Protein 5C6G (pdb70)

InterPro domains:
  IPR019440 Chromatid cohesion factor MAU2 [PF10345] (46-640)

Nearest PDB structures (foldseek):
  5c6g-assembly2_D  TM=1.008E+00  e=2.886E-21  Eremothecium gossypii ATCC 10895
  5c6g-assembly1_B  TM=9.898E-01  e=3.030E-19  Eremothecium gossypii ATCC 10895
  5c6g-assembly1_B  TM=1.008E+00  e=1.190E-21  Eremothecium gossypii ATCC 10895
  5c6g-assembly2_D  TM=9.898E-01  e=7.309E-19  Eremothecium gossypii ATCC 10895
  5c6g-assembly1_A  TM=1.002E+00  e=2.592E-75  Eremothecium gossypii ATCC 10895

Radius of gyration: 48.73 Å; Cα contacts (8 Å, |Δi|>4): 1886; chains: 4; bounding box: 129×98×120 Å

Foldseek 3Di:
DVVVVCCVVCVLVVLLVVLVVLLLVLLQLQLVPDDPVSVVVSVVSNVSSLCSLCCNQVPDDDDLVVLLVSLVVNLVSCLQPHLPLVVNCVSLVVNLVVPVVDPPVVSNLVSVLCVLASSLVSVVDLVSLQVSLVVLVVVLVPDDLQDLSNLSSLVSNLRNLLRPPDVSVVVSLVSLVSSLVSPVVFDPQVNLVSLLVNLVSCLQQQFADDPVSLVVLQCQLPVDPHPQLSVLSSLVSNLSLCLLLLHDCPVSVVVVVCSCVVDDPPCDDQKDWADRDVPDIDIDRHNQRDDLNCVLVVLVSLLSSLLLVCLDPPSVSVVVPLVVSLVSLVVCLSPDSGSDHNSVNVVSNVVSLQSNLVSLLSVLVSQVFFDLARVPHRDDHPPVLSVLVSVLSSQVSHLDHDVVSSLVSLVVQCPDPRLVSVLVSLLVNLVVLLQCLQPDDPPDVVNVVSLVVNVVSLVSNVVSCVRGNNCSRLLVLLVNLLSLVLQADPVNGPRHDDDPPDPVVVVSVVVLVVQLVVQVVVHDDPRLVSVLSSLVCCLVPPDDDLVVNLVSLVVSLVSCVSHPDLPSNLVSLVSNLVSCVVVVVVVVVVVSVVVNVVSVVVSVD/DDPPPPHPDDDDPVVVVVVPPPVVPDDDVVVVVVVVCPVDDDDDDDDDDPDDDDPPVCLVVQAADDDPPDPCVVPAAAADDPPDPDDDDPPDDDDLPDDDDDNNRSRNCPPDDDDDVVSYDNDDPD/DVVVVCCVVCVLVVLLVVLVVLLLVLLQQQLVDDDPVSVVVSVVSNVSSLVSLCCNQVPDDDDLVVLLVSLVVSLVSCLVPHPPLVVNVVSLVVNLVVCVVPPDVVSNLVSVLCVLPSSLVSVVDLVSLQVSLVVLVVVVVDDDLQDLSNLSSLVSNLVNLVSPLVSLVVNLVSLVVSLVSPVVHFLVVNLVSLLVNLVSCLQSQFDDPVSLVVLCCQCPPDHLSVQSSLVSNLSLCLLLLHDCVVSVVVVVCVCPVCVVPQAPDQKDWAPRDPPDIDIDGHNQSGDLNCVLVVLVSQCSSLLLVCLDPVSVSLPVRLVVSLVSLVVCLSPQRGSDHNVVNVVSNVVSLQSNLVSLLSVLVSQVFFDLAHVPHRDDGPPVLSVLVSVLSSQVSHLDHDVVSSLVSLCVQCPDPRLVSNLSSLLVNLVVLLQVLLDADPVTNVVSLVVSVVSLVVNVVSVVRRSNCSRLLCLQVNLLSVVLRVDPVRGNRVVNVVSVVVLCVCLVCVVVPPLVRNLSSLVCCLVPPDDDLVCSLVSLVVSLVSCVSHPDLVSNLVSLVSNLVSCVVVVVPVVNVVSVVVNVVSVVVSVD/DDPPPPHPDDDDPVVNCVVPDPVVPDDDVVVVVVVPDDDDDDDDPDDDDDDPPVVLPVQAADDDPPDPCVVPAAAADDPPDDDDPDVPDDDPLPDDDDGNRRSRNCVPDDDDDPVRHDHDD

Secondary structure (DSSP, 8-state):
-HHHHHHHHSHHHHHHHHHHHHHHHHHHHGGG--BHHHHHHHHHHHHHHHHHHHHHHHHS---HHHHHHHHHHHHHHHHHHBS-HHHHHHHHHHHHHHHHTSS-HHHHHHHHHIIIIIHHHHTT-HHHHHHHHHHHHHHHHHS-TT-HHHHHHHHHHHHHHHTT-SSHHHHHHHHHHHHHHHHTTS-HHHHHHHHHHHHHHHHHHT----HHHHHHHHGGG------HHHHHHHHHHHHHHHHHTT---HHHHHHHHHHHHHTTT----SEEEEEEETTEEEEEE-TT-SHHHHHHHHHHHHHHHHGGGTTSSSS-HHHHHHHHHHHHHHHHHHS----S-HHHHHHHHHHHHHHHHHHHHHHHHHHHHH-SS-TT-PPPPS-HHHHHHHHHHHHHTSTT--HHHHHHHHHHHHT-S-HHHHHHHHHHHHHHHHHHHHH--S-HHHHHHHHHHHHHHHHHHHHHHHTSGGGG-HHHHHHHHHHHHHTTSTTT-SS----SS-SHHHHHHHHHHHHHHHHH-------HHHHHHHHHHHHHHT---HHHHHHHHHHHHHHHHHTT-HHHHHHHHHHHHHHHHHTT-HHHHHHHHHHHHHHHHHHH-/--TTTTSSS--SHHHHHTTS--TTS---HHHHHTTS--SEEEEEE-----SPPPPGGGGG--S---S-SS----PPPEEPPTT---B----SPPGGGSSS--HHHHHHTTTPPPPPGGGEES----/-HHHHHHHHSHHHHHHHHHHHHHHHHHHHHTT--SHHHHHHHHHHHHHHHHHHHHHHHHS---HHHHHHHHHHHHHHHHHHBS-HHHHHHHHHHHHHHHHSSS-HHHHHHHHHIIIIIHHHHTT-HHHHHTHHHHHHHHHTTS-TT-HHHHHHHHHHHHHHH---TTHHHHHHHHHHHHHHHTSS-HHHHHHHHHHHHHHHHHHT---HHHHHHHHHTTSS---HHHHHHHHHHHHHHHTT---HHHHHHHHHHHHHTHHHHH---EEEEEEETTEEEEEE-TT-SHHHHHHHHHHHHHHHTSTT-SSSSS-HHHHHHHHHHHHHHHHHHS----S-HHHHHHHHHHHHHHHHHHHHHHHHHHHHH-SS-TT-----S-HHHHHHHHHHHHHTSTT--HHHHHHHHHHGGG-S-SHHHHHHHHHHHHHHHHHHH---HHHHHHHHHHHHHHHHHHHHHHHS-GGGG-HHHHHHHHHHHHTTSSTTT----HHHHHHHHHHHHHHHHHH--HHHHHHHHHHHHHHT---HHHHHHHHHHHHHHTTTTT-HHHHHHHHHHHHHHHHHHT-HHHHHHHHHHHHHHH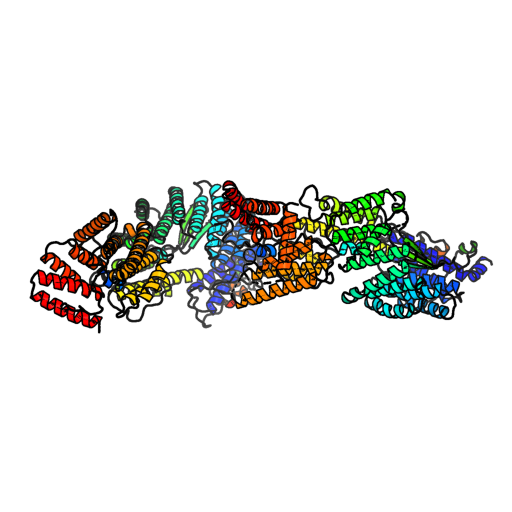HHHH-/--TTTTSSS--SHHHHHTTS--TTS---HHHHTTT---EEEE----SSPPPPGGGGG--S---S-SSTT--PPPEEPPTT--------SPPGGGSSS--HHHHHHHTTPPPPPGGGEES--

Sequence (1440 aa):
MVMAVNLHKHQKNLVYRLSQQYLAAARDLAADVRSEKQLQQYYTLVRQCVHGLRYVKDGFQLTVEEDIQVTLQLARVLLEETHEVELAEQYLGSLRTRLRTTPLTDARHAVEFQLLYDVPLAKEDRAELRQVVRHTTGLLEELADSDAWAWLFRYCRIIGLEAGGARSNSAVLQEYLKLLQLVSAGPVGLHAFVLCSCVAFILDRVVELDRSLLTQLRALRKATAIPLQLQMWSLLLDLLVAIQLDENIMDLLTDFKDFFSTHKDADGDDTVVLSIKEGVNVRLFVPLFNYHDCKNILLLFQSVSYLTTCYSKSSNFSTKFLPKVLKTSQELKETLQKRTSLVHVQSIRNIYDKVVDLCRFYQTWESLILSERVEGGIPRLQYSEYNILLEAISSQQAQQADLSHVGRLYSTLTKSKDPELRLIGIAHLYTLIVAELSSCSEGPEGISELTQKTTDAWEQLQHAYLSSSLVQNNVWKCSVAILWAISRFEPFSGHPIHSSSNDQQTLYMQQLNEFFTDNALFKLKKSLLLHFLLNYLGGTMLVSDVQKRCDISSSCFQMGKQQYMPGMRYVAGIWHLMNSTVAMKTKEVAITRAKLEGLVDKMLNTFPGEDTRIPKRISEALSHQPLNHLVPKRELSRLLSKPVQISVQLESEDAFEEVPEELWQYPHPIDLDPLRLEQPLRFRRPRGARLDYREDSSEIADLPGMGQLARACLSGTQLVDSAAIVESIESMVMAVNLHKHQKNLVYRLSQQYLAAARDLAADVRSEKQLQQYYTLVRQCVHGLRYVKDGFQLTVEEDIQVTLQLARVLLEETHEVELAEQYLGSLRTRLRTTPLTDARHAVEFQLLYDVPLAKEDRAELRQVVRHTTGLLEELADSDAWAWLFRYCRIIGLEAGARSNSAVLQEYLKLLQLVSAGPVGLHAFVLCSCVAFILDRVVLDRSLLTQLRALRKAGTQLQMWSLLLDLLVAIQLDENIMDLLTDFKDFFSTHKDALKDDDTVVLSIKEGVNVRLFVPLFNYHDCKNILLLFQSVSYLTTCYSKSSNFSTKFLPKVLKTSQELKETLQKRTSLVHVQSIRNIYDKVVDLCRFYQTWESLILSERVEGGIPRLQYSEYNILLEAISSQQAQQADLSHVGRLYSTLTKSKDPELRLIGIAHLYTLIVAELSSCGPEGISELTQKTTDAWEQLQHAYLSSSLVQNNVWKCSVAILWAISRFEPFSGHDQQTLYMQQLNEFFTDNALVSLLLHFLLNYLGGTMLVSDVQKRCDISSSCFQMGKQQYMPGMRYVAGIWHLMNSTVAMKTKEVAITRAKLEGLVDKMLNTFPGEDTRIPKRISEALSHQPLNHLVPKRELSRLLSKISVQLESEDAFEEVPEELWQYPHPIDLDPLRLEQPLRFRRPRGARLDYREDSSEIADLPGMGQLARACLSGTQLVDSAAIVESI

Organism: Eremothecium gossypii (strain ATCC 10895 / CBS 109.51 / FGSC 9923 / NRRL Y-1056) (NCBI:txid284811)

B-factor: mean 91.96, std 30.16, range [41.97, 294.93]

Solvent-accessible surface area: 64772 Å² total; per-residue (Å²): 195,116,63,51,77,20,25,128,149,34,48,46,17,0,0,7,64,0,0,52,49,0,24,48,0,0,48,61,18,0,0,64,7,85,3,15,24,28,0,35,3,0,0,0,0,0,23,6,0,0,20,0,0,15,32,0,33,85,53,66,190,15,74,28,99,14,8,21,48,0,0,22,34,0,0,71,11,0,13,39,2,0,18,16,18,95,18,0,53,116,23,0,24,65,0,86,78,84,0,148,119,36,122,65,66,37,8,64,8,6,0,21,2,3,27,16,12,23,2,5,79,16,64,111,66,135,14,62,30,79,55,12,31,114,86,0,46,36,35,17,137,155,42,64,96,98,40,7,3,3,20,9,0,25,18,1,33,0,28,1,34,56,11,29,30,82,226,30,38,77,50,0,49,115,17,2,76,102,1,9,134,32,0,64,98,28,37,76,8,7,25,0,6,2,0,0,14,0,0,1,12,4,6,28,46,3,39,101,20,80,206,59,5,34,91,67,0,110,33,10,47,131,125,85,92,12,33,53,25,0,8,14,2,0,0,0,0,1,0,6,17,6,0,10,18,19,78,105,2,125,111,16,16,63,52,2,130,74,14,19,79,102,65,108,96,62,160,56,87,32,27,6,89,9,74,9,77,159,23,1,11,3,88,1,23,5,9,12,12,45,69,124,10,1,81,9,6,9,28,0,0,28,0,4,6,52,1,11,16,8,47,31,170,97,50,17,36,0,65,107,62,1,64,113,0,26,122,33,0,77,76,40,59,116,99,16,77,60,120,19,0,7,27,18,0,11,42,2,21,44,9,13,40,69,2,9,13,0,0,93,0,0,48,4,4,15,35,4,2,69,52,32,185,28,178,74,43,58,39,210,4,96,24,75,57,4,27,43,0,0,66,0,5,24,23,0,11,33,71,123,29,81,57,71,60,0,12,146,26,0,35,55,0,25,154,5,178,8,23,4,4,80,3,1,0,8,0,2,38,0,1,11,23,1,9,86,1,6,67,21,105,126,24,117,119,2,45,67,112,37,37,123,102,0,46,72,12,7,88,95,1,24,134,18,10,110,76,11,5,2,55,76,0,36,4,8,64,0,6,3,0,1,6,2,0,0,0,28,55,105,69,0,1,18,52,29,17,157,56,112,101,37,111,36,69,96,90,12,55,113,25,2,59,71,6,10,78,66,18,61,194,172,117,6,45,92,4,14,1,0,16,0,4,0,21,16,0,2,0,47,50,61,15,103,71,48,105,95,63,3,90,20,0,42,50,0,4,86,22,7,141,87,12,48,2,39,16,1,39,0,2,0,0,24,32,5,2,86,18,0,68,105,25,140,80,95,183,65,36,66,80,1,83,56,74,0,82,33,17,15,88,162,28,49,140,147,43,6,10,69,136,42,150,7,34,58,75,0,0,31,2,0,4,72,7,0,4,8,6,1,8,0,12,26,16,0,4,115,5,5,34,70,26,38,57,14,11,8,56,36,114,94,159,78,26,5,135,142,10,35,111,109,0,48,131,33,84,104,79,23,94,10,33,80,148,86,40,170,134,77,7,82,2,33,57,8,120,58,33,174,36,40,175,150,129,125,33,58,105,25,39,99,12,91,32,19,30,136,4,0,51,22,5,5,62,73,64,147,61,3,100,41,89,23,0,39,79,70,59,172,141,199,121,58,45,90,23,22,126,150,34,50,47,16,0,0,8,64,0,0,54,46,0,25,47,0,0,49,47,16,0,11,66,19,95,3,21,32,22,8,35,2,0,0,0,0,0,26,8,0,0,18,0,0,18,32,0,30,86,51,64,194,12,77,35,97,15,8,17,44,0,0,19,34,0,0,72,10,0,11,53,1,0,30,6,25,117,11,0,50,119,23,0,26,62,0,112,88,98,0,164,113,28,110,75,65,54,4,62,19,5,0,26,2,2,36,15,17,26,0,3,77,18,60,118,71,134,41,69,27,100,112,11,24,192,110,0,42,50,36,20,105,164,49,58,93,92,39,1,7,3,16,9,0,25,17,2,51,0,34,1,36,43,22,52,84,221,28,29,85,52,0,53,127,21,3,68,95,2,9,120,17,0,71,91,34,39,109,17,8,26,11,13,4,0,0,14,0,0,6,11,8,5,33,48,4,75,37,76,202,58,7,35,92,68,0,116,38,34,44,144,107,63,147,67,17,39,2,14,0,0,0,0,1,0,6,15,7,4,11,18,53,85,98,0,125,108,14,17,64,50,1,130,77,17,15,50,99,68,108,117,66,28,97,122,134,32,49,23,86,17,77,8,117,162,30,0,14,2,86,3,70,15,22,16,10,34,51,112,10,0,80,8,7,9,34,0,0,40,1,6,30,40,0,27,26,9,57,41,167,90,32,14,56,0,62,113,82,0,65,113,0,26,124,35,0,83,79,38,39,113,98,16,107,56,173,21,0,8,27,60,0,11,58,5,31,44,20,13,39,52,2,8,13,0,0,91,0,1,51,4,8,13,35,4,1,71,51,35,184,28,176,78,44,56,42,198,2,94,25,71,57,4,21,45,0,0,66,0,4,24,23,0,12,34,76,126,28,80,58,68,62,0,13,146,25,0,36,55,0,22,155,14,193,9,47,4,2,68,4,0,0,10,3,3,40,1,0,12,18,0,13,87,6,6,59,120,44,116,128,20,46,68,113,44,56,121,101,7,72,59,11,22,94,85,0,46,84,15,25,133,86,17,7,2,74,100,0,88,29,7,70,6,10,7,0,2,11,5,0,1,16,114,60,120,63,0,2,21,90,143,99,88,89,106,24,55,111,32,4,60,90,24,16,77,81,62,64,164,147,26,13,1,18,65,0,5,4,20,16,4,2,2,48,50,62,20,106,57,45,124,100,58,8,96,19,0,41,51,0,4,89,24,8,139,92,11,50,1,41,19,0,40,0,1,0,0,20,36,6,6,81,12,1,60,96,33,140,96,99,184,65,36,66,82,3,83,58,78,0,38,30,16,12,46,163,32,43,119,142,42,5,10,68,70,26,167,6,33,59,74,0,0,29,1,0,3,74,9,0,6,8,8,7,6,0,10,33,19,0,3,112,7,6,45,180,65,29,7,58,39,100,83,148,74,35,7,138,144,10,36,110,104,0,46,124,33,78,101,86,22,92,12,27,81,140,103,37,164,103,81,6,103,1,31,58,12,128,43,36,140,77,61,140,113,107,133,33,59,99,25,40,98,11,91,36,14,29,113,2,0,64,10,8,5,79,72,62,147,60,4,100,42,96,23,0,52,78,54,177

Structure (mmCIF, N/CA/C/O backbone):
data_5C6G
#
_entry.id   5C6G
#
_cell.length_a   112.240
_cell.length_b   88.810
_cell.length_c   116.000
_cell.angle_alpha   90.00
_cell.angle_beta   118.49
_cell.angle_gamma   90.00
#
_symmetry.space_group_name_H-M   'P 1 21 1'
#
loop_
_entity.id
_entity.type
_entity.pdbx_description
1 polymer AGR133Cp
2 polymer 'Sister chromatid cohesion protein 2'
3 water water
#
loop_
_atom_site.group_PDB
_atom_site.id
_atom_site.type_symbol
_atom_site.label_atom_id
_atom_site.label_alt_id
_atom_site.label_comp_id
_atom_site.label_asym_id
_atom_site.label_entity_id
_atom_site.label_seq_id
_atom_site.pdbx_PDB_ins_code
_atom_site.Cartn_x
_atom_site.Cartn_y
_atom_site.Cartn_z
_atom_site.occupancy
_atom_site.B_iso_or_equiv
_atom_site.auth_seq_id
_atom_site.auth_comp_id
_atom_site.auth_asym_id
_atom_site.auth_atom_id
_atom_site.pdbx_PDB_model_num
ATOM 1 N N . MET A 1 1 ? 87.604 -26.028 16.555 1.00 87.41 34 MET A N 1
ATOM 2 C CA . MET A 1 1 ? 86.810 -24.892 16.996 1.00 76.78 34 MET A CA 1
ATOM 3 C C . MET A 1 1 ? 85.923 -24.408 15.852 1.00 75.14 34 MET A C 1
ATOM 4 O O . MET A 1 1 ? 85.175 -23.444 16.013 1.00 74.67 34 MET A O 1
ATOM 9 N N . VAL A 1 2 ? 86.004 -25.085 14.702 1.00 69.27 35 VAL A N 1
ATOM 10 C CA . VAL A 1 2 ? 85.217 -24.701 13.517 1.00 70.84 35 VAL A CA 1
ATOM 11 C C . VAL A 1 2 ? 83.703 -24.740 13.748 1.00 66.89 35 VAL A C 1
ATOM 12 O O . VAL A 1 2 ? 82.980 -23.897 13.233 1.00 66.26 35 VAL A O 1
ATOM 16 N N . MET A 1 3 ? 83.244 -25.721 14.523 1.00 63.49 36 MET A N 1
ATOM 17 C CA . MET A 1 3 ? 81.848 -25.840 14.862 1.00 66.28 36 MET A CA 1
ATOM 18 C C . MET A 1 3 ? 81.327 -24.576 15.576 1.00 65.25 36 MET A C 1
ATOM 19 O O . MET A 1 3 ? 80.280 -24.024 15.194 1.00 59.91 36 MET A O 1
ATOM 24 N N . ALA A 1 4 ? 82.059 -24.126 16.591 1.00 61.40 37 ALA A N 1
ATOM 25 C CA . ALA A 1 4 ? 81.708 -22.940 17.368 1.00 62.33 37 ALA A CA 1
ATOM 26 C C . ALA A 1 4 ? 81.721 -21.676 16.492 1.00 62.90 37 ALA A C 1
ATOM 27 O O . ALA A 1 4 ? 80.890 -20.765 16.652 1.00 60.65 37 ALA A O 1
ATOM 29 N N . VAL A 1 5 ? 82.671 -21.642 15.566 1.00 63.29 38 VAL A N 1
ATOM 30 C CA . VAL A 1 5 ? 82.847 -20.528 14.663 1.00 60.34 38 VAL A CA 1
ATOM 31 C C . VAL A 1 5 ? 81.675 -20.453 13.679 1.00 59.31 38 VAL A C 1
ATOM 32 O O . VAL A 1 5 ? 81.148 -19.378 13.478 1.00 59.08 38 VAL A O 1
ATOM 36 N N . ASN A 1 6 ? 81.270 -21.592 13.094 1.00 60.58 39 ASN A N 1
ATOM 37 C CA . ASN A 1 6 ? 80.092 -21.677 12.214 1.00 61.57 39 ASN A CA 1
ATOM 38 C C . ASN A 1 6 ? 78.798 -21.321 12.942 1.00 58.95 39 ASN A C 1
ATOM 39 O O . ASN A 1 6 ? 77.957 -20.596 12.400 1.00 56.28 39 ASN A O 1
ATOM 44 N N . LEU A 1 7 ? 78.654 -21.853 14.163 1.00 56.97 40 LEU A N 1
ATOM 45 C CA . LEU A 1 7 ? 77.474 -21.625 14.993 1.00 59.82 40 LEU A CA 1
ATOM 46 C C . LEU A 1 7 ? 77.188 -20.127 15.125 1.00 60.23 40 LEU A C 1
ATOM 47 O O . LEU A 1 7 ? 76.138 -19.649 14.677 1.00 58.41 40 LEU A O 1
ATOM 52 N N . HIS A 1 8 ? 78.139 -19.382 15.685 1.00 59.24 41 HIS A N 1
ATOM 53 C CA . HIS A 1 8 ? 77.985 -17.933 15.802 1.00 64.39 41 HIS A CA 1
ATOM 54 C C . HIS A 1 8 ? 77.987 -17.166 14.468 1.00 58.02 41 HIS A C 1
ATOM 55 O O . HIS A 1 8 ? 77.277 -16.188 14.334 1.00 53.23 41 HIS A O 1
ATOM 62 N N . LYS A 1 9 ? 78.777 -17.614 13.494 1.00 57.47 42 LYS A N 1
ATOM 63 C CA . LYS A 1 9 ? 78.862 -16.923 12.220 1.00 59.16 42 LYS A CA 1
ATOM 64 C C . LYS A 1 9 ? 77.609 -17.075 11.327 1.00 60.16 42 LYS A C 1
ATOM 65 O O . LYS A 1 9 ? 77.169 -16.092 10.758 1.00 59.36 42 LYS A O 1
ATOM 71 N N . HIS A 1 10 ? 77.040 -18.285 11.233 1.00 58.22 43 HIS A N 1
ATOM 72 C CA . HIS A 1 10 ? 75.892 -18.592 10.360 1.00 54.54 43 HIS A CA 1
ATOM 73 C C . HIS A 1 10 ? 74.598 -18.847 11.119 1.00 53.65 43 HIS A C 1
ATOM 74 O O . HIS A 1 10 ? 73.676 -19.419 10.588 1.00 55.86 43 HIS A O 1
ATOM 81 N N . GLN A 1 11 ? 74.552 -18.390 12.357 1.00 59.18 44 GLN A N 1
ATOM 82 C CA . GLN A 1 11 ? 73.404 -18.494 13.260 1.00 57.88 44 GLN A CA 1
ATOM 83 C C . GLN A 1 11 ? 72.060 -18.076 12.659 1.00 55.13 44 GLN A C 1
ATOM 84 O O . GLN A 1 11 ? 71.042 -18.714 12.878 1.00 53.83 44 GLN A O 1
ATOM 90 N N . LYS A 1 12 ? 72.073 -16.969 11.926 1.00 56.85 45 LYS A N 1
ATOM 91 C CA . LYS A 1 12 ? 70.891 -16.343 11.375 1.00 52.15 45 LYS A CA 1
ATOM 92 C C . LYS A 1 12 ? 70.289 -17.218 10.277 1.00 53.40 45 LYS A C 1
ATOM 93 O O . LYS A 1 12 ? 69.122 -17.560 10.328 1.00 52.21 45 LYS A O 1
ATOM 99 N N . ASN A 1 13 ? 71.116 -17.576 9.298 1.00 53.96 46 ASN A N 1
ATOM 100 C CA . ASN A 1 13 ? 70.741 -18.431 8.197 1.00 53.76 46 ASN A CA 1
ATOM 101 C C . ASN A 1 13 ? 70.329 -19.841 8.630 1.00 56.48 46 ASN A C 1
ATOM 102 O O . ASN A 1 13 ? 69.372 -20.431 8.072 1.00 54.70 46 ASN A O 1
ATOM 107 N N . LEU A 1 14 ? 71.060 -20.367 9.614 1.00 53.13 47 LEU A N 1
ATOM 108 C CA . LEU A 1 14 ? 70.797 -21.676 10.172 1.00 56.18 47 LEU A CA 1
ATOM 109 C C . LEU A 1 14 ? 69.392 -21.770 10.807 1.00 53.07 47 LEU A C 1
ATOM 110 O O . LEU A 1 14 ? 68.656 -22.737 10.568 1.00 51.13 47 LEU A O 1
ATOM 115 N N . VAL A 1 15 ? 69.029 -20.767 11.614 1.00 55.82 48 VAL A N 1
ATOM 116 C CA . VAL A 1 15 ? 67.707 -20.691 12.250 1.00 50.94 48 VAL A CA 1
ATOM 117 C C . VAL A 1 15 ? 66.626 -20.449 11.208 1.00 49.96 48 VAL A C 1
ATOM 118 O O . VAL A 1 15 ? 65.518 -20.960 11.329 1.00 49.18 48 VAL A O 1
ATOM 122 N N . TYR A 1 16 ? 66.954 -19.687 10.167 1.00 52.36 49 TYR A N 1
ATOM 123 C CA . TYR A 1 16 ? 65.978 -19.425 9.111 1.00 50.79 49 TYR A CA 1
ATOM 124 C C . TYR A 1 16 ? 65.633 -20.765 8.418 1.00 52.71 49 TYR A C 1
ATOM 125 O O . TYR A 1 16 ? 64.484 -21.013 8.029 1.00 50.94 49 TYR A O 1
ATOM 134 N N . ARG A 1 17 ? 66.648 -21.620 8.272 1.00 54.53 50 ARG A N 1
ATOM 135 C CA . ARG A 1 17 ? 66.491 -22.920 7.625 1.00 53.92 50 ARG A CA 1
ATOM 136 C C . ARG A 1 17 ? 65.828 -23.985 8.528 1.00 51.76 50 ARG A C 1
ATOM 137 O O . ARG A 1 17 ? 65.064 -24.803 8.033 1.00 49.27 50 ARG A O 1
ATOM 145 N N . LEU A 1 18 ? 66.093 -23.945 9.839 1.00 50.02 51 LEU A N 1
ATOM 146 C CA . LEU A 1 18 ? 65.385 -24.808 10.793 1.00 48.88 51 LEU A CA 1
ATOM 147 C C . LEU A 1 18 ? 63.872 -24.574 10.746 1.00 48.73 51 LEU A C 1
ATOM 148 O O . LEU A 1 18 ? 63.079 -25.518 10.779 1.00 52.50 51 LEU A O 1
ATOM 153 N N . SER A 1 19 ? 63.507 -23.296 10.698 1.00 49.06 52 SER A N 1
ATOM 154 C CA . SER A 1 19 ? 62.128 -22.816 10.599 1.00 47.67 52 SER A CA 1
ATOM 155 C C . SER A 1 19 ? 61.371 -23.494 9.491 1.00 45.03 52 SER A C 1
ATOM 156 O O . SER A 1 19 ? 60.259 -23.934 9.727 1.00 44.84 52 SER A O 1
ATOM 159 N N . GLN A 1 20 ? 61.984 -23.569 8.311 1.00 46.32 53 GLN A N 1
ATOM 160 C CA . GLN A 1 20 ? 61.380 -24.229 7.156 1.00 47.10 53 GLN A CA 1
ATOM 161 C C . GLN A 1 20 ? 61.176 -25.721 7.423 1.00 48.73 53 GLN A C 1
ATOM 162 O O . GLN A 1 20 ? 60.259 -26.340 6.898 1.00 48.79 53 GLN A O 1
ATOM 168 N N . GLN A 1 21 ? 62.023 -26.298 8.256 1.00 48.46 54 GLN A N 1
ATOM 169 C CA . GLN A 1 21 ? 61.927 -27.711 8.480 1.00 52.74 54 GLN A CA 1
ATOM 170 C C . GLN A 1 21 ? 60.754 -28.044 9.379 1.00 51.30 54 GLN A C 1
ATOM 171 O O . GLN A 1 21 ? 60.021 -29.007 9.097 1.00 47.57 54 GLN A O 1
ATOM 177 N N . TYR A 1 22 ? 60.569 -27.238 10.436 1.00 48.72 55 TYR A N 1
ATOM 178 C CA . TYR A 1 22 ? 59.430 -27.406 11.328 1.00 46.21 55 TYR A CA 1
ATOM 179 C C . TYR A 1 22 ? 58.102 -27.278 10.542 1.00 51.42 55 TYR A C 1
ATOM 180 O O . TYR A 1 22 ? 57.114 -28.004 10.783 1.00 48.61 55 TYR A O 1
ATOM 189 N N . LEU A 1 23 ? 58.106 -26.354 9.588 1.00 51.11 56 LEU A N 1
ATOM 190 C CA . LEU A 1 23 ? 56.961 -26.122 8.781 1.00 49.34 56 LEU A CA 1
ATOM 191 C C . LEU A 1 23 ? 56.733 -27.293 7.850 1.00 48.50 56 LEU A C 1
ATOM 192 O O . LEU A 1 23 ? 55.588 -27.672 7.647 1.00 52.68 56 LEU A O 1
ATOM 197 N N . ALA A 1 24 ? 57.788 -27.862 7.276 1.00 47.87 57 ALA A N 1
ATOM 198 C CA . ALA A 1 24 ? 57.616 -29.061 6.439 1.00 48.40 57 ALA A CA 1
ATOM 199 C C . ALA A 1 24 ? 57.002 -30.210 7.257 1.00 49.29 57 ALA A C 1
ATOM 200 O O . ALA A 1 24 ? 56.034 -30.831 6.855 1.00 50.57 57 ALA A O 1
ATOM 202 N N . ALA A 1 25 ? 57.546 -30.431 8.433 1.00 49.57 58 ALA A N 1
ATOM 203 C CA . ALA A 1 25 ? 57.090 -31.457 9.351 1.00 54.16 58 ALA A CA 1
ATOM 204 C C . ALA A 1 25 ? 55.642 -31.243 9.820 1.00 51.82 58 ALA A C 1
ATOM 205 O O . ALA A 1 25 ? 54.941 -32.213 10.069 1.00 55.58 58 ALA A O 1
ATOM 207 N N . ALA A 1 26 ? 55.190 -30.001 9.918 1.00 49.58 59 ALA A N 1
ATOM 208 C CA . ALA A 1 26 ? 53.802 -29.720 10.275 1.00 49.58 59 ALA A CA 1
ATOM 209 C C . ALA A 1 26 ? 52.859 -30.043 9.103 1.00 51.10 59 ALA A C 1
ATOM 210 O O . ALA A 1 26 ? 51.796 -30.635 9.283 1.00 50.35 59 ALA A O 1
ATOM 212 N N . ARG A 1 27 ? 53.277 -29.667 7.895 1.00 51.04 60 ARG A N 1
ATOM 213 C CA . ARG A 1 27 ? 52.546 -29.968 6.680 1.00 51.34 60 ARG A CA 1
ATOM 214 C C . ARG A 1 27 ? 52.380 -31.473 6.454 1.00 54.38 60 ARG A C 1
ATOM 215 O O . ARG A 1 27 ? 51.369 -31.904 5.893 1.00 56.68 60 ARG A O 1
ATOM 223 N N . ASP A 1 28 ? 53.391 -32.257 6.865 1.00 58.32 61 ASP A N 1
ATOM 224 C CA . ASP A 1 28 ? 53.387 -33.730 6.773 1.00 59.21 61 ASP A CA 1
ATOM 225 C C . ASP A 1 28 ? 52.398 -34.337 7.744 1.00 53.81 61 ASP A C 1
ATOM 226 O O . ASP A 1 28 ? 51.718 -35.293 7.439 1.00 55.70 61 ASP A O 1
ATOM 231 N N . LEU A 1 29 ? 52.356 -33.752 8.935 1.00 53.90 62 LEU A N 1
ATOM 232 C CA . LEU A 1 29 ? 51.518 -34.202 10.030 1.00 52.87 62 LEU A CA 1
ATOM 233 C C . LEU A 1 29 ? 50.008 -33.828 9.881 1.00 53.78 62 LEU A C 1
ATOM 234 O O . LEU A 1 29 ? 49.147 -34.580 10.311 1.00 52.63 62 LEU A O 1
ATOM 239 N N . ALA A 1 30 ? 49.716 -32.694 9.232 1.00 53.25 63 ALA A N 1
ATOM 240 C CA . ALA A 1 30 ? 48.368 -32.057 9.163 1.00 52.38 63 ALA A CA 1
ATOM 241 C C . ALA A 1 30 ? 47.169 -32.981 8.827 1.00 52.00 63 ALA A C 1
ATOM 242 O O . ALA A 1 30 ? 46.226 -33.054 9.609 1.00 54.12 63 ALA A O 1
ATOM 244 N N . ALA A 1 31 ? 47.206 -33.671 7.687 1.00 54.06 64 ALA A N 1
ATOM 245 C CA . ALA A 1 31 ? 46.105 -34.563 7.253 1.00 58.22 64 ALA A CA 1
ATOM 246 C C . ALA A 1 31 ? 45.947 -35.816 8.109 1.00 58.90 64 ALA A C 1
ATOM 247 O O . ALA A 1 31 ? 45.014 -36.556 7.904 1.00 58.40 64 ALA A O 1
ATOM 249 N N . ASP A 1 32 ? 46.840 -36.043 9.070 1.00 58.60 65 ASP A N 1
ATOM 250 C CA . ASP A 1 32 ? 46.734 -37.231 9.927 1.00 59.48 65 ASP A CA 1
ATOM 251 C C . ASP A 1 32 ? 46.296 -36.846 11.321 1.00 57.29 65 ASP A C 1
ATOM 252 O O . ASP A 1 32 ? 46.081 -37.693 12.174 1.00 55.49 65 ASP A O 1
ATOM 257 N N . VAL A 1 33 ? 46.151 -35.549 11.537 1.00 52.95 66 VAL A N 1
ATOM 258 C CA . VAL A 1 33 ? 45.727 -35.047 12.835 1.00 57.18 66 VAL A CA 1
ATOM 259 C C . VAL A 1 33 ? 44.295 -35.506 13.102 1.00 57.16 66 VAL A C 1
ATOM 260 O O . VAL A 1 33 ? 43.374 -35.090 12.424 1.00 59.36 66 VAL A O 1
ATOM 264 N N . ARG A 1 34 ? 44.139 -36.400 14.072 1.00 62.74 67 ARG A N 1
ATOM 265 C CA . ARG A 1 34 ? 42.847 -37.019 14.390 1.00 65.78 67 ARG A CA 1
ATOM 266 C C . ARG A 1 34 ? 42.597 -36.992 15.895 1.00 71.32 67 ARG A C 1
ATOM 267 O O . ARG A 1 34 ? 41.571 -37.415 16.361 1.00 77.78 67 ARG A O 1
ATOM 275 N N . SER A 1 35 ? 43.546 -36.484 16.657 1.00 72.19 68 SER A N 1
ATOM 276 C CA . SER A 1 35 ? 43.391 -36.441 18.096 1.00 81.15 68 SER A CA 1
ATOM 277 C C . SER A 1 35 ? 43.965 -35.159 18.729 1.00 72.61 68 SER A C 1
ATOM 278 O O . SER A 1 35 ? 44.829 -34.494 18.153 1.00 65.42 68 SER A O 1
ATOM 281 N N . GLU A 1 36 ? 43.495 -34.852 19.929 1.00 72.74 69 GLU A N 1
ATOM 282 C CA . GLU A 1 36 ? 43.967 -33.721 20.691 1.00 64.08 69 GLU A CA 1
ATOM 283 C C . GLU A 1 36 ? 45.495 -33.693 20.864 1.00 65.02 69 GLU A C 1
ATOM 284 O O . GLU A 1 36 ? 46.114 -32.635 20.791 1.00 62.68 69 GLU A O 1
ATOM 290 N N . LYS A 1 37 ? 46.101 -34.856 21.092 1.00 67.13 70 LYS A N 1
ATOM 291 C CA . LYS A 1 37 ? 47.554 -34.941 21.250 1.00 63.28 70 LYS A CA 1
ATOM 292 C C . LYS A 1 37 ? 48.222 -34.466 19.972 1.00 62.07 70 LYS A C 1
ATOM 293 O O . LYS A 1 37 ? 49.149 -33.649 20.032 1.00 58.73 70 LYS A O 1
ATOM 299 N N . GLN A 1 38 ? 47.739 -34.975 18.829 1.00 60.68 71 GLN A N 1
ATOM 300 C CA . GLN A 1 38 ? 48.259 -34.603 17.513 1.00 61.14 71 GLN A CA 1
ATOM 301 C C . GLN A 1 38 ? 48.022 -33.133 17.151 1.00 57.92 71 GLN A C 1
ATOM 302 O O . GLN A 1 38 ? 48.783 -32.541 16.385 1.00 53.41 71 GLN A O 1
ATOM 308 N N . LEU A 1 39 ? 46.959 -32.560 17.699 1.00 60.79 72 LEU A N 1
ATOM 309 C CA . LEU A 1 39 ? 46.645 -31.171 17.450 1.00 58.07 72 LEU A CA 1
ATOM 310 C C . LEU A 1 39 ? 47.670 -30.316 18.156 1.00 56.26 72 LEU A C 1
ATOM 311 O O . LEU A 1 39 ? 48.186 -29.374 17.584 1.00 58.17 72 LEU A O 1
ATOM 316 N N . GLN A 1 40 ? 47.954 -30.659 19.409 1.00 56.43 73 GLN A N 1
ATOM 317 C CA . GLN A 1 40 ? 48.995 -30.003 20.213 1.00 56.17 73 GLN A CA 1
ATOM 318 C C . GLN A 1 40 ? 50.406 -30.098 19.632 1.00 54.27 73 GLN A C 1
ATOM 319 O O . GLN A 1 40 ? 51.190 -29.130 19.681 1.00 54.90 73 GLN A O 1
ATOM 325 N N . GLN A 1 41 ? 50.725 -31.280 19.105 1.00 55.13 74 GLN A N 1
ATOM 326 C CA . GLN A 1 41 ? 51.993 -31.525 18.438 1.00 55.06 74 GLN A CA 1
ATOM 327 C C . GLN A 1 41 ? 52.147 -30.686 17.167 1.00 50.38 74 GLN A C 1
ATOM 328 O O . GLN A 1 41 ? 53.229 -30.121 16.905 1.00 46.83 74 GLN A O 1
ATOM 334 N N . TYR A 1 42 ? 51.074 -30.668 16.372 1.00 47.00 75 TYR A N 1
ATOM 335 C CA . TYR A 1 42 ? 51.005 -29.880 15.166 1.00 47.89 75 TYR A CA 1
ATOM 336 C C . TYR A 1 42 ? 51.307 -28.410 15.471 1.00 49.50 75 TYR A C 1
ATOM 337 O O . TYR A 1 42 ? 52.136 -27.798 14.800 1.00 46.05 75 TYR A O 1
ATOM 346 N N . TYR A 1 43 ? 50.625 -27.832 16.451 1.00 45.24 76 TYR A N 1
ATOM 347 C CA . TYR A 1 43 ? 50.862 -26.427 16.722 1.00 50.59 76 TYR A CA 1
ATOM 348 C C . TYR A 1 43 ? 52.125 -26.181 17.560 1.00 52.32 76 TYR A C 1
ATOM 349 O O . TYR A 1 43 ? 52.589 -25.042 17.634 1.00 51.43 76 TYR A O 1
ATOM 358 N N . THR A 1 44 ? 52.712 -27.235 18.120 1.00 48.94 77 THR A N 1
ATOM 359 C CA . THR A 1 44 ? 54.026 -27.091 18.686 1.00 53.86 77 THR A CA 1
ATOM 360 C C . THR A 1 44 ? 55.083 -26.966 17.579 1.00 50.84 77 THR A C 1
ATOM 361 O O . THR A 1 44 ? 56.064 -26.231 17.711 1.00 54.29 77 THR A O 1
ATOM 365 N N . LEU A 1 45 ? 54.880 -27.670 16.488 1.00 46.78 78 LEU A N 1
ATOM 366 C CA . LEU A 1 45 ? 55.784 -27.573 15.364 1.00 48.95 78 LEU A CA 1
ATOM 367 C C . LEU A 1 45 ? 55.692 -26.200 14.669 1.00 49.55 78 LEU A C 1
ATOM 368 O O . LEU A 1 45 ? 56.753 -25.616 14.365 1.00 48.11 78 LEU A O 1
ATOM 373 N N . VAL A 1 46 ? 54.469 -25.672 14.434 1.00 43.54 79 VAL A N 1
ATOM 374 C CA . VAL A 1 46 ? 54.347 -24.354 13.825 1.00 45.21 79 VAL A CA 1
ATOM 375 C C . VAL A 1 46 ? 54.792 -23.270 14.838 1.00 48.00 79 VAL A C 1
ATOM 376 O O . VAL A 1 46 ? 55.383 -22.287 14.418 1.00 46.39 79 VAL A O 1
ATOM 380 N N . ARG A 1 47 ? 54.595 -23.472 16.144 1.00 47.54 80 ARG A N 1
ATOM 381 C CA . ARG A 1 47 ? 55.171 -22.540 17.119 1.00 50.46 80 ARG A CA 1
ATOM 382 C C . ARG A 1 47 ? 56.678 -22.460 16.992 1.00 52.97 80 ARG A C 1
ATOM 383 O O . ARG A 1 47 ? 57.285 -21.370 17.123 1.00 53.73 80 ARG A O 1
ATOM 391 N N . GLN A 1 48 ? 57.275 -23.626 16.747 1.00 53.51 81 GLN A N 1
ATOM 392 C CA . GLN A 1 48 ? 58.721 -23.722 16.665 1.00 54.19 81 GLN A CA 1
ATOM 393 C C . GLN A 1 48 ? 59.201 -22.957 15.421 1.00 51.45 81 GLN A C 1
ATOM 394 O O . GLN A 1 48 ? 60.221 -22.253 15.473 1.00 48.51 81 GLN A O 1
ATOM 400 N N . CYS A 1 49 ? 58.425 -23.058 14.338 1.00 45.21 82 CYS A N 1
ATOM 401 C CA . CYS A 1 49 ? 58.664 -22.282 13.117 1.00 48.25 82 CYS A CA 1
ATOM 402 C C . CYS A 1 49 ? 58.643 -20.758 13.350 1.00 49.29 82 CYS A C 1
ATOM 403 O O . CYS A 1 49 ? 59.465 -20.033 12.796 1.00 47.47 82 CYS A O 1
ATOM 406 N N . VAL A 1 50 ? 57.699 -20.299 14.169 1.00 48.28 83 VAL A N 1
ATOM 407 C CA . VAL A 1 50 ? 57.425 -18.882 14.365 1.00 49.85 83 VAL A CA 1
ATOM 408 C C . VAL A 1 50 ? 58.519 -18.236 15.246 1.00 50.25 83 VAL A C 1
ATOM 409 O O . VAL A 1 50 ? 59.008 -17.164 14.930 1.00 50.51 83 VAL A O 1
ATOM 413 N N . HI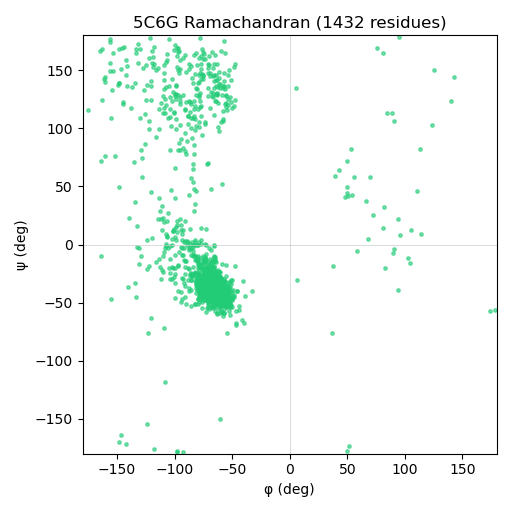S A 1 51 ? 58.891 -18.905 16.338 1.00 5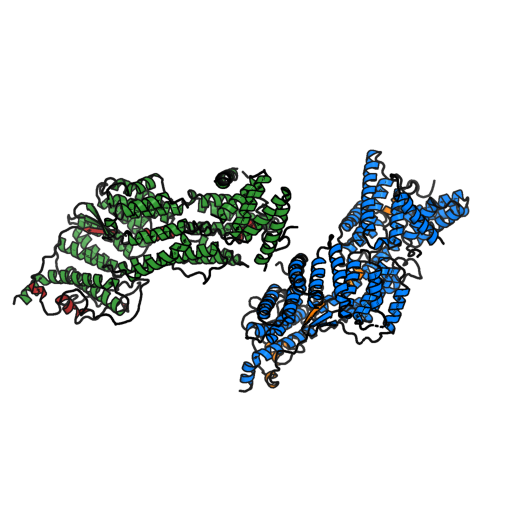3.06 84 HIS A N 1
ATOM 414 C CA . HIS A 1 51 ? 60.082 -18.547 17.123 1.00 50.35 84 HIS A CA 1
ATOM 415 C C . HIS A 1 51 ? 61.301 -18.389 16.228 1.00 51.82 84 HIS A C 1
ATOM 416 O O . HIS A 1 51 ? 62.027 -17.393 16.327 1.00 51.64 84 HIS A O 1
ATOM 423 N N . GLY A 1 52 ? 61.488 -19.368 15.345 1.00 50.67 85 GLY A N 1
ATOM 424 C CA . GLY A 1 52 ? 62.522 -19.339 14.337 1.00 49.35 85 GLY A CA 1
ATOM 425 C C . GLY A 1 52 ? 62.566 -18.126 13.418 1.00 51.62 85 GLY A C 1
ATOM 426 O O . GLY A 1 52 ? 63.626 -17.517 13.244 1.00 53.66 85 GLY A O 1
ATOM 427 N N . LEU A 1 53 ? 61.420 -17.772 12.837 1.00 49.90 86 LEU A N 1
ATOM 428 C CA . LEU A 1 53 ? 61.296 -16.610 11.970 1.00 51.37 86 LEU A CA 1
ATOM 429 C C . LEU A 1 53 ? 61.498 -15.306 12.762 1.00 53.09 86 LEU A C 1
ATOM 430 O O . LEU A 1 53 ? 62.171 -14.380 12.314 1.00 52.12 86 LEU A O 1
ATOM 435 N N . ARG A 1 54 ? 60.905 -15.280 13.951 1.00 51.70 87 ARG A N 1
ATOM 436 C CA . ARG A 1 54 ? 60.956 -14.163 14.860 1.00 52.33 87 ARG A CA 1
ATOM 437 C C . ARG A 1 54 ? 62.407 -13.923 15.329 1.00 56.31 87 ARG A C 1
ATOM 438 O O . ARG A 1 54 ? 62.864 -12.782 15.398 1.00 54.52 87 ARG A O 1
ATOM 446 N N . TYR A 1 55 ? 63.117 -15.019 15.631 1.00 56.61 88 TYR A N 1
ATOM 447 C CA . TYR A 1 55 ? 64.529 -14.997 15.972 1.00 52.16 88 TYR A CA 1
ATOM 448 C C . TYR A 1 55 ? 65.326 -14.284 14.881 1.00 53.10 88 TYR A C 1
ATOM 449 O O . TYR A 1 55 ? 66.204 -13.483 15.187 1.00 55.35 88 TYR A O 1
ATOM 458 N N . VAL A 1 56 ? 65.023 -14.563 13.615 1.00 53.23 89 VAL A N 1
ATOM 459 C CA . VAL A 1 56 ? 65.713 -13.914 12.498 1.00 52.12 89 VAL A CA 1
ATOM 460 C C . VAL A 1 56 ? 65.309 -12.438 12.372 1.00 54.30 89 VAL A C 1
ATOM 461 O O . VAL A 1 56 ? 66.177 -11.560 12.309 1.00 53.98 89 VAL A O 1
ATOM 465 N N . LYS A 1 57 ? 63.998 -12.180 12.336 1.00 54.20 90 LYS A N 1
ATOM 466 C CA . LYS A 1 57 ? 63.452 -10.817 12.270 1.00 56.54 90 LYS A CA 1
ATOM 467 C C . LYS A 1 57 ? 63.831 -9.916 13.469 1.00 54.95 90 LYS A C 1
ATOM 468 O O . LYS A 1 57 ? 64.229 -8.779 13.274 1.00 56.69 90 LYS A O 1
ATOM 474 N N . ASP A 1 58 ? 63.669 -10.406 14.693 1.00 51.43 91 ASP A N 1
ATOM 475 C CA . ASP A 1 58 ? 63.834 -9.557 15.858 1.00 56.23 91 ASP A CA 1
ATOM 476 C C . ASP A 1 58 ? 65.315 -9.334 16.244 1.00 61.58 91 ASP A C 1
ATOM 477 O O . ASP A 1 58 ? 65.673 -8.282 16.776 1.00 58.45 91 ASP A O 1
ATOM 482 N N . GLY A 1 59 ? 66.169 -10.315 15.964 1.00 56.65 92 GLY A N 1
ATOM 483 C CA . GLY A 1 59 ? 67.515 -10.296 16.492 1.00 57.00 92 GLY A CA 1
ATOM 484 C C . GLY A 1 59 ? 68.693 -9.989 15.592 1.00 54.55 92 GLY A C 1
ATOM 485 O O . GLY A 1 59 ? 69.829 -10.111 16.065 1.00 57.55 92 GLY A O 1
ATOM 486 N N . PHE A 1 60 ? 68.448 -9.584 14.341 1.00 53.24 93 PHE A N 1
ATOM 487 C CA . PHE A 1 60 ? 69.508 -9.243 13.389 1.00 51.45 93 PHE A CA 1
ATOM 488 C C . PHE A 1 60 ? 69.160 -8.063 12.507 1.00 55.82 93 PHE A C 1
ATOM 489 O O . PHE A 1 60 ? 68.002 -7.876 12.116 1.00 59.52 93 PHE A O 1
ATOM 497 N N . GLN A 1 61 ? 70.162 -7.269 12.157 1.00 61.75 94 GLN A N 1
ATOM 498 C CA . GLN A 1 61 ? 69.965 -6.238 11.139 1.00 63.68 94 GLN A CA 1
ATOM 499 C C . GLN A 1 61 ? 69.975 -6.896 9.750 1.00 59.79 94 GLN A C 1
ATOM 500 O O . GLN A 1 61 ? 71.006 -7.370 9.297 1.00 60.82 94 GLN A O 1
ATOM 506 N N . LEU A 1 62 ? 68.822 -6.939 9.082 1.00 54.56 95 LEU A N 1
ATOM 507 C CA . LEU A 1 62 ? 68.707 -7.662 7.809 1.00 56.52 95 LEU A CA 1
ATOM 508 C C . LEU A 1 62 ? 68.822 -6.734 6.626 1.00 54.93 95 LEU A C 1
ATOM 509 O O . LEU A 1 62 ? 68.487 -5.568 6.724 1.00 59.43 95 LEU A O 1
ATOM 514 N N . THR A 1 63 ? 69.279 -7.266 5.496 1.00 54.39 96 THR A N 1
ATOM 515 C CA . THR A 1 63 ? 69.188 -6.561 4.234 1.00 51.07 96 THR A CA 1
ATOM 516 C C . THR A 1 63 ? 67.702 -6.452 3.844 1.00 58.43 96 THR A C 1
ATOM 517 O O . THR A 1 63 ? 66.822 -7.130 4.418 1.00 55.15 96 THR A O 1
ATOM 521 N N . VAL A 1 64 ? 67.414 -5.590 2.878 1.00 57.22 97 VAL A N 1
ATOM 522 C CA . VAL A 1 64 ? 66.041 -5.332 2.560 1.00 57.89 97 VAL A CA 1
ATOM 523 C C . VAL A 1 64 ? 65.449 -6.605 1.922 1.00 56.99 97 VAL A C 1
ATOM 524 O O . VAL A 1 64 ? 64.314 -6.974 2.224 1.00 54.51 97 VAL A O 1
ATOM 528 N N . GLU A 1 65 ? 66.232 -7.330 1.125 1.00 60.04 98 GLU A N 1
ATOM 529 C CA . GLU A 1 65 ? 65.670 -8.523 0.497 1.00 56.89 98 GLU A CA 1
ATOM 530 C C . GLU A 1 65 ? 65.451 -9.607 1.566 1.00 54.29 98 GLU A C 1
ATOM 531 O O . GLU A 1 65 ? 64.417 -10.280 1.555 1.00 53.42 98 GLU A O 1
ATOM 537 N N . GLU A 1 66 ? 66.368 -9.728 2.524 1.00 52.70 99 GLU A N 1
ATOM 538 C CA . GLU A 1 66 ? 66.139 -10.584 3.685 1.00 54.05 99 GLU A CA 1
ATOM 539 C C . GLU A 1 66 ? 64.916 -10.204 4.526 1.00 51.53 99 GLU A C 1
ATOM 540 O O . GLU A 1 66 ? 64.200 -11.058 5.004 1.00 50.69 99 GLU A O 1
ATOM 546 N N . ASP A 1 67 ? 64.701 -8.918 4.737 1.00 53.51 100 ASP A N 1
ATOM 547 C CA . ASP A 1 67 ? 63.581 -8.444 5.531 1.00 50.38 100 ASP A CA 1
ATOM 548 C C . ASP A 1 67 ? 62.235 -8.750 4.857 1.00 52.00 100 ASP A C 1
ATOM 549 O O . ASP A 1 67 ? 61.270 -9.069 5.533 1.00 48.93 100 ASP A O 1
ATOM 554 N N . ILE A 1 68 ? 62.190 -8.641 3.523 1.00 49.15 101 ILE A N 1
ATOM 555 C CA . ILE A 1 68 ? 60.986 -8.882 2.731 1.00 47.34 101 ILE A CA 1
ATOM 556 C C . ILE A 1 68 ? 60.536 -10.357 2.819 1.00 48.65 101 ILE A C 1
ATOM 557 O O . ILE A 1 68 ? 59.419 -10.673 3.216 1.00 44.15 101 ILE A O 1
ATOM 562 N N . GLN A 1 69 ? 61.448 -11.242 2.449 1.00 48.23 102 GLN A N 1
ATOM 563 C CA . GLN A 1 69 ? 61.247 -12.665 2.501 1.00 47.94 102 GLN A CA 1
ATOM 564 C C . GLN A 1 69 ? 60.752 -13.145 3.871 1.00 52.11 102 GLN A C 1
ATOM 565 O O . GLN A 1 69 ? 59.716 -13.840 3.943 1.00 51.82 102 GLN A O 1
ATOM 571 N N . VAL A 1 70 ? 61.458 -12.762 4.950 1.00 48.03 103 VAL A N 1
ATOM 572 C CA . VAL A 1 70 ? 61.168 -13.325 6.267 1.00 48.76 103 VAL A CA 1
ATOM 573 C C . VAL A 1 70 ? 59.900 -12.712 6.847 1.00 48.63 103 VAL A C 1
ATOM 574 O O . VAL A 1 70 ? 59.093 -13.410 7.442 1.00 49.07 103 VAL A O 1
ATOM 578 N N . THR A 1 71 ? 59.727 -11.411 6.661 1.00 47.96 104 THR A N 1
ATOM 579 C CA . THR A 1 71 ? 58.539 -10.693 7.162 1.00 48.87 104 THR A CA 1
ATOM 580 C C . THR A 1 71 ? 57.221 -11.154 6.519 1.00 45.71 104 THR A C 1
ATOM 581 O O . THR A 1 71 ? 56.271 -11.415 7.232 1.00 44.09 104 THR A O 1
ATOM 585 N N . LEU A 1 72 ? 57.185 -11.278 5.187 1.00 44.51 105 LEU A N 1
ATOM 586 C CA . LEU A 1 72 ? 55.991 -11.793 4.492 1.00 47.70 105 LEU A CA 1
ATOM 587 C C . LEU A 1 72 ? 55.670 -13.261 4.860 1.00 51.72 105 LEU A C 1
ATOM 588 O O . LEU A 1 72 ? 54.500 -13.636 4.924 1.00 55.75 105 LEU A O 1
ATOM 593 N N . GLN A 1 73 ? 56.694 -14.072 5.106 1.00 47.77 106 GLN A N 1
ATOM 594 C CA . GLN A 1 73 ? 56.456 -15.446 5.477 1.00 51.38 106 GLN A CA 1
ATOM 595 C C . GLN A 1 73 ? 55.928 -15.518 6.919 1.00 52.57 106 GLN A C 1
ATOM 596 O O . GLN A 1 73 ? 54.974 -16.247 7.199 1.00 52.37 106 GLN A O 1
ATOM 602 N N . LEU A 1 74 ? 56.551 -14.753 7.817 1.00 52.17 107 LEU A N 1
ATOM 603 C CA . LEU A 1 74 ? 56.074 -14.611 9.192 1.00 48.90 107 LEU A CA 1
ATOM 604 C C . LEU A 1 74 ? 54.584 -14.174 9.259 1.00 48.57 107 LEU A C 1
ATOM 605 O O . LEU A 1 74 ? 53.787 -14.744 9.987 1.00 48.48 107 LEU A O 1
ATOM 610 N N . ALA A 1 75 ? 54.237 -13.147 8.492 1.00 48.36 108 ALA A N 1
ATOM 611 C CA . ALA A 1 75 ? 52.893 -12.587 8.508 1.00 46.90 108 ALA A CA 1
ATOM 612 C C . ALA A 1 75 ? 51.914 -13.628 7.974 1.00 51.51 108 ALA A C 1
ATOM 613 O O . ALA A 1 75 ? 50.818 -13.811 8.519 1.00 50.44 108 ALA A O 1
ATOM 615 N N . ARG A 1 76 ? 52.345 -14.339 6.935 1.00 54.89 109 ARG A N 1
ATOM 616 C CA . ARG A 1 76 ? 51.488 -15.310 6.268 1.00 56.48 109 ARG A CA 1
ATOM 617 C C . ARG A 1 76 ? 51.156 -16.465 7.206 1.00 53.41 109 ARG A C 1
ATOM 618 O O . ARG A 1 76 ? 50.001 -16.858 7.288 1.00 49.98 109 ARG A O 1
ATOM 626 N N . VAL A 1 77 ? 52.171 -16.970 7.928 1.00 52.86 110 VAL A N 1
ATOM 627 C CA . VAL A 1 77 ? 52.002 -18.036 8.910 1.00 47.09 110 VAL A CA 1
ATOM 628 C C . VAL A 1 77 ? 51.170 -17.553 10.106 1.00 51.11 110 VAL A C 1
ATOM 629 O O . VAL A 1 77 ? 50.278 -18.257 10.564 1.00 50.11 110 VAL A O 1
ATOM 633 N N . LEU A 1 78 ? 51.458 -16.358 10.631 1.00 50.95 111 LEU A N 1
ATOM 634 C CA . LEU A 1 78 ? 50.645 -15.806 11.729 1.00 47.85 111 LEU A CA 1
ATOM 635 C C . LEU A 1 78 ? 49.143 -15.574 11.315 1.00 52.00 111 LEU A C 1
ATOM 636 O O . LEU A 1 78 ? 48.259 -15.948 12.067 1.00 53.29 111 LEU A O 1
ATOM 641 N N . LEU A 1 79 ? 48.853 -15.016 10.134 1.00 47.59 112 LEU A N 1
ATOM 642 C CA . LEU A 1 79 ? 47.450 -14.774 9.715 1.00 53.26 112 LEU A CA 1
ATOM 643 C C . LEU A 1 79 ? 46.614 -16.055 9.461 1.00 54.03 112 LEU A C 1
ATOM 644 O O . LEU A 1 79 ? 45.483 -16.157 9.911 1.00 51.82 112 LEU A O 1
ATOM 649 N N . GLU A 1 80 ? 47.223 -17.017 8.769 1.00 56.28 113 GLU A N 1
ATOM 650 C CA . GLU A 1 80 ? 46.676 -18.341 8.488 1.00 53.60 113 GLU A CA 1
ATOM 651 C C . GLU A 1 80 ? 46.439 -19.247 9.708 1.00 53.56 113 GLU A C 1
ATOM 652 O O . GLU A 1 80 ? 45.372 -19.849 9.830 1.00 51.57 113 GLU A O 1
ATOM 658 N N . GLU A 1 81 ? 47.429 -19.358 10.602 1.00 53.60 114 GLU A N 1
ATOM 659 C CA . GLU A 1 81 ? 47.428 -20.426 11.606 1.00 50.89 114 GLU A CA 1
ATOM 660 C C . GLU A 1 81 ? 47.275 -19.950 13.053 1.00 54.93 114 GLU A C 1
ATOM 661 O O . GLU A 1 81 ? 47.006 -20.765 13.931 1.00 54.37 114 GLU A O 1
ATOM 667 N N . THR A 1 82 ? 47.410 -18.642 13.298 1.00 51.94 115 THR A N 1
ATOM 668 C CA . THR A 1 82 ? 47.215 -18.092 14.646 1.00 53.62 115 THR A CA 1
ATOM 669 C C . THR A 1 82 ? 46.116 -17.043 14.697 1.00 53.42 115 THR A C 1
ATOM 670 O O . THR A 1 82 ? 45.534 -16.713 13.682 1.00 55.87 115 THR A O 1
ATOM 674 N N . HIS A 1 83 ? 45.850 -16.534 15.905 1.00 55.14 116 HIS A N 1
ATOM 675 C CA . HIS A 1 83 ? 44.891 -15.455 16.144 1.00 56.69 116 HIS A CA 1
ATOM 676 C C . HIS A 1 83 ? 45.640 -14.117 16.291 1.00 57.65 116 HIS A C 1
ATOM 677 O O . HIS A 1 83 ? 45.058 -13.104 16.629 1.00 57.55 116 HIS A O 1
ATOM 684 N N . GLU A 1 84 ? 46.946 -14.140 16.042 1.00 59.06 117 GLU A N 1
ATOM 685 C CA . GLU A 1 84 ? 47.791 -12.969 16.201 1.00 58.47 117 GLU A CA 1
ATOM 686 C C . GLU A 1 84 ? 47.805 -12.026 14.990 1.00 60.22 117 GLU A C 1
ATOM 687 O O . GLU A 1 84 ? 48.854 -11.814 14.370 1.00 56.06 117 GLU A O 1
ATOM 693 N N . VAL A 1 85 ? 46.660 -11.420 14.698 1.00 55.62 118 VAL A N 1
ATOM 694 C CA . VAL A 1 85 ? 46.532 -10.541 13.548 1.00 57.63 118 VAL A CA 1
ATOM 695 C C . VAL A 1 85 ? 47.140 -9.160 13.817 1.00 58.47 118 VAL A C 1
ATOM 696 O O . VAL A 1 85 ? 47.701 -8.548 12.920 1.00 59.61 118 VAL A O 1
ATOM 700 N N . GLU A 1 86 ? 47.037 -8.692 15.055 1.00 61.58 119 GLU A N 1
ATOM 701 C CA . GLU A 1 86 ? 47.739 -7.493 15.523 1.00 62.99 119 GLU A CA 1
ATOM 702 C C . GLU A 1 86 ? 49.262 -7.592 15.346 1.00 59.84 119 GLU A C 1
ATOM 703 O O . GLU A 1 86 ? 49.891 -6.680 14.815 1.00 58.82 119 GLU A O 1
ATOM 709 N N . LEU A 1 87 ? 49.838 -8.714 15.775 1.00 60.71 120 LEU A N 1
ATOM 710 C CA . LEU A 1 87 ? 51.268 -8.965 15.616 1.00 58.77 120 LEU A CA 1
ATOM 711 C C . LEU A 1 87 ? 51.672 -8.948 14.149 1.00 57.18 120 LEU A C 1
ATOM 712 O O . LEU A 1 87 ? 52.703 -8.355 13.785 1.00 55.98 120 LEU A O 1
ATOM 717 N N . ALA A 1 88 ? 50.867 -9.612 13.318 1.00 53.58 121 ALA A N 1
ATOM 718 C CA . ALA A 1 88 ? 51.120 -9.651 11.897 1.00 53.17 121 ALA A CA 1
ATOM 719 C C . ALA A 1 88 ? 51.102 -8.249 11.297 1.00 54.37 121 ALA A C 1
ATOM 720 O O . ALA A 1 88 ? 51.980 -7.898 10.503 1.00 52.73 121 ALA A O 1
ATOM 722 N N . GLU A 1 89 ? 50.117 -7.448 11.700 1.00 56.62 122 GLU A N 1
ATOM 723 C CA . GLU A 1 89 ? 50.007 -6.062 11.240 1.00 57.03 122 GLU A CA 1
ATOM 724 C C . GLU A 1 89 ? 51.210 -5.229 11.665 1.00 54.74 122 GLU A C 1
ATOM 725 O O . GLU A 1 89 ? 51.761 -4.495 10.859 1.00 54.25 122 GLU A O 1
ATOM 731 N N . GLN A 1 90 ? 51.616 -5.348 12.922 1.00 54.07 123 GLN A N 1
ATOM 732 C CA . GLN A 1 90 ? 52.828 -4.696 13.363 1.00 54.87 123 GLN A CA 1
ATOM 733 C C . GLN A 1 90 ? 54.038 -5.030 12.470 1.00 54.45 123 GLN A C 1
ATOM 734 O O . GLN A 1 90 ? 54.699 -4.120 11.975 1.00 56.55 123 GLN A O 1
ATOM 740 N N . TYR A 1 91 ? 54.313 -6.316 12.234 1.00 51.63 124 TYR A N 1
ATOM 741 C CA . TYR A 1 91 ? 55.459 -6.698 11.394 1.00 50.88 124 TYR A CA 1
ATOM 742 C C . TYR A 1 91 ? 55.348 -6.180 9.948 1.00 51.92 124 TYR A C 1
ATOM 743 O O . TYR A 1 91 ? 56.336 -5.698 9.383 1.00 52.78 124 TYR A O 1
ATOM 752 N N . LEU A 1 92 ? 54.160 -6.280 9.357 1.00 49.55 125 LEU A N 1
ATOM 753 C CA . LEU A 1 92 ? 53.929 -5.767 8.001 1.00 50.13 125 LEU A CA 1
ATOM 754 C C . LEU A 1 92 ? 54.092 -4.232 7.946 1.00 54.30 125 LEU A C 1
ATOM 755 O O . LEU A 1 92 ? 54.590 -3.661 6.969 1.00 50.64 125 LEU A O 1
ATOM 760 N N . GLY A 1 93 ? 53.648 -3.585 9.023 1.00 54.47 126 GLY A N 1
ATOM 761 C CA . GLY A 1 93 ? 53.748 -2.155 9.179 1.00 55.99 126 GLY A CA 1
ATOM 762 C C . GLY A 1 93 ? 55.184 -1.690 9.165 1.00 58.26 126 GLY A C 1
ATOM 763 O O . GLY A 1 93 ? 55.516 -0.734 8.464 1.00 58.70 126 GLY A O 1
ATOM 764 N N . SER A 1 94 ? 56.033 -2.381 9.923 1.00 56.40 127 SER A N 1
ATOM 765 C CA . SER A 1 94 ? 57.458 -2.089 9.957 1.00 57.28 127 SER A CA 1
ATOM 766 C C . SER A 1 94 ? 58.091 -2.196 8.575 1.00 58.49 127 SER A C 1
ATOM 767 O O . SER A 1 94 ? 58.943 -1.366 8.221 1.00 60.73 127 SER A O 1
ATOM 770 N N . LEU A 1 95 ? 57.666 -3.186 7.784 1.00 55.86 128 LEU A N 1
ATOM 771 C CA . LEU A 1 95 ? 58.254 -3.369 6.465 1.00 53.46 128 LEU A CA 1
ATOM 772 C C . LEU A 1 95 ? 57.784 -2.283 5.507 1.00 54.37 128 LEU A C 1
ATOM 773 O O . LEU A 1 95 ? 58.587 -1.768 4.722 1.00 52.21 128 LEU A O 1
ATOM 778 N N . ARG A 1 96 ? 56.491 -1.942 5.590 1.00 57.53 129 ARG A N 1
ATOM 779 C CA . ARG A 1 96 ? 55.885 -0.853 4.812 1.00 60.00 129 ARG A CA 1
ATOM 780 C C . ARG A 1 96 ? 56.689 0.449 4.937 1.00 63.20 129 ARG A C 1
ATOM 781 O O . ARG A 1 96 ? 57.008 1.095 3.951 1.00 58.26 129 ARG A O 1
ATOM 789 N N . THR A 1 97 ? 57.038 0.787 6.177 1.00 65.05 130 THR A N 1
ATOM 790 C CA . THR A 1 97 ? 57.887 1.937 6.495 1.00 67.60 130 THR A CA 1
ATOM 791 C C . THR A 1 97 ? 59.301 1.862 5.892 1.00 62.56 130 THR A C 1
ATOM 792 O O . THR A 1 97 ? 59.734 2.823 5.252 1.00 61.63 130 THR A O 1
ATOM 796 N N . ARG A 1 98 ? 60.013 0.742 6.085 1.00 59.39 131 ARG A N 1
ATOM 797 C CA . ARG A 1 98 ? 61.320 0.566 5.445 1.00 55.46 131 ARG A CA 1
ATOM 798 C C . ARG A 1 98 ? 61.226 0.647 3.916 1.00 58.43 131 ARG A C 1
ATOM 799 O O . ARG A 1 98 ? 62.127 1.158 3.269 1.00 58.19 131 ARG A O 1
ATOM 807 N N . LEU A 1 99 ? 60.131 0.167 3.332 1.00 56.86 132 LEU A N 1
ATOM 808 C CA . LEU A 1 99 ? 60.057 0.085 1.873 1.00 57.59 132 LEU A CA 1
ATOM 809 C C . LEU A 1 99 ? 59.849 1.444 1.179 1.00 60.26 132 LEU A C 1
ATOM 810 O O . LEU A 1 99 ? 60.214 1.602 0.014 1.00 61.37 132 LEU A O 1
ATOM 815 N N . ARG A 1 100 ? 59.276 2.417 1.894 1.00 62.13 133 ARG A N 1
ATOM 816 C CA . ARG A 1 100 ? 59.154 3.803 1.405 1.00 62.09 133 ARG A CA 1
ATOM 817 C C . ARG A 1 100 ? 60.492 4.519 1.135 1.00 59.56 133 ARG A C 1
ATOM 818 O O . ARG A 1 100 ? 60.546 5.424 0.322 1.00 57.39 133 ARG A O 1
ATOM 826 N N . THR A 1 101 ? 61.570 4.121 1.819 1.00 59.20 134 THR A N 1
ATOM 827 C CA . THR A 1 101 ? 62.870 4.783 1.625 1.00 60.47 134 THR A CA 1
ATOM 828 C C . THR A 1 101 ? 63.754 4.045 0.612 1.00 57.59 134 THR A C 1
ATOM 829 O O . THR A 1 101 ? 64.964 4.223 0.594 1.00 54.49 134 THR A O 1
ATOM 833 N N . THR A 1 102 ? 63.112 3.251 -0.248 1.00 61.13 135 THR A N 1
ATOM 834 C CA . THR A 1 102 ? 63.766 2.406 -1.264 1.00 57.95 135 THR A CA 1
ATOM 835 C C . THR A 1 102 ? 63.053 2.565 -2.614 1.00 54.87 135 THR A C 1
ATOM 836 O O . THR A 1 102 ? 61.936 3.064 -2.658 1.00 56.76 135 THR A O 1
ATOM 840 N N . PRO A 1 103 ? 63.696 2.128 -3.714 1.00 55.47 136 PRO A N 1
ATOM 841 C CA . PRO A 1 103 ? 63.004 2.047 -5.009 1.00 54.32 136 PRO A CA 1
ATOM 842 C C . PRO A 1 103 ? 62.240 0.732 -5.241 1.00 53.40 136 PRO A C 1
ATOM 843 O O . PRO A 1 103 ? 61.829 0.451 -6.367 1.00 52.50 136 PRO A O 1
ATOM 847 N N . LEU A 1 104 ? 62.035 -0.064 -4.189 1.00 55.81 137 LEU A N 1
ATOM 848 C CA . LEU A 1 104 ? 61.421 -1.392 -4.371 1.00 53.69 137 LEU A CA 1
ATOM 849 C C . LEU A 1 104 ? 59.880 -1.299 -4.430 1.00 51.98 137 LEU A C 1
ATOM 850 O O . LEU A 1 104 ? 59.148 -1.631 -3.487 1.00 49.30 137 LEU A O 1
ATOM 855 N N . THR A 1 105 ? 59.412 -0.874 -5.594 1.00 51.51 138 THR A N 1
ATOM 856 C CA . THR A 1 105 ? 57.989 -0.591 -5.831 1.00 56.94 138 THR A CA 1
ATOM 857 C C . THR A 1 105 ? 57.062 -1.809 -5.700 1.00 55.14 138 THR A C 1
ATOM 858 O O . THR A 1 105 ? 56.039 -1.752 -5.023 1.00 54.97 138 THR A O 1
ATOM 862 N N . ASP A 1 106 ? 57.412 -2.911 -6.353 1.00 53.89 139 ASP A N 1
ATOM 863 C CA . ASP A 1 106 ? 56.552 -4.098 -6.301 1.00 51.20 139 ASP A CA 1
ATOM 864 C C . ASP A 1 106 ? 56.431 -4.713 -4.906 1.00 52.17 139 ASP A C 1
ATOM 865 O O . ASP A 1 106 ? 55.386 -5.217 -4.551 1.00 53.97 139 ASP A O 1
ATOM 870 N N . ALA A 1 107 ? 57.494 -4.647 -4.117 1.00 50.98 140 ALA A N 1
ATOM 871 C CA . ALA A 1 107 ? 57.500 -5.228 -2.788 1.00 50.72 140 ALA A CA 1
ATOM 872 C C . ALA A 1 107 ? 56.553 -4.454 -1.860 1.00 50.31 140 ALA A C 1
ATOM 873 O O . ALA A 1 107 ? 55.826 -5.018 -1.055 1.00 47.82 140 ALA A O 1
ATOM 875 N N . ARG A 1 108 ? 56.610 -3.136 -2.005 1.00 52.96 141 ARG A N 1
ATOM 876 C CA . ARG A 1 108 ? 55.811 -2.186 -1.264 1.00 53.02 141 ARG A CA 1
ATOM 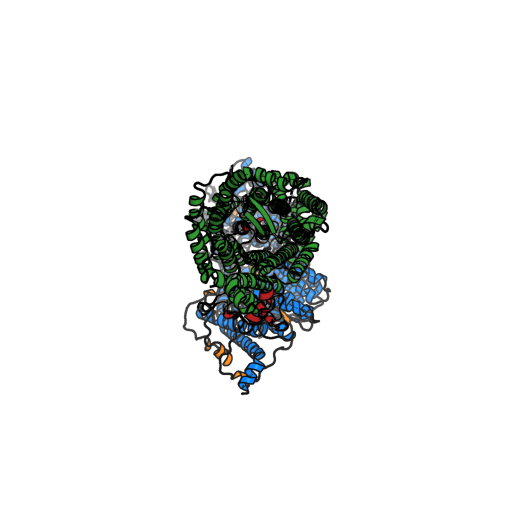877 C C . ARG A 1 108 ? 54.340 -2.453 -1.458 1.00 54.75 141 ARG A C 1
ATOM 878 O O . ARG A 1 108 ? 53.581 -2.475 -0.494 1.00 56.06 141 ARG A O 1
ATOM 886 N N . HIS A 1 109 ? 53.951 -2.664 -2.708 1.00 53.61 142 HIS A N 1
ATOM 887 C CA . HIS A 1 109 ? 52.573 -3.018 -3.043 1.00 56.27 142 HIS A CA 1
ATOM 888 C C . HIS A 1 109 ? 52.150 -4.392 -2.559 1.00 54.47 142 HIS A C 1
ATOM 889 O O . HIS A 1 109 ? 50.981 -4.587 -2.258 1.00 55.68 142 HIS A O 1
ATOM 896 N N . ALA A 1 110 ? 53.091 -5.339 -2.533 1.00 53.04 143 ALA A N 1
ATOM 897 C CA . ALA A 1 110 ? 52.846 -6.681 -2.025 1.00 51.30 143 ALA A CA 1
ATOM 898 C C . ALA A 1 110 ? 52.482 -6.658 -0.551 1.00 52.81 143 ALA A C 1
ATOM 899 O O . ALA A 1 110 ? 51.614 -7.404 -0.104 1.00 54.47 143 ALA A O 1
ATOM 901 N N . VAL A 1 111 ? 53.125 -5.767 0.195 1.00 52.48 144 VAL A N 1
ATOM 902 C CA . VAL A 1 111 ? 52.838 -5.586 1.613 1.00 52.25 144 VAL A CA 1
ATOM 903 C C . VAL A 1 111 ? 51.500 -4.886 1.798 1.00 55.00 144 VAL A C 1
ATOM 904 O O . VAL A 1 111 ? 50.683 -5.258 2.651 1.00 54.96 144 VAL A O 1
ATOM 908 N N . GLU A 1 112 ? 51.282 -3.863 0.986 1.00 54.38 145 GLU A N 1
ATOM 909 C CA . GLU A 1 112 ? 49.999 -3.183 0.998 1.00 57.69 145 GLU A CA 1
ATOM 910 C C . GLU A 1 112 ? 48.855 -4.161 0.710 1.00 52.78 145 GLU A C 1
ATOM 911 O O . GLU A 1 112 ? 47.872 -4.188 1.435 1.00 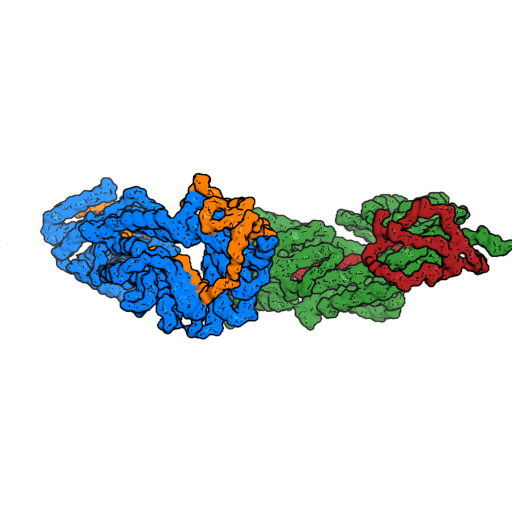53.62 145 GLU A O 1
ATOM 917 N N . PHE A 1 113 ? 49.036 -5.013 -0.288 1.00 53.10 146 PHE A N 1
ATOM 918 C CA . PHE A 1 113 ? 48.053 -6.040 -0.586 1.00 52.98 146 PHE A CA 1
ATOM 919 C C . PHE A 1 113 ? 47.778 -6.971 0.631 1.00 53.32 146 PHE A C 1
ATOM 920 O O . PHE A 1 113 ? 46.625 -7.372 0.869 1.00 51.49 146 PHE A O 1
ATOM 928 N N . GLN A 1 114 ? 48.802 -7.292 1.423 1.00 51.34 147 GLN A N 1
ATOM 929 C CA . GLN A 1 114 ? 48.581 -8.122 2.596 1.00 54.46 147 GLN A CA 1
ATOM 930 C C . GLN A 1 114 ? 47.775 -7.369 3.658 1.00 52.35 147 GLN A C 1
ATOM 931 O O . GLN A 1 114 ? 46.930 -7.952 4.329 1.00 52.48 147 GLN A O 1
ATOM 937 N N . LEU A 1 115 ? 47.993 -6.065 3.771 1.00 52.61 148 LEU A N 1
ATOM 938 C CA . LEU A 1 115 ? 47.233 -5.208 4.698 1.00 50.44 148 LEU A CA 1
ATOM 939 C C . LEU A 1 115 ? 45.789 -4.931 4.262 1.00 51.42 148 LEU A C 1
ATOM 940 O O . LEU A 1 115 ? 44.926 -4.670 5.085 1.00 53.18 148 LEU A O 1
ATOM 945 N N . LEU A 1 116 ? 45.551 -4.965 2.955 1.00 49.85 149 LEU A N 1
ATOM 946 C CA . LEU A 1 116 ? 44.277 -4.592 2.373 1.00 52.85 149 LEU A CA 1
ATOM 947 C C . LEU A 1 116 ? 43.400 -5.802 2.034 1.00 54.83 149 LEU A C 1
ATOM 948 O O . LEU A 1 116 ? 42.196 -5.688 1.883 1.00 50.48 149 LEU A O 1
ATOM 953 N N . TYR A 1 117 ? 44.007 -6.977 1.910 1.00 56.33 150 TYR A N 1
ATOM 954 C CA . TYR A 1 117 ? 43.215 -8.167 1.542 1.00 57.46 150 TYR A CA 1
ATOM 955 C C . TYR A 1 117 ? 43.333 -9.233 2.638 1.00 59.06 150 TYR A C 1
ATOM 956 O O . TYR A 1 117 ? 42.343 -9.517 3.310 1.00 57.54 150 TYR A O 1
ATOM 965 N N . ASP A 1 118 ? 44.550 -9.748 2.868 1.00 59.13 151 ASP A N 1
ATOM 966 C CA . ASP A 1 118 ? 44.774 -10.884 3.776 1.00 60.66 151 ASP A CA 1
ATOM 967 C C . ASP A 1 118 ? 44.473 -10.561 5.246 1.00 59.10 151 ASP A C 1
ATOM 968 O O . ASP A 1 118 ? 43.867 -11.376 5.938 1.00 58.62 151 ASP A O 1
ATOM 973 N N . VAL A 1 119 ? 44.885 -9.382 5.721 1.00 57.13 152 VAL A N 1
ATOM 974 C CA . VAL A 1 119 ? 44.580 -8.985 7.105 1.00 56.44 152 VAL A CA 1
ATOM 975 C C . VAL A 1 119 ? 43.048 -8.785 7.361 1.00 60.64 152 VAL A C 1
ATOM 976 O O . VAL A 1 119 ? 42.499 -9.394 8.278 1.00 59.25 152 VAL A O 1
ATOM 980 N N . PRO A 1 120 ? 42.346 -7.943 6.562 1.00 60.11 153 PRO A N 1
ATOM 981 C CA . PRO A 1 120 ? 40.897 -7.889 6.853 1.00 64.09 153 PRO A CA 1
ATOM 982 C C . PRO A 1 120 ? 40.129 -9.227 6.690 1.00 63.55 153 PRO A C 1
ATOM 983 O O . PRO A 1 120 ? 39.072 -9.399 7.293 1.00 65.47 153 PRO A O 1
ATOM 987 N N . LEU A 1 121 ? 40.645 -10.155 5.893 1.00 63.87 154 LEU A N 1
ATOM 988 C CA . LEU A 1 121 ? 40.088 -11.504 5.856 1.00 60.46 154 LEU A CA 1
ATOM 989 C C . LEU A 1 121 ? 40.320 -12.270 7.158 1.00 59.13 154 LEU A C 1
ATOM 990 O O . LEU A 1 121 ? 39.445 -12.981 7.626 1.00 60.48 154 LEU A O 1
ATOM 995 N N . ALA A 1 122 ? 41.509 -12.128 7.737 1.00 60.18 155 ALA A N 1
ATOM 996 C CA . ALA A 1 122 ? 41.869 -12.880 8.947 1.00 58.85 155 ALA A CA 1
ATOM 997 C C . ALA A 1 122 ? 41.103 -12.390 10.168 1.00 59.87 155 ALA A C 1
ATOM 998 O O . ALA A 1 122 ? 40.994 -13.101 11.158 1.00 59.93 155 ALA A O 1
ATOM 1000 N N . LYS A 1 123 ? 40.539 -11.187 10.058 1.00 63.59 156 LYS A N 1
ATOM 1001 C CA . LYS A 1 123 ? 39.753 -10.561 11.127 1.00 66.11 156 LYS A CA 1
ATOM 1002 C C . LYS A 1 123 ? 38.288 -11.031 11.174 1.00 68.34 156 LYS A C 1
ATOM 1003 O O . LYS A 1 123 ? 37.594 -10.778 12.158 1.00 70.09 156 LYS A O 1
ATOM 1009 N N . GLU A 1 124 ? 37.832 -11.713 10.123 1.00 65.90 157 GLU A N 1
ATOM 1010 C CA . GLU A 1 124 ? 36.537 -12.399 10.139 1.00 77.02 157 GLU A CA 1
ATOM 1011 C C . GLU A 1 124 ? 35.371 -11.493 10.529 1.00 81.01 157 GLU A C 1
ATOM 1012 O O . GLU A 1 124 ? 34.496 -11.861 11.318 1.00 81.00 157 GLU A O 1
ATOM 1018 N N . ASP A 1 125 ? 35.392 -10.295 9.973 1.00 81.93 158 ASP A N 1
ATOM 1019 C CA . ASP A 1 125 ? 34.450 -9.258 10.325 1.00 89.54 158 ASP A CA 1
ATOM 1020 C C . ASP A 1 125 ? 34.150 -8.467 9.051 1.00 95.85 158 ASP A C 1
ATOM 1021 O O . ASP A 1 125 ? 35.076 -7.938 8.431 1.00 96.19 158 ASP A O 1
ATOM 1026 N N . ARG A 1 126 ? 32.880 -8.408 8.639 1.00 96.01 159 ARG A N 1
ATOM 1027 C CA . ARG A 1 126 ? 32.517 -7.660 7.436 1.00 97.52 159 ARG A CA 1
ATOM 1028 C C . ARG A 1 126 ? 32.855 -6.155 7.582 1.00 97.02 159 ARG A C 1
ATOM 1029 O O . ARG A 1 126 ? 33.348 -5.538 6.631 1.00 96.59 159 ARG A O 1
ATOM 1037 N N . ALA A 1 127 ? 32.618 -5.572 8.761 1.00 99.87 160 ALA A N 1
ATOM 1038 C CA . ALA A 1 127 ? 32.905 -4.144 8.991 1.00 101.13 160 ALA A CA 1
ATOM 1039 C C . ALA A 1 127 ? 34.386 -3.784 8.766 1.00 100.80 160 ALA A C 1
ATOM 1040 O O . ALA A 1 127 ? 34.703 -2.679 8.313 1.00 103.92 160 ALA A O 1
ATOM 1042 N N . GLU A 1 128 ? 35.291 -4.712 9.061 1.00 98.30 161 GLU A N 1
ATOM 1043 C CA . GLU A 1 128 ? 36.703 -4.491 8.759 1.00 100.18 161 GLU A CA 1
ATOM 1044 C C . GLU A 1 128 ? 36.974 -4.455 7.241 1.00 95.89 161 GLU A C 1
ATOM 1045 O O . GLU A 1 128 ? 37.828 -3.705 6.768 1.00 94.05 161 GLU A O 1
ATOM 1051 N N . LEU A 1 129 ? 36.234 -5.250 6.471 1.00 97.46 162 LEU A N 1
ATOM 1052 C CA . LEU A 1 129 ? 36.387 -5.249 5.010 1.00 95.06 162 LEU A CA 1
ATOM 1053 C C . LEU A 1 129 ? 35.860 -3.949 4.374 1.00 94.73 162 LEU A C 1
ATOM 1054 O O . LEU A 1 129 ? 36.276 -3.574 3.272 1.00 95.37 162 LEU A O 1
ATOM 1059 N N . ARG A 1 130 ? 34.968 -3.244 5.063 1.00 93.04 163 ARG A N 1
ATOM 1060 C CA . ARG A 1 130 ? 34.401 -2.029 4.484 1.00 93.10 163 ARG A CA 1
ATOM 1061 C C . ARG A 1 130 ? 35.287 -0.784 4.652 1.00 91.57 163 ARG A C 1
ATOM 1062 O O . ARG A 1 130 ? 35.282 0.085 3.783 1.00 91.99 163 ARG A O 1
ATOM 1070 N N . GLN A 1 131 ? 36.059 -0.690 5.737 1.00 96.07 164 GLN A N 1
ATOM 1071 C CA . GLN A 1 131 ? 36.944 0.476 5.899 1.00 97.95 164 GLN A CA 1
ATOM 1072 C C . GLN A 1 131 ? 38.133 0.392 4.942 1.00 85.95 164 GLN A C 1
ATOM 1073 O O . GLN A 1 131 ? 38.785 1.391 4.653 1.00 84.48 164 GLN A O 1
ATOM 1079 N N . VAL A 1 132 ? 38.392 -0.819 4.458 1.00 85.17 165 VAL A N 1
ATOM 1080 C CA . VAL A 1 132 ? 39.427 -1.109 3.462 1.00 83.50 165 VAL A CA 1
ATOM 1081 C C . VAL A 1 132 ? 39.227 -0.290 2.199 1.00 76.19 165 VAL A C 1
ATOM 1082 O O . VAL A 1 132 ? 40.183 0.245 1.634 1.00 74.02 165 VAL A O 1
ATOM 1086 N N . VAL A 1 133 ? 37.973 -0.205 1.764 1.00 76.88 166 VAL A N 1
ATOM 1087 C CA . VAL A 1 133 ? 37.600 0.461 0.522 1.00 75.59 166 VAL A CA 1
ATOM 1088 C C . VAL A 1 133 ? 38.187 1.888 0.411 1.00 73.81 166 VAL A C 1
ATOM 1089 O O . VAL A 1 133 ? 38.504 2.360 -0.681 1.00 70.93 166 VAL A O 1
ATOM 1093 N N . ARG A 1 134 ? 38.375 2.555 1.543 1.00 75.90 167 ARG A N 1
ATOM 1094 C CA . ARG A 1 134 ? 38.900 3.909 1.532 1.00 75.55 167 ARG A CA 1
ATOM 1095 C C . ARG A 1 134 ? 40.396 3.937 1.241 1.00 70.41 167 ARG A C 1
ATOM 1096 O O . ARG A 1 134 ? 40.876 4.771 0.480 1.00 66.71 167 ARG A O 1
ATOM 1104 N N . HIS A 1 135 ? 41.130 3.001 1.826 1.00 75.01 168 HIS A N 1
ATOM 1105 C CA . HIS A 1 135 ? 42.567 2.902 1.579 1.00 68.68 168 HIS A CA 1
ATOM 1106 C C . HIS A 1 135 ? 42.914 2.421 0.184 1.00 66.20 168 HIS A C 1
ATOM 1107 O O . HIS A 1 135 ? 43.970 2.786 -0.330 1.00 63.17 168 HIS A O 1
ATOM 1114 N N . THR A 1 136 ? 42.039 1.618 -0.433 1.00 65.72 169 THR A N 1
ATOM 1115 C CA . THR A 1 136 ? 42.312 1.137 -1.783 1.00 65.13 169 THR A CA 1
ATOM 1116 C C . THR A 1 136 ? 42.034 2.209 -2.826 1.00 63.88 169 THR A C 1
ATOM 1117 O O . THR A 1 136 ? 42.750 2.316 -3.822 1.00 63.49 169 THR A O 1
ATOM 1121 N N . THR A 1 137 ? 41.005 3.017 -2.599 1.00 68.05 170 THR A N 1
ATOM 1122 C CA . THR A 1 137 ? 40.698 4.099 -3.531 1.00 66.07 170 THR A CA 1
ATOM 1123 C C . THR A 1 137 ? 41.891 5.058 -3.629 1.00 64.18 170 THR A C 1
ATOM 1124 O O . THR A 1 137 ? 42.310 5.407 -4.732 1.00 58.73 170 THR A O 1
ATOM 1128 N N . GLY A 1 138 ? 42.475 5.409 -2.474 1.00 61.63 171 GLY A N 1
ATOM 1129 C CA . GLY A 1 138 ? 43.687 6.213 -2.421 1.00 59.88 171 GLY A CA 1
ATOM 1130 C C . GLY A 1 138 ? 44.829 5.700 -3.289 1.00 60.52 171 GLY A C 1
ATOM 1131 O O . GLY A 1 138 ? 45.458 6.457 -4.009 1.00 60.19 171 GLY A O 1
ATOM 1132 N N . LEU A 1 139 ? 45.082 4.393 -3.217 1.00 64.67 172 LEU A N 1
ATOM 1133 C CA . LEU A 1 139 ? 46.109 3.721 -4.016 1.00 62.49 172 LEU A CA 1
ATOM 1134 C C . LEU A 1 139 ? 45.797 3.699 -5.485 1.00 59.81 172 LEU A C 1
ATOM 1135 O O . LEU A 1 139 ? 46.656 4.007 -6.302 1.00 59.97 172 LEU A O 1
ATOM 1140 N N . LEU A 1 140 ? 44.563 3.304 -5.801 1.00 63.64 173 LEU A N 1
ATOM 1141 C CA . LEU A 1 140 ? 44.050 3.287 -7.161 1.00 60.86 173 LEU A CA 1
ATOM 1142 C C . LEU A 1 140 ? 44.180 4.628 -7.872 1.00 65.99 173 LEU A C 1
ATOM 1143 O O . LEU A 1 140 ? 44.619 4.670 -9.018 1.00 68.58 173 LEU A O 1
ATOM 1148 N N . GLU A 1 141 ? 43.787 5.711 -7.205 1.00 60.62 174 GLU A N 1
ATOM 1149 C CA . GLU A 1 141 ? 43.849 7.044 -7.801 1.00 67.81 174 GLU A CA 1
ATOM 1150 C C . GLU A 1 141 ? 45.218 7.395 -8.378 1.00 66.31 174 GLU A C 1
ATOM 1151 O O . GLU A 1 141 ? 45.297 7.939 -9.493 1.00 63.66 174 GLU A O 1
ATOM 1157 N N . GLU A 1 142 ? 46.275 7.052 -7.623 1.00 67.81 175 GLU A N 1
ATOM 1158 C CA . GLU A 1 142 ? 47.678 7.324 -7.982 1.00 67.73 175 GLU A CA 1
ATOM 1159 C C . GLU A 1 142 ? 48.227 6.488 -9.130 1.00 61.50 175 GLU A C 1
ATOM 1160 O O . GLU A 1 142 ? 49.278 6.806 -9.684 1.00 61.65 175 GLU A O 1
ATOM 1166 N N . LEU A 1 143 ? 47.534 5.415 -9.481 1.00 57.83 176 LEU A N 1
ATOM 1167 C CA . LEU A 1 143 ? 48.070 4.452 -10.436 1.00 55.61 176 LEU A CA 1
ATOM 1168 C C . LEU A 1 143 ? 47.355 4.496 -11.748 1.00 54.55 176 LEU A C 1
ATOM 1169 O O . LEU A 1 143 ? 46.151 4.744 -11.802 1.00 55.63 176 LEU A O 1
ATOM 1174 N N . ALA A 1 144 ? 48.106 4.225 -12.801 1.00 53.09 177 ALA A N 1
ATOM 1175 C CA . ALA A 1 144 ? 47.571 4.173 -14.157 1.00 54.59 177 ALA A CA 1
ATOM 1176 C C . ALA A 1 144 ? 46.802 2.874 -14.403 1.00 57.10 177 ALA A C 1
ATOM 1177 O O . ALA A 1 144 ? 47.032 1.856 -13.735 1.00 54.35 177 ALA A O 1
ATOM 1179 N N . ASP A 1 145 ? 45.880 2.941 -15.366 1.00 57.90 178 ASP A N 1
ATOM 1180 C CA . ASP A 1 145 ? 45.048 1.809 -15.789 1.00 60.09 178 ASP A CA 1
ATOM 1181 C C . ASP A 1 145 ? 45.847 0.638 -16.364 1.00 60.06 178 ASP A C 1
ATOM 1182 O O . ASP A 1 145 ? 45.360 -0.484 -16.416 1.00 63.37 178 ASP A O 1
ATOM 1187 N N . SER A 1 146 ? 47.060 0.905 -16.823 1.00 60.47 179 SER A N 1
ATOM 1188 C CA . SER A 1 146 ? 47.867 -0.128 -17.440 1.00 60.26 179 SER A CA 1
ATOM 1189 C C . SER A 1 146 ? 48.682 -0.887 -16.391 1.00 58.76 179 SER A C 1
ATOM 1190 O O . SER A 1 146 ? 49.342 -1.860 -16.715 1.00 59.11 179 SER A O 1
ATOM 1193 N N . ASP A 1 147 ? 48.612 -0.444 -15.140 1.00 58.46 180 ASP A N 1
ATOM 1194 C CA . ASP A 1 147 ? 49.431 -0.996 -14.069 1.00 58.61 180 ASP A CA 1
ATOM 1195 C C . ASP A 1 147 ? 48.777 -2.222 -13.401 1.00 59.41 180 ASP A C 1
ATOM 1196 O O . ASP A 1 147 ? 47.658 -2.147 -12.881 1.00 58.96 180 ASP A O 1
ATOM 1201 N N . ALA A 1 148 ? 49.509 -3.338 -13.406 1.00 58.65 181 ALA A N 1
ATOM 1202 C CA . ALA A 1 148 ? 49.079 -4.601 -12.800 1.00 60.75 181 ALA A CA 1
ATOM 1203 C C . ALA A 1 148 ? 48.564 -4.434 -11.388 1.00 57.24 181 ALA A C 1
ATOM 1204 O O . ALA A 1 148 ? 47.592 -5.084 -11.004 1.00 55.76 181 ALA A O 1
ATOM 1206 N N . TRP A 1 149 ? 49.217 -3.563 -10.618 1.00 56.37 182 TRP A N 1
ATOM 1207 C CA . TRP A 1 149 ? 48.817 -3.334 -9.239 1.00 55.42 182 TRP A CA 1
ATOM 1208 C C . TRP A 1 149 ? 47.486 -2.565 -9.097 1.00 55.22 182 TRP A C 1
ATOM 1209 O O . TRP A 1 149 ? 46.772 -2.739 -8.110 1.00 53.74 182 TRP A O 1
ATOM 1220 N N . ALA A 1 150 ? 47.147 -1.738 -10.079 1.00 53.53 183 ALA A N 1
ATOM 1221 C CA . ALA A 1 150 ? 45.817 -1.128 -10.121 1.00 56.98 183 ALA A CA 1
ATOM 1222 C C . ALA A 1 150 ? 44.717 -2.200 -10.201 1.00 55.43 183 ALA A C 1
ATOM 1223 O O . ALA A 1 150 ? 43.671 -2.053 -9.578 1.00 52.36 183 ALA A O 1
ATOM 1225 N N . TRP A 1 151 ? 44.971 -3.272 -10.951 1.00 55.51 184 TRP A N 1
ATOM 1226 C CA . TRP A 1 151 ? 44.013 -4.374 -11.100 1.00 51.23 184 TRP A CA 1
ATOM 1227 C C . TRP A 1 151 ? 43.796 -5.114 -9.802 1.00 53.07 184 TRP A C 1
ATOM 1228 O O . TRP A 1 151 ? 42.681 -5.471 -9.473 1.00 53.75 184 TRP A O 1
ATOM 1239 N N . LEU A 1 152 ? 44.875 -5.331 -9.054 1.00 53.98 185 LEU A N 1
ATOM 1240 C CA . LEU A 1 152 ? 44.799 -6.108 -7.825 1.00 54.21 185 LEU A CA 1
ATOM 1241 C C . LEU A 1 152 ? 44.086 -5.366 -6.704 1.00 51.99 185 LEU A C 1
ATOM 1242 O O . LEU A 1 152 ? 43.195 -5.916 -6.065 1.00 53.01 185 LEU A O 1
ATOM 1247 N N . PHE A 1 153 ? 44.451 -4.107 -6.497 1.00 53.09 186 PHE A N 1
ATOM 1248 C CA . PHE A 1 153 ? 43.791 -3.262 -5.508 1.00 53.46 186 PHE A CA 1
ATOM 1249 C C . PHE A 1 153 ? 42.316 -2.983 -5.855 1.00 56.60 186 PHE A C 1
ATOM 1250 O O . PHE A 1 153 ? 41.476 -2.913 -4.959 1.00 55.40 186 PHE A O 1
ATOM 1258 N N . ARG A 1 154 ? 41.998 -2.879 -7.147 1.00 53.86 187 ARG A N 1
ATOM 1259 C CA . ARG A 1 154 ? 40.610 -2.831 -7.580 1.00 57.33 187 ARG A CA 1
ATOM 1260 C C . ARG A 1 154 ? 39.849 -4.113 -7.232 1.00 56.89 187 ARG A C 1
ATOM 1261 O O . ARG A 1 154 ? 38.636 -4.065 -6.950 1.00 57.15 187 ARG A O 1
ATOM 1269 N N . TYR A 1 155 ? 40.537 -5.257 -7.252 1.00 55.71 188 TYR A N 1
ATOM 1270 C CA . TYR A 1 155 ? 39.910 -6.503 -6.816 1.00 53.77 188 TYR A CA 1
ATOM 1271 C C . TYR A 1 155 ? 39.792 -6.525 -5.284 1.00 54.16 188 TYR A C 1
ATOM 1272 O O . TYR A 1 155 ? 38.817 -7.055 -4.771 1.00 52.39 188 TYR A O 1
ATOM 1281 N N . CYS A 1 156 ? 40.768 -5.945 -4.567 1.00 53.86 189 CYS A N 1
ATOM 1282 C CA . CYS A 1 156 ? 40.648 -5.750 -3.106 1.00 54.70 189 CYS A CA 1
ATOM 1283 C C . CYS A 1 156 ? 39.384 -4.958 -2.769 1.00 57.46 189 CYS A C 1
ATOM 1284 O O . CYS A 1 156 ? 38.644 -5.276 -1.842 1.00 58.62 189 CYS A O 1
ATOM 1287 N N . ARG A 1 157 ? 39.168 -3.905 -3.545 1.00 58.88 190 ARG A N 1
ATOM 1288 C CA . ARG A 1 157 ? 37.966 -3.097 -3.457 1.00 60.43 190 ARG A CA 1
ATOM 1289 C C . ARG A 1 157 ? 36.672 -3.880 -3.715 1.00 56.21 190 ARG A C 1
ATOM 1290 O O . ARG A 1 157 ? 35.746 -3.797 -2.917 1.00 54.31 190 ARG A O 1
ATOM 1298 N N . ILE A 1 158 ? 36.601 -4.637 -4.811 1.00 55.57 191 ILE A N 1
ATOM 1299 C CA . ILE A 1 158 ? 35.360 -5.381 -5.086 1.00 61.81 191 ILE A CA 1
ATOM 1300 C C . ILE A 1 158 ? 35.048 -6.300 -3.867 1.00 63.62 191 ILE A C 1
ATOM 1301 O O . ILE A 1 158 ? 33.870 -6.466 -3.490 1.00 66.04 191 ILE A O 1
ATOM 1306 N N . ILE A 1 159 ? 36.088 -6.853 -3.235 1.00 57.48 192 ILE A N 1
ATOM 1307 C CA . ILE A 1 159 ? 35.924 -7.730 -2.079 1.00 64.33 192 ILE A CA 1
ATOM 1308 C C . ILE A 1 159 ? 35.379 -6.974 -0.857 1.00 61.85 192 ILE A C 1
ATOM 1309 O O . ILE A 1 159 ? 34.550 -7.483 -0.110 1.00 63.27 192 ILE A O 1
ATOM 1314 N N . GLY A 1 160 ? 35.885 -5.759 -0.653 1.00 65.64 193 GLY A N 1
ATOM 1315 C CA . GLY A 1 160 ? 35.416 -4.878 0.401 1.00 67.18 193 GLY A CA 1
ATOM 1316 C C . GLY A 1 160 ? 33.987 -4.453 0.173 1.00 70.64 193 GLY A C 1
ATOM 1317 O O . GLY A 1 160 ? 33.203 -4.400 1.110 1.00 75.48 193 GLY A O 1
ATOM 1318 N N . LEU A 1 161 ? 33.665 -4.141 -1.083 1.00 67.98 194 LEU A N 1
ATOM 1319 C CA . LEU A 1 161 ? 32.303 -3.837 -1.525 1.00 66.51 194 LEU A CA 1
ATOM 1320 C C . LEU A 1 161 ? 31.334 -5.019 -1.417 1.00 71.69 194 LEU A C 1
ATOM 1321 O O . LEU A 1 161 ? 30.127 -4.813 -1.227 1.00 77.33 194 LEU A O 1
ATOM 1326 N N . GLU A 1 162 ? 31.838 -6.248 -1.562 1.00 72.13 195 GLU A N 1
ATOM 1327 C CA . GLU A 1 162 ? 30.979 -7.435 -1.490 1.00 75.28 195 GLU A CA 1
ATOM 1328 C C . GLU A 1 162 ? 30.353 -7.611 -0.114 1.00 77.02 195 GLU A C 1
ATOM 1329 O O . GLU A 1 162 ? 29.316 -8.257 0.019 1.00 79.06 195 GLU A O 1
ATOM 1335 N N . ALA A 1 163 ? 30.986 -7.030 0.908 1.00 80.14 196 ALA A N 1
ATOM 1336 C CA . ALA A 1 163 ? 30.422 -6.987 2.263 1.00 86.61 196 ALA A CA 1
ATOM 1337 C C . ALA A 1 163 ? 29.348 -5.901 2.415 1.00 88.10 196 ALA A C 1
ATOM 1338 O O . ALA A 1 163 ? 29.652 -4.726 2.541 1.00 88.35 196 ALA A O 1
ATOM 1340 N N . GLY A 1 164 ? 28.084 -6.301 2.381 1.00 93.93 197 GLY A N 1
ATOM 1341 C CA . GLY A 1 164 ? 26.995 -5.361 2.575 1.00 93.97 197 GLY A CA 1
ATOM 1342 C C . GLY A 1 164 ? 26.205 -5.139 1.301 1.00 93.22 197 GLY A C 1
ATOM 1343 O O . GLY A 1 164 ? 25.890 -4.002 0.949 1.00 95.06 197 GLY A O 1
ATOM 1344 N N . GLY A 1 165 ? 25.873 -6.233 0.622 1.00 91.37 198 GLY A N 1
ATOM 1345 C CA . GLY A 1 165 ? 25.254 -6.186 -0.692 1.00 89.88 198 GLY A CA 1
ATOM 1346 C C . GLY A 1 165 ? 23.830 -5.650 -0.739 1.00 93.32 198 GLY A C 1
ATOM 1347 O O . GLY A 1 165 ? 22.940 -6.232 -1.366 1.00 91.04 198 GLY A O 1
ATOM 1348 N N . ALA A 1 166 ? 23.622 -4.524 -0.071 1.00 95.95 199 ALA A N 1
ATOM 1349 C CA . ALA A 1 166 ? 22.352 -3.830 -0.101 1.00 95.07 199 ALA A CA 1
ATOM 1350 C C . ALA A 1 166 ? 22.503 -2.604 -0.978 1.00 95.10 199 ALA A C 1
ATOM 1351 O O . ALA A 1 166 ? 23.193 -1.659 -0.610 1.00 95.07 199 ALA A O 1
ATOM 1353 N N . ARG A 1 167 ? 21.889 -2.642 -2.160 1.00 97.84 200 ARG A N 1
ATOM 1354 C CA . ARG A 1 167 ? 22.086 -1.626 -3.202 1.00 95.39 200 ARG A CA 1
ATOM 1355 C C . ARG A 1 167 ? 23.571 -1.533 -3.602 1.00 87.84 200 ARG A C 1
ATOM 1356 O O . ARG A 1 167 ? 23.922 -0.827 -4.550 1.00 86.62 200 ARG A O 1
ATOM 1364 N N . SER A 1 168 ? 24.422 -2.279 -2.887 1.00 87.90 201 SER A N 1
ATOM 1365 C CA . SER A 1 168 ? 25.840 -2.442 -3.192 1.00 82.03 201 SER A CA 1
ATOM 1366 C C . SER A 1 168 ? 26.045 -3.299 -4.426 1.00 74.90 201 SER A C 1
ATOM 1367 O O . SER A 1 168 ? 27.051 -3.168 -5.115 1.00 74.93 201 SER A O 1
ATOM 1370 N N . ASN A 1 169 ? 25.078 -4.183 -4.675 1.00 78.73 202 ASN A N 1
ATOM 1371 C CA . ASN A 1 169 ? 24.930 -4.925 -5.937 1.00 71.83 202 ASN A CA 1
ATOM 1372 C C . ASN A 1 169 ? 25.240 -4.131 -7.217 1.00 68.16 202 ASN A C 1
ATOM 1373 O O . ASN A 1 169 ? 25.883 -4.632 -8.136 1.00 65.92 202 ASN A O 1
ATOM 1378 N N . SER A 1 170 ? 24.751 -2.898 -7.286 1.00 71.85 203 SER A N 1
ATOM 1379 C CA . SER A 1 170 ? 25.021 -2.038 -8.430 1.00 67.55 203 SER A CA 1
ATOM 1380 C C . SER A 1 170 ? 26.508 -1.671 -8.566 1.00 66.83 203 SER A C 1
ATOM 1381 O O . SER A 1 170 ? 27.057 -1.698 -9.666 1.00 64.82 203 SER A O 1
ATOM 1384 N N . ALA A 1 171 ? 27.151 -1.333 -7.446 1.00 66.96 204 ALA A N 1
ATOM 1385 C CA . ALA A 1 171 ? 28.531 -0.882 -7.436 1.00 66.35 204 ALA A CA 1
ATOM 1386 C C . ALA A 1 171 ? 29.532 -2.007 -7.719 1.00 66.81 204 ALA A C 1
ATOM 1387 O O . ALA A 1 171 ? 30.449 -1.834 -8.530 1.00 64.39 204 ALA A O 1
ATOM 1389 N N . VAL A 1 172 ? 29.369 -3.141 -7.040 1.00 63.82 205 VAL A N 1
ATOM 1390 C CA . VAL A 1 172 ? 30.232 -4.301 -7.260 1.00 63.57 205 VAL A CA 1
ATOM 1391 C C . VAL A 1 172 ? 30.252 -4.665 -8.745 1.00 61.58 205 VAL A C 1
ATOM 1392 O O . VAL A 1 172 ? 31.314 -4.929 -9.313 1.00 61.47 205 VAL A O 1
ATOM 1396 N N . LEU A 1 173 ? 29.073 -4.625 -9.371 1.00 61.88 206 LEU A N 1
ATOM 1397 C CA . LEU A 1 173 ? 28.899 -5.065 -10.754 1.00 60.52 206 LEU A CA 1
ATOM 1398 C C . LEU A 1 173 ? 29.537 -4.100 -11.761 1.00 60.14 206 LEU A C 1
ATOM 1399 O O . LEU A 1 173 ? 30.245 -4.514 -12.685 1.00 59.09 206 LEU A O 1
ATOM 1404 N N . GLN A 1 174 ? 29.301 -2.812 -11.570 1.00 62.28 207 GLN A N 1
ATOM 1405 C CA . GLN A 1 174 ? 30.053 -1.784 -12.291 1.00 66.02 207 GLN A CA 1
ATOM 1406 C C . GLN A 1 174 ? 31.573 -1.928 -12.116 1.00 60.21 207 GLN A C 1
ATOM 1407 O O . GLN A 1 174 ? 32.346 -1.744 -13.053 1.00 56.63 207 GLN A O 1
ATOM 1413 N N . GLU A 1 175 ? 31.977 -2.275 -10.898 1.00 57.90 208 GLU A N 1
ATOM 1414 C CA . GLU A 1 175 ? 33.379 -2.470 -10.569 1.00 61.41 208 GLU A CA 1
ATOM 1415 C C . GLU A 1 175 ? 34.004 -3.684 -11.295 1.00 60.40 208 GLU A C 1
ATOM 1416 O O . GLU A 1 175 ? 35.171 -3.634 -11.698 1.00 56.08 208 GLU A O 1
ATOM 1422 N N . TYR A 1 176 ? 33.230 -4.761 -11.466 1.00 58.48 209 TYR A N 1
ATOM 1423 C CA . TYR A 1 176 ? 33.741 -5.952 -12.145 1.00 57.87 209 TYR A CA 1
ATOM 1424 C C . TYR A 1 176 ? 33.894 -5.693 -13.639 1.00 56.68 209 TYR A C 1
ATOM 1425 O O . TYR A 1 176 ? 34.896 -6.102 -14.257 1.00 54.85 209 TYR A O 1
ATOM 1434 N N . LEU A 1 177 ? 32.892 -5.029 -14.221 1.00 56.13 210 LEU A N 1
ATOM 1435 C CA . LEU A 1 177 ? 32.942 -4.666 -15.637 1.00 57.11 210 LEU A CA 1
ATOM 1436 C C . LEU A 1 177 ? 34.114 -3.710 -15.943 1.00 55.09 210 LEU A C 1
ATOM 1437 O O . LEU A 1 177 ? 34.740 -3.796 -16.992 1.00 54.51 210 LEU A O 1
ATOM 1442 N N . LYS A 1 178 ? 34.413 -2.805 -15.024 1.00 55.48 211 LYS A N 1
ATOM 1443 C CA . LYS A 1 178 ? 35.566 -1.933 -15.207 1.00 62.39 211 LYS A CA 1
ATOM 1444 C C . LYS A 1 178 ? 36.863 -2.737 -15.159 1.00 59.37 211 LYS A C 1
ATOM 1445 O O . LYS A 1 178 ? 37.706 -2.577 -16.037 1.00 58.31 211 LYS A O 1
ATOM 1451 N N . LEU A 1 179 ? 37.009 -3.589 -14.137 1.00 58.66 212 LEU A N 1
ATOM 1452 C CA . LEU A 1 179 ? 38.178 -4.470 -13.987 1.00 56.74 212 LEU A CA 1
ATOM 1453 C C . LEU A 1 179 ? 38.333 -5.400 -15.179 1.00 57.36 212 LEU A C 1
ATOM 1454 O O . LEU A 1 179 ? 39.447 -5.587 -15.663 1.00 55.32 212 LEU A O 1
ATOM 1459 N N . LEU A 1 180 ? 37.209 -5.963 -15.662 1.00 58.39 213 LEU A N 1
ATOM 1460 C CA . LEU A 1 180 ? 37.215 -6.842 -16.826 1.00 54.44 213 LEU A CA 1
ATOM 1461 C C . LEU A 1 180 ? 37.681 -6.102 -18.049 1.00 57.84 213 LEU A C 1
ATOM 1462 O O . LEU A 1 180 ? 38.355 -6.675 -18.895 1.00 59.20 213 LEU A O 1
ATOM 1467 N N . GLN A 1 181 ? 37.327 -4.825 -18.151 1.00 58.99 214 GLN A N 1
ATOM 1468 C CA . GLN A 1 181 ? 37.772 -4.039 -19.298 1.00 66.95 214 GLN A CA 1
ATOM 1469 C C . GLN A 1 181 ? 39.275 -3.752 -19.211 1.00 64.56 214 GLN A C 1
ATOM 1470 O O . GLN A 1 181 ? 39.977 -3.914 -20.200 1.00 64.21 214 GLN A O 1
ATOM 1476 N N . LEU A 1 182 ? 39.755 -3.339 -18.029 1.00 62.86 215 LEU A N 1
ATOM 1477 C CA . LEU A 1 182 ? 41.190 -3.146 -17.765 1.00 61.36 215 LEU A CA 1
ATOM 1478 C C . LEU A 1 182 ? 42.026 -4.372 -18.051 1.00 60.68 215 LEU A C 1
ATOM 1479 O O . LEU A 1 182 ? 43.145 -4.273 -18.562 1.00 61.30 215 LEU A O 1
ATOM 1484 N N . VAL A 1 183 ? 41.488 -5.538 -17.713 1.00 62.14 216 VAL A N 1
ATOM 1485 C CA . VAL A 1 183 ? 42.317 -6.733 -17.691 1.00 65.03 216 VAL A CA 1
ATOM 1486 C C . VAL A 1 183 ? 42.198 -7.535 -18.980 1.00 65.58 216 VAL A C 1
ATOM 1487 O O . VAL A 1 183 ? 42.942 -8.465 -19.200 1.00 70.71 216 VAL A O 1
ATOM 1491 N N . SER A 1 184 ? 41.301 -7.131 -19.862 1.00 67.62 217 SER A N 1
ATOM 1492 C CA . SER A 1 184 ? 41.086 -7.870 -21.104 1.00 74.01 217 SER A CA 1
ATOM 1493 C C . SER A 1 184 ? 42.258 -7.704 -22.068 1.00 81.48 217 SER A C 1
ATOM 1494 O O . SER A 1 184 ? 42.455 -8.503 -22.978 1.00 86.23 217 SER A O 1
ATOM 1497 N N . ALA A 1 185 ? 43.036 -6.654 -21.867 1.00 82.25 218 ALA A N 1
ATOM 1498 C CA . ALA A 1 185 ? 44.250 -6.481 -22.635 1.00 84.58 218 ALA A CA 1
ATOM 1499 C C . ALA A 1 185 ? 45.322 -7.385 -22.042 1.00 88.00 218 ALA A C 1
ATOM 1500 O O . ALA A 1 185 ? 45.976 -8.143 -22.764 1.00 91.86 218 ALA A O 1
ATOM 1502 N N . GLY A 1 186 ? 45.468 -7.308 -20.718 1.00 84.31 219 GLY A N 1
ATOM 1503 C CA . GLY A 1 186 ? 46.481 -8.035 -19.970 1.00 80.26 219 GLY A CA 1
ATOM 1504 C C . GLY A 1 186 ? 46.478 -9.553 -20.024 1.00 80.47 219 GLY A C 1
ATOM 1505 O O . GLY A 1 186 ? 46.087 -10.153 -21.027 1.00 80.86 219 GLY A O 1
ATOM 1506 N N . PRO A 1 187 ? 46.940 -10.191 -18.937 1.00 78.01 220 PRO A N 1
ATOM 1507 C CA . PRO A 1 187 ? 47.095 -11.648 -18.939 1.00 72.85 220 PRO A CA 1
ATOM 1508 C C . PRO A 1 187 ? 45.741 -12.333 -18.998 1.00 71.22 220 PRO A C 1
ATOM 1509 O O . PRO A 1 187 ? 44.820 -12.029 -18.238 1.00 71.40 220 PRO A O 1
ATOM 1513 N N . VAL A 1 188 ? 45.628 -13.235 -19.958 1.00 71.66 221 VAL A N 1
ATOM 1514 C CA . VAL A 1 188 ? 44.401 -13.968 -20.249 1.00 64.46 221 VAL A CA 1
ATOM 1515 C C . VAL A 1 188 ? 43.919 -14.785 -19.029 1.00 62.05 221 VAL A C 1
ATOM 1516 O O . VAL A 1 188 ? 42.721 -14.872 -18.778 1.00 61.58 221 VAL A O 1
ATOM 1520 N N . GLY A 1 189 ? 44.860 -15.334 -18.252 1.00 61.20 222 GLY A N 1
ATOM 1521 C CA . GLY A 1 189 ? 44.539 -16.042 -17.028 1.00 56.77 222 GLY A CA 1
ATOM 1522 C C . GLY A 1 189 ? 43.913 -15.214 -15.917 1.00 59.27 222 GLY A C 1
ATOM 1523 O O . GLY A 1 189 ? 42.999 -15.684 -15.240 1.00 55.45 222 GLY A O 1
ATOM 1524 N N . LEU A 1 190 ? 44.423 -13.992 -15.708 1.00 63.13 223 LEU A N 1
ATOM 1525 C CA . LEU A 1 190 ? 43.828 -13.057 -14.753 1.00 56.88 223 LEU A CA 1
ATOM 1526 C C . LEU A 1 190 ? 42.431 -12.630 -15.203 1.00 57.49 223 LEU A C 1
ATOM 1527 O O . LEU A 1 190 ? 41.528 -12.516 -14.380 1.00 55.29 223 LEU A O 1
ATOM 1532 N N . HIS A 1 191 ? 42.253 -12.419 -16.506 1.00 58.84 224 HIS A N 1
ATOM 1533 C CA . HIS A 1 191 ? 40.942 -12.087 -17.057 1.00 57.05 224 HIS A CA 1
ATOM 1534 C C . HIS A 1 191 ? 39.932 -13.210 -16.797 1.00 56.43 224 HIS A C 1
ATOM 1535 O O . HIS A 1 191 ? 38.787 -12.953 -16.427 1.00 55.48 224 HIS A O 1
ATOM 1542 N N . ALA A 1 192 ? 40.370 -14.453 -16.967 1.00 56.95 225 ALA A N 1
ATOM 1543 C CA . ALA A 1 192 ? 39.521 -15.628 -16.708 1.00 60.12 225 ALA A CA 1
ATOM 1544 C C . ALA A 1 192 ? 39.076 -15.720 -15.245 1.00 54.73 225 ALA A C 1
ATOM 1545 O O . ALA A 1 192 ? 37.909 -15.951 -14.953 1.00 51.93 225 ALA A O 1
ATOM 1547 N N . PHE A 1 193 ? 40.005 -15.502 -14.327 1.00 53.57 226 PHE A N 1
ATOM 1548 C CA . PHE A 1 193 ? 39.660 -15.505 -12.914 1.00 55.78 226 PHE A CA 1
ATOM 1549 C C . PHE A 1 193 ? 38.657 -14.385 -12.521 1.00 55.29 226 PHE A C 1
ATOM 1550 O O . PHE A 1 193 ? 37.717 -14.614 -11.746 1.00 54.73 226 PHE A O 1
ATOM 1558 N N . VAL A 1 194 ? 38.839 -13.186 -13.074 1.00 55.80 227 VAL A N 1
ATOM 1559 C CA . VAL A 1 194 ? 37.947 -12.071 -12.758 1.00 53.75 227 VAL A CA 1
ATOM 1560 C C . VAL A 1 194 ? 36.554 -12.363 -13.316 1.00 51.52 227 VAL A C 1
ATOM 1561 O O . VAL A 1 194 ? 35.564 -12.221 -12.616 1.00 50.90 227 VAL A O 1
ATOM 1565 N N . LEU A 1 195 ? 36.499 -12.800 -14.565 1.00 51.90 228 LEU A N 1
ATOM 1566 C CA . LEU A 1 195 ? 35.248 -13.204 -15.189 1.00 51.81 228 LEU A CA 1
ATOM 1567 C C . LEU A 1 195 ? 34.491 -14.233 -14.360 1.00 55.47 228 LEU A C 1
ATOM 1568 O O . LEU A 1 195 ? 33.304 -14.041 -14.075 1.00 55.85 228 LEU A O 1
ATOM 1573 N N . CYS A 1 196 ? 35.173 -15.320 -13.985 1.00 53.31 229 CYS A N 1
ATOM 1574 C CA . CYS A 1 196 ? 34.555 -16.366 -13.185 1.00 53.48 229 CYS A CA 1
ATOM 1575 C C . CYS A 1 196 ? 34.024 -15.826 -11.856 1.00 54.85 229 CYS A C 1
ATOM 1576 O O . CYS A 1 196 ? 32.925 -16.200 -11.433 1.00 54.74 229 CYS A O 1
ATOM 1579 N N . SER A 1 197 ? 34.791 -14.944 -11.212 1.00 53.92 230 SER A N 1
ATOM 1580 C CA . SER A 1 197 ? 34.375 -14.344 -9.948 1.00 52.92 230 SER A CA 1
ATOM 1581 C C . SER A 1 197 ? 33.087 -13.508 -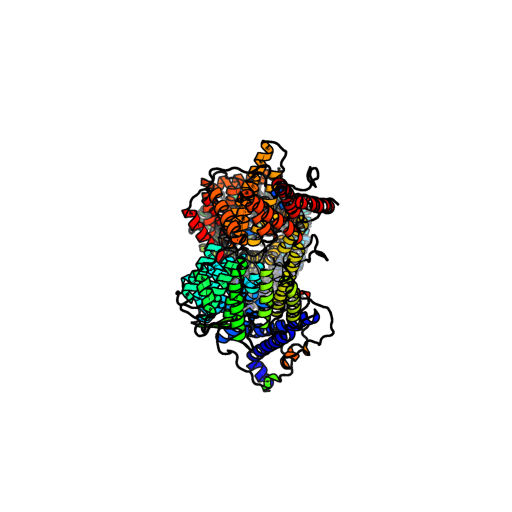10.080 1.00 53.40 230 SER A C 1
ATOM 1582 O O . SER A 1 197 ? 32.234 -13.533 -9.201 1.00 52.61 230 SER A O 1
ATOM 1585 N N . CYS A 1 198 ? 32.958 -12.786 -11.187 1.00 51.23 231 CYS A N 1
ATOM 1586 C CA . CYS A 1 198 ? 31.794 -11.958 -11.461 1.00 51.61 231 CYS A CA 1
ATOM 1587 C C . CYS A 1 198 ? 30.525 -12.836 -11.685 1.00 54.38 231 CYS A C 1
ATOM 1588 O O . CYS A 1 198 ? 29.519 -12.656 -11.002 1.00 54.43 231 CYS A O 1
ATOM 1591 N N . VAL A 1 199 ? 30.566 -13.787 -12.614 1.00 54.87 232 VAL A N 1
ATOM 1592 C CA . VAL A 1 199 ? 29.434 -14.699 -12.801 1.00 58.21 232 VAL A CA 1
ATOM 1593 C C . VAL A 1 199 ? 29.085 -15.473 -11.496 1.00 55.36 232 VAL A C 1
ATOM 1594 O O . VAL A 1 199 ? 27.912 -15.758 -11.229 1.00 53.49 232 VAL A O 1
ATOM 1598 N N . ALA A 1 200 ? 30.085 -15.762 -10.664 1.00 51.75 233 ALA A N 1
ATOM 1599 C CA . ALA A 1 200 ? 29.801 -16.382 -9.379 1.00 55.74 233 ALA A CA 1
ATOM 1600 C C . ALA A 1 200 ? 29.052 -15.421 -8.439 1.00 56.36 233 ALA A C 1
ATOM 1601 O O . ALA A 1 200 ? 28.064 -15.797 -7.788 1.00 53.76 233 ALA A O 1
ATOM 1603 N N . PHE A 1 201 ? 29.518 -14.174 -8.391 1.00 55.96 234 PHE A N 1
ATOM 1604 C CA . PHE A 1 201 ? 28.875 -13.131 -7.607 1.00 53.86 234 PHE A CA 1
ATOM 1605 C C . PHE A 1 201 ? 27.434 -12.853 -8.078 1.00 55.54 234 PHE A C 1
ATOM 1606 O O . PHE A 1 201 ? 26.539 -12.646 -7.277 1.00 54.43 234 PHE A O 1
ATOM 1614 N N . ILE A 1 202 ? 27.218 -12.854 -9.383 1.00 53.07 235 ILE A N 1
ATOM 1615 C CA . ILE A 1 202 ? 25.878 -12.670 -9.917 1.00 57.56 235 ILE A CA 1
ATOM 1616 C C . ILE A 1 202 ? 24.930 -13.810 -9.504 1.00 57.57 235 ILE A C 1
ATOM 1617 O O . ILE A 1 202 ? 23.807 -13.558 -9.064 1.00 56.63 235 ILE A O 1
ATOM 1622 N N . LEU A 1 203 ? 25.422 -15.046 -9.612 1.00 59.51 236 LEU A N 1
ATOM 1623 C CA . LEU A 1 203 ? 24.705 -16.259 -9.219 1.00 59.50 236 LEU A CA 1
ATOM 1624 C C . LEU A 1 203 ? 24.336 -16.229 -7.739 1.00 59.34 236 LEU A C 1
ATOM 1625 O O . LEU A 1 203 ? 23.261 -16.689 -7.342 1.00 62.61 236 LEU A O 1
ATOM 1630 N N . ASP A 1 204 ? 25.240 -15.678 -6.936 1.00 58.24 237 ASP A N 1
ATOM 1631 C CA . ASP A 1 204 ? 25.095 -15.606 -5.486 1.00 62.50 237 ASP A CA 1
ATOM 1632 C C . ASP A 1 204 ? 24.015 -14.596 -5.080 1.00 63.49 237 ASP A C 1
ATOM 1633 O O . ASP A 1 204 ? 23.296 -14.799 -4.102 1.00 64.38 237 ASP A O 1
ATOM 1638 N N . ARG A 1 205 ? 23.900 -13.517 -5.848 1.00 62.86 238 ARG A N 1
ATOM 1639 C CA . ARG A 1 205 ? 22.915 -12.457 -5.594 1.00 61.62 238 ARG A CA 1
ATOM 1640 C C . ARG A 1 205 ? 21.575 -12.646 -6.367 1.00 60.73 238 ARG A C 1
ATOM 1641 O O . ARG A 1 205 ? 20.642 -11.915 -6.141 1.00 57.61 238 ARG A O 1
ATOM 1649 N N . VAL A 1 206 ? 21.511 -13.691 -7.203 1.00 61.02 239 VAL A N 1
ATOM 1650 C CA . VAL A 1 206 ? 20.408 -14.071 -8.119 1.00 62.43 239 VAL A CA 1
ATOM 1651 C C . VAL A 1 206 ? 19.838 -12.847 -8.846 1.00 64.32 239 VAL A C 1
ATOM 1652 O O . VAL A 1 206 ? 18.658 -12.468 -8.745 1.00 63.61 239 VAL A O 1
ATOM 1656 N N . VAL A 1 207 ? 20.712 -12.267 -9.649 1.00 63.28 240 VAL A N 1
ATOM 1657 C CA . VAL A 1 207 ? 20.366 -11.152 -10.484 1.00 62.25 240 VAL A CA 1
ATOM 1658 C C . VAL A 1 207 ? 20.694 -11.608 -11.887 1.00 64.75 240 VAL A C 1
ATOM 1659 O O . VAL A 1 207 ? 21.417 -12.578 -12.067 1.00 64.41 240 VAL A O 1
ATOM 1663 N N . GLU A 1 208 ? 20.107 -10.942 -12.869 1.00 70.20 241 GLU A N 1
ATOM 1664 C CA . GLU A 1 208 ? 20.204 -11.362 -14.251 1.00 74.10 241 GLU A CA 1
ATOM 1665 C C . GLU A 1 208 ? 21.631 -11.247 -14.759 1.00 68.49 241 GLU A C 1
ATOM 1666 O O . GLU A 1 208 ? 22.349 -10.306 -14.443 1.00 68.53 241 GLU A O 1
ATOM 1672 N N . LEU A 1 209 ? 22.017 -12.229 -15.554 1.00 70.78 242 LEU A N 1
ATOM 1673 C CA . LEU A 1 209 ? 23.330 -12.281 -16.157 1.00 69.83 242 LEU A CA 1
ATOM 1674 C C . LEU A 1 209 ? 23.223 -11.822 -17.595 1.00 70.34 242 LEU A C 1
ATOM 1675 O O . LEU A 1 209 ? 22.608 -12.484 -18.409 1.00 71.12 242 LEU A O 1
ATOM 1680 N N . ASP A 1 210 ? 23.821 -10.677 -17.891 1.00 71.61 243 ASP A N 1
ATOM 1681 C CA . ASP A 1 210 ? 23.859 -10.152 -19.249 1.00 72.29 243 ASP A CA 1
ATOM 1682 C C . ASP A 1 210 ? 24.349 -11.203 -20.250 1.00 70.25 243 ASP A C 1
ATOM 1683 O O . ASP A 1 210 ? 25.243 -11.980 -19.956 1.00 69.85 243 ASP A O 1
ATOM 1688 N N . ARG A 1 211 ? 23.755 -11.222 -21.434 1.00 78.53 244 ARG A N 1
ATOM 1689 C CA . ARG A 1 211 ? 24.122 -12.189 -22.462 1.00 78.20 244 ARG A CA 1
ATOM 1690 C C . ARG A 1 211 ? 25.614 -12.124 -22.786 1.00 72.15 244 ARG A C 1
ATOM 1691 O O . ARG A 1 211 ? 26.279 -13.155 -22.922 1.00 70.14 244 ARG A O 1
ATOM 1699 N N . SER A 1 212 ? 26.136 -10.906 -22.894 1.00 75.31 245 SER A N 1
ATOM 1700 C CA . SER A 1 212 ? 27.524 -10.693 -23.287 1.00 70.71 245 SER A CA 1
ATOM 1701 C C . SER A 1 212 ? 28.506 -11.294 -22.295 1.00 68.68 245 SER A C 1
ATOM 1702 O O . SER A 1 212 ? 29.568 -11.771 -22.702 1.00 67.18 245 SER A O 1
ATOM 1705 N N . LEU A 1 213 ? 28.151 -11.295 -21.009 1.00 68.05 246 LEU A N 1
ATOM 1706 C CA . LEU A 1 213 ? 28.982 -11.927 -19.990 1.00 68.10 246 LEU A CA 1
ATOM 1707 C C . LEU A 1 213 ? 29.011 -13.459 -20.111 1.00 63.36 246 LEU A C 1
ATOM 1708 O O . LEU A 1 213 ? 30.043 -14.076 -19.853 1.00 63.58 246 LEU A O 1
ATOM 1713 N N . LEU A 1 214 ? 27.884 -14.061 -20.489 1.00 65.56 247 LEU A N 1
ATOM 1714 C CA . LEU A 1 214 ? 27.816 -15.509 -20.689 1.00 64.53 247 LEU A CA 1
ATOM 1715 C C . LEU A 1 214 ? 28.551 -15.947 -21.966 1.00 64.44 247 LEU A C 1
ATOM 1716 O O . LEU A 1 214 ? 29.161 -17.015 -22.018 1.00 62.29 247 LEU A O 1
ATOM 1721 N N . THR A 1 215 ? 28.483 -15.114 -23.000 1.00 68.73 248 THR A N 1
ATOM 1722 C CA . THR A 1 215 ? 29.272 -15.326 -24.212 1.00 64.98 248 THR A CA 1
ATOM 1723 C C . THR A 1 215 ? 30.746 -15.311 -23.859 1.00 67.29 248 THR A C 1
ATOM 1724 O O . THR A 1 215 ? 31.491 -16.208 -24.237 1.00 70.91 248 THR A O 1
ATOM 1728 N N . GLN A 1 216 ? 31.169 -14.284 -23.127 1.00 67.82 249 GLN A N 1
ATOM 1729 C CA . GLN A 1 216 ? 32.553 -14.216 -22.684 1.00 65.99 249 GLN A CA 1
ATOM 1730 C C . GLN A 1 216 ? 32.910 -15.414 -21.821 1.00 63.57 249 GLN A C 1
ATOM 1731 O O . GLN A 1 216 ? 34.008 -15.950 -21.931 1.00 68.84 249 GLN A O 1
ATOM 1737 N N . LEU A 1 217 ? 31.980 -15.836 -20.971 1.00 64.22 250 LEU A N 1
ATOM 1738 C CA . LEU A 1 217 ? 32.177 -16.999 -20.105 1.00 65.50 250 LEU A CA 1
ATOM 1739 C C . LEU A 1 217 ? 32.431 -18.286 -20.889 1.00 64.71 250 LEU A C 1
ATOM 1740 O O . LEU A 1 217 ? 33.334 -19.058 -20.551 1.00 64.35 250 LEU A O 1
ATOM 1745 N N . ARG A 1 218 ? 31.638 -18.507 -21.930 1.00 63.76 251 ARG A N 1
ATOM 1746 C CA . ARG A 1 218 ? 31.739 -19.728 -22.727 1.00 71.52 251 ARG A CA 1
ATOM 1747 C C . ARG A 1 218 ? 32.998 -19.727 -23.587 1.00 67.99 251 ARG A C 1
ATOM 1748 O O . ARG A 1 218 ? 33.594 -20.776 -23.824 1.00 72.61 251 ARG A O 1
ATOM 1756 N N . ALA A 1 219 ? 33.400 -18.546 -24.044 1.00 66.81 252 ALA A N 1
ATOM 1757 C CA . ALA A 1 219 ? 34.632 -18.395 -24.807 1.00 75.76 252 ALA A CA 1
ATOM 1758 C C . ALA A 1 219 ? 35.888 -18.858 -24.052 1.00 73.63 252 ALA A C 1
ATOM 1759 O O . ALA A 1 219 ? 36.924 -19.090 -24.668 1.00 76.44 252 ALA A O 1
ATOM 1761 N N . LEU A 1 220 ? 35.802 -19.002 -22.730 1.00 72.84 253 LEU A N 1
ATOM 1762 C CA . LEU A 1 220 ? 36.967 -19.405 -21.925 1.00 74.07 253 LEU A CA 1
ATOM 1763 C C . LEU A 1 220 ? 37.427 -20.841 -22.177 1.00 73.28 253 LEU A C 1
ATOM 1764 O O . LEU A 1 220 ? 38.603 -21.162 -21.975 1.00 76.14 253 LEU A O 1
ATOM 1769 N N . ARG A 1 221 ? 36.515 -21.707 -22.618 1.00 77.29 254 ARG A N 1
ATOM 1770 C CA . ARG A 1 221 ? 36.868 -23.115 -22.837 1.00 79.13 254 ARG A CA 1
ATOM 1771 C C . ARG A 1 221 ? 37.169 -23.429 -24.303 1.00 78.79 254 ARG A C 1
ATOM 1772 O O . ARG A 1 221 ? 37.460 -24.574 -24.648 1.00 83.59 254 ARG A O 1
ATOM 1780 N N . LYS A 1 222 ? 37.146 -22.391 -25.138 1.00 80.13 255 LYS A N 1
ATOM 1781 C CA . LYS A 1 222 ? 37.548 -22.468 -26.539 1.00 86.99 255 LYS A CA 1
ATOM 1782 C C . LYS A 1 222 ? 38.876 -23.180 -26.756 1.00 92.02 255 LYS A C 1
ATOM 1783 O O . LYS A 1 222 ? 39.729 -23.206 -25.875 1.00 92.61 255 LYS A O 1
ATOM 1789 N N . ALA A 1 223 ? 39.050 -23.733 -27.954 1.00 101.08 256 ALA A N 1
ATOM 1790 C CA . ALA A 1 223 ? 40.262 -24.460 -28.324 1.00 114.47 256 ALA A CA 1
ATOM 1791 C C . ALA A 1 223 ? 41.507 -23.590 -28.209 1.00 134.55 256 ALA A C 1
ATOM 1792 O O . ALA A 1 223 ? 42.431 -23.904 -27.457 1.00 107.42 256 ALA A O 1
ATOM 1794 N N . THR A 1 225 ? 43.258 -21.738 -26.598 1.00 92.21 258 THR A N 1
ATOM 1795 C CA . THR A 1 225 ? 43.419 -20.721 -25.556 1.00 91.92 258 THR A CA 1
ATOM 1796 C C . THR A 1 225 ? 44.448 -21.191 -24.517 1.00 86.80 258 THR A C 1
ATOM 1797 O O . THR A 1 225 ? 44.616 -22.386 -24.301 1.00 88.72 258 THR A O 1
ATOM 1801 N N . ALA A 1 226 ? 45.151 -20.254 -23.886 1.00 85.79 259 ALA A N 1
ATOM 1802 C CA . ALA A 1 226 ? 46.141 -20.616 -22.871 1.00 79.18 259 ALA A CA 1
ATOM 1803 C C . ALA A 1 226 ? 45.589 -20.501 -21.455 1.00 76.45 259 ALA A C 1
ATOM 1804 O O . ALA A 1 226 ? 46.351 -20.469 -20.499 1.00 73.44 259 ALA A O 1
ATOM 1806 N N . ILE A 1 227 ? 44.262 -20.436 -21.335 1.00 79.35 260 ILE A N 1
ATOM 1807 C CA . ILE A 1 227 ? 43.586 -20.401 -20.031 1.00 75.46 260 ILE A CA 1
ATOM 1808 C C . ILE A 1 227 ? 43.921 -21.641 -19.199 1.00 71.05 260 ILE A C 1
ATOM 1809 O O . ILE A 1 227 ? 43.788 -22.744 -19.708 1.00 71.75 260 ILE A O 1
ATOM 1814 N N . PRO A 1 228 ? 44.363 -21.465 -17.927 1.00 71.56 261 PRO A N 1
ATOM 1815 C CA . PRO A 1 228 ? 44.599 -22.623 -17.051 1.00 67.65 261 PRO A CA 1
ATOM 1816 C C . PRO A 1 228 ? 43.369 -23.528 -16.966 1.00 69.22 261 PRO A C 1
ATOM 1817 O O . PRO A 1 228 ? 42.242 -23.040 -16.866 1.00 68.88 261 PRO A O 1
ATOM 1821 N N . LEU A 1 229 ? 43.594 -24.835 -17.043 1.00 70.46 262 LEU A N 1
ATOM 1822 C CA . LEU A 1 229 ? 42.516 -25.815 -17.132 1.00 67.80 262 LEU A CA 1
ATOM 1823 C C . LEU A 1 229 ? 41.540 -25.742 -15.944 1.00 65.24 262 LEU A C 1
ATOM 1824 O O . LEU A 1 229 ? 40.328 -25.949 -16.112 1.00 62.30 262 LEU A O 1
ATOM 1829 N N . GLN A 1 230 ? 42.062 -25.448 -14.747 1.00 62.59 263 GLN A N 1
ATOM 1830 C CA . GLN A 1 230 ? 41.198 -25.320 -13.581 1.00 63.31 263 GLN A CA 1
ATOM 1831 C C . GLN A 1 230 ? 40.201 -24.150 -13.700 1.00 64.45 263 GLN A C 1
ATOM 1832 O O . GLN A 1 230 ? 39.082 -24.224 -13.178 1.00 63.75 263 GLN A O 1
ATOM 1838 N N . LEU A 1 231 ? 40.587 -23.089 -14.407 1.00 66.04 264 LEU A N 1
ATOM 1839 C CA . LEU A 1 231 ? 39.664 -21.975 -14.651 1.00 64.02 264 LEU A CA 1
ATOM 1840 C C . LEU A 1 231 ? 38.693 -22.267 -15.800 1.00 59.52 264 LEU A C 1
ATOM 1841 O O . LEU A 1 231 ? 37.569 -21.787 -15.792 1.00 58.72 264 LEU A O 1
ATOM 1846 N N . GLN A 1 232 ? 39.115 -23.057 -16.779 1.00 62.25 265 GLN A N 1
ATOM 1847 C CA . GLN A 1 232 ? 38.202 -23.493 -17.838 1.00 67.23 265 GLN A CA 1
ATOM 1848 C C . GLN A 1 232 ? 37.061 -24.364 -17.292 1.00 60.63 265 GLN A C 1
ATOM 1849 O O . GLN A 1 232 ? 35.918 -24.215 -17.677 1.00 63.48 265 GLN A O 1
ATOM 1855 N N . MET A 1 233 ? 37.393 -25.244 -16.373 1.00 62.27 266 MET A N 1
ATOM 1856 C CA . MET A 1 233 ? 36.449 -26.084 -15.658 1.00 63.51 266 MET A CA 1
ATOM 1857 C C . MET A 1 233 ? 35.459 -25.275 -14.865 1.00 63.04 266 MET A C 1
ATOM 1858 O O . MET A 1 233 ? 34.261 -25.499 -14.965 1.00 64.69 266 MET A O 1
ATOM 1863 N N . TRP A 1 234 ? 35.974 -24.371 -14.036 1.00 60.92 267 TRP A N 1
ATOM 1864 C CA . TRP A 1 234 ? 35.148 -23.451 -13.254 1.00 61.12 267 TRP A CA 1
ATOM 1865 C C . TRP A 1 234 ? 34.150 -22.728 -14.171 1.00 59.60 267 TRP A C 1
ATOM 1866 O O . TRP A 1 234 ? 32.957 -22.656 -13.874 1.00 57.87 267 TRP A O 1
ATOM 1877 N N . SER A 1 235 ? 34.651 -22.236 -15.298 1.00 58.92 268 SER A N 1
ATOM 1878 C CA . SER A 1 235 ? 33.840 -21.574 -16.309 1.00 60.05 268 SER A CA 1
ATOM 1879 C C . SER A 1 235 ? 32.666 -22.464 -16.827 1.00 61.57 268 SER A C 1
ATOM 1880 O O . SER A 1 235 ? 31.567 -21.985 -17.123 1.00 57.57 268 SER A O 1
ATOM 1883 N N . LEU A 1 236 ? 32.929 -23.759 -16.915 1.00 63.30 269 LEU A N 1
ATOM 1884 C CA . LEU A 1 236 ? 31.961 -24.732 -17.389 1.00 65.94 269 LEU A CA 1
ATOM 1885 C C . LEU A 1 236 ? 30.928 -25.055 -16.297 1.00 59.40 269 LEU A C 1
ATOM 1886 O O . LEU A 1 236 ? 29.730 -25.069 -16.542 1.00 58.74 269 LEU A O 1
ATOM 1891 N N . LEU A 1 237 ? 31.421 -25.294 -15.094 1.00 60.08 270 LEU A N 1
ATOM 1892 C CA . LEU A 1 237 ? 30.595 -25.415 -13.892 1.00 60.49 270 LEU A CA 1
ATOM 1893 C C . LEU A 1 237 ? 29.646 -24.224 -13.691 1.00 58.02 270 LEU A C 1
ATOM 1894 O O . LEU A 1 237 ? 28.466 -24.409 -13.414 1.00 55.85 270 LEU A O 1
ATOM 1899 N N . LEU A 1 238 ? 30.179 -23.005 -13.804 1.00 60.68 271 LEU A N 1
ATOM 1900 C CA . LEU A 1 238 ? 29.386 -21.788 -13.649 1.00 55.70 271 LEU A CA 1
ATOM 1901 C C . LEU A 1 238 ? 28.333 -21.631 -14.759 1.00 56.35 271 LEU A C 1
ATOM 1902 O O . LEU A 1 238 ? 27.278 -21.055 -14.517 1.00 55.38 271 LEU A O 1
ATOM 1907 N N . ASP A 1 239 ? 28.608 -22.155 -15.956 1.00 58.00 272 ASP A N 1
ATOM 1908 C CA . ASP A 1 239 ? 27.644 -22.124 -17.069 1.00 57.51 272 ASP A CA 1
ATOM 1909 C C . ASP A 1 239 ? 26.471 -23.077 -16.777 1.00 59.11 272 ASP A C 1
ATOM 1910 O O . ASP A 1 239 ? 25.307 -22.747 -17.007 1.00 57.54 272 ASP A O 1
ATOM 1915 N N . LEU A 1 240 ? 26.807 -24.262 -16.267 1.00 61.81 273 LEU A N 1
ATOM 1916 C CA . LEU A 1 240 ? 25.836 -25.252 -15.843 1.00 58.14 273 LEU A CA 1
ATOM 1917 C C . LEU A 1 240 ? 24.893 -24.679 -14.799 1.00 57.25 273 LEU A C 1
ATOM 1918 O O . LEU A 1 240 ? 23.662 -24.788 -14.924 1.00 54.73 273 LEU A O 1
ATOM 1923 N N . LEU A 1 241 ? 25.482 -24.045 -13.786 1.00 56.82 274 LEU A N 1
ATOM 1924 C CA . LEU A 1 241 ? 24.709 -23.428 -12.699 1.00 58.15 274 LEU A CA 1
ATOM 1925 C C . LEU A 1 241 ? 23.727 -22.347 -13.172 1.00 56.61 274 LEU A C 1
ATOM 1926 O O . LEU A 1 241 ? 22.670 -22.143 -12.581 1.00 56.31 274 LEU A O 1
ATOM 1931 N N . VAL A 1 242 ? 24.070 -21.668 -14.252 1.00 57.50 275 VAL A N 1
ATOM 1932 C CA . VAL A 1 242 ? 23.203 -20.629 -14.778 1.00 57.44 275 VAL A CA 1
ATOM 1933 C C . VAL A 1 242 ? 21.995 -21.269 -15.415 1.00 56.97 275 VAL A C 1
ATOM 1934 O O . VAL A 1 242 ? 20.875 -20.809 -15.243 1.00 59.02 275 VAL A O 1
ATOM 1938 N N . ALA A 1 243 ? 22.211 -22.351 -16.150 1.00 61.94 276 ALA A N 1
ATOM 1939 C CA . ALA A 1 243 ? 21.089 -23.085 -16.739 1.00 58.90 276 ALA A CA 1
ATOM 1940 C C . ALA A 1 243 ? 20.256 -23.758 -15.645 1.00 57.59 276 ALA A C 1
ATOM 1941 O O . ALA A 1 243 ? 19.055 -23.851 -15.753 1.00 59.36 276 ALA A O 1
ATOM 1943 N N . ILE A 1 244 ? 20.891 -24.207 -14.573 1.00 57.58 277 ILE A N 1
ATOM 1944 C CA . ILE A 1 244 ? 20.143 -24.865 -13.511 1.00 57.52 277 ILE A CA 1
ATOM 1945 C C . ILE A 1 244 ? 19.290 -23.847 -12.718 1.00 59.45 277 ILE A C 1
ATOM 1946 O O . ILE A 1 244 ? 18.104 -24.106 -12.497 1.00 60.42 277 ILE A O 1
ATOM 1951 N N . GLN A 1 245 ? 19.842 -22.671 -12.390 1.00 58.12 278 GLN A N 1
ATOM 1952 C CA . GLN A 1 245 ? 19.068 -21.590 -11.786 1.00 57.02 278 GLN A CA 1
ATOM 1953 C C . GLN A 1 245 ? 17.886 -21.111 -12.679 1.00 59.92 278 GLN A C 1
ATOM 1954 O O . GLN A 1 245 ? 16.860 -20.650 -12.178 1.00 56.81 278 GLN A O 1
ATOM 1960 N N . LEU A 1 246 ? 18.018 -21.228 -13.994 1.00 55.20 279 LEU A N 1
ATOM 1961 C CA . LEU A 1 246 ? 16.904 -20.878 -14.860 1.00 63.46 279 LEU A CA 1
ATOM 1962 C C . LEU A 1 246 ? 16.010 -22.083 -15.204 1.00 61.33 279 LEU A C 1
ATOM 1963 O O . LEU A 1 246 ? 15.159 -21.988 -16.068 1.00 56.43 279 LEU A O 1
ATOM 1968 N N . ASP A 1 247 ? 16.203 -23.188 -14.476 1.00 65.07 280 ASP A N 1
ATOM 1969 C CA . ASP A 1 247 ? 15.479 -24.448 -14.694 1.00 62.49 280 ASP A CA 1
ATOM 1970 C C . ASP A 1 247 ? 15.475 -24.836 -16.166 1.00 62.86 280 ASP A C 1
ATOM 1971 O O . ASP A 1 247 ? 14.475 -25.313 -16.683 1.00 64.67 280 ASP A O 1
ATOM 1976 N N . GLU A 1 248 ? 16.607 -24.648 -16.833 1.00 61.94 281 GLU A N 1
ATOM 1977 C CA . GLU A 1 248 ? 16.726 -24.968 -18.259 1.00 67.50 281 GLU A CA 1
ATOM 1978 C C . GLU A 1 248 ? 17.247 -26.376 -18.512 1.00 65.91 281 GLU A C 1
ATOM 1979 O O . GLU A 1 248 ? 17.846 -26.998 -17.631 1.00 66.15 281 GLU A O 1
ATOM 1985 N N . ASN A 1 249 ? 17.014 -26.874 -19.721 1.00 66.60 282 ASN A N 1
ATOM 1986 C CA . ASN A 1 249 ? 17.578 -28.149 -20.138 1.00 73.86 282 ASN A CA 1
ATOM 1987 C C . ASN A 1 249 ? 19.123 -28.128 -20.183 1.00 69.38 282 ASN A C 1
ATOM 1988 O O . ASN A 1 249 ? 19.731 -27.252 -20.782 1.00 68.90 282 ASN A O 1
ATOM 1993 N N . ILE A 1 250 ? 19.763 -29.106 -19.561 1.00 71.86 283 ILE A N 1
ATOM 1994 C CA . ILE A 1 250 ? 21.225 -29.106 -19.495 1.00 75.36 283 ILE A CA 1
ATOM 1995 C C . ILE A 1 250 ? 21.906 -30.200 -20.331 1.00 74.05 283 ILE A C 1
ATOM 1996 O O . ILE A 1 250 ? 23.062 -30.532 -20.079 1.00 74.93 283 ILE A O 1
ATOM 2001 N N . MET A 1 251 ? 21.214 -30.709 -21.348 1.00 73.23 284 MET A N 1
ATOM 2002 C CA . MET A 1 251 ? 21.725 -31.792 -22.202 1.00 77.57 284 MET A CA 1
ATOM 2003 C C . MET A 1 251 ? 23.019 -31.432 -22.931 1.00 72.95 284 MET A C 1
ATOM 2004 O O . MET A 1 251 ? 24.013 -32.164 -22.866 1.00 71.19 284 MET A O 1
ATOM 2009 N N . ASP A 1 252 ? 22.985 -30.308 -23.639 1.00 76.16 285 ASP A N 1
ATOM 2010 C CA . ASP A 1 252 ? 24.149 -29.798 -24.359 1.00 73.18 285 ASP A CA 1
ATOM 2011 C C . ASP A 1 252 ? 25.349 -29.520 -23.449 1.00 73.12 285 ASP A C 1
ATOM 2012 O O . ASP A 1 252 ? 26.486 -29.839 -23.792 1.00 72.33 285 ASP A O 1
ATOM 2017 N N . LEU A 1 253 ? 25.102 -28.921 -22.292 1.00 73.21 286 LEU A N 1
ATOM 2018 C CA . LEU A 1 253 ? 26.190 -28.633 -21.362 1.00 72.79 286 LEU A CA 1
ATOM 2019 C C . LEU A 1 253 ? 26.779 -29.921 -20.812 1.00 69.63 286 LEU A C 1
ATOM 2020 O O . LEU A 1 253 ? 27.963 -29.979 -20.532 1.00 68.80 286 LEU A O 1
ATOM 2025 N N . LEU A 1 254 ? 25.961 -30.955 -20.674 1.00 71.70 287 LEU A N 1
ATOM 2026 C CA . LEU A 1 254 ? 26.477 -32.260 -20.260 1.00 75.08 287 LEU A CA 1
ATOM 2027 C C . LEU A 1 254 ? 27.398 -32.863 -21.333 1.00 76.34 287 LEU A C 1
ATOM 2028 O O . LEU A 1 254 ? 28.365 -33.558 -21.013 1.00 75.84 287 LEU A O 1
ATOM 2033 N N . THR A 1 255 ? 27.133 -32.575 -22.603 1.00 77.63 288 THR A N 1
ATOM 2034 C CA . THR A 1 255 ? 28.034 -33.048 -23.657 1.00 81.03 288 THR A CA 1
ATOM 2035 C C . THR A 1 255 ? 29.368 -32.276 -23.646 1.00 79.46 288 THR A C 1
ATOM 2036 O O . THR A 1 255 ? 30.437 -32.872 -23.830 1.00 79.42 288 THR A O 1
ATOM 2040 N N . ASP A 1 256 ? 29.295 -30.957 -23.448 1.00 76.62 289 ASP A N 1
ATOM 2041 C CA . ASP A 1 256 ? 30.479 -30.117 -23.312 1.00 72.72 289 ASP A CA 1
ATOM 2042 C C . ASP A 1 256 ? 31.402 -30.619 -22.203 1.00 76.15 289 ASP A C 1
ATOM 2043 O O . ASP A 1 256 ? 32.628 -30.552 -22.310 1.00 75.23 289 ASP A O 1
ATOM 2048 N N . PHE A 1 257 ? 30.802 -31.109 -21.130 1.00 74.04 290 PHE A N 1
ATOM 2049 C CA . PHE A 1 257 ? 31.558 -31.760 -20.084 1.00 76.21 290 PHE A CA 1
ATOM 2050 C C . PHE A 1 257 ? 32.197 -33.059 -20.597 1.00 78.18 290 PHE A C 1
ATOM 2051 O O . PHE A 1 257 ? 33.343 -33.375 -20.265 1.00 75.89 290 PHE A O 1
ATOM 2059 N N . LYS A 1 258 ? 31.449 -33.805 -21.411 1.00 81.80 291 LYS A N 1
ATOM 2060 C CA . LYS A 1 258 ? 31.944 -35.064 -21.961 1.00 84.31 291 LYS A CA 1
ATOM 2061 C C . LYS A 1 258 ? 33.131 -34.813 -22.883 1.00 80.00 291 LYS A C 1
ATOM 2062 O O . LYS A 1 258 ? 34.080 -35.591 -22.890 1.00 85.29 291 LYS A O 1
ATOM 2068 N N . ASP A 1 259 ? 33.081 -33.728 -23.650 1.00 77.94 292 ASP A N 1
ATOM 2069 C CA . ASP A 1 259 ? 34.200 -33.359 -24.504 1.00 80.81 292 ASP A CA 1
ATOM 2070 C C . ASP A 1 259 ? 35.394 -32.971 -23.638 1.00 85.67 292 ASP A C 1
ATOM 2071 O O . ASP A 1 259 ? 36.499 -33.506 -23.784 1.00 86.66 292 ASP A O 1
ATOM 2076 N N . PHE A 1 260 ? 35.151 -32.041 -22.722 1.00 83.81 293 PHE A N 1
ATOM 2077 C CA . PHE A 1 260 ? 36.188 -31.505 -21.865 1.00 80.92 293 PHE A CA 1
ATOM 2078 C C . PHE A 1 260 ? 36.896 -32.610 -21.086 1.00 79.84 293 PHE A C 1
ATOM 2079 O O . PHE A 1 260 ? 38.118 -32.609 -21.007 1.00 83.88 293 PHE A O 1
ATOM 2087 N N . PHE A 1 261 ? 36.154 -33.567 -20.535 1.00 81.79 294 PHE A N 1
ATOM 2088 C CA . PHE A 1 261 ? 36.785 -34.638 -19.747 1.00 82.79 294 PHE A CA 1
ATOM 2089 C C . PHE A 1 261 ? 37.590 -35.610 -20.602 1.00 85.62 294 PHE A C 1
ATOM 2090 O O . PHE A 1 261 ? 38.481 -36.288 -20.101 1.00 88.91 294 PHE A O 1
ATOM 2098 N N . SER A 1 262 ? 37.276 -35.681 -21.893 1.00 87.36 295 SER A N 1
ATOM 2099 C CA . SER A 1 262 ? 37.977 -36.601 -22.790 1.00 92.22 295 SER A CA 1
ATOM 2100 C C . SER A 1 262 ? 39.135 -35.898 -23.499 1.00 89.43 295 SER A C 1
ATOM 2101 O O . SER A 1 262 ? 40.260 -36.402 -23.511 1.00 89.97 295 SER A O 1
ATOM 2104 N N . THR A 1 263 ? 38.852 -34.730 -24.080 1.00 90.41 296 THR A N 1
ATOM 2105 C CA . THR A 1 263 ? 39.888 -33.904 -24.704 1.00 89.89 296 THR A CA 1
ATOM 2106 C C . THR A 1 263 ? 41.061 -33.619 -23.760 1.00 85.13 296 THR A C 1
ATOM 2107 O O . THR A 1 263 ? 42.182 -33.517 -24.213 1.00 86.53 296 THR A O 1
ATOM 2111 N N . HIS A 1 264 ? 40.808 -33.513 -22.459 1.00 87.31 297 HIS A N 1
ATOM 2112 C CA . HIS A 1 264 ? 41.846 -33.096 -21.512 1.00 87.96 297 HIS A CA 1
ATOM 2113 C C . HIS A 1 264 ? 42.126 -34.123 -20.427 1.00 91.98 297 HIS A C 1
ATOM 2114 O O . HIS A 1 264 ? 42.263 -33.767 -19.251 1.00 98.78 297 HIS A O 1
ATOM 2121 N N . LYS A 1 265 ? 42.243 -35.389 -20.799 1.00 96.21 298 LYS A N 1
ATOM 2122 C CA . LYS A 1 265 ? 42.359 -36.427 -19.785 1.00 102.65 298 LYS A CA 1
ATOM 2123 C C . LYS A 1 265 ? 43.785 -36.543 -19.237 1.00 106.92 298 LYS A C 1
ATOM 2124 O O . LYS A 1 265 ? 44.756 -36.169 -19.910 1.00 104.00 298 LYS A O 1
ATOM 2130 N N . ASP A 1 266 ? 43.860 -37.042 -17.996 1.00 110.12 299 ASP A N 1
ATOM 2131 C CA . ASP A 1 266 ? 45.090 -37.280 -17.220 1.00 114.34 299 ASP A CA 1
ATOM 2132 C C . ASP A 1 266 ? 45.580 -36.001 -16.527 1.00 112.80 299 ASP A C 1
ATOM 2133 O O . ASP A 1 266 ? 46.325 -36.056 -15.547 1.00 110.94 299 ASP A O 1
ATOM 2138 N N . ALA A 1 267 ? 45.132 -34.855 -17.029 1.00 115.17 300 ALA A N 1
ATOM 2139 C CA . ALA A 1 267 ? 45.449 -33.574 -16.419 1.00 114.72 300 ALA A CA 1
ATOM 2140 C C . ALA A 1 267 ? 44.351 -33.181 -15.430 1.00 139.56 300 ALA A C 1
ATOM 2141 O O . ALA A 1 267 ? 43.901 -33.995 -14.614 1.00 111.07 300 ALA A O 1
ATOM 2143 N N . ASP A 1 270 ? 47.959 -36.646 -13.040 1.00 113.29 303 ASP A N 1
ATOM 2144 C CA . ASP A 1 270 ? 48.389 -35.260 -12.892 1.00 113.56 303 ASP A CA 1
ATOM 2145 C C . ASP A 1 270 ? 47.260 -34.379 -12.353 1.00 110.85 303 ASP A C 1
ATOM 2146 O O . ASP A 1 270 ? 46.167 -34.872 -12.054 1.00 108.78 303 ASP A O 1
ATOM 2151 N N . GLY A 1 271 ? 47.539 -33.081 -12.221 1.00 108.58 304 GLY A N 1
ATOM 2152 C CA . GLY A 1 271 ? 46.549 -32.113 -11.778 1.00 101.77 304 GLY A CA 1
ATOM 2153 C C . GLY A 1 271 ? 46.938 -31.297 -10.551 1.00 97.10 304 GLY A C 1
ATOM 2154 O O . GLY A 1 271 ? 46.855 -31.779 -9.420 1.00 99.71 304 GLY A O 1
ATOM 2155 N N . ASP A 1 272 ? 47.336 -30.047 -10.765 1.00 90.83 305 ASP A N 1
ATOM 2156 C CA . ASP A 1 272 ? 47.713 -29.166 -9.660 1.00 89.64 305 ASP A CA 1
ATOM 2157 C C . ASP A 1 272 ? 46.493 -28.504 -8.982 1.00 83.27 305 ASP A C 1
ATOM 2158 O O . ASP A 1 272 ? 45.495 -28.205 -9.631 1.00 83.06 305 ASP A O 1
ATOM 2163 N N . ASP A 1 273 ? 46.573 -28.268 -7.673 1.00 85.42 306 ASP A N 1
ATOM 2164 C CA . ASP A 1 273 ? 45.459 -27.654 -6.951 1.00 79.00 306 ASP A CA 1
ATOM 2165 C C . ASP A 1 273 ? 45.625 -26.140 -6.854 1.00 76.99 306 ASP A C 1
ATOM 2166 O O . ASP A 1 273 ? 44.782 -25.440 -6.295 1.00 69.73 306 ASP A O 1
ATOM 2171 N N . THR A 1 274 ? 46.738 -25.648 -7.389 1.00 80.34 307 THR A N 1
ATOM 2172 C CA . THR A 1 274 ? 47.023 -24.232 -7.393 1.00 77.13 307 THR A CA 1
ATOM 2173 C C . THR A 1 274 ? 47.342 -23.756 -8.822 1.00 74.67 307 THR A C 1
ATOM 2174 O O . THR A 1 274 ? 48.056 -24.420 -9.555 1.00 76.10 307 THR A O 1
ATOM 2178 N N . VAL A 1 275 ? 46.721 -22.642 -9.217 1.00 69.14 308 VAL A N 1
ATOM 2179 C CA . VAL A 1 275 ? 46.992 -21.959 -10.480 1.00 63.44 308 VAL A CA 1
ATOM 2180 C C . VAL A 1 275 ? 47.933 -20.773 -10.245 1.00 64.31 308 VAL A C 1
ATOM 2181 O O . VAL A 1 275 ? 47.644 -19.924 -9.405 1.00 61.75 308 VAL A O 1
ATOM 2185 N N . VAL A 1 276 ? 49.064 -20.703 -10.951 1.00 62.07 309 VAL A N 1
ATOM 2186 C CA . VAL A 1 276 ? 49.923 -19.533 -10.789 1.00 61.06 309 VAL A CA 1
ATOM 2187 C C . VAL A 1 276 ? 49.888 -18.645 -12.026 1.00 59.49 309 VAL A C 1
ATOM 2188 O O . VAL A 1 276 ? 50.260 -19.049 -13.116 1.00 58.50 309 VAL A O 1
ATOM 2192 N N . LEU A 1 277 ? 49.416 -17.417 -11.828 1.00 62.20 310 LEU A N 1
ATOM 2193 C CA . LEU A 1 277 ? 49.272 -16.426 -12.894 1.00 59.69 310 LEU A CA 1
ATOM 2194 C C . LEU A 1 277 ? 50.389 -15.392 -12.782 1.00 61.04 310 LEU A C 1
ATOM 2195 O O . LEU A 1 277 ? 50.591 -14.815 -11.720 1.00 60.10 310 LEU A O 1
ATOM 2200 N N . SER A 1 278 ? 51.131 -15.162 -13.858 1.00 62.96 311 SER A N 1
ATOM 2201 C CA . SER A 1 278 ? 52.114 -14.091 -13.821 1.00 66.35 311 SER A CA 1
ATOM 2202 C C . SER A 1 278 ? 51.459 -12.780 -14.249 1.00 66.39 311 SER A C 1
ATOM 2203 O O . SER A 1 278 ? 51.110 -12.605 -15.409 1.00 66.67 311 SER A O 1
ATOM 2206 N N . ILE A 1 279 ? 51.289 -11.849 -13.321 1.00 63.43 312 ILE A N 1
ATOM 2207 C CA . ILE A 1 279 ? 50.615 -10.617 -13.697 1.00 68.42 312 ILE A CA 1
ATOM 2208 C C . ILE A 1 279 ? 51.580 -9.551 -14.241 1.00 64.46 312 ILE A C 1
ATOM 2209 O O . ILE A 1 279 ? 51.195 -8.750 -15.098 1.00 64.52 312 ILE A O 1
ATOM 2214 N N . LYS A 1 280 ? 52.824 -9.570 -13.762 1.00 60.85 313 LYS A N 1
ATOM 2215 C CA . LYS A 1 280 ? 53.933 -8.829 -14.363 1.00 57.92 313 LYS A CA 1
ATOM 2216 C C . LYS A 1 280 ? 55.262 -9.369 -13.852 1.00 63.39 313 LYS A C 1
ATOM 2217 O O . LYS A 1 280 ? 55.313 -10.151 -12.895 1.00 60.21 313 LYS A O 1
ATOM 2223 N N . GLU A 1 281 ? 56.335 -8.938 -14.509 1.00 71.33 314 GLU A N 1
ATOM 2224 C CA . GLU A 1 281 ? 57.679 -9.366 -14.167 1.00 74.34 314 GLU A CA 1
ATOM 2225 C C . GLU A 1 281 ? 57.891 -9.230 -12.684 1.00 71.35 314 GLU A C 1
ATOM 2226 O O . GLU A 1 281 ? 57.761 -8.130 -12.131 1.00 69.90 314 GLU A O 1
ATOM 2232 N N . GLY A 1 282 ? 58.176 -10.360 -12.044 1.00 63.49 315 GLY A N 1
ATOM 2233 C CA . GLY A 1 282 ? 58.383 -10.382 -10.620 1.00 58.17 315 GLY A CA 1
ATOM 2234 C C . GLY A 1 282 ? 57.209 -10.612 -9.695 1.00 56.40 315 GLY A C 1
ATOM 2235 O O . GLY A 1 282 ? 57.447 -10.745 -8.486 1.00 53.97 315 GLY A O 1
ATOM 2236 N N . VAL A 1 283 ? 55.954 -10.652 -10.182 1.00 54.96 316 VAL A N 1
ATOM 2237 C CA . VAL A 1 283 ? 54.874 -10.969 -9.244 1.00 55.22 316 VAL A CA 1
ATOM 2238 C C . VAL A 1 283 ? 53.790 -11.863 -9.809 1.00 56.65 316 VAL A C 1
ATOM 2239 O O . VAL A 1 283 ? 53.349 -11.731 -10.956 1.00 57.90 316 VAL A O 1
ATOM 2243 N N . ASN A 1 284 ? 53.410 -12.829 -8.976 1.00 57.10 317 ASN A N 1
ATOM 2244 C CA . ASN A 1 284 ? 52.423 -13.850 -9.320 1.00 59.45 317 ASN A CA 1
ATOM 2245 C C . ASN A 1 284 ? 51.213 -13.726 -8.441 1.00 58.56 317 ASN A C 1
ATOM 2246 O O . ASN A 1 284 ? 51.328 -13.276 -7.288 1.00 54.33 317 ASN A O 1
ATOM 2251 N N . VAL A 1 285 ? 50.058 -14.117 -8.987 1.00 54.12 318 VAL A N 1
ATOM 2252 C CA . VAL A 1 285 ? 48.924 -14.421 -8.155 1.00 51.80 318 VAL A CA 1
ATOM 2253 C C . VAL A 1 285 ? 48.714 -15.930 -8.162 1.00 54.93 318 VAL A C 1
ATOM 2254 O O . VAL A 1 285 ? 48.783 -16.591 -9.201 1.00 54.69 318 VAL A O 1
ATOM 2258 N N . ARG A 1 286 ? 48.482 -16.454 -6.964 1.00 54.94 319 ARG A N 1
ATOM 2259 C CA . ARG A 1 286 ? 48.335 -17.869 -6.717 1.00 59.04 319 ARG A CA 1
ATOM 2260 C C . ARG A 1 286 ? 46.928 -18.195 -6.271 1.00 57.56 319 ARG A C 1
ATOM 2261 O O . ARG A 1 286 ? 46.500 -17.737 -5.223 1.00 59.06 319 ARG A O 1
ATOM 2269 N N . LEU A 1 287 ? 46.227 -18.994 -7.074 1.00 60.21 320 LEU A N 1
ATOM 2270 C CA . LEU A 1 287 ? 44.871 -19.475 -6.781 1.00 63.59 320 LEU A CA 1
ATOM 2271 C C . LEU A 1 287 ? 44.849 -20.945 -6.318 1.00 65.41 320 LEU A C 1
ATOM 2272 O O . LEU A 1 287 ? 45.088 -21.853 -7.110 1.00 64.40 320 LEU A O 1
ATOM 2277 N N . PHE A 1 288 ? 44.545 -21.158 -5.037 1.00 67.36 321 PHE A N 1
ATOM 2278 C CA . PHE A 1 288 ? 44.352 -22.493 -4.442 1.00 70.93 321 PHE A CA 1
ATOM 2279 C C . PHE A 1 288 ? 42.967 -22.986 -4.823 1.00 68.90 321 PHE A C 1
ATOM 2280 O O . PHE A 1 288 ? 41.975 -22.492 -4.300 1.00 75.00 321 PHE A O 1
ATOM 2288 N N . VAL A 1 289 ? 42.891 -23.926 -5.761 1.00 69.10 322 VAL A N 1
ATOM 2289 C CA . VAL A 1 289 ? 41.595 -24.445 -6.235 1.00 67.99 322 VAL A CA 1
ATOM 2290 C C . VAL A 1 289 ? 41.499 -26.000 -6.201 1.00 65.77 322 VAL A C 1
ATOM 2291 O O . VAL A 1 289 ? 41.570 -26.662 -7.230 1.00 66.11 322 VAL A O 1
ATOM 2295 N N . PRO A 1 290 ? 41.351 -26.582 -4.996 1.00 69.91 323 PRO A N 1
ATOM 2296 C CA . PRO A 1 290 ? 41.472 -28.040 -4.798 1.00 70.68 323 PRO A CA 1
ATOM 2297 C C . PRO A 1 290 ? 40.243 -28.883 -5.192 1.00 68.03 323 PRO A C 1
ATOM 2298 O O . PRO A 1 290 ? 40.257 -30.111 -5.038 1.00 65.53 323 PRO A O 1
ATOM 2302 N N . LEU A 1 291 ? 39.218 -28.213 -5.710 1.00 67.90 324 LEU A N 1
ATOM 2303 C CA . LEU A 1 291 ? 38.041 -28.855 -6.291 1.00 65.80 324 LEU A CA 1
ATOM 2304 C C . LEU A 1 291 ? 38.087 -28.984 -7.797 1.00 65.93 324 LEU A C 1
ATOM 2305 O O . LEU A 1 291 ? 37.333 -29.743 -8.379 1.00 69.47 324 LEU A O 1
ATOM 2310 N N . PHE A 1 292 ? 38.942 -28.225 -8.446 1.00 66.90 325 PHE A N 1
ATOM 2311 C CA . PHE A 1 292 ? 38.956 -28.262 -9.896 1.00 69.71 325 PHE A CA 1
ATOM 2312 C C . PHE A 1 292 ? 39.939 -29.317 -10.398 1.00 69.90 325 PHE A C 1
ATOM 2313 O O . PHE A 1 292 ? 41.081 -29.022 -10.748 1.00 73.50 325 PHE A O 1
ATOM 2321 N N . ASN A 1 293 ? 39.470 -30.559 -10.379 1.00 73.15 326 ASN A N 1
ATOM 2322 C CA . ASN A 1 293 ? 40.197 -31.732 -10.850 1.00 72.55 326 ASN A CA 1
ATOM 2323 C C . ASN A 1 293 ? 39.169 -32.804 -11.279 1.00 74.74 326 ASN A C 1
ATOM 2324 O O . ASN A 1 293 ? 37.997 -32.695 -10.934 1.00 73.14 326 ASN A O 1
ATOM 2329 N N . TYR A 1 294 ? 39.612 -33.826 -12.016 1.00 76.19 327 TYR A N 1
ATOM 2330 C CA . TYR A 1 294 ? 38.733 -34.820 -12.629 1.00 72.08 327 TYR A CA 1
ATOM 2331 C C . TYR A 1 294 ? 37.749 -35.467 -11.647 1.00 72.05 327 TYR A C 1
ATOM 2332 O O . TYR A 1 294 ? 36.541 -35.469 -11.893 1.00 68.79 327 TYR A O 1
ATOM 2341 N N . HIS A 1 295 ? 38.248 -35.985 -10.533 1.00 72.03 328 HIS A N 1
ATOM 2342 C CA . HIS A 1 295 ? 37.399 -36.733 -9.605 1.00 72.08 328 HIS A CA 1
ATOM 2343 C C . HIS A 1 295 ? 36.408 -35.852 -8.861 1.00 68.75 328 HIS A C 1
ATOM 2344 O O . HIS A 1 295 ? 35.258 -36.226 -8.683 1.00 68.12 328 HIS A O 1
ATOM 2351 N N . ASP A 1 296 ? 36.840 -34.674 -8.450 1.00 70.20 329 ASP A N 1
ATOM 2352 C CA . ASP A 1 296 ? 35.950 -33.795 -7.719 1.00 70.83 329 ASP A CA 1
ATOM 2353 C C . ASP A 1 296 ? 34.843 -33.238 -8.629 1.00 67.92 329 ASP A C 1
ATOM 2354 O O . ASP A 1 296 ? 33.706 -33.084 -8.206 1.00 66.27 329 ASP A O 1
ATOM 2359 N N . CYS A 1 297 ? 35.160 -32.983 -9.888 1.00 67.26 330 CYS A N 1
ATOM 2360 C CA . CYS A 1 297 ? 34.168 -32.430 -10.783 1.00 69.95 330 CYS A CA 1
ATOM 2361 C C . CYS A 1 297 ? 33.162 -33.465 -11.286 1.00 70.08 330 CYS A C 1
ATOM 2362 O O . CYS A 1 297 ? 32.009 -33.153 -11.469 1.00 69.64 330 CYS A O 1
ATOM 2365 N N . LYS A 1 298 ? 33.609 -34.694 -11.502 1.00 72.67 331 LYS A N 1
ATOM 2366 C CA . LYS A 1 298 ? 32.706 -35.794 -11.778 1.00 67.94 331 LYS A CA 1
ATOM 2367 C C . LYS A 1 298 ? 31.757 -35.945 -10.603 1.00 61.04 331 LYS A C 1
ATOM 2368 O O . LYS A 1 298 ? 30.558 -36.066 -10.799 1.00 61.35 331 LYS A O 1
ATOM 2374 N N . ASN A 1 299 ? 32.280 -35.904 -9.382 1.00 62.73 332 ASN A N 1
ATOM 2375 C CA . ASN A 1 299 ? 31.404 -35.963 -8.213 1.00 59.58 332 ASN A CA 1
ATOM 2376 C C . ASN A 1 299 ? 30.399 -34.785 -8.137 1.00 62.55 332 ASN A C 1
ATOM 2377 O O . ASN A 1 299 ? 29.206 -35.046 -8.086 1.00 59.09 332 ASN A O 1
ATOM 2382 N N . ILE A 1 300 ? 30.838 -33.512 -8.155 1.00 61.35 333 ILE A N 1
ATOM 2383 C CA . ILE A 1 300 ? 29.864 -32.404 -8.017 1.00 59.69 333 ILE A CA 1
ATOM 2384 C C . ILE A 1 300 ? 28.921 -32.277 -9.227 1.00 57.98 333 ILE A C 1
ATOM 2385 O O . ILE A 1 300 ? 27.805 -31.811 -9.081 1.00 57.39 333 ILE A O 1
ATOM 2390 N N . LEU A 1 301 ? 29.372 -32.693 -10.401 1.00 61.20 334 LEU A N 1
ATOM 2391 C CA . LEU A 1 301 ? 28.569 -32.660 -11.621 1.00 57.98 334 LEU A CA 1
ATOM 2392 C C . LEU A 1 301 ? 27.365 -33.567 -11.472 1.00 60.22 334 LEU A C 1
ATOM 2393 O O . LEU A 1 301 ? 26.295 -33.282 -11.969 1.00 63.43 334 LEU A O 1
ATOM 2398 N N . LEU A 1 302 ? 27.567 -34.673 -10.771 1.00 62.94 335 LEU A N 1
ATOM 2399 C CA . LEU A 1 302 ? 26.516 -35.603 -10.424 1.00 57.99 335 LEU A CA 1
ATOM 2400 C C . LEU A 1 302 ? 25.466 -35.001 -9.502 1.00 56.08 335 LEU A C 1
ATOM 2401 O O . LEU A 1 302 ? 24.285 -35.275 -9.641 1.00 55.47 335 LEU A O 1
ATOM 2406 N N . LEU A 1 303 ? 25.915 -34.214 -8.530 1.00 57.83 336 LEU A N 1
ATOM 2407 C CA . LEU A 1 303 ? 25.026 -33.501 -7.632 1.00 54.74 336 LEU A CA 1
ATOM 2408 C C . LEU A 1 303 ? 24.216 -32.458 -8.429 1.00 57.20 336 LEU A C 1
ATOM 2409 O O . LEU A 1 303 ? 22.997 -32.332 -8.252 1.00 52.58 336 LEU A O 1
ATOM 2414 N N . PHE A 1 304 ? 24.906 -31.726 -9.306 1.00 55.45 337 PHE A N 1
ATOM 2415 C CA . PHE A 1 304 ? 24.275 -30.712 -10.142 1.00 57.36 337 PHE A CA 1
ATOM 2416 C C . PHE A 1 304 ? 23.199 -31.339 -11.030 1.00 56.38 337 PHE A C 1
ATOM 2417 O O . PHE A 1 304 ? 22.107 -30.806 -11.191 1.00 55.34 337 PHE A O 1
ATOM 2425 N N . GLN A 1 305 ? 23.548 -32.476 -11.607 1.00 57.94 338 GLN A N 1
ATOM 2426 C CA . GLN A 1 305 ? 22.672 -33.216 -12.487 1.00 62.67 338 GLN A CA 1
ATOM 2427 C C . GLN A 1 305 ? 21.457 -33.715 -11.727 1.00 59.70 338 GLN A C 1
ATOM 2428 O O . GLN A 1 305 ? 20.334 -33.736 -12.257 1.00 57.44 338 GLN A O 1
ATOM 2434 N N . SER A 1 306 ? 21.700 -34.085 -10.470 1.00 57.46 339 SER A N 1
ATOM 2435 C CA . SER A 1 306 ? 20.648 -34.558 -9.588 1.00 58.33 339 SER A CA 1
ATOM 2436 C C . SER A 1 306 ? 19.630 -33.476 -9.269 1.00 55.59 339 SER A C 1
ATOM 2437 O O . SER A 1 306 ? 18.440 -33.734 -9.339 1.00 57.94 339 SER A O 1
ATOM 2440 N N . VAL A 1 307 ? 20.110 -32.286 -8.908 1.00 57.17 340 VAL A N 1
ATOM 2441 C CA . VAL A 1 307 ? 19.266 -31.161 -8.521 1.00 54.55 340 VAL A CA 1
ATOM 2442 C C . VAL A 1 307 ? 18.409 -30.770 -9.700 1.00 56.32 340 VAL A C 1
ATOM 2443 O O . VAL A 1 307 ? 17.228 -30.522 -9.566 1.00 55.34 340 VAL A O 1
ATOM 2447 N N . SER A 1 308 ? 19.030 -30.744 -10.873 1.00 58.27 341 SER A N 1
ATOM 2448 C CA . SER A 1 308 ? 18.340 -30.427 -12.122 1.00 59.14 341 SER A CA 1
ATOM 2449 C C . SER A 1 308 ? 17.147 -31.353 -12.430 1.00 58.11 341 SER A C 1
ATOM 2450 O O . SER A 1 308 ? 16.094 -30.859 -12.757 1.00 58.26 341 SER A O 1
ATOM 2453 N N . TYR A 1 309 ? 17.311 -32.675 -12.325 1.00 59.22 342 TYR A N 1
ATOM 2454 C CA . TYR A 1 309 ? 16.217 -33.636 -12.533 1.00 56.74 342 TYR A CA 1
ATOM 2455 C C . TYR A 1 309 ? 15.386 -33.980 -11.295 1.00 57.32 342 TYR A C 1
ATOM 2456 O O . TYR A 1 309 ? 14.479 -34.796 -11.366 1.00 58.04 342 TYR A O 1
ATOM 2465 N N . LEU A 1 310 ? 15.697 -33.351 -10.172 1.00 59.63 343 LEU A N 1
ATOM 2466 C CA . LEU A 1 310 ? 15.096 -33.657 -8.862 1.00 60.89 343 LEU A CA 1
ATOM 2467 C C . LEU A 1 310 ? 13.577 -33.817 -8.895 1.00 62.34 343 LEU A C 1
ATOM 2468 O O . LEU A 1 310 ? 12.994 -34.662 -8.226 1.00 62.85 343 LEU A O 1
ATOM 2473 N N . THR A 1 311 ? 12.940 -32.967 -9.672 1.00 61.55 344 THR A N 1
ATOM 2474 C CA . THR A 1 311 ? 11.496 -32.855 -9.678 1.00 58.87 344 THR A CA 1
ATOM 2475 C C . THR A 1 311 ? 10.820 -33.992 -10.474 1.00 64.00 344 THR A C 1
ATOM 2476 O O . THR A 1 311 ? 9.625 -34.245 -10.345 1.00 65.11 344 THR A O 1
ATOM 2480 N N . THR A 1 312 ? 11.595 -34.694 -11.289 1.00 64.95 345 THR A N 1
ATOM 2481 C CA . THR A 1 312 ? 11.067 -35.821 -12.050 1.00 70.27 345 THR A CA 1
ATOM 2482 C C . THR A 1 312 ? 11.429 -37.135 -11.341 1.00 70.80 345 THR A C 1
ATOM 2483 O O . THR A 1 312 ? 11.760 -38.129 -11.978 1.00 72.08 345 THR A O 1
ATOM 2487 N N . CYS A 1 313 ? 11.346 -37.128 -10.016 1.00 67.09 346 CYS A N 1
ATOM 2488 C CA . CYS A 1 313 ? 11.608 -38.327 -9.249 1.00 68.35 346 CYS A CA 1
ATOM 2489 C C . CYS A 1 313 ? 10.409 -39.297 -9.203 1.00 70.06 346 CYS A C 1
ATOM 2490 O O . CYS A 1 313 ? 10.573 -40.451 -8.797 1.00 71.68 346 CYS A O 1
ATOM 2493 N N . TYR A 1 314 ? 9.227 -38.831 -9.629 1.00 71.40 347 TYR A N 1
ATOM 2494 C CA . TYR A 1 314 ? 8.012 -39.660 -9.724 1.00 70.51 347 TYR A CA 1
ATOM 2495 C C . TYR A 1 314 ? 8.058 -40.623 -10.898 1.00 71.61 347 TYR A C 1
ATOM 2496 O O . TYR A 1 314 ? 7.336 -41.596 -10.920 1.00 71.04 347 TYR A O 1
ATOM 2505 N N . SER A 1 315 ? 8.887 -40.327 -11.885 1.00 72.40 348 SER A N 1
ATOM 2506 C CA . SER A 1 315 ? 8.943 -41.108 -13.117 1.00 76.82 348 SER A CA 1
ATOM 2507 C C . SER A 1 315 ? 10.101 -42.102 -13.105 1.00 82.63 348 SER A C 1
ATOM 2508 O O . SER A 1 315 ? 11.199 -41.752 -12.701 1.00 81.46 348 SER A O 1
ATOM 2511 N N . LYS A 1 316 ? 9.861 -43.338 -13.540 1.00 88.83 349 LYS A N 1
ATOM 2512 C CA . LYS A 1 316 ? 10.927 -44.341 -13.618 1.00 91.84 349 LYS A CA 1
ATOM 2513 C C . LYS A 1 316 ? 11.683 -44.218 -14.951 1.00 92.59 349 LYS A C 1
ATOM 2514 O O . LYS A 1 316 ? 11.758 -45.164 -15.729 1.00 98.16 349 LYS A O 1
ATOM 2520 N N . SER A 1 317 ? 12.227 -43.037 -15.221 1.00 91.23 350 SER A N 1
ATOM 2521 C CA . SER A 1 317 ? 12.997 -42.799 -16.447 1.00 93.85 350 SER A CA 1
ATOM 2522 C C . SER A 1 317 ? 13.972 -41.641 -16.236 1.00 90.90 350 SER A C 1
ATOM 2523 O O . SER A 1 317 ? 15.156 -41.731 -16.571 1.00 92.40 350 SER A O 1
ATOM 2526 N N . SER A 1 318 ? 13.471 -40.556 -15.663 1.00 89.22 351 SER A N 1
ATOM 2527 C CA . SER A 1 318 ? 14.324 -39.445 -15.296 1.00 85.09 351 SER A CA 1
ATOM 2528 C C . SER A 1 318 ? 14.410 -39.288 -13.780 1.00 82.69 351 SER A C 1
ATOM 2529 O O . SER A 1 318 ? 14.625 -38.183 -13.298 1.00 82.54 351 SER A O 1
ATOM 2532 N N . ASN A 1 319 ? 14.263 -40.379 -13.026 1.00 79.65 352 ASN A N 1
ATOM 2533 C CA . ASN A 1 319 ? 14.483 -40.292 -11.583 1.00 79.03 352 ASN A CA 1
ATOM 2534 C C . ASN A 1 319 ? 15.999 -40.410 -11.219 1.00 75.26 352 ASN A C 1
ATOM 2535 O O . ASN A 1 319 ? 16.406 -41.133 -10.300 1.00 74.59 352 ASN A O 1
ATOM 2540 N N . PHE A 1 320 ? 16.798 -39.639 -11.954 1.00 71.20 353 PHE A N 1
ATOM 2541 C CA . PHE A 1 320 ? 18.255 -39.580 -11.827 1.00 73.86 353 PHE A CA 1
ATOM 2542 C C . PHE A 1 320 ? 18.706 -39.302 -10.401 1.00 67.19 353 PHE A C 1
ATOM 2543 O O . PHE A 1 320 ? 19.631 -39.935 -9.900 1.00 67.91 353 PHE A O 1
ATOM 2551 N N . SER A 1 321 ? 18.049 -38.342 -9.766 1.00 68.56 354 SER A N 1
ATOM 2552 C CA . SER A 1 321 ? 18.333 -37.963 -8.396 1.00 65.64 354 SER A CA 1
ATOM 2553 C C . SER A 1 321 ? 18.281 -39.147 -7.400 1.00 65.33 354 SER A C 1
ATOM 2554 O O . SER A 1 321 ? 19.113 -39.219 -6.477 1.00 63.61 354 SER A O 1
ATOM 2557 N N . THR A 1 322 ? 17.328 -40.062 -7.579 1.00 64.26 355 THR A N 1
ATOM 2558 C CA . THR A 1 322 ? 17.146 -41.178 -6.642 1.00 68.33 355 THR A CA 1
ATOM 2559 C C . THR A 1 322 ? 18.325 -42.133 -6.720 1.00 63.10 355 THR A C 1
ATOM 2560 O O . THR A 1 322 ? 18.792 -42.633 -5.706 1.00 59.58 355 THR A O 1
ATOM 2564 N N . LYS A 1 323 ? 18.813 -42.367 -7.936 1.00 65.68 356 LYS A N 1
ATOM 2565 C CA . LYS A 1 323 ? 19.948 -43.279 -8.142 1.00 73.41 356 LYS A CA 1
ATOM 2566 C C . LYS A 1 323 ? 21.308 -42.713 -7.741 1.00 68.25 356 LYS A C 1
ATOM 2567 O O . LYS A 1 323 ? 22.176 -43.451 -7.327 1.00 71.70 356 LYS A O 1
ATOM 2573 N N . PHE A 1 324 ? 21.488 -41.401 -7.839 1.00 69.39 357 PHE A N 1
ATOM 2574 C CA . PHE A 1 324 ? 22.825 -40.806 -7.788 1.00 66.17 357 PHE A CA 1
ATOM 2575 C C . PHE A 1 324 ? 23.142 -39.939 -6.557 1.00 65.49 357 PHE A C 1
ATOM 2576 O O . PHE A 1 324 ? 24.305 -39.723 -6.250 1.00 65.15 357 PHE A O 1
ATOM 2584 N N . LEU A 1 325 ? 22.127 -39.467 -5.840 1.00 64.34 358 LEU A N 1
ATOM 2585 C CA . LEU A 1 325 ? 22.384 -38.750 -4.596 1.00 59.27 358 LEU A CA 1
ATOM 2586 C C . LEU A 1 325 ? 23.049 -39.650 -3.529 1.00 61.52 358 LEU A C 1
ATOM 2587 O O . LEU A 1 325 ? 23.965 -39.198 -2.820 1.00 60.35 358 LEU A O 1
ATOM 2592 N N . PRO A 1 326 ? 22.599 -40.918 -3.397 1.00 62.61 359 PRO A N 1
ATOM 2593 C CA . PRO A 1 326 ? 23.361 -41.748 -2.456 1.00 60.00 359 PRO A CA 1
ATOM 2594 C C . PRO A 1 326 ? 24.819 -41.994 -2.898 1.00 57.20 359 PRO A C 1
ATOM 2595 O O . PRO A 1 326 ? 25.665 -42.162 -2.037 1.00 55.75 359 PRO A O 1
ATOM 2599 N N . LYS A 1 327 ? 25.104 -41.969 -4.200 1.00 59.07 360 LYS A N 1
ATOM 2600 C CA . LYS A 1 327 ? 26.466 -42.081 -4.708 1.00 60.16 360 LYS A CA 1
ATOM 2601 C C . LYS A 1 327 ? 27.368 -40.875 -4.378 1.00 61.80 360 LYS A C 1
ATOM 2602 O O . LYS A 1 327 ? 28.505 -41.057 -3.935 1.00 62.81 360 LYS A O 1
ATOM 2608 N N . VAL A 1 328 ? 26.875 -39.655 -4.594 1.00 60.52 361 VAL A N 1
ATOM 2609 C CA . VAL A 1 328 ? 27.648 -38.455 -4.306 1.00 59.50 361 VAL A CA 1
ATOM 2610 C C . VAL A 1 328 ? 27.809 -38.282 -2.800 1.00 62.39 361 VAL A C 1
ATOM 2611 O O . VAL A 1 328 ? 28.821 -37.742 -2.345 1.00 64.97 361 VAL A O 1
ATOM 2615 N N . LEU A 1 329 ? 26.837 -38.768 -2.035 1.00 56.93 362 LEU A N 1
ATOM 2616 C CA . LEU A 1 329 ? 26.953 -38.787 -0.590 1.00 58.99 362 LEU A CA 1
ATOM 2617 C C . LEU A 1 329 ? 28.119 -39.700 -0.117 1.00 63.15 362 LEU A C 1
ATOM 2618 O O . LEU A 1 329 ? 28.877 -39.345 0.793 1.00 63.16 362 LEU A O 1
ATOM 2623 N N . LYS A 1 330 ? 28.248 -40.865 -0.752 1.00 66.25 363 LYS A N 1
ATOM 2624 C CA . LYS A 1 330 ? 29.284 -41.854 -0.436 1.00 70.49 363 LYS A CA 1
ATOM 2625 C C . LYS A 1 330 ? 30.656 -41.386 -0.910 1.00 65.93 363 LYS A C 1
ATOM 2626 O O . LYS A 1 330 ? 31.632 -41.447 -0.152 1.00 64.22 363 LYS A O 1
ATOM 2632 N N . THR A 1 331 ? 30.719 -40.916 -2.161 1.00 63.38 364 THR A N 1
ATOM 2633 C CA . THR A 1 331 ? 31.962 -40.428 -2.752 1.00 61.10 364 THR A CA 1
ATOM 2634 C C . THR A 1 331 ? 32.580 -39.287 -1.924 1.00 59.68 364 THR A C 1
ATOM 2635 O O . THR A 1 331 ? 33.769 -39.262 -1.684 1.00 57.95 364 THR A O 1
ATOM 2639 N N . SER A 1 332 ? 31.741 -38.366 -1.469 1.00 58.83 365 SER A N 1
ATOM 2640 C CA . SER A 1 332 ? 32.192 -37.203 -0.741 1.00 57.24 365 SER A CA 1
ATOM 2641 C C . SER A 1 332 ? 32.678 -37.555 0.640 1.00 55.87 365 SER A C 1
ATOM 2642 O O . SER A 1 332 ? 33.512 -36.847 1.188 1.00 53.02 365 SER A O 1
ATOM 2645 N N . GLN A 1 333 ? 32.155 -38.630 1.216 1.00 58.51 366 GLN A N 1
ATOM 2646 C CA . GLN A 1 333 ? 32.644 -39.042 2.527 1.00 62.32 366 GLN A CA 1
ATOM 2647 C C . GLN A 1 333 ? 33.949 -39.827 2.381 1.00 57.43 366 GLN A C 1
ATOM 2648 O O . GLN A 1 333 ? 34.831 -39.738 3.224 1.00 58.54 366 GLN A O 1
ATOM 2654 N N . GLU A 1 334 ? 34.090 -40.533 1.265 1.00 61.53 367 GLU A N 1
ATOM 2655 C CA . GLU A 1 334 ? 35.359 -41.155 0.901 1.00 61.20 367 GLU A CA 1
ATOM 2656 C C . GLU A 1 334 ? 36.435 -40.109 0.624 1.00 58.52 367 GLU A C 1
ATOM 2657 O O . GLU A 1 334 ? 37.530 -40.183 1.203 1.00 61.69 367 GLU A O 1
ATOM 2663 N N . LEU A 1 335 ? 36.149 -39.135 -0.238 1.00 56.07 368 LEU A N 1
ATOM 2664 C CA . LEU A 1 335 ? 37.115 -38.059 -0.504 1.00 55.97 368 LEU A CA 1
ATOM 2665 C C . LEU A 1 335 ? 37.557 -37.318 0.775 1.00 55.19 368 LEU A C 1
ATOM 2666 O O . LEU A 1 335 ? 38.711 -36.932 0.906 1.00 54.88 368 LEU A O 1
ATOM 2671 N N . LYS A 1 336 ? 36.634 -37.147 1.713 1.00 54.57 369 LYS A N 1
ATOM 2672 C CA . LYS A 1 336 ? 36.931 -36.534 2.988 1.00 56.10 369 LYS A CA 1
ATOM 2673 C C . LYS A 1 336 ? 37.875 -37.396 3.833 1.00 61.82 369 LYS A C 1
ATOM 2674 O O . LYS A 1 336 ? 38.791 -36.885 4.496 1.00 61.43 369 LYS A O 1
ATOM 2680 N N . GLU A 1 337 ? 37.668 -38.704 3.817 1.00 63.55 370 GLU A N 1
ATOM 2681 C CA . GLU A 1 337 ? 38.483 -39.572 4.675 1.00 72.50 370 GLU A CA 1
ATOM 2682 C C . GLU A 1 337 ? 39.887 -39.818 4.093 1.00 63.62 370 GLU A C 1
ATOM 2683 O O . GLU A 1 337 ? 40.854 -39.878 4.804 1.00 68.13 370 GLU A O 1
ATOM 2689 N N . THR A 1 338 ? 39.974 -39.934 2.783 1.00 62.90 371 THR A N 1
ATOM 2690 C CA . THR A 1 338 ? 41.224 -40.190 2.095 1.00 62.14 371 THR A CA 1
ATOM 2691 C C . THR A 1 338 ? 42.061 -38.923 1.811 1.00 64.94 371 THR A C 1
ATOM 2692 O O . THR A 1 338 ? 43.151 -39.003 1.234 1.00 66.03 371 THR A O 1
ATOM 2696 N N . LEU A 1 339 ? 41.546 -37.760 2.213 1.00 62.87 372 LEU A N 1
ATOM 2697 C CA . LEU A 1 339 ? 42.272 -36.502 2.085 1.00 59.25 372 LEU A CA 1
ATOM 2698 C C . LEU A 1 339 ? 43.660 -36.561 2.772 1.00 61.01 372 LEU A C 1
ATOM 2699 O O . LEU A 1 339 ? 43.785 -36.810 3.984 1.00 58.28 372 LEU A O 1
ATOM 2704 N N . GLN A 1 340 ? 44.691 -36.309 1.977 1.00 60.34 373 GLN A N 1
ATOM 2705 C CA . GLN A 1 340 ? 46.062 -36.526 2.397 1.00 63.19 373 GLN A CA 1
ATOM 2706 C C . GLN A 1 340 ? 46.984 -35.383 1.902 1.00 62.80 373 GLN A C 1
ATOM 2707 O O . GLN A 1 340 ? 48.205 -35.555 1.789 1.00 63.64 373 GLN A O 1
ATOM 2713 N N . LYS A 1 341 ? 46.382 -34.221 1.628 1.00 56.31 374 LYS A N 1
ATOM 2714 C CA . LYS A 1 341 ? 47.092 -33.012 1.153 1.00 63.25 374 LYS A CA 1
ATOM 2715 C C . LYS A 1 341 ? 48.139 -32.470 2.139 1.00 57.03 374 LYS A C 1
ATOM 2716 O O . LYS A 1 341 ? 47.910 -32.437 3.342 1.00 54.97 374 LYS A O 1
ATOM 2722 N N . ARG A 1 342 ? 49.298 -32.070 1.626 1.00 58.16 375 ARG A N 1
ATOM 2723 C CA . ARG A 1 342 ? 50.383 -31.582 2.514 1.00 61.86 375 ARG A CA 1
ATOM 2724 C C . ARG A 1 342 ? 50.307 -30.068 2.567 1.00 56.89 375 ARG A C 1
ATOM 2725 O O . ARG A 1 342 ? 50.925 -29.374 1.774 1.00 55.78 375 ARG A O 1
ATOM 2733 N N . THR A 1 343 ? 49.498 -29.577 3.489 1.00 54.52 376 THR A N 1
ATOM 2734 C CA . THR A 1 343 ? 49.259 -28.161 3.628 1.00 57.22 376 THR A CA 1
ATOM 2735 C C . THR A 1 343 ? 49.039 -27.903 5.125 1.00 57.36 376 THR A C 1
ATOM 2736 O O . THR A 1 343 ? 49.380 -28.763 5.961 1.00 57.64 376 THR A O 1
ATOM 2740 N N . SER A 1 344 ? 48.486 -26.746 5.484 1.00 53.65 377 SER A N 1
ATOM 2741 C CA . SER A 1 344 ? 48.272 -26.467 6.904 1.00 52.49 377 SER A CA 1
ATOM 2742 C C . SER A 1 344 ? 46.975 -27.105 7.403 1.00 49.29 377 SER A C 1
ATOM 2743 O O . SER A 1 344 ? 46.131 -27.515 6.625 1.00 51.03 377 SER A O 1
ATOM 2746 N N . LEU A 1 345 ? 46.834 -27.223 8.700 1.00 47.44 378 LEU A N 1
ATOM 2747 C CA . LEU A 1 345 ? 45.650 -27.841 9.269 1.00 47.54 378 LEU A CA 1
ATOM 2748 C C . LEU A 1 345 ? 44.372 -27.087 8.917 1.00 50.29 378 LEU A C 1
ATOM 2749 O O . LEU A 1 345 ? 43.354 -27.703 8.614 1.00 52.03 378 LEU A O 1
ATOM 2754 N N . VAL A 1 346 ? 44.404 -25.758 8.962 1.00 47.42 379 VAL A N 1
ATOM 2755 C CA . VAL A 1 346 ? 43.218 -24.989 8.622 1.00 46.36 379 VAL A CA 1
ATOM 2756 C C . VAL A 1 346 ? 42.823 -25.240 7.148 1.00 49.12 379 VAL A C 1
ATOM 2757 O O . VAL A 1 346 ? 41.642 -25.333 6.828 1.00 51.29 379 VAL A O 1
ATOM 2761 N N . HIS A 1 347 ? 43.809 -25.396 6.264 1.00 51.62 380 HIS A N 1
ATOM 2762 C CA . HIS A 1 347 ? 43.546 -25.705 4.866 1.00 50.44 380 HIS A CA 1
ATOM 2763 C C . HIS A 1 347 ? 43.061 -27.153 4.675 1.00 52.26 380 HIS A C 1
ATOM 2764 O O . HIS A 1 347 ? 42.172 -27.394 3.815 1.00 50.19 380 HIS A O 1
ATOM 2771 N N . VAL A 1 348 ? 43.571 -28.098 5.486 1.00 49.31 381 VAL A N 1
ATOM 2772 C CA . VAL A 1 348 ? 43.033 -29.454 5.447 1.00 49.15 381 VAL A CA 1
ATOM 2773 C C . VAL A 1 348 ? 41.580 -29.465 5.965 1.00 52.92 381 VAL A C 1
ATOM 2774 O O . VAL A 1 348 ? 40.712 -30.075 5.323 1.00 52.39 381 VAL A O 1
ATOM 2778 N N . GLN A 1 349 ? 41.272 -28.775 7.069 1.00 50.08 382 GLN A N 1
ATOM 2779 C CA . GLN A 1 349 ? 39.863 -28.755 7.490 1.00 51.31 382 GLN A CA 1
ATOM 2780 C C . GLN A 1 349 ? 38.925 -27.968 6.515 1.00 55.31 382 GLN A C 1
ATOM 2781 O O . GLN A 1 349 ? 37.753 -28.313 6.361 1.00 50.22 382 GLN A O 1
ATOM 2787 N N . SER A 1 350 ? 39.456 -26.955 5.834 1.00 51.82 383 SER A N 1
ATOM 2788 C CA . SER A 1 350 ? 38.680 -26.227 4.837 1.00 52.83 383 SER A CA 1
ATOM 2789 C C . SER A 1 350 ? 38.164 -27.120 3.676 1.00 53.32 383 SER A C 1
ATOM 2790 O O . SER A 1 350 ? 37.056 -26.921 3.190 1.00 46.38 383 SER A O 1
ATOM 2793 N N . ILE A 1 351 ? 39.002 -28.065 3.231 1.00 53.43 384 ILE A N 1
ATOM 2794 C CA . ILE A 1 351 ? 38.646 -28.994 2.161 1.00 52.82 384 ILE A CA 1
ATOM 2795 C C . ILE A 1 351 ? 37.647 -30.022 2.704 1.00 51.89 384 ILE A C 1
ATOM 2796 O O . ILE A 1 351 ? 36.679 -30.356 2.020 1.00 52.42 384 ILE A O 1
ATOM 2801 N N . ARG A 1 352 ? 37.845 -30.457 3.943 1.00 49.07 385 ARG A N 1
ATOM 2802 C CA . ARG A 1 352 ? 36.912 -31.353 4.590 1.00 52.05 385 ARG A CA 1
ATOM 2803 C C . ARG A 1 352 ? 35.508 -30.723 4.779 1.00 55.29 385 ARG A C 1
ATOM 2804 O O . ARG A 1 352 ? 34.498 -31.430 4.688 1.00 54.32 385 ARG A O 1
ATOM 2812 N N . ASN A 1 353 ? 35.460 -29.413 5.042 1.00 53.23 386 ASN A N 1
ATOM 2813 C CA . ASN A 1 353 ? 34.216 -28.682 5.238 1.00 49.82 386 ASN A CA 1
ATOM 2814 C C . ASN A 1 353 ? 33.380 -28.546 3.936 1.00 54.62 386 ASN A C 1
ATOM 2815 O O . ASN A 1 353 ? 32.151 -28.447 3.984 1.00 55.66 386 ASN A O 1
ATOM 2820 N N . ILE A 1 354 ? 34.049 -28.557 2.790 1.00 51.47 387 ILE A N 1
ATOM 2821 C CA . ILE A 1 354 ? 33.348 -28.533 1.529 1.00 50.00 387 ILE A CA 1
ATOM 2822 C C . ILE A 1 354 ? 32.697 -29.884 1.320 1.00 51.62 387 ILE A C 1
ATOM 2823 O O . ILE A 1 354 ? 31.557 -29.928 0.871 1.00 52.33 387 ILE A O 1
ATOM 2828 N N . TYR A 1 355 ? 33.385 -30.985 1.655 1.00 50.38 388 TYR A N 1
ATOM 2829 C CA . TYR A 1 355 ? 32.750 -32.304 1.512 1.00 52.09 388 TYR A CA 1
ATOM 2830 C C . TYR A 1 355 ? 31.602 -32.469 2.520 1.00 51.25 388 TYR A C 1
ATOM 2831 O O . TYR A 1 355 ? 30.599 -33.087 2.175 1.00 50.18 388 TYR A O 1
ATOM 2840 N N . ASP A 1 356 ? 31.714 -31.858 3.705 1.00 48.70 389 ASP A N 1
ATOM 2841 C CA . ASP A 1 356 ? 30.626 -31.863 4.679 1.00 51.13 389 ASP A CA 1
ATOM 2842 C C . ASP A 1 356 ? 29.392 -31.091 4.176 1.00 57.33 389 ASP A C 1
ATOM 2843 O O . ASP A 1 356 ? 28.265 -31.422 4.536 1.00 57.51 389 ASP A O 1
ATOM 2848 N N . LYS A 1 357 ? 29.621 -30.067 3.348 1.00 54.53 390 LYS A N 1
ATOM 2849 C CA . LYS A 1 357 ? 28.566 -29.252 2.763 1.00 55.17 390 LYS A CA 1
ATOM 2850 C C . LYS A 1 357 ? 27.878 -29.982 1.614 1.00 55.28 390 LYS A C 1
ATOM 2851 O O . LYS A 1 357 ? 26.655 -29.893 1.465 1.00 53.57 390 LYS A O 1
ATOM 2857 N N . VAL A 1 358 ? 28.669 -30.692 0.805 1.00 57.68 391 VAL A N 1
ATOM 2858 C CA . VAL A 1 358 ? 28.131 -31.518 -0.307 1.00 57.35 391 VAL A CA 1
ATOM 2859 C C . VAL A 1 358 ? 27.165 -32.560 0.222 1.00 52.77 391 VAL A C 1
ATOM 2860 O O . VAL A 1 358 ? 26.081 -32.717 -0.310 1.00 54.75 391 VAL A O 1
ATOM 2864 N N . VAL A 1 359 ? 27.575 -33.231 1.295 1.00 52.10 392 VAL A N 1
ATOM 2865 C CA . VAL A 1 359 ? 26.789 -34.254 1.964 1.00 56.89 392 VAL A CA 1
ATOM 2866 C C . VAL A 1 359 ? 25.508 -33.680 2.587 1.00 54.69 392 VAL A C 1
ATOM 2867 O O . VAL A 1 359 ? 24.427 -34.238 2.421 1.00 54.98 392 VAL A O 1
ATOM 2871 N N . ASP A 1 360 ? 25.627 -32.555 3.281 1.00 56.34 393 ASP A N 1
ATOM 2872 C CA . ASP A 1 360 ? 24.445 -31.858 3.772 1.00 57.32 393 ASP A CA 1
ATOM 2873 C C . ASP A 1 360 ? 23.484 -31.358 2.658 1.00 57.87 393 ASP A C 1
ATOM 2874 O O . ASP A 1 360 ? 22.276 -31.334 2.873 1.00 59.95 393 ASP A O 1
ATOM 2879 N N . LEU A 1 361 ? 23.980 -30.982 1.473 1.00 55.12 394 LEU A N 1
ATOM 2880 C CA . LEU A 1 361 ? 23.064 -30.595 0.394 1.00 54.11 394 LEU A CA 1
ATOM 2881 C C . LEU A 1 361 ? 22.413 -31.835 -0.180 1.00 55.14 394 LEU A C 1
ATOM 2882 O O . LEU A 1 361 ? 21.222 -31.827 -0.491 1.00 56.20 394 LEU A O 1
ATOM 2887 N N . CYS A 1 362 ? 23.199 -32.898 -0.299 1.00 55.62 395 CYS A N 1
ATOM 2888 C CA . CYS A 1 362 ? 22.705 -34.199 -0.719 1.00 57.07 395 CYS A CA 1
ATOM 2889 C C . CYS A 1 362 ? 21.527 -34.635 0.143 1.00 54.84 395 CYS A C 1
ATOM 2890 O O . CYS A 1 362 ? 20.476 -35.021 -0.373 1.00 53.10 395 CYS A O 1
ATOM 2893 N N . ARG A 1 363 ? 21.709 -34.556 1.463 1.00 55.63 396 ARG A N 1
ATOM 2894 C CA . ARG A 1 363 ? 20.652 -34.931 2.392 1.00 56.54 396 ARG A CA 1
ATOM 2895 C C . ARG A 1 363 ? 19.419 -34.012 2.257 1.00 56.02 396 ARG A C 1
ATOM 2896 O O . ARG A 1 363 ? 18.283 -34.509 2.314 1.00 51.53 396 ARG A O 1
ATOM 2904 N N . PHE A 1 364 ? 19.655 -32.703 2.049 1.00 55.72 397 PHE A N 1
ATOM 2905 C CA . PHE A 1 364 ? 18.593 -31.726 1.777 1.00 53.18 397 PHE A CA 1
ATOM 2906 C C . PHE A 1 364 ? 17.708 -32.098 0.573 1.00 52.87 397 PHE A C 1
ATOM 2907 O O . PHE A 1 364 ? 16.483 -32.073 0.680 1.00 50.54 397 PHE A O 1
ATOM 2915 N N . TYR A 1 365 ? 18.336 -32.450 -0.546 1.00 51.38 398 TYR A N 1
ATOM 2916 C CA . TYR A 1 365 ? 17.620 -32.778 -1.772 1.00 51.07 398 TYR A CA 1
ATOM 2917 C C . TYR A 1 365 ? 16.955 -34.162 -1.733 1.00 53.40 398 TYR A C 1
ATOM 2918 O O . TYR A 1 365 ? 15.904 -34.375 -2.355 1.00 52.09 398 TYR A O 1
ATOM 2927 N N . GLN A 1 366 ? 17.571 -35.090 -1.003 1.00 55.39 399 GLN A N 1
ATOM 2928 C CA . GLN A 1 366 ? 16.970 -36.392 -0.707 1.00 56.79 399 GLN A CA 1
ATOM 2929 C C . GLN A 1 366 ? 15.666 -36.228 0.073 1.00 52.14 399 GLN A C 1
ATOM 2930 O O . GLN A 1 366 ? 14.686 -36.879 -0.239 1.00 51.02 399 GLN A O 1
ATOM 2936 N N . THR A 1 367 ? 15.672 -35.363 1.089 1.00 51.17 400 THR A N 1
ATOM 2937 C CA . THR A 1 367 ? 14.480 -35.046 1.875 1.00 52.32 400 THR A CA 1
ATOM 2938 C C . THR A 1 367 ? 13.377 -34.359 0.992 1.00 56.65 400 THR A C 1
ATOM 2939 O O . THR A 1 367 ? 12.199 -34.687 1.080 1.00 52.23 400 THR A O 1
ATOM 2943 N N . TRP A 1 368 ? 13.804 -33.429 0.140 1.00 52.81 401 TRP A N 1
ATOM 2944 C CA . TRP A 1 368 ? 12.937 -32.711 -0.747 1.00 52.84 401 TRP A CA 1
ATOM 2945 C C . TRP A 1 368 ? 12.181 -33.663 -1.673 1.00 54.34 401 TRP A C 1
ATOM 2946 O O . TRP A 1 368 ? 10.989 -33.500 -1.904 1.00 53.05 401 TRP A O 1
ATOM 2957 N N . GLU A 1 369 ? 12.907 -34.649 -2.185 1.00 56.67 402 GLU A N 1
ATOM 2958 C CA . GLU A 1 369 ? 12.388 -35.677 -3.070 1.00 59.47 402 GLU A CA 1
ATOM 2959 C C . GLU A 1 369 ? 11.403 -36.583 -2.318 1.00 60.21 402 GLU A C 1
ATOM 2960 O O . GLU A 1 369 ? 10.306 -36.867 -2.825 1.00 61.14 402 GLU A O 1
ATOM 2966 N N . SER A 1 370 ? 11.784 -37.002 -1.108 1.00 57.08 403 SER A N 1
ATOM 2967 C CA . SER A 1 370 ? 10.918 -37.780 -0.217 1.00 54.31 403 SER A CA 1
ATOM 2968 C C . SER A 1 370 ? 9.593 -37.080 0.124 1.00 59.17 403 SER A C 1
ATOM 2969 O O . SER A 1 370 ? 8.539 -37.732 0.193 1.00 59.13 403 SER A O 1
ATOM 2972 N N . LEU A 1 371 ? 9.640 -35.761 0.325 1.00 59.84 404 LEU A N 1
ATOM 2973 C CA . LEU A 1 371 ? 8.442 -34.987 0.644 1.00 56.22 404 LEU A CA 1
ATOM 2974 C C . LEU A 1 371 ? 7.569 -34.775 -0.596 1.00 56.54 404 LEU A C 1
ATOM 2975 O O . LEU A 1 371 ? 6.373 -34.565 -0.482 1.00 59.63 404 LEU A O 1
ATOM 2980 N N . ILE A 1 372 ? 8.152 -34.865 -1.786 1.00 56.01 405 ILE A N 1
ATOM 2981 C CA . ILE A 1 372 ? 7.355 -34.784 -2.999 1.00 57.06 405 ILE A CA 1
ATOM 2982 C C . ILE A 1 372 ? 6.518 -36.060 -3.159 1.00 59.07 405 ILE A C 1
ATOM 2983 O O . ILE A 1 372 ? 5.346 -35.996 -3.528 1.00 57.62 405 ILE A O 1
ATOM 2988 N N . LEU A 1 373 ? 7.124 -37.206 -2.835 1.00 60.59 406 LEU A N 1
ATOM 2989 C CA . LEU A 1 373 ? 6.489 -38.513 -3.017 1.00 61.07 406 LEU A CA 1
ATOM 2990 C C . LEU A 1 373 ? 5.670 -39.056 -1.818 1.00 59.78 406 LEU A C 1
ATOM 2991 O O . LEU A 1 373 ? 4.831 -39.924 -2.012 1.00 58.74 406 LEU A O 1
ATOM 2996 N N . SER A 1 374 ? 5.893 -38.545 -0.600 1.00 59.72 407 SER A N 1
ATOM 2997 C CA . SER A 1 374 ? 5.148 -39.006 0.581 1.00 57.27 407 SER A CA 1
ATOM 2998 C C . SER A 1 374 ? 4.851 -37.891 1.570 1.00 58.85 407 SER A C 1
ATOM 2999 O O . SER A 1 374 ? 5.391 -36.806 1.452 1.00 60.39 407 SER A O 1
ATOM 3002 N N . GLU A 1 375 ? 4.005 -38.171 2.555 1.00 61.45 408 GLU A N 1
ATOM 3003 C CA . GLU A 1 375 ? 3.642 -37.188 3.574 1.00 65.15 408 GLU A CA 1
ATOM 3004 C C . GLU A 1 375 ? 4.771 -36.904 4.591 1.00 63.24 408 GLU A C 1
ATOM 3005 O O . GLU A 1 375 ? 5.047 -35.755 4.947 1.00 61.03 408 GLU A O 1
ATOM 3011 N N . ARG A 1 376 ? 5.395 -37.965 5.073 1.00 62.69 409 ARG A N 1
ATOM 3012 C CA . ARG A 1 376 ? 6.490 -37.863 6.032 1.00 66.69 409 ARG A CA 1
ATOM 3013 C C . ARG A 1 376 ? 7.741 -38.426 5.424 1.00 61.32 409 ARG A C 1
ATOM 3014 O O . ARG A 1 376 ? 7.686 -39.219 4.498 1.00 61.54 409 ARG A O 1
ATOM 3022 N N . VAL A 1 377 ? 8.884 -37.989 5.907 1.00 63.70 410 VAL A N 1
ATOM 3023 C CA . VAL A 1 377 ? 10.120 -38.613 5.447 1.00 74.33 410 VAL A CA 1
ATOM 3024 C C . VAL A 1 377 ? 10.510 -39.699 6.458 1.00 70.87 410 VAL A C 1
ATOM 3025 O O . VAL A 1 377 ? 10.611 -39.439 7.655 1.00 70.76 410 VAL A O 1
ATOM 3029 N N . GLU A 1 378 ? 10.664 -40.926 5.969 1.00 73.11 411 GLU A N 1
ATOM 3030 C CA . GLU A 1 378 ? 11.043 -42.061 6.816 1.00 84.62 411 GLU A CA 1
ATOM 3031 C C . GLU A 1 378 ? 12.388 -41.819 7.496 1.00 80.10 411 GLU A C 1
ATOM 3032 O O . GLU A 1 378 ? 13.437 -41.873 6.862 1.00 77.44 411 GLU A O 1
ATOM 3038 N N . GLY A 1 379 ? 12.344 -41.525 8.788 1.00 82.21 412 GLY A N 1
ATOM 3039 C CA . GLY A 1 379 ? 1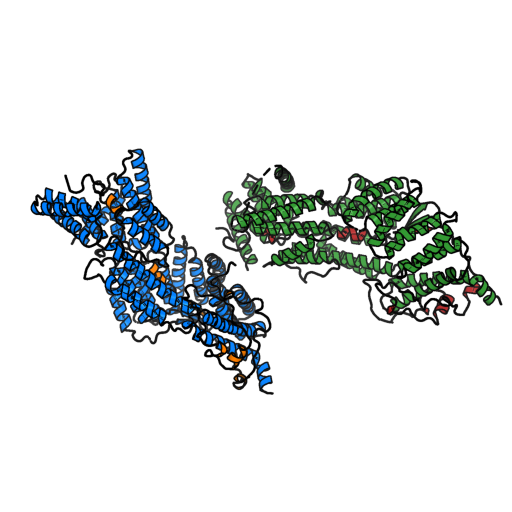3.564 -41.325 9.540 1.00 82.45 412 GLY A CA 1
ATOM 3040 C C . GLY A 1 379 ? 13.780 -39.922 10.051 1.00 76.94 412 GLY A C 1
ATOM 3041 O O . GLY A 1 379 ? 14.857 -39.602 10.570 1.00 81.59 412 GLY A O 1
ATOM 3042 N N . GLY A 1 380 ? 12.757 -39.089 9.910 1.00 72.79 413 GLY A N 1
ATOM 3043 C CA . GLY A 1 380 ? 12.828 -37.705 10.333 1.00 76.61 413 GLY A CA 1
ATOM 3044 C C . GLY A 1 380 ? 13.532 -36.816 9.332 1.00 73.81 413 GLY A C 1
ATOM 3045 O O . GLY A 1 380 ? 14.203 -37.291 8.419 1.00 72.73 413 GLY A O 1
ATOM 3046 N N . ILE A 1 381 ? 13.364 -35.513 9.496 1.00 73.85 414 ILE A N 1
ATOM 3047 C CA . ILE A 1 381 ? 14.148 -34.553 8.724 1.00 74.74 414 ILE A CA 1
ATOM 3048 C C . ILE A 1 381 ? 15.523 -34.350 9.401 1.00 72.61 414 ILE A C 1
ATOM 3049 O O . ILE A 1 381 ? 15.614 -34.002 10.586 1.00 67.95 414 ILE A O 1
ATOM 3054 N N . PRO A 1 382 ? 16.598 -34.601 8.634 1.00 73.48 415 PRO A N 1
ATOM 3055 C CA . PRO A 1 382 ? 17.999 -34.426 9.055 1.00 69.48 415 PRO A CA 1
ATOM 3056 C C . PRO A 1 382 ? 18.364 -32.979 9.364 1.00 67.47 415 PRO A C 1
ATOM 3057 O O . PRO A 1 382 ? 17.912 -32.056 8.688 1.00 68.03 415 PRO A O 1
ATOM 3061 N N . ARG A 1 383 ? 19.179 -32.788 10.398 1.00 69.51 416 ARG A N 1
ATOM 3062 C CA . ARG A 1 383 ? 19.695 -31.469 10.712 1.00 74.03 416 ARG A CA 1
ATOM 3063 C C . ARG A 1 383 ? 20.904 -31.167 9.843 1.00 68.75 416 ARG A C 1
ATOM 3064 O O . ARG A 1 383 ? 21.899 -31.869 9.894 1.00 70.18 416 ARG A O 1
ATOM 3072 N N . LEU A 1 384 ? 20.804 -30.121 9.035 1.00 67.19 417 LEU A N 1
ATOM 3073 C CA . LEU A 1 384 ? 21.905 -29.689 8.182 1.00 63.97 417 LEU A CA 1
ATOM 3074 C C . LEU A 1 384 ? 22.642 -28.488 8.796 1.00 60.63 417 LEU A C 1
ATOM 3075 O O . LEU A 1 384 ? 22.178 -27.854 9.740 1.00 58.45 417 LEU A O 1
ATOM 3080 N N . GLN A 1 385 ? 23.811 -28.179 8.254 1.00 63.06 418 GLN A N 1
ATOM 3081 C CA . GLN A 1 385 ? 24.574 -27.025 8.729 1.00 62.89 418 GLN A CA 1
ATOM 3082 C C . GLN A 1 385 ? 24.005 -25.732 8.119 1.00 60.08 418 GLN A C 1
ATOM 3083 O O . GLN A 1 385 ? 24.329 -24.630 8.546 1.00 63.25 418 GLN A O 1
ATOM 3089 N N . TYR A 1 386 ? 23.143 -25.897 7.123 1.00 61.35 419 TYR A N 1
ATOM 3090 C CA . TYR A 1 386 ? 22.352 -24.813 6.542 1.00 59.00 419 TYR A CA 1
ATOM 3091 C C . TYR A 1 386 ? 21.081 -24.566 7.328 1.00 57.05 419 TYR A C 1
ATOM 3092 O O . TYR A 1 386 ? 20.057 -25.182 7.046 1.00 60.18 419 TYR A O 1
ATOM 3101 N N . SER A 1 387 ? 21.129 -23.662 8.296 1.00 55.66 420 SER A N 1
ATOM 3102 C CA . SER A 1 387 ? 20.020 -23.483 9.227 1.00 58.77 420 SER A CA 1
ATOM 3103 C C . SER A 1 387 ? 18.695 -22.970 8.600 1.00 59.10 420 SER A C 1
ATOM 3104 O O . SER A 1 387 ? 17.623 -23.335 9.057 1.00 57.51 420 SER A O 1
ATOM 3107 N N . GLU A 1 388 ? 18.765 -22.172 7.540 1.00 61.20 421 GLU A N 1
ATOM 3108 C CA . GLU A 1 388 ? 17.552 -21.678 6.889 1.00 59.16 421 GLU A CA 1
ATOM 3109 C C . GLU A 1 388 ? 16.977 -22.750 5.974 1.00 58.62 421 GLU A C 1
ATOM 3110 O O . GLU A 1 388 ? 15.754 -22.815 5.806 1.00 56.35 421 GLU A O 1
ATOM 3116 N N . TYR A 1 389 ? 17.837 -23.617 5.430 1.00 57.39 422 TYR A N 1
ATOM 3117 C CA . TYR A 1 389 ? 17.339 -24.780 4.690 1.00 57.02 422 TYR A CA 1
ATOM 3118 C C . TYR A 1 389 ? 16.620 -25.762 5.654 1.00 57.80 422 TYR A C 1
ATOM 3119 O O . TYR A 1 389 ? 15.698 -26.460 5.257 1.00 56.15 422 TYR A O 1
ATOM 3128 N N . ASN A 1 390 ? 17.034 -25.799 6.925 1.00 59.18 423 ASN A N 1
ATOM 3129 C CA . ASN A 1 390 ? 16.282 -26.542 7.939 1.00 58.43 423 ASN A CA 1
ATOM 3130 C C . ASN A 1 390 ? 14.858 -26.012 8.117 1.00 57.98 423 ASN A C 1
ATOM 3131 O O . ASN A 1 390 ? 13.910 -26.785 8.169 1.00 57.69 423 ASN A O 1
ATOM 3136 N N . ILE A 1 391 ? 14.725 -24.693 8.250 1.00 55.87 424 ILE A N 1
ATOM 3137 C CA . ILE A 1 391 ? 13.429 -24.044 8.463 1.00 56.65 424 ILE A CA 1
ATOM 3138 C C . ILE A 1 391 ? 12.480 -24.298 7.273 1.00 54.79 424 ILE A C 1
ATOM 3139 O O . ILE A 1 391 ? 11.314 -24.598 7.447 1.00 51.59 424 ILE A O 1
ATOM 3144 N N . LEU A 1 392 ? 13.038 -24.213 6.071 1.00 56.41 425 LEU A N 1
ATOM 3145 C CA . LEU A 1 392 ? 12.335 -24.520 4.853 1.00 54.95 425 LEU A CA 1
ATOM 3146 C C . LEU A 1 392 ? 11.820 -25.957 4.835 1.00 54.37 425 LEU A C 1
ATOM 3147 O O . LEU A 1 392 ? 10.667 -26.177 4.438 1.00 55.66 425 LEU A O 1
ATOM 3152 N N . LEU A 1 393 ? 12.655 -26.915 5.267 1.00 53.95 426 LEU A N 1
ATOM 3153 C CA . LEU A 1 393 ? 12.254 -28.332 5.318 1.00 57.74 426 LEU A CA 1
ATOM 3154 C C . LEU A 1 393 ? 11.204 -28.590 6.408 1.00 56.38 426 LEU A C 1
ATOM 3155 O O . LEU A 1 393 ? 10.236 -29.347 6.197 1.00 55.76 426 LEU A O 1
ATOM 3160 N N . GLU A 1 394 ? 11.378 -27.924 7.538 1.00 54.63 427 GLU A N 1
ATOM 3161 C CA . GLU A 1 394 ? 10.388 -27.944 8.601 1.00 59.87 427 GLU A CA 1
ATOM 3162 C C . GLU A 1 394 ? 8.997 -27.439 8.135 1.00 61.54 427 GLU A C 1
ATOM 3163 O O . GLU A 1 394 ? 7.967 -28.023 8.485 1.00 56.59 427 GLU A O 1
ATOM 3169 N N . ALA A 1 395 ? 9.005 -26.374 7.326 1.00 56.06 428 ALA A N 1
ATOM 3170 C CA . ALA A 1 395 ? 7.816 -25.715 6.807 1.00 53.75 428 ALA A CA 1
ATOM 3171 C C . ALA A 1 395 ? 7.031 -26.577 5.823 1.00 55.74 428 ALA A C 1
ATOM 3172 O O . ALA A 1 395 ? 5.807 -26.700 5.911 1.00 53.15 428 ALA A O 1
ATOM 3174 N N . ILE A 1 396 ? 7.757 -27.163 4.879 1.00 56.37 429 ILE A N 1
ATOM 3175 C CA . ILE A 1 396 ? 7.158 -27.978 3.840 1.00 56.67 429 ILE A CA 1
ATOM 3176 C C . ILE A 1 396 ? 6.510 -29.207 4.450 1.00 58.21 429 ILE A C 1
ATOM 3177 O O . ILE A 1 396 ? 5.355 -29.477 4.206 1.00 59.52 429 ILE A O 1
ATOM 3182 N N . SER A 1 397 ? 7.249 -29.937 5.273 1.00 60.18 430 SER A N 1
ATOM 3183 C CA . SER A 1 397 ? 6.732 -31.159 5.874 1.00 59.73 430 SER A CA 1
ATOM 3184 C C . SER A 1 397 ? 5.562 -30.868 6.818 1.00 57.85 430 SER A C 1
ATOM 3185 O O . SER A 1 397 ? 4.625 -31.671 6.904 1.00 58.73 430 SER A O 1
ATOM 3188 N N . SER A 1 398 ? 5.606 -29.726 7.514 1.00 56.59 431 SER A N 1
ATOM 3189 C CA . SER A 1 398 ? 4.498 -29.315 8.386 1.00 58.37 431 SER A CA 1
ATOM 3190 C C . SER A 1 398 ? 3.252 -28.927 7.589 1.00 60.67 431 SER A C 1
ATOM 3191 O O . SER A 1 398 ? 2.125 -29.068 8.060 1.00 60.12 431 SER A O 1
ATOM 3194 N N . GLN A 1 399 ? 3.475 -28.430 6.379 1.00 60.58 432 GLN A N 1
ATOM 3195 C CA . GLN A 1 399 ? 2.400 -27.912 5.552 1.00 62.63 432 GLN A CA 1
ATOM 3196 C C . GLN A 1 399 ? 1.580 -29.018 4.945 1.00 58.72 432 GLN A C 1
ATOM 3197 O O . GLN A 1 399 ? 0.371 -28.868 4.802 1.00 62.66 432 GLN A O 1
ATOM 3203 N N . GLN A 1 400 ? 2.232 -30.122 4.594 1.00 61.82 433 GLN A N 1
ATOM 3204 C CA . GLN A 1 400 ? 1.553 -31.257 3.953 1.00 62.48 433 GLN A CA 1
ATOM 3205 C C . GLN A 1 400 ? 1.205 -32.370 4.936 1.00 61.40 433 GLN A C 1
ATOM 3206 O O . GLN A 1 400 ? 0.861 -33.461 4.513 1.00 65.67 433 GLN A O 1
ATOM 3212 N N . ALA A 1 401 ? 1.250 -32.072 6.236 1.00 61.44 434 ALA A N 1
ATOM 3213 C CA . ALA A 1 401 ? 0.791 -33.006 7.268 1.00 69.75 434 ALA A CA 1
ATOM 3214 C C . ALA A 1 401 ? -0.716 -33.269 7.207 1.00 76.01 434 ALA A C 1
ATOM 3215 O O . ALA A 1 401 ? -1.476 -32.447 6.705 1.00 73.61 434 ALA A O 1
ATOM 3217 N N . GLN A 1 402 ? -1.137 -34.426 7.723 1.00 82.98 435 GLN A N 1
ATOM 3218 C CA . GLN A 1 402 ? -2.545 -34.842 7.671 1.00 87.02 435 GLN A CA 1
ATOM 3219 C C . GLN A 1 402 ? -3.452 -33.805 8.306 1.00 90.59 435 GLN A C 1
ATOM 3220 O O . GLN A 1 402 ? -4.501 -33.444 7.748 1.00 92.04 435 GLN A O 1
ATOM 3226 N N . GLN A 1 403 ? -3.051 -33.342 9.482 1.00 83.96 436 GLN A N 1
ATOM 3227 C CA . GLN A 1 403 ? -3.761 -32.268 10.146 1.00 90.53 436 GLN A CA 1
ATOM 3228 C C . GLN A 1 403 ? -2.764 -31.169 10.455 1.00 86.16 436 GLN A C 1
ATOM 3229 O O . GLN A 1 403 ? -2.169 -31.125 11.543 1.00 86.39 436 GLN A O 1
ATOM 3235 N N . ALA A 1 404 ? -2.567 -30.291 9.479 1.00 82.85 437 ALA A N 1
ATOM 3236 C CA . ALA A 1 404 ? -1.530 -29.267 9.567 1.00 74.83 437 ALA A CA 1
ATOM 3237 C C . ALA A 1 404 ? -1.918 -28.088 10.458 1.00 74.12 437 ALA A C 1
ATOM 3238 O O . ALA A 1 404 ? -3.075 -27.704 10.552 1.00 80.10 437 ALA A O 1
ATOM 3240 N N . ASP A 1 405 ? -0.919 -27.519 11.107 1.00 71.54 438 ASP A N 1
ATOM 3241 C CA . ASP A 1 405 ? -1.053 -26.296 11.876 1.00 70.72 438 ASP A CA 1
ATOM 3242 C C . ASP A 1 405 ? -0.576 -25.131 11.028 1.00 69.61 438 ASP A C 1
ATOM 3243 O O . ASP A 1 405 ? 0.626 -24.869 10.948 1.00 72.16 438 ASP A O 1
ATOM 3248 N N . LEU A 1 406 ? -1.512 -24.410 10.420 1.00 73.52 439 LEU A N 1
ATOM 3249 C CA . LEU A 1 406 ? -1.163 -23.356 9.467 1.00 71.37 439 LEU A CA 1
ATOM 3250 C C . LEU A 1 406 ? -0.644 -22.073 10.109 1.00 67.82 439 LEU A C 1
ATOM 3251 O O . LEU A 1 406 ? 0.044 -21.298 9.470 1.00 68.21 439 LEU A O 1
ATOM 3256 N N . SER A 1 407 ? -0.938 -21.857 11.379 1.00 73.43 440 SER A N 1
ATOM 3257 C CA . SER A 1 407 ? -0.322 -20.737 12.100 1.00 77.21 440 SER A CA 1
ATOM 3258 C C . SER A 1 407 ? 1.186 -20.973 12.349 1.00 66.84 440 SER A C 1
ATOM 3259 O O . SER A 1 407 ? 1.962 -20.029 12.428 1.00 65.58 440 SER A O 1
ATOM 3262 N N . HIS A 1 408 ? 1.598 -22.233 12.460 1.00 68.26 441 HIS A N 1
ATOM 3263 C CA . HIS A 1 408 ? 3.030 -22.566 12.606 1.00 70.27 441 HIS A CA 1
ATOM 3264 C C . HIS A 1 408 ? 3.743 -22.520 11.240 1.00 64.19 441 HIS A C 1
ATOM 3265 O O . HIS A 1 408 ? 4.807 -21.905 11.111 1.00 59.28 441 HIS A O 1
ATOM 3272 N N . VAL A 1 409 ? 3.132 -23.142 10.226 1.00 63.81 442 VAL A N 1
ATOM 3273 C CA . VAL A 1 409 ? 3.602 -23.040 8.836 1.00 59.09 442 VAL A CA 1
ATOM 3274 C C . VAL A 1 409 ? 3.835 -21.569 8.423 1.00 59.09 442 VAL A C 1
ATOM 3275 O O . VAL A 1 409 ? 4.856 -21.253 7.796 1.00 57.46 442 VAL A O 1
ATOM 3279 N N . GLY A 1 410 ? 2.919 -20.675 8.818 1.00 58.22 443 GLY A N 1
ATOM 3280 C CA . GLY A 1 410 ? 3.047 -19.253 8.541 1.00 52.42 443 GLY A CA 1
ATOM 3281 C C . GLY A 1 410 ? 4.258 -18.570 9.141 1.00 55.31 443 GLY A C 1
ATOM 3282 O O . GLY A 1 410 ? 4.985 -17.846 8.465 1.00 52.26 443 GLY A O 1
ATOM 3283 N N . ARG A 1 411 ? 4.465 -18.802 10.434 1.00 62.19 444 ARG A N 1
ATOM 3284 C CA . ARG A 1 411 ? 5.634 -18.299 11.156 1.00 60.22 444 ARG A CA 1
ATOM 3285 C C . ARG A 1 411 ? 6.951 -18.783 10.523 1.00 54.99 444 ARG A C 1
ATOM 3286 O O . ARG A 1 411 ? 7.877 -17.984 10.384 1.00 54.72 444 ARG A O 1
ATOM 3294 N N . LEU A 1 412 ? 7.013 -20.056 10.097 1.00 53.81 445 LEU A N 1
ATOM 3295 C CA . LEU A 1 412 ? 8.195 -20.580 9.405 1.00 52.01 445 LEU A CA 1
ATOM 3296 C C . LEU A 1 412 ? 8.464 -19.849 8.098 1.00 52.43 445 LEU A C 1
ATOM 3297 O O . LEU A 1 412 ? 9.574 -19.350 7.879 1.00 54.72 445 LEU A O 1
ATOM 3302 N N . TYR A 1 413 ? 7.444 -19.749 7.244 1.00 51.77 446 TYR A N 1
ATOM 3303 C CA . TYR A 1 413 ? 7.591 -19.082 5.957 1.00 52.20 446 TYR A CA 1
ATOM 3304 C C . TYR A 1 413 ? 7.884 -17.575 6.113 1.00 52.61 446 TYR A C 1
ATOM 3305 O O . TYR A 1 413 ? 8.587 -17.001 5.300 1.00 54.00 446 TYR A O 1
ATOM 3314 N N . SER A 1 414 ? 7.377 -16.951 7.174 1.00 52.98 447 SER A N 1
ATOM 3315 C CA . SER A 1 414 ? 7.675 -15.535 7.473 1.00 58.86 447 SER A CA 1
ATOM 3316 C C . SER A 1 414 ? 9.125 -15.278 7.877 1.00 61.83 447 SER A C 1
ATOM 3317 O O . SER A 1 414 ? 9.727 -14.297 7.436 1.00 63.12 447 SER A O 1
ATOM 3320 N N . THR A 1 415 ? 9.669 -16.132 8.750 1.00 63.40 448 THR A N 1
ATOM 3321 C CA . THR A 1 415 ? 11.100 -16.084 9.091 1.00 63.41 448 THR A CA 1
ATOM 3322 C C . THR A 1 415 ? 11.937 -16.045 7.805 1.00 62.11 448 THR A C 1
ATOM 3323 O O . THR A 1 415 ? 12.863 -15.238 7.681 1.00 60.39 448 THR A O 1
ATOM 3327 N N . LEU A 1 416 ? 11.580 -16.896 6.839 1.00 59.81 449 LEU A N 1
ATOM 3328 C CA . LEU A 1 416 ? 12.299 -16.951 5.567 1.00 60.51 449 LEU A CA 1
ATOM 3329 C C . LEU A 1 416 ? 12.108 -15.711 4.669 1.00 60.77 449 LEU A C 1
ATOM 3330 O O . LEU A 1 416 ? 12.926 -15.446 3.791 1.00 61.26 449 LEU A O 1
ATOM 3335 N N . THR A 1 417 ? 11.048 -14.937 4.878 1.00 60.53 450 THR A N 1
ATOM 3336 C CA . THR A 1 417 ? 10.876 -13.729 4.058 1.00 63.12 450 THR A CA 1
ATOM 3337 C C . THR A 1 417 ? 11.867 -12.649 4.472 1.00 63.63 450 THR A C 1
ATOM 3338 O O . THR A 1 417 ? 12.070 -11.683 3.745 1.00 67.57 450 THR A O 1
ATOM 3342 N N . LYS A 1 418 ? 12.490 -12.848 5.633 1.00 65.77 451 LYS A N 1
ATOM 3343 C CA . LYS A 1 418 ? 13.519 -11.974 6.201 1.00 63.85 451 LYS A CA 1
ATOM 3344 C C . LYS A 1 418 ? 14.950 -12.509 5.999 1.00 62.98 451 LYS A C 1
ATOM 3345 O O . LYS A 1 418 ? 15.897 -12.017 6.613 1.00 61.61 451 LYS A O 1
ATOM 3351 N N . SER A 1 419 ? 15.097 -13.522 5.154 1.00 65.86 452 SER A N 1
ATOM 3352 C CA . SER A 1 419 ? 16.381 -14.165 4.897 1.00 63.54 452 SER A CA 1
ATOM 3353 C C . SER A 1 419 ? 17.239 -13.300 3.987 1.00 65.29 452 SER A C 1
ATOM 3354 O O . SER A 1 419 ? 16.699 -12.606 3.114 1.00 65.60 452 SER A O 1
ATOM 3357 N N . LYS A 1 420 ? 18.559 -13.336 4.193 1.00 61.53 453 LYS A N 1
ATOM 3358 C CA . LYS A 1 420 ? 19.503 -12.676 3.298 1.00 65.81 453 LYS A CA 1
ATOM 3359 C C . LYS A 1 420 ? 19.679 -13.450 2.000 1.00 59.71 453 LYS A C 1
ATOM 3360 O O . LYS A 1 420 ? 20.304 -12.971 1.056 1.00 61.35 453 LYS A O 1
ATOM 3366 N N . ASP A 1 421 ? 19.148 -14.661 1.950 1.00 57.90 454 ASP A N 1
ATOM 3367 C CA . ASP A 1 421 ? 19.164 -15.419 0.707 1.00 61.69 454 ASP A CA 1
ATOM 3368 C C . ASP A 1 421 ? 17.958 -14.936 -0.151 1.00 61.76 454 ASP A C 1
ATOM 3369 O O . ASP A 1 421 ? 16.801 -15.093 0.246 1.00 57.63 454 ASP A O 1
ATOM 3374 N N . PRO A 1 422 ? 18.237 -14.336 -1.319 1.00 61.41 455 PRO A N 1
ATOM 3375 C CA . PRO A 1 422 ? 17.161 -13.743 -2.117 1.00 63.81 455 PRO A CA 1
ATOM 3376 C C . PRO A 1 422 ? 16.235 -14.797 -2.718 1.00 60.24 455 PRO A C 1
ATOM 3377 O O . PRO A 1 422 ? 15.037 -14.550 -2.852 1.00 57.99 455 PRO A O 1
ATOM 3381 N N . GLU A 1 423 ? 16.794 -15.962 -3.040 1.00 61.85 456 GLU A N 1
ATOM 3382 C CA . GLU A 1 423 ? 16.020 -17.108 -3.504 1.00 55.55 456 GLU A CA 1
ATOM 3383 C C . GLU A 1 423 ? 15.110 -17.646 -2.395 1.00 54.68 456 GLU A C 1
ATOM 3384 O O . GLU A 1 423 ? 13.951 -17.942 -2.632 1.00 56.29 456 GLU A O 1
ATOM 3390 N N . LEU A 1 424 ? 15.625 -17.741 -1.179 1.00 55.83 457 LEU A N 1
ATOM 3391 C CA . LEU A 1 424 ? 14.827 -18.196 -0.045 1.00 55.57 457 LEU A CA 1
ATOM 3392 C C . LEU A 1 424 ? 13.702 -17.221 0.305 1.00 55.16 457 LEU A C 1
ATOM 3393 O O . LEU A 1 424 ? 12.613 -17.635 0.652 1.00 53.52 457 LEU A O 1
ATOM 3398 N N . ARG A 1 425 ? 13.999 -15.929 0.250 1.00 56.26 458 ARG A N 1
ATOM 3399 C CA . ARG A 1 425 ? 13.021 -14.866 0.431 1.00 55.95 458 ARG A CA 1
ATOM 3400 C C . ARG A 1 425 ? 11.789 -15.059 -0.485 1.00 55.85 458 ARG A C 1
ATOM 3401 O O . ARG A 1 425 ? 10.633 -15.074 -0.038 1.00 51.05 458 ARG A O 1
ATOM 3409 N N . LEU A 1 426 ? 12.080 -15.200 -1.774 1.00 54.18 459 LEU A N 1
ATOM 3410 C CA . LEU A 1 426 ? 11.101 -15.398 -2.823 1.00 51.98 459 LEU A CA 1
ATOM 3411 C C . LEU A 1 426 ? 10.223 -16.609 -2.547 1.00 55.72 459 LEU A C 1
ATOM 3412 O O . LEU A 1 426 ? 8.988 -16.556 -2.753 1.00 51.93 459 LEU A O 1
ATOM 3417 N N . ILE A 1 427 ? 10.871 -17.700 -2.103 1.00 51.89 460 ILE A N 1
ATOM 3418 C CA . ILE A 1 427 ? 10.172 -18.946 -1.812 1.00 53.06 460 ILE A CA 1
ATOM 3419 C C . ILE A 1 427 ? 9.262 -18.712 -0.607 1.00 51.79 460 ILE A C 1
ATOM 3420 O O . ILE A 1 427 ? 8.095 -19.090 -0.606 1.00 51.77 460 ILE A O 1
ATOM 3425 N N . GLY A 1 428 ? 9.792 -18.058 0.411 1.00 49.25 461 GLY A N 1
ATOM 3426 C CA . GLY A 1 428 ? 8.971 -17.661 1.540 1.00 52.86 461 GLY A CA 1
ATOM 3427 C C . GLY A 1 428 ? 7.764 -16.761 1.247 1.00 52.15 461 GLY A C 1
ATOM 3428 O O . GLY A 1 428 ? 6.678 -16.984 1.776 1.00 51.15 461 GLY A O 1
ATOM 3429 N N . ILE A 1 429 ? 7.961 -15.732 0.434 1.00 51.76 462 ILE A N 1
ATOM 3430 C CA . ILE A 1 429 ? 6.880 -14.811 0.082 1.00 53.81 462 ILE A CA 1
ATOM 3431 C C . ILE A 1 429 ? 5.842 -15.513 -0.788 1.00 52.86 462 ILE A C 1
ATOM 3432 O O . ILE A 1 429 ? 4.642 -15.284 -0.638 1.00 52.50 462 ILE A O 1
ATOM 3437 N N . ALA A 1 430 ? 6.298 -16.412 -1.660 1.00 53.91 463 ALA A N 1
ATOM 3438 C CA . ALA A 1 430 ? 5.388 -17.122 -2.552 1.00 53.87 463 ALA A CA 1
ATOM 3439 C C . ALA A 1 430 ? 4.405 -17.989 -1.791 1.00 53.76 463 ALA A C 1
ATOM 3440 O O . ALA A 1 430 ? 3.214 -18.063 -2.173 1.00 53.38 463 ALA A O 1
ATOM 3442 N N . HIS A 1 431 ? 4.902 -18.630 -0.732 1.00 48.47 464 HIS A N 1
ATOM 3443 C CA . HIS A 1 431 ? 4.097 -19.515 0.109 1.00 52.99 464 HIS A CA 1
ATOM 3444 C C . HIS A 1 431 ? 3.158 -18.778 1.066 1.00 52.11 464 HIS A C 1
ATOM 3445 O O . HIS A 1 431 ? 2.018 -19.207 1.249 1.00 49.12 464 HIS A O 1
ATOM 3452 N N . LEU A 1 432 ? 3.669 -17.721 1.704 1.00 50.69 465 LEU A N 1
ATOM 3453 C CA . LEU A 1 432 ? 2.854 -16.813 2.505 1.00 49.93 465 LEU A CA 1
ATOM 3454 C C . LEU A 1 432 ? 1.645 -16.318 1.706 1.00 53.30 465 LEU A C 1
ATOM 3455 O O . LEU A 1 432 ? 0.525 -16.334 2.207 1.00 53.58 465 LEU A O 1
ATOM 3460 N N . TYR A 1 433 ? 1.898 -15.891 0.466 1.00 50.75 466 TYR A N 1
ATOM 3461 C CA . TYR A 1 433 ? 0.854 -15.437 -0.448 1.00 52.72 466 TYR A CA 1
ATOM 3462 C C . TYR A 1 433 ? -0.264 -16.482 -0.613 1.00 51.75 466 TYR A C 1
ATOM 3463 O O . TYR A 1 433 ? -1.419 -16.153 -0.439 1.00 50.92 466 TYR A O 1
ATOM 3472 N N . THR A 1 434 ? 0.094 -17.740 -0.877 1.00 51.85 467 THR A N 1
ATOM 3473 C CA . THR A 1 434 ? -0.890 -18.797 -1.036 1.00 51.82 467 THR A CA 1
ATOM 3474 C C . THR A 1 434 ? -1.675 -19.017 0.271 1.00 54.30 467 THR A C 1
ATOM 3475 O O . THR A 1 434 ? -2.881 -19.309 0.238 1.00 55.65 467 THR A O 1
ATOM 3479 N N . LEU A 1 435 ? -1.026 -18.826 1.412 1.00 50.16 468 LEU A N 1
ATOM 3480 C CA . LEU A 1 435 ? -1.747 -18.938 2.671 1.00 52.77 468 LEU A CA 1
ATOM 3481 C C . LEU A 1 435 ? -2.786 -17.827 2.830 1.00 55.52 468 LEU A C 1
ATOM 3482 O O . LEU A 1 435 ? -3.930 -18.118 3.211 1.00 48.46 468 LEU A O 1
ATOM 3487 N N . ILE A 1 436 ? -2.360 -16.575 2.560 1.00 51.86 469 ILE A N 1
ATOM 3488 C CA . ILE A 1 436 ? -3.212 -15.397 2.648 1.00 54.64 469 ILE A CA 1
ATOM 3489 C C . ILE A 1 436 ? -4.423 -15.511 1.675 1.00 58.21 469 ILE A C 1
ATOM 3490 O O . ILE A 1 436 ? -5.552 -15.271 2.066 1.00 54.45 469 ILE A O 1
ATOM 3495 N N . VAL A 1 437 ? -4.167 -15.909 0.428 1.00 54.68 470 VAL A N 1
ATOM 3496 C CA . VAL A 1 437 ? -5.202 -16.099 -0.581 1.00 58.75 470 VAL A CA 1
ATOM 3497 C C . VAL A 1 437 ? -6.241 -17.110 -0.092 1.00 61.03 470 VAL A C 1
ATOM 3498 O O . VAL A 1 437 ? -7.438 -16.954 -0.358 1.00 63.14 470 VAL A O 1
ATOM 3502 N N . ALA A 1 438 ? -5.789 -18.137 0.638 1.00 60.40 471 ALA A N 1
ATOM 3503 C CA . ALA A 1 438 ? -6.731 -19.130 1.160 1.00 60.10 471 ALA A CA 1
ATOM 3504 C C . ALA A 1 438 ? -7.533 -18.564 2.340 1.00 57.56 471 ALA A C 1
ATOM 3505 O O . ALA A 1 438 ? -8.648 -18.976 2.600 1.00 60.63 471 ALA A O 1
ATOM 3507 N N . GLU A 1 439 ? -6.982 -17.584 3.028 1.00 61.25 472 GLU A N 1
ATOM 3508 C CA . GLU A 1 439 ? -7.714 -16.932 4.108 1.00 66.00 472 GLU A CA 1
ATOM 3509 C C . GLU A 1 439 ? -8.851 -16.105 3.513 1.00 63.10 472 GLU A C 1
ATOM 3510 O O . GLU A 1 439 ? -9.988 -16.185 3.973 1.00 63.96 472 GLU A O 1
ATOM 3516 N N . LEU A 1 440 ? -8.523 -15.329 2.481 1.00 62.13 473 LEU A N 1
ATOM 3517 C CA . LEU A 1 440 ? -9.456 -14.434 1.841 1.00 60.07 473 LEU A CA 1
ATOM 3518 C C . LEU A 1 440 ? -10.584 -15.231 1.207 1.00 61.04 473 LEU A C 1
ATOM 3519 O O . LEU A 1 440 ? -11.736 -14.889 1.370 1.00 61.76 473 LEU A O 1
ATOM 3524 N N . SER A 1 441 ? -10.242 -16.327 0.536 1.00 63.40 474 SER A N 1
ATOM 3525 C CA . SER A 1 441 ? -11.220 -17.182 -0.138 1.00 62.73 474 SER A CA 1
ATOM 3526 C C . SER A 1 441 ? -12.234 -17.813 0.811 1.00 60.57 474 SER A C 1
ATOM 3527 O O . SER A 1 441 ? -13.371 -18.031 0.446 1.00 62.35 474 SER A O 1
ATOM 3530 N N . SER A 1 442 ? -11.829 -18.093 2.040 1.00 64.47 475 SER A N 1
ATOM 3531 C CA . SER A 1 442 ? -12.725 -18.753 3.000 1.00 64.78 475 SER A CA 1
ATOM 3532 C C . SER A 1 442 ? -13.258 -17.826 4.110 1.00 60.66 475 SER A C 1
ATOM 3533 O O . SER A 1 442 ? -13.947 -18.278 5.009 1.00 59.58 475 SER A O 1
ATOM 3536 N N . CYS A 1 443 ? -12.970 -16.533 4.014 1.00 57.25 476 CYS A N 1
ATOM 3537 C CA . CYS A 1 443 ? -13.483 -15.566 4.964 1.00 62.69 476 CYS A CA 1
ATOM 3538 C C . CYS A 1 443 ? -15.005 -15.605 5.120 1.00 69.42 476 CYS A C 1
ATOM 3539 O O . CYS A 1 443 ? -15.733 -15.868 4.162 1.00 71.30 476 CYS A O 1
ATOM 3542 N N . SER A 1 444 ? -15.474 -15.335 6.338 1.00 76.50 477 SER A N 1
ATOM 3543 C CA . SER A 1 444 ? -16.905 -15.355 6.671 1.00 78.54 477 SER A CA 1
ATOM 3544 C C . SER A 1 444 ? -17.331 -14.125 7.453 1.00 77.37 477 SER A C 1
ATOM 3545 O O . SER A 1 444 ? -18.393 -14.090 8.058 1.00 81.02 477 SER A O 1
ATOM 3548 N N . GLU A 1 445 ? -16.492 -13.107 7.438 1.00 81.87 478 GLU A N 1
ATOM 3549 C CA . GLU A 1 445 ? -16.576 -12.044 8.432 1.00 85.73 478 GLU A CA 1
ATOM 3550 C C . GLU A 1 445 ? -17.431 -10.862 8.002 1.00 81.01 478 GLU A C 1
ATOM 3551 O O . GLU A 1 445 ? -17.748 -10.002 8.813 1.00 85.55 478 GLU A O 1
ATOM 3557 N N . GLY A 1 446 ? -17.833 -10.840 6.738 1.00 81.08 479 GLY A N 1
ATOM 3558 C CA . GLY A 1 446 ? -18.631 -9.743 6.226 1.00 80.58 479 GLY A CA 1
ATOM 3559 C C . GLY A 1 446 ? -17.788 -8.680 5.548 1.00 77.10 479 GLY A C 1
ATOM 3560 O O . GLY A 1 446 ? -16.567 -8.785 5.509 1.00 75.41 479 GLY A O 1
ATOM 3561 N N . PRO A 1 447 ? -18.439 -7.638 5.010 1.00 81.92 480 PRO A N 1
ATOM 3562 C CA . PRO A 1 447 ? -17.775 -6.590 4.224 1.00 81.06 480 PRO A CA 1
ATOM 3563 C C . PRO A 1 447 ? -16.466 -6.018 4.817 1.00 75.94 480 PRO A C 1
ATOM 3564 O O . PRO A 1 447 ? -15.531 -5.791 4.057 1.00 75.29 480 PRO A O 1
ATOM 3568 N N . GLU A 1 448 ? -16.387 -5.795 6.125 1.00 77.76 481 GLU A N 1
ATOM 3569 C CA . GLU A 1 448 ? -15.200 -5.131 6.682 1.00 80.10 481 GLU A CA 1
ATOM 3570 C C . GLU A 1 448 ? -14.035 -6.111 6.868 1.00 79.23 481 GLU A C 1
ATOM 3571 O O . GLU A 1 448 ? -12.874 -5.743 6.692 1.00 75.93 481 GLU A O 1
ATOM 3577 N N . GLY A 1 449 ? -14.352 -7.365 7.180 1.00 83.09 482 GLY A N 1
ATOM 3578 C CA . GLY A 1 449 ? -13.343 -8.410 7.247 1.00 80.17 482 GLY A CA 1
ATOM 3579 C C . GLY A 1 449 ? -12.782 -8.792 5.888 1.00 73.00 482 GLY A C 1
ATOM 3580 O O . GLY A 1 449 ? -11.559 -8.815 5.698 1.00 68.20 482 GLY A O 1
ATOM 3581 N N . ILE A 1 450 ? -13.684 -9.080 4.944 1.00 70.32 483 ILE A N 1
ATOM 3582 C CA . ILE A 1 450 ? -13.317 -9.408 3.570 1.00 67.72 483 ILE A CA 1
ATOM 3583 C C . ILE A 1 450 ? -12.434 -8.333 2.988 1.00 64.30 483 ILE A C 1
ATOM 3584 O O . ILE A 1 450 ? -11.483 -8.616 2.256 1.00 64.68 483 ILE A O 1
ATOM 3589 N N . SER A 1 451 ? -12.723 -7.091 3.342 1.00 65.68 484 SER A N 1
ATOM 3590 C CA . SER A 1 451 ? -11.952 -5.986 2.799 1.00 65.95 484 SER A CA 1
ATOM 3591 C C . SER A 1 451 ? -10.526 -5.905 3.351 1.00 67.28 484 SER A C 1
ATOM 3592 O O . SER A 1 451 ? -9.603 -5.677 2.582 1.00 68.39 484 SER A O 1
ATOM 3595 N N . GLU A 1 452 ? -10.316 -6.105 4.658 1.00 71.45 485 GLU A N 1
ATOM 3596 C CA . GLU A 1 452 ? -8.939 -6.070 5.182 1.00 73.32 485 GLU A CA 1
ATOM 3597 C C . GLU A 1 452 ? -8.114 -7.271 4.671 1.00 69.09 485 GLU A C 1
ATOM 3598 O O . GLU A 1 452 ? -6.937 -7.115 4.372 1.00 66.75 485 GLU A O 1
ATOM 3604 N N . LEU A 1 453 ? -8.740 -8.440 4.507 1.00 67.07 486 LEU A N 1
ATOM 3605 C CA . LEU A 1 453 ? -8.029 -9.607 3.981 1.00 66.97 486 LEU A CA 1
ATOM 3606 C C . LEU A 1 453 ? -7.664 -9.431 2.522 1.00 65.74 486 LEU A C 1
ATOM 3607 O O . LEU A 1 453 ? -6.640 -9.950 2.070 1.00 64.92 486 LEU A O 1
ATOM 3612 N N . THR A 1 454 ? -8.534 -8.736 1.790 1.00 65.59 487 THR A N 1
ATOM 3613 C CA . THR A 1 454 ? -8.309 -8.381 0.393 1.00 62.36 487 THR A CA 1
ATOM 3614 C C . THR A 1 454 ? -7.070 -7.540 0.313 1.00 64.06 487 THR A C 1
ATOM 3615 O O . THR A 1 454 ? -6.200 -7.760 -0.523 1.00 65.19 487 THR A O 1
ATOM 3619 N N . GLN A 1 455 ? -7.011 -6.559 1.201 1.00 66.31 488 GLN A N 1
ATOM 3620 C CA . GLN A 1 455 ? -5.892 -5.650 1.248 1.00 71.97 488 GLN A CA 1
ATOM 3621 C C . GLN A 1 455 ? -4.576 -6.357 1.662 1.00 69.80 488 GLN A C 1
ATOM 3622 O O . GLN A 1 455 ? -3.512 -5.996 1.179 1.00 68.00 488 GLN A O 1
ATOM 3628 N N . LYS A 1 456 ? -4.657 -7.369 2.527 1.00 69.55 489 LYS A N 1
ATOM 3629 C CA . LYS A 1 456 ? -3.481 -8.166 2.888 1.00 74.62 489 LYS A CA 1
ATOM 3630 C C . LYS A 1 456 ? -2.978 -8.995 1.709 1.00 69.74 489 LYS A C 1
ATOM 3631 O O . LYS A 1 456 ? -1.773 -9.199 1.531 1.00 66.86 489 LYS A O 1
ATOM 3637 N N . THR A 1 457 ? -3.916 -9.443 0.892 1.00 63.73 490 THR A N 1
ATOM 3638 C CA . THR A 1 457 ? -3.616 -10.302 -0.226 1.00 61.62 490 THR A CA 1
ATOM 3639 C C . THR A 1 457 ? -2.917 -9.514 -1.325 1.00 62.27 490 THR A C 1
ATOM 3640 O O . THR A 1 457 ? -1.979 -9.987 -1.951 1.00 61.89 490 THR A O 1
ATOM 3644 N N . THR A 1 458 ? -3.366 -8.287 -1.543 1.00 65.73 491 THR A N 1
ATOM 3645 C CA . THR A 1 458 ? -2.779 -7.447 -2.583 1.00 67.04 491 THR A CA 1
ATOM 3646 C C . THR A 1 458 ? -1.397 -6.935 -2.161 1.00 62.75 491 THR A C 1
ATOM 3647 O O . THR A 1 458 ? -0.517 -6.758 -2.998 1.00 60.03 491 THR A O 1
ATOM 3651 N N . ASP A 1 459 ? -1.221 -6.712 -0.862 1.00 68.37 492 ASP A N 1
ATOM 3652 C CA . ASP A 1 459 ? 0.087 -6.391 -0.263 1.00 66.35 492 ASP A CA 1
ATOM 3653 C C . ASP A 1 459 ? 1.040 -7.550 -0.443 1.00 64.70 492 ASP A C 1
ATOM 3654 O O . ASP A 1 459 ? 2.197 -7.372 -0.815 1.00 64.02 492 ASP A O 1
ATOM 3659 N N . ALA A 1 460 ? 0.545 -8.740 -0.114 1.00 63.48 493 ALA A N 1
ATOM 3660 C CA . ALA A 1 460 ? 1.322 -9.959 -0.247 1.00 63.52 493 ALA A CA 1
ATOM 3661 C C . ALA A 1 460 ? 1.708 -10.176 -1.703 1.00 61.08 493 ALA A C 1
ATOM 3662 O O . ALA A 1 460 ? 2.866 -10.498 -2.013 1.00 60.93 493 ALA A O 1
ATOM 3664 N N . TRP A 1 461 ? 0.742 -9.954 -2.594 1.00 60.24 494 TRP A N 1
ATOM 3665 C CA . TRP A 1 461 ? 0.936 -10.175 -4.025 1.00 62.21 494 TRP A CA 1
ATOM 3666 C C . TRP A 1 461 ? 1.976 -9.224 -4.573 1.00 62.65 494 TRP A C 1
ATOM 3667 O O . TRP A 1 461 ? 2.743 -9.584 -5.458 1.00 64.46 494 TRP A O 1
ATOM 3678 N N . GLU A 1 462 ? 2.027 -8.020 -4.024 1.00 67.22 495 GLU A N 1
ATOM 3679 C CA . GLU A 1 462 ? 2.947 -7.009 -4.526 1.00 73.41 495 GLU A CA 1
ATOM 3680 C C . GLU A 1 462 ? 4.352 -7.234 -4.025 1.00 69.59 495 GLU A C 1
ATOM 3681 O O . GLU A 1 462 ? 5.320 -7.032 -4.744 1.00 70.77 495 GLU A O 1
ATOM 3687 N N . GLN A 1 463 ? 4.446 -7.656 -2.780 1.00 67.88 496 GLN A N 1
ATOM 3688 C CA . GLN A 1 463 ? 5.719 -8.015 -2.205 1.00 69.00 496 GLN A CA 1
ATOM 3689 C C . GLN A 1 463 ? 6.295 -9.178 -3.012 1.00 66.65 496 GLN A C 1
ATOM 3690 O O . GLN A 1 463 ? 7.480 -9.188 -3.345 1.00 64.82 496 GLN A O 1
ATOM 3696 N N . LEU A 1 464 ? 5.445 -10.137 -3.370 1.00 65.18 497 LEU A N 1
ATOM 3697 C CA . LEU A 1 464 ? 5.902 -11.270 -4.158 1.00 63.38 497 LEU A CA 1
ATOM 3698 C C . LEU A 1 464 ? 6.375 -10.821 -5.549 1.00 66.45 497 LEU A C 1
ATOM 3699 O O . LEU A 1 464 ? 7.388 -11.297 -6.066 1.00 68.22 497 LEU A O 1
ATOM 3704 N N . GLN A 1 465 ? 5.671 -9.874 -6.147 1.00 66.45 498 GLN A N 1
ATOM 3705 C CA . GLN A 1 465 ? 5.997 -9.484 -7.516 1.00 72.00 498 GLN A CA 1
ATOM 3706 C C . GLN A 1 465 ? 7.262 -8.656 -7.596 1.00 65.20 498 GLN A C 1
ATOM 3707 O O . GLN A 1 465 ? 8.074 -8.862 -8.479 1.00 64.76 498 GLN A O 1
ATOM 3713 N N . HIS A 1 466 ? 7.423 -7.725 -6.668 1.00 65.85 499 HIS A N 1
ATOM 3714 C CA . HIS A 1 466 ? 8.651 -6.925 -6.582 1.00 68.15 499 HIS A CA 1
ATOM 3715 C C . HIS A 1 466 ? 9.922 -7.779 -6.382 1.00 66.31 499 HIS A C 1
ATOM 3716 O O . HIS A 1 466 ? 10.909 -7.591 -7.081 1.00 67.90 499 HIS A O 1
ATOM 3723 N N . ALA A 1 467 ? 9.883 -8.716 -5.437 1.00 66.91 500 ALA A N 1
ATOM 3724 C CA . ALA A 1 467 ? 10.971 -9.683 -5.219 1.00 63.22 500 ALA A CA 1
ATOM 3725 C C . ALA A 1 467 ? 11.339 -10.435 -6.492 1.00 60.62 500 ALA A C 1
ATOM 3726 O O . ALA A 1 467 ? 12.511 -10.595 -6.824 1.00 59.98 500 ALA A O 1
ATOM 3728 N N . TYR A 1 468 ? 10.314 -10.889 -7.207 1.00 61.20 501 TYR A N 1
ATOM 3729 C CA . TYR A 1 468 ? 10.491 -11.709 -8.397 1.00 59.98 501 TYR A CA 1
ATOM 3730 C C . TYR A 1 468 ? 11.044 -10.948 -9.607 1.00 61.74 501 TYR A C 1
ATOM 3731 O O . TYR A 1 468 ? 11.993 -11.411 -10.251 1.00 58.44 501 TYR A O 1
ATOM 3740 N N . LEU A 1 469 ? 10.455 -9.782 -9.907 1.00 64.64 502 LEU A N 1
ATOM 3741 C CA . LEU A 1 469 ? 10.850 -8.958 -11.060 1.00 60.98 502 LEU A CA 1
ATOM 3742 C C . LEU A 1 469 ? 12.297 -8.448 -10.956 1.00 60.63 502 LEU A C 1
ATOM 3743 O O . LEU A 1 469 ? 12.953 -8.197 -11.974 1.00 60.98 502 LEU A O 1
ATOM 3748 N N . SER A 1 470 ? 12.813 -8.327 -9.739 1.00 57.25 503 SER A N 1
ATOM 3749 C CA . SER A 1 470 ? 14.196 -7.885 -9.581 1.00 59.62 503 SER A CA 1
ATOM 3750 C C . SER A 1 470 ? 15.201 -9.042 -9.453 1.00 60.68 503 SER A C 1
ATOM 3751 O O . SER A 1 470 ? 16.331 -8.825 -9.040 1.00 61.04 503 SER A O 1
ATOM 3754 N N . SER A 1 471 ? 14.808 -10.250 -9.832 1.00 57.77 504 SER A N 1
ATOM 3755 C CA . SER A 1 471 ? 15.716 -11.376 -9.796 1.00 57.87 504 SER A CA 1
ATOM 3756 C C . SER A 1 471 ? 15.981 -11.983 -11.177 1.00 59.28 504 SER A C 1
ATOM 3757 O O . SER A 1 471 ? 15.344 -11.640 -12.167 1.00 60.59 504 SER A O 1
ATOM 3760 N N . SER A 1 472 ? 16.959 -12.875 -11.242 1.00 63.22 505 SER A N 1
ATOM 3761 C CA . SER A 1 472 ? 17.238 -13.618 -12.471 1.00 65.84 505 SER A CA 1
ATOM 3762 C C . SER A 1 472 ? 16.067 -14.536 -12.886 1.00 60.77 505 SER A C 1
ATOM 3763 O O . SER A 1 472 ? 15.916 -14.882 -14.059 1.00 59.05 505 SER A O 1
ATOM 3766 N N . LEU A 1 473 ? 15.253 -14.927 -11.912 1.00 56.18 506 LEU A N 1
ATOM 3767 C CA . LEU A 1 473 ? 14.234 -15.948 -12.120 1.00 59.53 506 LEU A CA 1
ATOM 3768 C C . LEU A 1 473 ? 13.123 -15.511 -13.097 1.00 60.57 506 LEU A C 1
ATOM 3769 O O . LEU A 1 473 ? 12.338 -16.332 -13.536 1.00 62.32 506 LEU A O 1
ATOM 3774 N N . VAL A 1 474 ? 13.098 -14.228 -13.448 1.00 58.24 507 VAL A N 1
ATOM 3775 C CA . VAL A 1 474 ? 12.319 -13.710 -14.564 1.00 59.91 507 VAL A CA 1
ATOM 3776 C C . VAL A 1 474 ? 12.582 -14.471 -15.862 1.00 63.15 507 VAL A C 1
ATOM 3777 O O . VAL A 1 474 ? 11.666 -14.629 -16.679 1.00 68.52 507 VAL A O 1
ATOM 3781 N N . GLN A 1 475 ? 13.804 -14.968 -16.048 1.00 62.57 508 GLN A N 1
ATOM 3782 C CA . GLN A 1 475 ? 14.132 -15.782 -17.222 1.00 66.73 508 GLN A CA 1
ATOM 3783 C C . GLN A 1 475 ? 13.978 -17.268 -16.945 1.00 61.26 508 GLN A C 1
ATOM 3784 O O . GLN A 1 475 ? 14.408 -18.101 -17.738 1.00 62.20 508 GLN A O 1
ATOM 3790 N N . ASN A 1 476 ? 13.407 -17.599 -15.800 1.00 58.13 509 ASN A N 1
ATOM 3791 C CA . ASN A 1 476 ? 13.113 -18.983 -15.450 1.00 59.05 509 ASN A CA 1
ATOM 3792 C C . ASN A 1 476 ? 11.625 -19.245 -15.698 1.00 60.96 509 ASN A C 1
ATOM 3793 O O . ASN A 1 476 ? 10.757 -18.661 -15.033 1.00 59.05 509 ASN A O 1
ATOM 3798 N N . ASN A 1 477 ? 11.337 -20.115 -16.663 1.00 61.37 510 ASN A N 1
ATOM 3799 C CA . ASN A 1 477 ? 9.955 -20.370 -17.082 1.00 64.36 510 ASN A CA 1
ATOM 3800 C C . ASN A 1 477 ? 9.120 -21.159 -16.095 1.00 61.73 510 ASN A C 1
ATOM 3801 O O . ASN A 1 477 ? 7.896 -21.097 -16.156 1.00 62.42 510 ASN A O 1
ATOM 3806 N N . VAL A 1 478 ? 9.762 -21.882 -15.181 1.00 60.03 511 VAL A N 1
ATOM 3807 C CA . VAL A 1 478 ? 9.007 -22.609 -14.169 1.00 60.82 511 VAL A CA 1
ATOM 3808 C C . VAL A 1 478 ? 8.434 -21.573 -13.225 1.00 56.50 511 VAL A C 1
ATOM 3809 O O . VAL A 1 478 ? 7.269 -21.610 -12.891 1.00 55.35 511 VAL A O 1
ATOM 3813 N N . TRP A 1 479 ? 9.276 -20.633 -12.816 1.00 59.41 512 TRP A N 1
ATOM 3814 C CA . TRP A 1 479 ? 8.839 -19.526 -11.983 1.00 58.07 512 TRP A CA 1
ATOM 3815 C C . TRP A 1 479 ? 7.861 -18.551 -12.682 1.00 56.87 512 TRP A C 1
ATOM 3816 O O . TRP A 1 479 ? 6.897 -18.096 -12.080 1.00 55.14 512 TRP A O 1
ATOM 3827 N N . LYS A 1 480 ? 8.105 -18.252 -13.953 1.00 58.56 513 LYS A N 1
ATOM 3828 C CA . LYS A 1 480 ? 7.267 -17.319 -14.715 1.00 56.85 513 LYS A CA 1
ATOM 3829 C C . LYS A 1 480 ? 5.851 -17.872 -14.885 1.00 61.18 513 LYS A C 1
ATOM 3830 O O . LYS A 1 480 ? 4.856 -17.164 -14.687 1.00 64.13 513 LYS A O 1
ATOM 3836 N N . CYS A 1 481 ? 5.763 -19.139 -15.255 1.00 58.26 514 CYS A N 1
ATOM 3837 C CA . CYS A 1 481 ? 4.480 -19.789 -15.355 1.00 61.69 514 CYS A CA 1
ATOM 3838 C C . CYS A 1 481 ? 3.748 -19.833 -14.011 1.00 61.28 514 CYS A C 1
ATOM 3839 O O . CYS A 1 481 ? 2.508 -19.642 -13.978 1.00 63.14 514 CYS A O 1
ATOM 3842 N N . SER A 1 482 ? 4.489 -20.077 -12.919 1.00 55.69 515 SER A N 1
ATOM 3843 C CA . SER A 1 482 ? 3.847 -20.201 -11.613 1.00 57.79 515 SER A CA 1
ATOM 3844 C C . SER A 1 482 ? 3.499 -18.847 -10.987 1.00 56.88 515 SER A C 1
ATOM 3845 O O . SER A 1 482 ? 2.563 -18.799 -10.187 1.00 55.24 515 SER A O 1
ATOM 3848 N N . VAL A 1 483 ? 4.204 -17.763 -11.347 1.00 55.63 516 VAL A N 1
ATOM 3849 C CA . VAL A 1 483 ? 3.780 -16.430 -10.907 1.00 55.11 516 VAL A CA 1
ATOM 3850 C C . VAL A 1 483 ? 2.465 -16.033 -11.612 1.00 57.72 516 VAL A C 1
ATOM 3851 O O . VAL A 1 483 ? 1.585 -15.419 -11.012 1.00 55.29 516 VAL A O 1
ATOM 3855 N N . ALA A 1 484 ? 2.319 -16.438 -12.869 1.00 61.57 517 ALA A N 1
ATOM 3856 C CA . ALA A 1 484 ? 1.093 -16.196 -13.612 1.00 60.82 517 ALA A CA 1
ATOM 3857 C C . ALA A 1 484 ? -0.073 -17.014 -13.052 1.00 61.16 517 ALA A C 1
ATOM 3858 O O . ALA A 1 484 ? -1.199 -16.534 -13.020 1.00 60.66 517 ALA A O 1
ATOM 3860 N N . ILE A 1 485 ? 0.205 -18.238 -12.595 1.00 60.23 518 ILE A N 1
ATOM 3861 C CA . ILE A 1 485 ? -0.816 -19.101 -11.975 1.00 59.56 518 ILE A CA 1
ATOM 3862 C C . ILE A 1 485 ? -1.272 -18.555 -10.619 1.00 59.12 518 ILE A C 1
ATOM 3863 O O . ILE A 1 485 ? -2.471 -18.466 -10.354 1.00 56.63 518 ILE A O 1
ATOM 3868 N N . LEU A 1 486 ? -0.308 -18.171 -9.780 1.00 56.34 519 LEU A N 1
ATOM 3869 C CA . LEU A 1 486 ? -0.613 -17.597 -8.468 1.00 58.19 519 LEU A CA 1
ATOM 3870 C C . LEU A 1 486 ? -1.423 -16.301 -8.591 1.00 58.87 519 LEU A C 1
ATOM 3871 O O . LEU A 1 486 ? -2.192 -15.945 -7.697 1.00 56.01 519 LEU A O 1
ATOM 3876 N N . TRP A 1 487 ? -1.232 -15.610 -9.712 1.00 59.55 520 TRP A N 1
ATOM 3877 C CA . TRP A 1 487 ? -1.972 -14.395 -10.017 1.00 62.68 520 TRP A CA 1
ATOM 3878 C C . TRP A 1 487 ? -3.452 -14.737 -10.219 1.00 61.94 520 TRP A C 1
ATOM 3879 O O . TRP A 1 487 ? -4.334 -14.142 -9.592 1.00 58.93 520 TRP A O 1
ATOM 3890 N N . ALA A 1 488 ? -3.694 -15.732 -11.068 1.00 61.75 521 ALA A N 1
ATOM 3891 C CA . ALA A 1 488 ? -5.024 -16.178 -11.456 1.00 58.57 521 ALA A CA 1
ATOM 3892 C C . ALA A 1 488 ? -5.870 -16.806 -10.341 1.00 61.27 521 ALA A C 1
ATOM 3893 O O . ALA A 1 488 ? -7.116 -16.660 -10.359 1.00 61.27 521 ALA A O 1
ATOM 3895 N N . ILE A 1 489 ? -5.231 -17.514 -9.393 1.00 59.62 522 ILE A N 1
ATOM 3896 C CA . ILE A 1 489 ? -5.991 -18.263 -8.380 1.00 61.33 522 ILE A CA 1
ATOM 3897 C C . ILE A 1 489 ? -6.655 -17.350 -7.349 1.00 58.81 522 ILE A C 1
ATOM 3898 O O . ILE A 1 489 ? -7.678 -17.700 -6.766 1.00 58.33 522 ILE A O 1
ATOM 3903 N N . SER A 1 490 ? -6.089 -16.165 -7.157 1.00 57.83 523 SER A N 1
ATOM 3904 C CA . SER A 1 490 ? -6.722 -15.154 -6.324 1.00 60.40 523 SER A CA 1
ATOM 3905 C C . SER A 1 490 ? -7.762 -14.265 -7.068 1.00 61.51 523 SER A C 1
ATOM 3906 O O . SER A 1 490 ? -8.420 -13.434 -6.453 1.00 62.90 523 SER A O 1
ATOM 3909 N N . ARG A 1 491 ? -7.931 -14.438 -8.379 1.00 60.25 524 ARG A N 1
ATOM 3910 C CA . ARG A 1 491 ? -8.752 -13.482 -9.138 1.00 65.68 524 ARG A CA 1
ATOM 3911 C C . ARG A 1 491 ? -10.015 -13.993 -9.891 1.00 63.81 524 ARG A C 1
ATOM 3912 O O . ARG A 1 491 ? -10.665 -13.227 -10.562 1.00 67.88 524 ARG A O 1
ATOM 3920 N N . PHE A 1 492 ? -10.385 -15.257 -9.730 1.00 64.06 525 PHE A N 1
ATOM 3921 C CA . PHE A 1 492 ? -11.564 -15.825 -10.393 1.00 67.71 525 PHE A CA 1
ATOM 3922 C C . PHE A 1 492 ? -12.331 -16.801 -9.481 1.00 73.46 525 PHE A C 1
ATOM 3923 O O . PHE A 1 492 ? -11.723 -17.433 -8.587 1.00 68.27 525 PHE A O 1
ATOM 3931 N N . GLU A 1 493 ? -13.641 -16.947 -9.724 1.00 75.13 526 GLU A N 1
ATOM 3932 C CA . GLU A 1 493 ? -14.533 -17.467 -8.685 1.00 78.24 526 GLU A CA 1
ATOM 3933 C C . GLU A 1 493 ? -14.557 -18.986 -8.413 1.00 82.54 526 GLU A C 1
ATOM 3934 O O . GLU A 1 493 ? -14.842 -19.382 -7.272 1.00 85.43 526 GLU A O 1
ATOM 3940 N N . PRO A 1 494 ? -14.257 -19.855 -9.410 1.00 77.38 527 PRO A N 1
ATOM 3941 C CA . PRO A 1 494 ? -14.095 -21.203 -8.833 1.00 74.78 527 PRO A CA 1
ATOM 3942 C C . PRO A 1 494 ? -12.861 -21.300 -7.873 1.00 70.04 527 PRO A C 1
ATOM 3943 O O . PRO A 1 494 ? -12.957 -21.923 -6.811 1.00 68.34 527 PRO A O 1
ATOM 3947 N N . PHE A 1 495 ? -11.745 -20.660 -8.220 1.00 70.39 528 PHE A N 1
ATOM 3948 C CA . PHE A 1 495 ? -10.483 -20.801 -7.461 1.00 70.16 528 PHE A CA 1
ATOM 3949 C C . PHE A 1 495 ? -10.455 -20.149 -6.065 1.00 63.35 528 PHE A C 1
ATOM 3950 O O . PHE A 1 495 ? -9.994 -20.730 -5.114 1.00 61.98 528 PHE A O 1
ATOM 3958 N N . SER A 1 496 ? -10.939 -18.919 -5.983 1.00 69.77 529 SER A N 1
ATOM 3959 C CA . SER A 1 496 ? -11.128 -18.185 -4.735 1.00 66.67 529 SER A CA 1
ATOM 3960 C C . SER A 1 496 ? -12.615 -17.943 -4.507 1.00 68.44 529 SER A C 1
ATOM 3961 O O . SER A 1 496 ? -13.398 -17.869 -5.459 1.00 71.48 529 SER A O 1
ATOM 3964 N N . GLY A 1 497 ? -13.000 -17.830 -3.245 1.00 66.55 530 GLY A N 1
ATOM 3965 C CA . GLY A 1 497 ? -14.366 -17.503 -2.886 1.00 68.47 530 GLY A CA 1
ATOM 3966 C C . GLY A 1 497 ? -14.613 -15.995 -2.889 1.00 68.91 530 GLY A C 1
ATOM 3967 O O . GLY A 1 497 ? -15.731 -15.543 -3.078 1.00 66.24 530 GLY A O 1
ATOM 3968 N N . HIS A 1 498 ? -13.561 -15.212 -2.673 1.00 69.16 531 HIS A N 1
ATOM 3969 C CA . HIS A 1 498 ? -13.660 -13.758 -2.779 1.00 67.64 531 HIS A CA 1
ATOM 3970 C C . HIS A 1 498 ? -12.576 -13.168 -3.671 1.00 64.94 531 HIS A C 1
ATOM 3971 O O . HIS A 1 498 ? -11.593 -12.685 -3.164 1.00 66.46 531 HIS A O 1
ATOM 3978 N N . PRO A 1 499 ? -12.761 -13.206 -4.998 1.00 68.25 532 PRO A N 1
ATOM 3979 C CA . PRO A 1 499 ? -11.696 -12.802 -5.926 1.00 69.59 532 PRO A CA 1
ATOM 3980 C C . PRO A 1 499 ? -11.411 -11.312 -5.888 1.00 75.34 532 PRO A C 1
ATOM 3981 O O . PRO A 1 499 ? -12.305 -10.505 -5.662 1.00 81.74 532 PRO A O 1
ATOM 3985 N N . ILE A 1 500 ? -10.164 -10.945 -6.118 1.00 73.48 533 ILE A N 1
ATOM 3986 C CA . ILE A 1 500 ? -9.805 -9.543 -6.154 1.00 84.48 533 ILE A CA 1
ATOM 3987 C C . ILE A 1 500 ? -10.093 -8.983 -7.546 1.00 87.04 533 ILE A C 1
ATOM 3988 O O . ILE A 1 500 ? -9.837 -9.644 -8.556 1.00 84.74 533 ILE A O 1
ATOM 3993 N N . HIS A 1 501 ? -10.638 -7.768 -7.582 1.00 94.27 534 HIS A N 1
ATOM 3994 C CA . HIS A 1 501 ? -10.912 -7.052 -8.825 1.00 101.87 534 HIS A CA 1
ATOM 3995 C C . HIS A 1 501 ? -10.153 -5.723 -8.848 1.00 105.34 534 HIS A C 1
ATOM 3996 O O . HIS A 1 501 ? -10.116 -5.015 -7.845 1.00 105.00 534 HIS A O 1
ATOM 4003 N N . SER A 1 502 ? -9.544 -5.389 -9.986 1.00 112.62 535 SER A N 1
ATOM 4004 C CA . SER A 1 502 ? -8.715 -4.180 -10.078 1.00 117.48 535 SER A CA 1
ATOM 4005 C C . SER A 1 502 ? -8.979 -3.320 -11.326 1.00 121.22 535 SER A C 1
ATOM 4006 O O . SER A 1 502 ? -9.673 -3.738 -12.256 1.00 122.56 535 SER A O 1
ATOM 4009 N N . SER A 1 503 ? -8.434 -2.104 -11.314 1.00 122.20 536 SER A N 1
ATOM 4010 C CA . SER A 1 503 ? -8.430 -1.209 -12.474 1.00 124.02 536 SER A CA 1
ATOM 4011 C C . SER A 1 503 ? -6.996 -1.090 -13.001 1.00 124.24 536 SER A C 1
ATOM 4012 O O . SER A 1 503 ? -6.086 -0.776 -12.227 1.00 127.23 536 SER A O 1
ATOM 4015 N N . SER A 1 504 ? -6.766 -1.320 -14.297 1.00 123.86 537 SER A N 1
ATOM 4016 C CA . SER A 1 504 ? -7.796 -1.570 -15.311 1.00 123.94 537 SER A CA 1
ATOM 4017 C C . SER A 1 504 ? -8.260 -3.051 -15.445 1.00 125.25 537 SER A C 1
ATOM 4018 O O . SER A 1 504 ? -9.461 -3.301 -15.345 1.00 124.66 537 SER A O 1
ATOM 4021 N N . ASN A 1 505 ? -7.368 -4.036 -15.623 1.00 125.38 538 ASN A N 1
ATOM 4022 C CA . ASN A 1 505 ? -5.910 -3.890 -15.588 1.00 123.45 538 ASN A CA 1
ATOM 4023 C C . ASN A 1 505 ? -5.234 -4.279 -16.913 1.00 118.14 538 ASN A C 1
ATOM 4024 O O . ASN A 1 505 ? -5.823 -4.963 -17.765 1.00 116.39 538 ASN A O 1
ATOM 4029 N N . ASP A 1 506 ? -3.996 -3.817 -17.068 1.00 118.84 539 ASP A N 1
ATOM 4030 C CA . ASP A 1 506 ? -3.097 -4.272 -18.113 1.00 114.56 539 ASP A CA 1
ATOM 4031 C C . ASP A 1 506 ? -2.303 -5.467 -17.570 1.00 111.22 539 ASP A C 1
ATOM 4032 O O . ASP A 1 506 ? -1.654 -6.195 -18.320 1.00 108.28 539 ASP A O 1
ATOM 4037 N N . GLN A 1 507 ? -2.358 -5.638 -16.248 1.00 115.39 540 GLN A N 1
ATOM 4038 C CA . GLN A 1 507 ? -1.839 -6.812 -15.560 1.00 105.48 540 GLN A CA 1
ATOM 4039 C C . GLN A 1 507 ? -2.637 -8.032 -15.985 1.00 102.35 540 GLN A C 1
ATOM 4040 O O . GLN A 1 507 ? -2.099 -9.134 -16.111 1.00 101.41 540 GLN A O 1
ATOM 4046 N N . GLN A 1 508 ? -3.935 -7.826 -16.193 1.00 105.52 541 GLN A N 1
ATOM 4047 C CA . GLN A 1 508 ? -4.825 -8.910 -16.581 1.00 104.07 541 GLN A CA 1
ATOM 4048 C C . GLN A 1 508 ? -4.465 -9.490 -17.939 1.00 97.63 541 GLN A C 1
ATOM 4049 O O . GLN A 1 508 ? -4.470 -10.705 -18.115 1.00 97.30 541 GLN A O 1
ATOM 4055 N N . THR A 1 509 ? -4.141 -8.631 -18.901 1.00 101.20 542 THR A N 1
ATOM 4056 C CA . THR A 1 509 ? -3.806 -9.130 -20.235 1.00 97.60 542 THR A CA 1
ATOM 4057 C C . THR A 1 509 ? -2.385 -9.728 -20.266 1.00 88.41 542 THR A C 1
ATOM 4058 O O . THR A 1 509 ? -2.117 -10.650 -21.039 1.00 84.04 542 THR A O 1
ATOM 4062 N N . LEU A 1 510 ? -1.507 -9.224 -19.397 1.00 90.43 543 LEU A N 1
ATOM 4063 C CA . LEU A 1 510 ? -0.148 -9.749 -19.217 1.00 86.40 543 LEU A CA 1
ATOM 4064 C C . LEU A 1 510 ? -0.105 -11.234 -18.858 1.00 78.55 543 LEU A C 1
ATOM 4065 O O . LEU A 1 510 ? 0.486 -12.054 -19.561 1.00 74.55 543 LEU A O 1
ATOM 4070 N N . TYR A 1 511 ? -0.740 -11.564 -17.746 1.00 78.72 544 TYR A N 1
ATOM 4071 C CA . TYR A 1 511 ? -0.670 -12.899 -17.181 1.00 76.04 544 TYR A CA 1
ATOM 4072 C C . TYR A 1 511 ? -1.576 -13.903 -17.894 1.00 75.52 544 TYR A C 1
ATOM 4073 O O . TYR A 1 511 ? -1.358 -15.121 -17.826 1.00 71.75 544 TYR A O 1
ATOM 4082 N N . MET A 1 512 ? -2.590 -13.381 -18.576 1.00 78.37 545 MET A N 1
ATOM 4083 C CA . MET A 1 512 ? -3.520 -14.207 -19.345 1.00 77.16 545 MET A CA 1
ATOM 4084 C C . MET A 1 512 ? -2.897 -14.628 -20.671 1.00 74.28 545 MET A C 1
ATOM 4085 O O . MET A 1 512 ? -3.069 -15.763 -21.115 1.00 71.28 545 MET A O 1
ATOM 4090 N N . GLN A 1 513 ? -2.177 -13.696 -21.298 1.00 78.63 546 GLN A N 1
ATOM 4091 C CA . GLN A 1 513 ? -1.345 -14.018 -22.451 1.00 81.98 546 GLN A CA 1
ATOM 4092 C C . GLN A 1 513 ? -0.378 -15.129 -22.052 1.00 79.29 546 GLN A C 1
ATOM 4093 O O . GLN A 1 513 ? -0.293 -16.154 -22.731 1.00 74.71 546 GLN A O 1
ATOM 4099 N N . GLN A 1 514 ? 0.325 -14.912 -20.934 1.00 78.61 547 GLN A N 1
ATOM 4100 C CA . GLN A 1 514 ? 1.270 -15.879 -20.378 1.00 77.20 547 GLN A CA 1
ATOM 4101 C C . GLN A 1 514 ? 0.649 -17.251 -20.113 1.00 68.65 547 GLN A C 1
ATOM 4102 O O . GLN A 1 514 ? 1.183 -18.267 -20.562 1.00 67.60 547 GLN A O 1
ATOM 4108 N N . LEU A 1 515 ? -0.460 -17.277 -19.375 1.00 67.17 548 LEU A N 1
ATOM 4109 C CA . LEU A 1 515 ? -1.135 -18.531 -19.049 1.00 67.28 548 LEU A CA 1
ATOM 4110 C C . LEU A 1 515 ? -1.509 -19.302 -20.294 1.00 68.98 548 LEU A C 1
ATOM 4111 O O . LEU A 1 515 ? -1.317 -20.508 -20.345 1.00 68.79 548 LEU A O 1
ATOM 4116 N N . ASN A 1 516 ? -2.045 -18.593 -21.289 1.00 73.63 549 ASN A N 1
ATOM 4117 C CA . ASN A 1 516 ? -2.390 -19.188 -22.578 1.00 77.00 549 ASN A CA 1
ATOM 4118 C C . ASN A 1 516 ? -1.184 -19.683 -23.347 1.00 75.29 549 ASN A C 1
ATOM 4119 O O . ASN A 1 516 ? -1.214 -20.765 -23.936 1.00 74.04 549 ASN A O 1
ATOM 4124 N N . GLU A 1 517 ? -0.131 -18.865 -23.355 1.00 76.78 550 GLU A N 1
ATOM 4125 C CA . GLU A 1 517 ? 1.114 -19.217 -24.022 1.00 79.59 550 GLU A CA 1
ATOM 4126 C C . GLU A 1 517 ? 1.646 -20.527 -23.422 1.00 75.56 550 GLU A C 1
ATOM 4127 O O . GLU A 1 517 ? 1.899 -21.474 -24.169 1.00 76.68 550 GLU A O 1
ATOM 4133 N N . PHE A 1 518 ? 1.749 -20.610 -22.089 1.00 70.16 551 PHE A N 1
ATOM 4134 C CA . PHE A 1 518 ? 2.204 -21.845 -21.445 1.00 71.83 551 PHE A CA 1
ATOM 4135 C C . PHE A 1 518 ? 1.240 -23.035 -21.633 1.00 73.49 551 PHE A C 1
ATOM 4136 O O . PHE A 1 518 ? 1.683 -24.140 -21.955 1.00 71.88 551 PHE A O 1
ATOM 4144 N N . PHE A 1 519 ? -0.065 -22.808 -21.461 1.00 72.12 552 PHE A N 1
ATOM 4145 C CA . PHE A 1 519 ? -1.043 -23.892 -21.563 1.00 74.45 552 PHE A CA 1
ATOM 4146 C C . PHE A 1 519 ? -1.132 -24.530 -22.954 1.00 77.39 552 PHE A C 1
ATOM 4147 O O . PHE A 1 519 ? -1.263 -25.745 -23.075 1.00 80.49 552 PHE A O 1
ATOM 4155 N N . THR A 1 520 ? -1.045 -23.724 -24.005 1.00 76.43 553 THR A N 1
ATOM 4156 C CA . THR A 1 520 ? -1.122 -24.266 -25.361 1.00 79.97 553 THR A CA 1
ATOM 4157 C C . THR A 1 520 ? 0.140 -25.041 -25.742 1.00 83.47 553 THR A C 1
ATOM 4158 O O . THR A 1 520 ? 0.056 -26.129 -26.306 1.00 91.49 553 THR A O 1
ATOM 4162 N N . ASP A 1 521 ? 1.309 -24.499 -25.409 1.00 85.50 554 ASP A N 1
ATOM 4163 C CA . ASP A 1 521 ? 2.578 -25.123 -25.795 1.00 86.07 554 ASP A CA 1
ATOM 4164 C C . ASP A 1 521 ? 2.955 -26.341 -24.976 1.00 85.61 554 ASP A C 1
ATOM 4165 O O . ASP A 1 521 ? 3.750 -27.164 -25.403 1.00 90.59 554 ASP A O 1
ATOM 4170 N N . ASN A 1 522 ? 2.376 -26.461 -23.796 1.00 85.21 555 ASN A N 1
ATOM 4171 C CA . ASN A 1 522 ? 2.706 -27.566 -22.911 1.00 87.42 555 ASN A CA 1
ATOM 4172 C C . ASN A 1 522 ? 1.595 -28.590 -22.820 1.00 94.02 555 ASN A C 1
ATOM 4173 O O . ASN A 1 522 ? 1.722 -29.590 -22.129 1.00 94.38 555 ASN A O 1
ATOM 4178 N N . ALA A 1 523 ? 0.499 -28.334 -23.521 1.00 95.07 556 ALA A N 1
ATOM 4179 C CA . ALA A 1 523 ? -0.558 -29.331 -23.657 1.00 102.40 556 ALA A CA 1
ATOM 4180 C C . ALA A 1 523 ? -0.122 -30.382 -24.668 1.00 109.23 556 ALA A C 1
ATOM 4181 O O . ALA A 1 523 ? -0.086 -31.572 -24.363 1.00 112.39 556 ALA A O 1
ATOM 4183 N N . LEU A 1 524 ? 0.238 -29.915 -25.863 1.00 115.80 557 LEU A N 1
ATOM 4184 C CA . LEU A 1 524 ? 0.603 -30.775 -26.993 1.00 137.14 557 LEU A CA 1
ATOM 4185 C C . LEU A 1 524 ? 1.964 -31.441 -26.809 1.00 145.78 557 LEU A C 1
ATOM 4186 O O . LEU A 1 524 ? 2.152 -32.599 -27.190 1.00 121.21 557 LEU A O 1
ATOM 4191 N N . PHE A 1 536 ? 11.820 -25.420 -25.194 1.00 100.69 569 PHE A N 1
ATOM 4192 C CA . PHE A 1 536 ? 11.110 -24.283 -24.613 1.00 100.28 569 PHE A CA 1
ATOM 4193 C C . PHE A 1 536 ? 9.944 -24.714 -23.725 1.00 98.66 569 PHE A C 1
ATOM 4194 O O . PHE A 1 536 ? 9.475 -23.926 -22.904 1.00 97.79 569 PHE A O 1
ATOM 4202 N N . LYS A 1 537 ? 9.470 -25.950 -23.866 1.00 95.27 570 LYS A N 1
ATOM 4203 C CA . LYS A 1 537 ? 8.348 -26.377 -23.035 1.00 91.51 570 LYS A CA 1
ATOM 4204 C C . LYS A 1 537 ? 8.838 -26.768 -21.640 1.00 87.37 570 LYS A C 1
ATOM 4205 O O . LYS A 1 537 ? 9.887 -27.396 -21.500 1.00 91.42 570 LYS A O 1
ATOM 4211 N N . LEU A 1 538 ? 8.067 -26.375 -20.624 1.00 80.42 571 LEU A N 1
ATOM 4212 C CA . LEU A 1 538 ? 8.406 -26.500 -19.198 1.00 76.21 571 LEU A CA 1
ATOM 4213 C C . LEU A 1 538 ? 8.926 -27.844 -18.647 1.00 76.63 571 LEU A C 1
ATOM 4214 O O . LEU A 1 538 ? 8.545 -28.922 -19.112 1.00 80.32 571 LEU A O 1
ATOM 4219 N N . LYS A 1 539 ? 9.717 -27.730 -17.581 1.00 73.78 572 LYS A N 1
ATOM 4220 C CA . LYS A 1 539 ? 10.514 -28.794 -16.959 1.00 69.97 572 LYS A CA 1
ATOM 4221 C C . LYS A 1 539 ? 9.886 -30.176 -16.650 1.00 72.88 572 LYS A C 1
ATOM 4222 O O . LYS A 1 539 ? 10.625 -31.131 -16.418 1.00 79.06 572 LYS A O 1
ATOM 4228 N N . LYS A 1 540 ? 8.564 -30.272 -16.605 1.00 67.94 573 LYS A N 1
ATOM 4229 C CA . LYS A 1 540 ? 7.831 -31.529 -16.296 1.00 76.00 573 LYS A CA 1
ATOM 4230 C C . LYS A 1 540 ? 7.711 -31.834 -14.806 1.00 67.11 573 LYS A C 1
ATOM 4231 O O . LYS A 1 540 ? 7.643 -32.994 -14.408 1.00 65.54 573 LYS A O 1
ATOM 4237 N N . SER A 1 541 ? 7.631 -30.778 -14.007 1.00 64.89 574 SER A N 1
ATOM 4238 C CA . SER A 1 541 ? 7.258 -30.883 -12.604 1.00 61.22 574 SER A CA 1
ATOM 4239 C C . SER A 1 541 ? 5.755 -31.070 -12.453 1.00 60.03 574 SER A C 1
ATOM 4240 O O . SER A 1 541 ? 4.986 -30.209 -12.856 1.00 62.20 574 SER A O 1
ATOM 4243 N N . LEU A 1 542 ? 5.343 -32.183 -11.860 1.00 59.76 575 LEU A N 1
ATOM 4244 C CA . LEU A 1 542 ? 3.935 -32.509 -11.729 1.00 59.82 575 LEU A CA 1
ATOM 4245 C C . LEU A 1 542 ? 3.042 -31.393 -11.150 1.00 59.06 575 LEU A C 1
ATOM 4246 O O . LEU A 1 542 ? 2.040 -31.056 -11.776 1.00 61.59 575 LEU A O 1
ATOM 4251 N N . LEU A 1 543 ? 3.368 -30.832 -9.990 1.00 55.25 576 LEU A N 1
ATOM 4252 C CA . LEU A 1 543 ? 2.602 -29.706 -9.440 1.00 57.50 576 LEU A CA 1
ATOM 4253 C C . LEU A 1 543 ? 2.448 -28.526 -10.395 1.00 57.78 576 LEU A C 1
ATOM 4254 O O . LEU A 1 543 ? 1.407 -27.886 -10.413 1.00 59.93 576 LEU A O 1
ATOM 4259 N N . LEU A 1 544 ? 3.490 -28.208 -11.163 1.00 58.95 577 LEU A N 1
ATOM 4260 C CA . LEU A 1 544 ? 3.404 -27.098 -12.115 1.00 58.10 577 LEU A CA 1
ATOM 4261 C C . LEU A 1 544 ? 2.448 -27.421 -13.299 1.00 56.84 577 LEU A C 1
ATOM 4262 O O . LEU A 1 544 ? 1.613 -26.606 -13.648 1.00 56.30 577 LEU A O 1
ATOM 4267 N N . HIS A 1 545 ? 2.550 -28.599 -13.899 1.00 57.75 578 HIS A N 1
ATOM 4268 C CA . HIS A 1 545 ? 1.602 -28.972 -14.985 1.00 62.80 578 HIS A CA 1
ATOM 4269 C C . HIS A 1 545 ? 0.183 -29.262 -14.496 1.00 61.06 578 HIS A C 1
ATOM 4270 O O . HIS A 1 545 ? -0.773 -28.968 -15.210 1.00 61.50 578 HIS A O 1
ATOM 4277 N N . PHE A 1 546 ? 0.054 -29.779 -13.278 1.00 61.58 579 PHE A N 1
ATOM 4278 C CA . PHE A 1 546 ? -1.256 -29.902 -12.643 1.00 63.48 579 PHE A CA 1
ATOM 4279 C C . PHE A 1 546 ? -1.922 -28.536 -12.557 1.00 62.92 579 PHE A C 1
ATOM 4280 O O . PHE A 1 546 ? -3.048 -28.360 -13.042 1.00 60.43 579 PHE A O 1
ATOM 4288 N N . LEU A 1 547 ? -1.240 -27.566 -11.950 1.00 59.81 580 LEU A N 1
ATOM 4289 C CA . LEU A 1 547 ? -1.871 -26.260 -11.805 1.00 61.59 580 LEU A CA 1
ATOM 4290 C C . LEU A 1 547 ? -2.089 -25.549 -13.158 1.00 62.87 580 LEU A C 1
ATOM 4291 O O . LEU A 1 547 ? -3.007 -24.731 -13.312 1.00 63.90 580 LEU A O 1
ATOM 4296 N N . LEU A 1 548 ? -1.265 -25.873 -14.144 1.00 61.92 581 LEU A N 1
ATOM 4297 C CA . LEU A 1 548 ? -1.419 -25.267 -15.451 1.00 63.18 581 LEU A CA 1
ATOM 4298 C C . LEU A 1 548 ? -2.637 -25.850 -16.171 1.00 66.37 581 LEU A C 1
ATOM 4299 O O . LEU A 1 548 ? -3.464 -25.127 -16.714 1.00 66.58 581 LEU A O 1
ATOM 4304 N N . ASN A 1 549 ? -2.733 -27.172 -16.171 1.00 67.85 582 ASN A N 1
ATOM 4305 C CA . ASN A 1 549 ? -3.833 -27.855 -16.822 1.00 67.76 582 ASN A CA 1
ATOM 4306 C C . ASN A 1 549 ? -5.177 -27.604 -16.160 1.00 66.10 582 ASN A C 1
ATOM 4307 O O . ASN A 1 549 ? -6.172 -27.452 -16.847 1.00 70.61 582 ASN A O 1
ATOM 4312 N N . TYR A 1 550 ? -5.213 -27.561 -14.835 1.00 66.18 583 TYR A N 1
ATOM 4313 C CA . TYR A 1 550 ? -6.449 -27.281 -14.131 1.00 65.71 583 TYR A CA 1
ATOM 4314 C C . TYR A 1 550 ? -6.918 -25.847 -14.414 1.00 65.02 583 TYR A C 1
ATOM 4315 O O . TYR A 1 550 ? -8.100 -25.632 -14.682 1.00 67.09 583 TYR A O 1
ATOM 4324 N N . LEU A 1 551 ? -6.014 -24.871 -14.366 1.00 66.37 584 LEU A N 1
ATOM 4325 C CA . LEU A 1 551 ? -6.396 -23.493 -14.700 1.00 71.46 584 LEU A CA 1
ATOM 4326 C C . LEU A 1 551 ? -6.858 -23.399 -16.166 1.00 71.22 584 LEU A C 1
ATOM 4327 O O . LEU A 1 551 ? -7.951 -22.895 -16.451 1.00 71.74 584 LEU A O 1
ATOM 4332 N N . GLY A 1 552 ? -6.041 -23.927 -17.079 1.00 69.48 585 GLY A N 1
ATOM 4333 C CA . GLY A 1 552 ? -6.324 -23.894 -18.502 1.00 70.75 585 GLY A CA 1
ATOM 4334 C C . GLY A 1 552 ? -7.610 -24.597 -18.881 1.00 73.55 585 GLY A C 1
ATOM 4335 O O . GLY A 1 552 ? -8.417 -24.063 -19.649 1.00 75.60 585 GLY A O 1
ATOM 4336 N N . GLY A 1 553 ? -7.803 -25.792 -18.332 1.00 71.71 586 GLY A N 1
ATOM 4337 C CA . GLY A 1 553 ? -8.997 -26.573 -18.580 1.00 75.91 586 GLY A CA 1
ATOM 4338 C C . GLY A 1 553 ? -10.259 -25.891 -18.095 1.00 74.92 586 GLY A C 1
ATOM 4339 O O . GLY A 1 553 ? -11.324 -26.080 -18.657 1.00 78.06 586 GLY A O 1
ATOM 4340 N N . THR A 1 554 ? -10.125 -25.083 -17.054 1.00 75.34 587 THR A N 1
ATOM 4341 C CA . THR A 1 554 ? -11.257 -24.408 -16.444 1.00 74.20 587 THR A CA 1
ATOM 4342 C C . THR A 1 554 ? -11.544 -23.078 -17.129 1.00 74.93 587 THR A C 1
ATOM 4343 O O . THR A 1 554 ? -12.693 -22.691 -17.300 1.00 81.75 587 THR A O 1
ATOM 4347 N N . MET A 1 555 ? -10.490 -22.382 -17.534 1.00 76.48 588 MET A N 1
ATOM 4348 C CA . MET A 1 555 ? -10.623 -21.007 -18.031 1.00 81.47 588 MET A CA 1
ATOM 4349 C C . MET A 1 555 ? -10.630 -20.878 -19.554 1.00 81.26 588 MET A C 1
ATOM 4350 O O . MET A 1 555 ? -11.288 -19.995 -20.095 1.00 81.75 588 MET A O 1
ATOM 4355 N N . LEU A 1 556 ? -9.895 -21.756 -20.234 1.00 81.22 589 LEU A N 1
ATOM 4356 C CA . LEU A 1 556 ? -9.567 -21.558 -21.639 1.00 78.86 589 LEU A CA 1
ATOM 4357 C C . LEU A 1 556 ? -10.140 -22.599 -22.596 1.00 80.16 589 LEU A C 1
ATOM 4358 O O . LEU A 1 556 ? -10.153 -22.371 -23.798 1.00 82.43 589 LEU A O 1
ATOM 4363 N N . VAL A 1 557 ? -10.616 -23.730 -22.081 1.00 81.72 590 VAL A N 1
ATOM 4364 C CA . VAL A 1 557 ? -11.156 -24.792 -22.938 1.00 86.35 590 VAL A CA 1
ATOM 4365 C C . VAL A 1 557 ? -12.688 -24.769 -23.032 1.00 89.47 590 VAL A C 1
ATOM 4366 O O . VAL A 1 557 ? -13.377 -24.744 -22.015 1.00 95.86 590 VAL A O 1
ATOM 4370 N N . SER A 1 558 ? -13.213 -24.809 -24.260 1.00 94.57 591 SER A N 1
ATOM 4371 C CA . SER A 1 558 ? -14.666 -24.760 -24.523 1.00 99.51 591 SER A CA 1
ATOM 4372 C C . SER A 1 558 ? -15.300 -26.142 -24.642 1.00 92.77 591 SER A C 1
ATOM 4373 O O . SER A 1 558 ? -16.335 -26.423 -24.053 1.00 98.26 591 SER A O 1
ATOM 4376 N N . ASP A 1 559 ? -14.649 -26.995 -25.418 1.00 91.10 592 ASP A N 1
ATOM 4377 C CA . ASP A 1 559 ? -15.077 -28.367 -25.669 1.00 92.46 592 ASP A CA 1
ATOM 4378 C C . ASP A 1 559 ? -15.245 -29.192 -24.392 1.00 92.93 592 ASP A C 1
ATOM 4379 O O . ASP A 1 559 ? -14.367 -29.190 -23.532 1.00 97.42 592 ASP A O 1
ATOM 4384 N N . VAL A 1 560 ? -16.347 -29.928 -24.267 1.00 98.29 593 VAL A N 1
ATOM 4385 C CA . VAL A 1 560 ? -16.577 -30.741 -23.059 1.00 98.02 593 VAL A CA 1
ATOM 4386 C C . VAL A 1 560 ? -15.809 -32.073 -23.018 1.00 95.22 593 VAL A C 1
ATOM 4387 O O . VAL A 1 560 ? -15.481 -32.560 -21.943 1.00 91.00 593 VAL A O 1
ATOM 4391 N N . GLN A 1 561 ? -15.516 -32.667 -24.170 1.00 101.82 594 GLN A N 1
ATOM 4392 C CA . GLN A 1 561 ? -14.769 -33.924 -24.169 1.00 100.57 594 GLN A CA 1
ATOM 4393 C C . GLN A 1 561 ? -13.284 -33.675 -23.912 1.00 93.77 594 GLN A C 1
ATOM 4394 O O . GLN A 1 561 ? -12.602 -34.515 -23.333 1.00 92.73 594 GLN A O 1
ATOM 4400 N N . LYS A 1 562 ? -12.781 -32.528 -24.363 1.00 95.78 595 LYS A N 1
ATOM 4401 C CA . LYS A 1 562 ? -11.386 -32.157 -24.129 1.00 95.90 595 LYS A CA 1
ATOM 4402 C C . LYS A 1 562 ? -11.213 -31.802 -22.655 1.00 88.86 595 LYS A C 1
ATOM 4403 O O . LYS A 1 562 ? -10.216 -32.158 -22.038 1.00 86.62 595 LYS A O 1
ATOM 4409 N N . ARG A 1 563 ? -12.204 -31.100 -22.108 1.00 91.43 596 ARG A N 1
ATOM 4410 C CA . ARG A 1 563 ? -12.272 -30.796 -20.684 1.00 88.14 596 ARG A CA 1
ATOM 4411 C C . ARG A 1 563 ? -12.196 -32.076 -19.858 1.00 84.70 596 ARG A C 1
ATOM 4412 O O . ARG A 1 563 ? -11.533 -32.110 -18.820 1.00 83.35 596 ARG A O 1
ATOM 4420 N N . CYS A 1 564 ? -12.855 -33.129 -20.331 1.00 84.44 597 CYS A N 1
ATOM 4421 C CA . CYS A 1 564 ? -12.787 -34.442 -19.690 1.00 86.43 597 CYS A CA 1
ATOM 4422 C C . CYS A 1 564 ? -11.390 -35.077 -19.789 1.00 81.53 597 CYS A C 1
ATOM 4423 O O . CYS A 1 564 ? -10.954 -35.770 -18.869 1.00 79.20 597 CYS A O 1
ATOM 4426 N N . ASP A 1 565 ? -10.703 -34.845 -20.910 1.00 87.07 598 ASP A N 1
ATOM 4427 C CA . ASP A 1 565 ? -9.344 -35.359 -21.126 1.00 86.95 598 ASP A CA 1
ATOM 4428 C C . ASP A 1 565 ? -8.398 -34.764 -20.117 1.00 84.55 598 ASP A C 1
ATOM 4429 O O . ASP A 1 565 ? -7.536 -35.444 -19.552 1.00 81.77 598 ASP A O 1
ATOM 4434 N N . ILE A 1 566 ? -8.580 -33.467 -19.902 1.00 85.18 599 ILE A N 1
ATOM 4435 C CA . ILE A 1 566 ? -7.711 -32.705 -19.035 1.00 81.37 599 ILE A CA 1
ATOM 4436 C C . ILE A 1 566 ? -7.997 -32.982 -17.560 1.00 75.44 599 ILE A C 1
ATOM 4437 O O . ILE A 1 566 ? -7.076 -33.138 -16.780 1.00 76.35 599 ILE A O 1
ATOM 4442 N N . SER A 1 567 ? -9.268 -33.082 -17.184 1.00 79.59 600 SER A N 1
ATOM 4443 C CA . SER A 1 567 ? -9.641 -33.345 -15.795 1.00 76.16 600 SER A CA 1
ATOM 4444 C C . SER A 1 567 ? -9.317 -34.767 -15.365 1.00 74.10 600 SER A C 1
ATOM 4445 O O . SER A 1 567 ? -9.174 -35.046 -14.183 1.00 69.78 600 SER A O 1
ATOM 4448 N N . SER A 1 568 ? -9.204 -35.660 -16.337 1.00 78.56 601 SER A N 1
ATOM 4449 C CA . SER A 1 568 ? -8.847 -37.042 -16.070 1.00 77.20 601 SER A CA 1
ATOM 4450 C C . SER A 1 568 ? -7.344 -37.132 -15.919 1.00 72.74 601 SER A C 1
ATOM 4451 O O . SER A 1 568 ? -6.825 -37.831 -15.046 1.00 73.40 601 SER A O 1
ATOM 4454 N N . SER A 1 569 ? -6.649 -36.412 -16.792 1.00 76.15 602 SER A N 1
ATOM 4455 C CA . SER A 1 569 ? -5.196 -36.303 -16.727 1.00 77.62 602 SER A CA 1
ATOM 4456 C C . SER A 1 569 ? -4.755 -35.670 -15.397 1.00 73.33 602 SER A C 1
ATOM 4457 O O . SER A 1 569 ? -3.846 -36.169 -14.743 1.00 71.69 602 SER A O 1
ATOM 4460 N N . CYS A 1 570 ? -5.415 -34.590 -14.986 1.00 73.44 603 CYS A N 1
ATOM 4461 C CA . CYS A 1 570 ? -5.089 -33.965 -13.712 1.00 73.62 603 CYS A CA 1
ATOM 4462 C C . CYS A 1 570 ? -5.444 -34.837 -12.497 1.00 72.09 603 CYS A C 1
ATOM 4463 O O . CYS A 1 570 ? -4.727 -34.793 -11.484 1.00 65.68 603 CYS A O 1
ATOM 4466 N N . PHE A 1 571 ? -6.525 -35.622 -12.604 1.00 68.57 604 PHE A N 1
ATOM 4467 C CA . PHE A 1 571 ? -6.926 -36.529 -11.527 1.00 68.99 604 PHE A CA 1
ATOM 4468 C C . PHE A 1 571 ? -5.915 -37.674 -11.376 1.00 72.15 604 PHE A C 1
ATOM 4469 O O . PHE A 1 571 ? -5.598 -38.085 -10.256 1.00 72.39 604 PHE A O 1
ATOM 4477 N N . GLN A 1 572 ? -5.374 -38.169 -12.485 1.00 74.54 605 GLN A N 1
ATOM 4478 C CA . GLN A 1 572 ? -4.376 -39.246 -12.405 1.00 79.43 605 GLN A CA 1
ATOM 4479 C C . GLN A 1 572 ? -2.995 -38.759 -11.906 1.00 78.73 605 GLN A C 1
ATOM 4480 O O . GLN A 1 572 ? -2.265 -39.498 -11.231 1.00 79.09 605 GLN A O 1
ATOM 4486 N N . MET A 1 573 ? -2.656 -37.516 -12.235 1.00 74.22 606 MET A N 1
ATOM 4487 C CA . MET A 1 573 ? -1.410 -36.900 -11.788 1.00 79.32 606 MET A CA 1
ATOM 4488 C C . MET A 1 573 ? -1.246 -36.962 -10.269 1.00 74.35 606 MET A C 1
ATOM 4489 O O . MET A 1 573 ? -0.155 -37.194 -9.759 1.00 72.74 606 MET A O 1
ATOM 4494 N N . GLY A 1 574 ? -2.345 -36.742 -9.558 1.00 71.82 607 GLY A N 1
ATOM 4495 C CA . GLY A 1 574 ? -2.339 -36.732 -8.109 1.00 71.91 607 GLY A CA 1
ATOM 4496 C C . GLY A 1 574 ? -2.122 -38.088 -7.481 1.00 73.25 607 GLY A C 1
ATOM 4497 O O . GLY A 1 574 ? -2.055 -38.188 -6.262 1.00 75.57 607 GLY A O 1
ATOM 4498 N N . LYS A 1 575 ? -2.027 -39.129 -8.307 1.00 77.27 608 LYS A N 1
ATOM 4499 C CA . LYS A 1 575 ? -1.658 -40.466 -7.844 1.00 78.40 608 LYS A CA 1
ATOM 4500 C C . LYS A 1 575 ? -0.141 -40.746 -8.059 1.00 79.15 608 LYS A C 1
ATOM 4501 O O . LYS A 1 575 ? 0.452 -41.622 -7.430 1.00 78.47 608 LYS A O 1
ATOM 4507 N N . GLN A 1 576 ? 0.495 -39.974 -8.930 1.00 79.21 609 GLN A N 1
ATOM 4508 C CA . GLN A 1 576 ? 1.912 -40.165 -9.228 1.00 77.04 609 GLN A CA 1
ATOM 4509 C C . GLN A 1 576 ? 2.901 -39.570 -8.199 1.00 70.68 609 GLN A C 1
ATOM 4510 O O . GLN A 1 576 ? 4.085 -39.911 -8.210 1.00 70.84 609 GLN A O 1
ATOM 4516 N N . GLN A 1 577 ? 2.424 -38.675 -7.336 1.00 69.12 610 GLN A N 1
ATOM 4517 C CA . GLN A 1 577 ? 3.218 -38.122 -6.223 1.00 68.29 610 GLN A CA 1
ATOM 4518 C C . GLN A 1 577 ? 2.255 -37.641 -5.126 1.00 63.88 610 GLN A C 1
ATOM 4519 O O . GLN A 1 577 ? 1.054 -37.691 -5.312 1.00 66.41 610 GLN A O 1
ATOM 4525 N N . TYR A 1 578 ? 2.760 -37.216 -3.973 1.00 61.45 611 TYR A N 1
ATOM 4526 C CA . TYR A 1 578 ? 1.876 -36.953 -2.838 1.00 61.62 611 TYR A CA 1
ATOM 4527 C C . TYR A 1 578 ? 1.219 -35.573 -2.897 1.00 63.35 611 TYR A C 1
ATOM 4528 O O . TYR A 1 578 ? 1.863 -34.546 -2.709 1.00 63.62 611 TYR A O 1
ATOM 4537 N N . MET A 1 579 ? -0.082 -35.573 -3.183 1.00 67.78 612 MET A N 1
ATOM 4538 C CA . MET A 1 579 ? -0.894 -34.349 -3.221 1.00 63.53 612 MET A CA 1
ATOM 4539 C C . MET A 1 579 ? -2.370 -34.712 -3.178 1.00 64.85 612 MET A C 1
ATOM 4540 O O . MET A 1 579 ? -3.091 -34.586 -4.180 1.00 66.06 612 MET A O 1
ATOM 4545 N N . PRO A 1 580 ? -2.834 -35.169 -2.008 1.00 64.13 613 PRO A N 1
ATOM 4546 C CA . PRO A 1 580 ? -4.222 -35.630 -1.894 1.00 63.81 613 PRO A CA 1
ATOM 4547 C C . PRO A 1 580 ? -5.249 -34.507 -2.063 1.00 64.41 613 PRO A C 1
ATOM 4548 O O . PRO A 1 580 ? -6.291 -34.719 -2.680 1.00 66.97 613 PRO A O 1
ATOM 4552 N N . GLY A 1 581 ? -4.954 -33.337 -1.519 1.00 63.33 614 GLY A N 1
ATOM 4553 C CA . GLY A 1 581 ? -5.812 -32.185 -1.653 1.00 57.73 614 GLY A CA 1
ATOM 4554 C C . GLY A 1 581 ? -5.991 -31.754 -3.092 1.00 62.44 614 GLY A C 1
ATOM 4555 O O . GLY A 1 581 ? -7.109 -31.426 -3.514 1.00 62.04 614 GLY A O 1
ATOM 4556 N N . MET A 1 582 ? -4.902 -31.766 -3.857 1.00 61.98 615 MET A N 1
ATOM 4557 C CA . MET A 1 582 ? -4.992 -31.439 -5.274 1.00 61.74 615 MET A CA 1
ATOM 4558 C C . MET A 1 582 ? -5.743 -32.542 -6.023 1.00 64.36 615 MET A C 1
ATOM 4559 O O . MET A 1 582 ? -6.543 -32.254 -6.904 1.00 59.75 615 MET A O 1
ATOM 4564 N N . ARG A 1 583 ? -5.479 -33.805 -5.674 1.00 66.33 616 ARG A N 1
ATOM 4565 C CA . ARG A 1 583 ? -6.116 -34.901 -6.373 1.00 65.68 616 ARG A CA 1
ATOM 4566 C C . ARG A 1 583 ? -7.600 -34.892 -6.097 1.00 66.13 616 ARG A C 1
ATOM 4567 O O . ARG A 1 583 ? -8.397 -35.219 -6.976 1.00 65.23 616 ARG A O 1
ATOM 4575 N N . TYR A 1 584 ? -7.971 -34.513 -4.877 1.00 65.29 617 TYR A N 1
ATOM 4576 C CA . TYR A 1 584 ? -9.386 -34.381 -4.550 1.00 66.59 617 TYR A CA 1
ATOM 4577 C C . TYR A 1 584 ? -10.085 -33.322 -5.462 1.00 66.36 617 TYR A C 1
ATOM 4578 O O . TYR A 1 584 ? -11.028 -33.664 -6.187 1.00 62.46 617 TYR A O 1
ATOM 4587 N N . VAL A 1 585 ? -9.615 -32.065 -5.452 1.00 65.23 618 VAL A N 1
ATOM 4588 C CA . VAL A 1 585 ? -10.244 -31.009 -6.260 1.00 66.56 618 VAL A CA 1
ATOM 4589 C C . VAL A 1 585 ? -10.212 -31.282 -7.788 1.00 66.40 618 VAL A C 1
ATOM 4590 O O . VAL A 1 585 ? -11.120 -30.883 -8.513 1.00 62.73 618 VAL A O 1
ATOM 4594 N N . ALA A 1 586 ? -9.191 -31.986 -8.272 1.00 67.18 619 ALA A N 1
ATOM 4595 C CA . ALA A 1 586 ? -9.197 -32.451 -9.653 1.00 66.49 619 ALA A CA 1
ATOM 4596 C C . ALA A 1 586 ? -10.301 -33.491 -9.859 1.00 67.04 619 ALA A C 1
ATOM 4597 O O . ALA A 1 586 ? -10.901 -33.556 -10.925 1.00 66.15 619 ALA A O 1
ATOM 4599 N N . GLY A 1 587 ? -10.552 -34.295 -8.827 1.00 67.73 620 GLY A N 1
ATOM 4600 C CA . GLY A 1 587 ? -11.581 -35.311 -8.841 1.00 64.82 620 GLY A CA 1
ATOM 4601 C C . GLY A 1 587 ? -13.017 -34.790 -8.846 1.00 69.35 620 GLY A C 1
ATOM 4602 O O . GLY A 1 587 ? -13.856 -35.367 -9.512 1.00 69.28 620 GLY A O 1
ATOM 4603 N N . ILE A 1 588 ? -13.328 -33.715 -8.123 1.00 68.67 621 ILE A N 1
ATOM 4604 C CA . ILE A 1 588 ? -14.697 -33.215 -8.153 1.00 67.67 621 ILE A CA 1
ATOM 4605 C C . ILE A 1 588 ? -14.919 -32.462 -9.465 1.00 70.15 621 ILE A C 1
ATOM 4606 O O . ILE A 1 588 ? -16.009 -32.484 -10.034 1.00 69.99 621 ILE A O 1
ATOM 4611 N N . TRP A 1 589 ? -13.857 -31.867 -9.987 1.00 71.99 622 TRP A N 1
ATOM 4612 C CA . TRP A 1 589 ? -13.889 -31.247 -11.302 1.00 69.54 622 TRP A CA 1
ATOM 4613 C C . TRP A 1 589 ? -14.180 -32.265 -12.370 1.00 71.82 622 TRP A C 1
ATOM 4614 O O . TRP A 1 589 ? -14.947 -32.014 -13.286 1.00 74.52 622 TRP A O 1
ATOM 4625 N N . HIS A 1 590 ? -13.545 -33.424 -12.251 1.00 73.52 623 HIS A N 1
ATOM 4626 C CA . HIS A 1 590 ? -13.692 -34.487 -13.236 1.00 74.57 623 HIS A CA 1
ATOM 4627 C C . HIS A 1 590 ? -15.049 -35.163 -13.110 1.00 75.36 623 HIS A C 1
ATOM 4628 O O . HIS A 1 590 ? -15.644 -35.555 -14.102 1.00 75.99 623 HIS A O 1
ATOM 4635 N N . LEU A 1 591 ? -15.526 -35.292 -11.876 1.00 72.71 624 LEU A N 1
ATOM 4636 C CA . LEU A 1 591 ? -16.830 -35.868 -11.624 1.00 76.27 624 LEU A CA 1
ATOM 4637 C C . LEU A 1 591 ? -17.971 -35.050 -12.283 1.00 77.87 624 LEU A C 1
ATOM 4638 O O . LEU A 1 591 ? -18.926 -35.619 -12.789 1.00 76.66 624 LEU A O 1
ATOM 4643 N N . MET A 1 592 ? -17.847 -33.727 -12.284 1.00 76.05 625 MET A N 1
ATOM 4644 C CA . MET A 1 592 ? -18.827 -32.842 -12.892 1.00 76.32 625 MET A CA 1
ATOM 4645 C C . MET A 1 592 ? -18.665 -32.804 -14.410 1.00 79.47 625 MET A C 1
ATOM 4646 O O . MET A 1 592 ? -19.639 -32.700 -15.148 1.00 85.49 625 MET A O 1
ATOM 4651 N N . ASN A 1 593 ? -17.429 -32.874 -14.879 1.00 80.81 626 ASN A N 1
ATOM 4652 C CA . ASN A 1 593 ? -17.173 -32.931 -16.312 1.00 80.02 626 ASN A CA 1
ATOM 4653 C C . ASN A 1 593 ? -17.678 -34.237 -16.892 1.00 82.31 626 ASN A C 1
ATOM 4654 O O . ASN A 1 593 ? -18.157 -34.277 -18.009 1.00 89.81 626 ASN A O 1
ATOM 4659 N N . SER A 1 594 ? -17.534 -35.317 -16.136 1.00 81.89 627 SER A N 1
ATOM 4660 C CA . SER A 1 594 ? -17.977 -36.628 -16.592 1.00 88.31 627 SER A CA 1
ATOM 4661 C C . SER A 1 594 ? -19.491 -36.730 -16.547 1.00 89.16 627 SER A C 1
ATOM 4662 O O . SER A 1 594 ? -20.077 -37.505 -17.282 1.00 96.51 627 SER A O 1
ATOM 4665 N N . THR A 1 595 ? -20.127 -35.941 -15.690 1.00 84.88 628 THR A N 1
ATOM 4666 C CA . THR A 1 595 ? -21.582 -35.914 -15.629 1.00 88.41 628 THR A CA 1
ATOM 4667 C C . THR A 1 595 ? -22.207 -35.114 -16.797 1.00 92.53 628 THR A C 1
ATOM 4668 O O . THR A 1 595 ? -23.107 -35.605 -17.470 1.00 96.38 628 THR A O 1
ATOM 4672 N N . VAL A 1 596 ? -21.720 -33.899 -17.044 1.00 90.53 629 VAL A N 1
ATOM 4673 C CA . VAL A 1 596 ? -22.169 -33.092 -18.180 1.00 93.59 629 VAL A CA 1
ATOM 4674 C C . VAL A 1 596 ? -21.888 -33.785 -19.507 1.00 96.97 629 VAL A C 1
ATOM 4675 O O . VAL A 1 596 ? -22.647 -33.667 -20.457 1.00 104.33 629 VAL A O 1
ATOM 4679 N N . ALA A 1 597 ? -20.800 -34.533 -19.570 1.00 99.28 630 ALA A N 1
ATOM 4680 C CA . ALA A 1 597 ? -20.486 -35.281 -20.778 1.00 106.65 630 ALA A CA 1
ATOM 4681 C C . ALA A 1 597 ? -21.306 -36.557 -20.847 1.00 107.59 630 ALA A C 1
ATOM 4682 O O . ALA A 1 597 ? -21.190 -37.323 -21.804 1.00 118.03 630 ALA A O 1
ATOM 4684 N N . MET A 1 598 ? -22.129 -36.780 -19.825 1.00 102.04 631 MET A N 1
ATOM 4685 C CA . MET A 1 598 ? -22.964 -37.981 -19.736 1.00 107.78 631 MET A CA 1
ATOM 4686 C C . MET A 1 598 ? -22.158 -39.264 -19.946 1.00 108.98 631 MET A C 1
ATOM 4687 O O . MET A 1 598 ? -22.593 -40.170 -20.655 1.00 110.00 631 MET A O 1
ATOM 4692 N N . LYS A 1 599 ? -20.968 -39.311 -19.353 1.00 105.05 632 LYS A N 1
ATOM 4693 C CA . LYS A 1 599 ? -20.123 -40.497 -19.392 1.00 104.16 632 LYS A CA 1
ATOM 4694 C C . LYS A 1 599 ? -20.399 -41.306 -18.139 1.00 101.48 632 LYS A C 1
ATOM 4695 O O . LYS A 1 599 ? -19.759 -41.102 -17.116 1.00 101.70 632 LYS A O 1
ATOM 4701 N N . THR A 1 600 ? -21.352 -42.227 -18.223 1.00 103.41 633 THR A N 1
ATOM 4702 C CA . THR A 1 600 ? -21.934 -42.842 -17.029 1.00 102.93 633 THR A CA 1
ATOM 4703 C C . THR A 1 600 ? -21.057 -43.860 -16.296 1.00 100.00 633 THR A C 1
ATOM 4704 O O . THR A 1 600 ? -21.171 -44.006 -15.082 1.00 98.25 633 THR A O 1
ATOM 4708 N N . LYS A 1 601 ? -20.199 -44.567 -17.025 1.00 105.28 634 LYS A N 1
ATOM 4709 C CA . LYS A 1 601 ? -19.254 -45.495 -16.400 1.00 104.23 634 LYS A CA 1
ATOM 4710 C C . LYS A 1 601 ? -18.196 -44.730 -15.618 1.00 97.71 634 LYS A C 1
ATOM 4711 O O . LYS A 1 601 ? -17.811 -45.120 -14.516 1.00 95.85 634 LYS A O 1
ATOM 4717 N N . GLU A 1 602 ? -17.724 -43.640 -16.215 1.00 100.37 635 GLU A N 1
ATOM 4718 C CA . GLU A 1 602 ? -16.627 -42.859 -15.657 1.00 100.35 635 GLU A CA 1
ATOM 4719 C C . GLU A 1 602 ? -17.074 -42.118 -14.408 1.00 96.11 635 GLU A C 1
ATOM 4720 O O . GLU A 1 602 ? -16.285 -41.930 -13.470 1.00 89.70 635 GLU A O 1
ATOM 4726 N N . VAL A 1 603 ? -18.341 -41.699 -14.411 1.00 94.71 636 VAL A N 1
ATOM 4727 C CA . VAL A 1 603 ? -18.938 -41.086 -13.235 1.00 91.42 636 VAL A CA 1
ATOM 4728 C C . VAL A 1 603 ? -18.917 -42.096 -12.097 1.00 87.28 636 VAL A C 1
ATOM 4729 O O . VAL A 1 603 ? -18.646 -41.746 -10.944 1.00 86.12 636 VAL A O 1
ATOM 4733 N N . ALA A 1 604 ? -19.157 -43.360 -12.439 1.00 91.12 637 ALA A N 1
ATOM 4734 C CA . ALA A 1 604 ? -19.216 -44.436 -11.453 1.00 88.86 637 ALA A CA 1
ATOM 4735 C C . ALA A 1 604 ? -17.882 -44.646 -10.752 1.00 87.23 637 ALA A C 1
ATOM 4736 O O . ALA A 1 604 ? -17.834 -44.723 -9.522 1.00 86.36 637 ALA A O 1
ATOM 4738 N N . ILE A 1 605 ? -16.802 -44.724 -11.529 1.00 89.12 638 ILE A N 1
ATOM 4739 C CA . ILE A 1 605 ? -15.482 -45.007 -10.972 1.00 88.59 638 ILE A CA 1
ATOM 4740 C C . ILE A 1 605 ? -14.839 -43.774 -10.318 1.00 84.48 638 ILE A C 1
ATOM 4741 O O . ILE A 1 605 ? -14.137 -43.902 -9.315 1.00 83.40 638 ILE A O 1
ATOM 4746 N N . THR A 1 606 ? -15.096 -42.586 -10.858 1.00 86.43 639 THR A N 1
ATOM 4747 C CA . THR A 1 606 ? -14.600 -41.374 -10.238 1.00 80.22 639 THR A CA 1
ATOM 4748 C C . THR A 1 606 ? -15.197 -41.245 -8.848 1.00 78.14 639 THR A C 1
ATOM 4749 O O . THR A 1 606 ? -14.493 -40.934 -7.885 1.00 77.50 639 THR A O 1
ATOM 4753 N N . ARG A 1 607 ? -16.502 -41.491 -8.745 1.00 83.00 640 ARG A N 1
ATOM 4754 C CA . ARG A 1 607 ? -17.192 -41.359 -7.463 1.00 83.42 640 ARG A CA 1
ATOM 4755 C C . ARG A 1 607 ? -16.621 -42.388 -6.497 1.00 79.19 640 ARG A C 1
ATOM 4756 O O . ARG A 1 607 ? -16.398 -42.097 -5.317 1.00 79.08 640 ARG A O 1
ATOM 4764 N N . ALA A 1 608 ? -16.355 -43.580 -7.024 1.00 80.34 641 ALA A N 1
ATOM 4765 C CA . ALA A 1 608 ? -15.766 -44.665 -6.235 1.00 80.48 641 ALA A CA 1
ATOM 4766 C C . ALA A 1 608 ? -14.378 -44.294 -5.682 1.00 73.59 641 ALA A C 1
ATOM 4767 O O . ALA A 1 608 ? -14.144 -44.433 -4.496 1.00 71.56 641 ALA A O 1
ATOM 4769 N N . LYS A 1 609 ? -13.483 -43.819 -6.553 1.00 75.58 642 LYS A N 1
ATOM 4770 C CA . LYS A 1 609 ? -12.163 -43.311 -6.155 1.00 77.74 642 LYS A CA 1
ATOM 4771 C C . LYS A 1 609 ? -12.268 -42.199 -5.108 1.00 73.93 642 LYS A C 1
ATOM 4772 O O . LYS A 1 609 ? -11.648 -42.263 -4.050 1.00 74.20 642 LYS A O 1
ATOM 4778 N N . LEU A 1 610 ? -13.063 -41.185 -5.436 1.00 78.69 643 LEU A N 1
ATOM 4779 C CA . LEU A 1 610 ? -13.340 -40.042 -4.572 1.00 75.91 643 LEU A CA 1
ATOM 4780 C C . LEU A 1 610 ? -13.784 -40.476 -3.179 1.00 71.86 643 LEU A C 1
ATOM 4781 O O . LEU A 1 610 ? -13.489 -39.829 -2.191 1.00 72.80 643 LEU A O 1
ATOM 4786 N N . GLU A 1 611 ? -14.498 -41.586 -3.110 1.00 81.76 644 GLU A N 1
ATOM 4787 C CA . GLU A 1 611 ? -15.065 -42.049 -1.852 1.00 85.60 644 GLU A CA 1
ATOM 4788 C C . GLU A 1 611 ? -13.988 -42.594 -0.927 1.00 81.64 644 GLU A C 1
ATOM 4789 O O . GLU A 1 611 ? -14.064 -42.426 0.294 1.00 82.83 644 GLU A O 1
ATOM 4795 N N . GLY A 1 612 ? -12.985 -43.241 -1.513 1.00 76.49 645 GLY A N 1
ATOM 4796 C CA . GLY A 1 612 ? -11.849 -43.742 -0.756 1.00 78.57 645 GLY A CA 1
ATOM 4797 C C . GLY A 1 612 ? -10.816 -42.671 -0.472 1.00 75.14 645 GLY A C 1
ATOM 4798 O O . GLY A 1 612 ? -10.037 -42.757 0.474 1.00 81.41 645 GLY A O 1
ATOM 4799 N N . LEU A 1 613 ? -10.817 -41.659 -1.325 1.00 75.90 646 LEU A N 1
ATOM 4800 C CA . LEU A 1 613 ? -9.992 -40.481 -1.177 1.00 72.13 646 LEU A CA 1
ATOM 4801 C C . LEU A 1 613 ? -10.366 -39.695 0.074 1.00 76.35 646 LEU A C 1
ATOM 4802 O O . LEU A 1 613 ? -9.499 -39.363 0.885 1.00 75.68 646 LEU A O 1
ATOM 4807 N N . VAL A 1 614 ? -11.657 -39.418 0.259 1.00 77.26 647 VAL A N 1
ATOM 4808 C CA . VAL A 1 614 ? -12.079 -38.645 1.434 1.00 81.22 647 VAL A CA 1
ATOM 4809 C C . VAL A 1 614 ? -11.893 -39.464 2.709 1.00 81.49 647 VAL A C 1
ATOM 4810 O O . VAL A 1 614 ? -11.676 -38.907 3.789 1.00 84.24 647 VAL A O 1
ATOM 4814 N N . ASP A 1 615 ? -11.953 -40.788 2.573 1.00 82.43 648 ASP A N 1
ATOM 4815 C CA . ASP A 1 615 ? -11.692 -41.685 3.691 1.00 87.05 648 ASP A CA 1
ATOM 4816 C C . ASP A 1 615 ? -10.291 -41.470 4.217 1.00 86.45 648 ASP A C 1
ATOM 4817 O O . ASP A 1 615 ? -10.099 -41.165 5.387 1.00 91.01 648 ASP A O 1
ATOM 4822 N N . LYS A 1 616 ? -9.306 -41.621 3.342 1.00 85.57 649 LYS A N 1
ATOM 4823 C CA . LYS A 1 616 ? -7.920 -41.443 3.752 1.00 88.58 649 LYS A CA 1
ATOM 4824 C C . LYS A 1 616 ? -7.660 -40.060 4.330 1.00 86.19 649 LYS A C 1
ATOM 4825 O O . LYS A 1 616 ? -6.878 -39.927 5.253 1.00 93.64 649 LYS A O 1
ATOM 4831 N N . MET A 1 617 ? -8.321 -39.033 3.805 1.00 86.31 650 MET A N 1
ATOM 4832 C CA . MET A 1 617 ? -8.026 -37.657 4.218 1.00 88.15 650 MET A CA 1
ATOM 4833 C C . MET A 1 617 ? -8.624 -37.312 5.570 1.00 90.59 650 MET A C 1
ATOM 4834 O O . MET A 1 617 ? -8.032 -36.562 6.347 1.00 95.81 650 MET A O 1
ATOM 4839 N N . LEU A 1 618 ? -9.795 -37.873 5.845 1.00 90.18 651 LEU A N 1
ATOM 4840 C CA . LEU A 1 618 ? -10.486 -37.643 7.110 1.00 95.22 651 LEU A CA 1
ATOM 4841 C C . LEU A 1 618 ? -10.123 -38.676 8.186 1.00 96.08 651 LEU A C 1
ATOM 4842 O O . LEU A 1 618 ? -10.225 -38.387 9.382 1.00 98.02 651 LEU A O 1
ATOM 4847 N N . ASN A 1 619 ? -9.705 -39.866 7.747 1.00 95.56 652 ASN A N 1
ATOM 4848 C CA . ASN A 1 619 ? -9.515 -41.038 8.612 1.00 98.40 652 ASN A CA 1
ATOM 4849 C C . ASN A 1 619 ? -10.841 -41.467 9.237 1.00 128.72 652 ASN A C 1
ATOM 4850 O O . ASN A 1 619 ? -11.650 -42.153 8.603 1.00 100.47 652 ASN A O 1
ATOM 4855 N N . THR B 2 3 ? -25.624 -35.182 -3.954 1.00 92.96 3 THR B N 1
ATOM 4856 C CA . THR B 2 3 ? -24.397 -34.566 -3.439 1.00 94.15 3 THR B CA 1
ATOM 4857 C C . THR B 2 3 ? -23.180 -34.787 -4.358 1.00 90.14 3 THR B C 1
ATOM 4858 O O . THR B 2 3 ? -23.298 -34.858 -5.594 1.00 89.58 3 THR B O 1
ATOM 4862 N N . PHE B 2 4 ? -22.012 -34.860 -3.721 1.00 87.58 4 PHE B N 1
ATOM 4863 C CA . PHE B 2 4 ? -20.747 -35.247 -4.347 1.00 83.13 4 PHE B CA 1
ATOM 4864 C C . PHE B 2 4 ? -19.826 -35.635 -3.192 1.00 78.71 4 PHE B C 1
ATOM 4865 O O . PHE B 2 4 ? -19.907 -35.039 -2.133 1.00 84.38 4 PHE B O 1
ATOM 4873 N N . PRO B 2 5 ? -18.986 -36.666 -3.372 1.00 77.76 5 PRO B N 1
ATOM 4874 C CA . PRO B 2 5 ? -18.180 -37.183 -2.251 1.00 80.52 5 PRO B CA 1
ATOM 4875 C C . PRO B 2 5 ? -17.292 -36.129 -1.573 1.00 76.08 5 PRO B C 1
ATOM 4876 O O . PRO B 2 5 ? -16.441 -35.513 -2.207 1.00 74.26 5 PRO B O 1
ATOM 4880 N N . GLY B 2 6 ? -17.513 -35.933 -0.279 1.00 78.67 6 GLY B N 1
ATOM 4881 C CA . GLY B 2 6 ? -16.705 -35.041 0.518 1.00 78.79 6 GLY B CA 1
ATOM 4882 C C . GLY B 2 6 ? -17.387 -33.723 0.783 1.00 81.14 6 GLY B C 1
ATOM 4883 O O . GLY B 2 6 ? -16.918 -32.929 1.587 1.00 85.17 6 GLY B O 1
ATOM 4884 N N . GLU B 2 7 ? -18.479 -33.470 0.074 1.00 84.67 7 GLU B N 1
ATOM 4885 C CA . GLU B 2 7 ? -19.340 -32.341 0.379 1.00 86.12 7 GLU B CA 1
ATOM 4886 C C . GLU B 2 7 ? -19.800 -32.514 1.816 1.00 89.48 7 GLU B C 1
ATOM 4887 O O . GLU B 2 7 ? -20.140 -33.625 2.195 1.00 93.37 7 GLU B O 1
ATOM 4893 N N . ASP B 2 8 ? -19.750 -31.424 2.584 1.00 89.24 8 ASP B N 1
ATOM 4894 C CA . ASP B 2 8 ? -20.142 -31.271 4.008 1.00 91.97 8 ASP B CA 1
ATOM 4895 C C . ASP B 2 8 ? -19.062 -31.759 4.977 1.00 90.24 8 ASP B C 1
ATOM 4896 O O . ASP B 2 8 ? -19.295 -31.906 6.180 1.00 92.76 8 ASP B O 1
ATOM 4901 N N . THR B 2 9 ? -17.862 -31.965 4.450 1.00 89.13 9 THR B N 1
ATOM 4902 C CA . THR B 2 9 ? -16.691 -32.228 5.280 1.00 87.56 9 THR B CA 1
ATOM 4903 C C . THR B 2 9 ? -15.827 -30.978 5.308 1.00 81.77 9 THR B C 1
ATOM 4904 O O . THR B 2 9 ? -16.142 -29.991 4.644 1.00 80.14 9 THR B O 1
ATOM 4908 N N . ARG B 2 10 ? -14.741 -31.029 6.077 1.00 84.42 10 ARG B N 1
ATOM 4909 C CA . ARG B 2 10 ? -13.811 -29.899 6.202 1.00 81.47 10 ARG B CA 1
ATOM 4910 C C . ARG B 2 10 ? -12.915 -29.734 4.971 1.00 72.69 10 ARG B C 1
ATOM 4911 O O . ARG B 2 10 ? -12.363 -28.664 4.750 1.00 69.81 10 ARG B O 1
ATOM 4919 N N . ILE B 2 11 ? -12.783 -30.796 4.180 1.00 69.75 11 ILE B N 1
ATOM 4920 C CA . ILE B 2 11 ? -11.855 -30.843 3.047 1.00 66.00 11 ILE B CA 1
ATOM 4921 C C . ILE B 2 11 ? -11.958 -29.646 2.079 1.00 66.37 11 ILE B C 1
ATOM 4922 O O . ILE B 2 11 ? -13.032 -29.362 1.519 1.00 68.24 11 ILE B O 1
ATOM 4927 N N . PRO B 2 12 ? -10.842 -28.923 1.881 1.00 61.98 12 PRO B N 1
ATOM 4928 C CA . PRO B 2 12 ? -10.818 -27.789 0.936 1.00 61.69 12 PRO B CA 1
ATOM 4929 C C . PRO B 2 12 ? -11.358 -28.149 -0.470 1.00 63.30 12 PRO B C 1
ATOM 4930 O O . PRO B 2 12 ? -10.901 -29.128 -1.071 1.00 61.30 12 PRO B O 1
ATOM 4934 N N . LYS B 2 13 ? -12.328 -27.369 -0.969 1.00 66.01 13 LYS B N 1
ATOM 4935 C CA . LYS B 2 13 ? -12.960 -27.650 -2.261 1.00 62.92 13 LYS B CA 1
ATOM 4936 C C . LYS B 2 13 ? -12.480 -26.730 -3.381 1.00 58.79 13 LYS B C 1
ATOM 4937 O O . LYS B 2 13 ? -12.561 -27.085 -4.535 1.00 64.89 13 LYS B O 1
ATOM 4943 N N . ARG B 2 14 ? -11.991 -25.548 -3.045 1.00 58.83 14 ARG B N 1
ATOM 4944 C CA . ARG B 2 14 ? -11.391 -24.659 -4.036 1.00 59.29 14 ARG B CA 1
ATOM 4945 C C . ARG B 2 14 ? -9.868 -24.796 -4.087 1.00 61.06 14 ARG B C 1
ATOM 4946 O O . ARG B 2 14 ? -9.216 -25.013 -3.066 1.00 59.44 14 ARG B O 1
ATOM 4954 N N . ILE B 2 15 ? -9.295 -24.615 -5.272 1.00 61.09 15 ILE B N 1
ATOM 4955 C CA . ILE B 2 15 ? -7.869 -24.844 -5.464 1.00 62.17 15 ILE B CA 1
ATOM 4956 C C . ILE B 2 15 ? -6.987 -23.861 -4.672 1.00 61.83 15 ILE B C 1
ATOM 4957 O O . ILE B 2 15 ? -5.853 -24.175 -4.346 1.00 61.21 15 ILE B O 1
ATOM 4962 N N . SER B 2 16 ? -7.493 -22.676 -4.354 1.00 63.80 16 SER B N 1
ATOM 4963 C CA . SER B 2 16 ? -6.682 -21.742 -3.596 1.00 60.84 16 SER B CA 1
ATOM 4964 C C . SER B 2 16 ? -6.646 -22.185 -2.145 1.00 58.55 16 SER B C 1
ATOM 4965 O O . SER B 2 16 ? -5.616 -22.092 -1.490 1.00 60.22 16 SER B O 1
ATOM 4968 N N . GLU B 2 17 ? -7.770 -22.683 -1.641 1.00 60.50 17 GLU B N 1
ATOM 4969 C CA . GLU B 2 17 ? -7.819 -23.232 -0.285 1.00 60.71 17 GLU B CA 1
ATOM 4970 C C . GLU B 2 17 ? -7.000 -24.504 -0.151 1.00 55.96 17 GLU B C 1
ATOM 4971 O O . GLU B 2 17 ? -6.401 -24.728 0.878 1.00 57.42 17 GLU B O 1
ATOM 4977 N N . ALA B 2 18 ? -6.986 -25.340 -1.186 1.00 59.79 18 ALA B N 1
ATOM 4978 C CA . ALA B 2 18 ? -6.196 -26.561 -1.182 1.00 54.88 18 ALA B CA 1
ATOM 4979 C C . ALA B 2 18 ? -4.693 -26.280 -1.331 1.00 56.94 18 ALA B C 1
ATOM 4980 O O . ALA B 2 18 ? -3.857 -27.080 -0.874 1.00 55.48 18 ALA B O 1
ATOM 4982 N N . LEU B 2 19 ? -4.341 -25.158 -1.961 1.00 57.51 19 LEU B N 1
ATOM 4983 C CA . LEU B 2 19 ? -2.928 -24.803 -2.139 1.00 57.73 19 LEU B CA 1
ATOM 4984 C C . LEU B 2 19 ? -2.246 -24.462 -0.817 1.00 55.62 19 LEU B C 1
ATOM 4985 O O . LEU B 2 19 ? -1.062 -24.711 -0.639 1.00 55.94 19 LEU B O 1
ATOM 4990 N N . SER B 2 20 ? -3.015 -23.936 0.128 1.00 57.17 20 SER B N 1
ATOM 4991 C CA . SER B 2 20 ? -2.469 -23.608 1.430 1.00 59.02 20 SER B CA 1
ATOM 4992 C C . SER B 2 20 ? -1.992 -24.871 2.206 1.00 58.48 20 SER B C 1
ATOM 4993 O O . SER B 2 20 ? -1.233 -24.755 3.190 1.00 58.04 20 SER B O 1
ATOM 4996 N N . HIS B 2 21 ? -2.403 -26.054 1.745 1.00 56.93 21 HIS B N 1
ATOM 4997 C CA . HIS B 2 21 ? -1.909 -27.335 2.283 1.00 59.62 21 HIS B CA 1
ATOM 4998 C C . HIS B 2 21 ? -0.959 -28.064 1.322 1.00 57.26 21 HIS B C 1
ATOM 4999 O O . HIS B 2 21 ? -0.609 -29.218 1.542 1.00 56.09 21 HIS B O 1
ATOM 5006 N N . GLN B 2 22 ? -0.567 -27.386 0.251 1.00 57.17 22 GLN B N 1
ATOM 5007 C CA . GLN B 2 22 ? 0.326 -27.945 -0.761 1.00 54.96 22 GLN B CA 1
ATOM 5008 C C . GLN B 2 22 ? 1.572 -27.089 -0.921 1.00 55.11 22 GLN B C 1
ATOM 5009 O O . GLN B 2 22 ? 1.495 -26.010 -1.481 1.00 53.66 22 GLN B O 1
ATOM 5015 N N . PRO B 2 23 ? 2.729 -27.565 -0.413 1.00 57.91 23 PRO B N 1
ATOM 5016 C CA . PRO B 2 23 ? 4.002 -26.855 -0.594 1.00 54.63 23 PRO B CA 1
ATOM 5017 C C . PRO B 2 23 ? 4.351 -26.711 -2.068 1.00 54.04 23 PRO B C 1
ATOM 5018 O O . PRO B 2 23 ? 4.155 -27.659 -2.824 1.00 53.15 23 PRO B O 1
ATOM 5022 N N . LEU B 2 24 ? 4.848 -25.548 -2.465 1.00 51.43 24 LEU B N 1
ATOM 5023 C CA . LEU B 2 24 ? 5.267 -25.315 -3.840 1.00 53.03 24 LEU B CA 1
ATOM 5024 C C . LEU B 2 24 ? 6.562 -26.079 -4.151 1.00 51.62 24 LEU B C 1
ATOM 5025 O O . LEU B 2 24 ? 7.640 -25.489 -4.356 1.00 51.83 24 LEU B O 1
ATOM 5030 N N . ASN B 2 25 ? 6.439 -27.400 -4.208 1.00 50.19 25 ASN B N 1
ATOM 5031 C CA . ASN B 2 25 ? 7.603 -28.273 -4.266 1.00 47.95 25 ASN B CA 1
ATOM 5032 C C . ASN B 2 25 ? 8.272 -28.348 -5.636 1.00 50.47 25 ASN B C 1
ATOM 5033 O O . ASN B 2 25 ? 9.282 -29.029 -5.778 1.00 51.49 25 ASN B O 1
ATOM 5038 N N . HIS B 2 26 ? 7.756 -27.622 -6.631 1.00 48.45 26 HIS B N 1
ATOM 5039 C CA . HIS B 2 26 ? 8.500 -27.503 -7.899 1.00 52.92 26 HIS B CA 1
ATOM 5040 C C . HIS B 2 26 ? 9.444 -26.278 -7.913 1.00 53.06 26 HIS B C 1
ATOM 5041 O O . HIS B 2 26 ? 10.341 -26.192 -8.739 1.00 54.86 26 HIS B O 1
ATOM 5048 N N . LEU B 2 27 ? 9.269 -25.361 -6.966 1.00 52.52 27 LEU B N 1
ATOM 5049 C CA . LEU B 2 27 ? 10.221 -24.253 -6.806 1.00 53.58 27 LEU B CA 1
ATOM 5050 C C . LEU B 2 27 ? 11.362 -24.652 -5.854 1.00 52.79 27 LEU B C 1
ATOM 5051 O O . LEU B 2 27 ? 11.284 -24.434 -4.659 1.00 53.66 27 LEU B O 1
ATOM 5056 N N . VAL B 2 28 ? 12.418 -25.235 -6.422 1.00 56.09 28 VAL B N 1
ATOM 5057 C CA . VAL B 2 28 ? 13.547 -25.782 -5.663 1.00 54.64 28 VAL B CA 1
ATOM 5058 C C . VAL B 2 28 ? 14.732 -24.833 -5.518 1.00 55.27 28 VAL B C 1
ATOM 5059 O O . VAL B 2 28 ? 15.293 -24.436 -6.523 1.00 58.09 28 VAL B O 1
ATOM 5063 N N . PRO B 2 29 ? 15.117 -24.490 -4.270 1.00 52.55 29 PRO B N 1
ATOM 5064 C CA . PRO B 2 29 ? 16.348 -23.701 -3.967 1.00 58.02 29 PRO B CA 1
ATOM 5065 C C . PRO B 2 29 ? 17.657 -24.289 -4.523 1.00 53.86 29 PRO B C 1
ATOM 5066 O O . PRO B 2 29 ? 17.968 -25.451 -4.286 1.00 54.28 29 PRO B O 1
ATOM 5070 N N . LYS B 2 30 ? 18.423 -23.474 -5.241 1.00 55.01 30 LYS B N 1
ATOM 5071 C CA . LYS B 2 30 ? 19.632 -23.935 -5.917 1.00 52.70 30 LYS B CA 1
ATOM 5072 C C . LYS B 2 30 ? 20.854 -23.065 -5.621 1.00 56.99 30 LYS B C 1
ATOM 5073 O O . LYS B 2 30 ? 21.979 -23.440 -5.936 1.00 59.65 30 LYS B O 1
ATOM 5079 N N . ARG B 2 31 ? 20.636 -21.916 -4.985 1.00 59.07 31 ARG B N 1
ATOM 5080 C CA . ARG B 2 31 ? 21.689 -20.949 -4.662 1.00 57.40 31 ARG B CA 1
ATOM 5081 C C . ARG B 2 31 ? 22.934 -21.480 -3.909 1.00 58.69 31 ARG B C 1
ATOM 5082 O O . ARG B 2 31 ? 24.072 -21.138 -4.238 1.00 58.15 31 ARG B O 1
ATOM 5090 N N . GLU B 2 32 ? 22.732 -22.296 -2.887 1.00 62.27 32 GLU B N 1
ATOM 5091 C CA . GLU B 2 32 ? 23.859 -22.800 -2.087 1.00 59.02 32 GLU B CA 1
ATOM 5092 C C . GLU B 2 32 ? 24.772 -23.749 -2.853 1.00 56.96 32 GLU B C 1
ATOM 5093 O O . GLU B 2 32 ? 25.890 -24.005 -2.441 1.00 61.59 32 GLU B O 1
ATOM 5099 N N . LEU B 2 33 ? 24.298 -24.196 -4.009 1.00 58.32 33 LEU B N 1
ATOM 5100 C CA . LEU B 2 33 ? 25.070 -24.942 -4.992 1.00 58.96 33 LEU B CA 1
ATOM 5101 C C . LEU B 2 33 ? 26.244 -24.166 -5.577 1.00 57.72 33 LEU B C 1
ATOM 5102 O O . LEU B 2 33 ? 27.354 -24.679 -5.667 1.00 57.26 33 LEU B O 1
ATOM 5107 N N . SER B 2 34 ? 25.981 -22.930 -6.006 1.00 62.13 34 SER B N 1
ATOM 5108 C CA . SER B 2 34 ? 26.993 -22.110 -6.673 1.00 60.55 34 SER B CA 1
ATOM 5109 C C . SER B 2 34 ? 28.027 -21.675 -5.649 1.00 60.20 34 SER B C 1
ATOM 5110 O O . SER B 2 34 ? 29.202 -21.579 -5.945 1.00 60.42 34 SER B O 1
ATOM 5113 N N . ARG B 2 35 ? 27.560 -21.454 -4.431 1.00 63.74 35 ARG B N 1
ATOM 5114 C CA . ARG B 2 35 ? 28.390 -20.995 -3.333 1.00 64.89 35 ARG B CA 1
ATOM 5115 C C . ARG B 2 35 ? 29.452 -21.988 -2.899 1.00 66.05 35 ARG B C 1
ATOM 5116 O O . ARG B 2 35 ? 30.460 -21.596 -2.365 1.00 71.20 35 ARG B O 1
ATOM 5124 N N . LEU B 2 36 ? 29.255 -23.284 -3.105 1.00 67.08 36 LEU B N 1
ATOM 5125 C CA . LEU B 2 36 ? 30.295 -24.191 -2.621 1.00 72.21 36 LEU B CA 1
ATOM 5126 C C . LEU B 2 36 ? 31.448 -24.281 -3.615 1.00 72.72 36 LEU B C 1
ATOM 5127 O O . LEU B 2 36 ? 32.487 -24.815 -3.289 1.00 75.72 36 LEU B O 1
ATOM 5132 N N . LEU B 2 37 ? 31.258 -23.722 -4.802 1.00 71.52 37 LEU B N 1
ATOM 5133 C CA . LEU B 2 37 ? 32.311 -23.633 -5.809 1.00 74.38 37 LEU B CA 1
ATOM 5134 C C . LEU B 2 37 ? 32.936 -22.265 -5.888 1.00 74.94 37 LEU B C 1
ATOM 5135 O O . LEU B 2 37 ? 34.090 -22.135 -6.260 1.00 77.89 37 LEU B O 1
ATOM 5140 N N . SER B 2 38 ? 32.170 -21.234 -5.583 1.00 75.43 38 SER B N 1
ATOM 5141 C CA . SER B 2 38 ? 32.631 -19.885 -5.875 1.00 81.45 38 SER B CA 1
ATOM 5142 C C . SER B 2 38 ? 33.713 -19.380 -4.972 1.00 86.79 38 SER B C 1
ATOM 5143 O O . SER B 2 38 ? 34.154 -18.245 -5.119 1.00 89.61 38 SER B O 1
ATOM 5146 N N . LYS B 2 39 ? 34.116 -20.213 -4.029 1.00 88.54 39 LYS B N 1
ATOM 5147 C CA . LYS B 2 39 ? 35.036 -19.791 -3.003 1.00 94.72 39 LYS B CA 1
ATOM 5148 C C . LYS B 2 39 ? 36.473 -20.350 -3.279 1.00 94.91 39 LYS B C 1
ATOM 5149 O O . LYS B 2 39 ? 36.883 -21.369 -2.712 1.00 97.24 39 LYS B O 1
ATOM 5155 N N . PRO B 2 40 ? 37.246 -19.676 -4.169 1.00 92.05 40 PRO B N 1
ATOM 5156 C CA . PRO B 2 40 ? 38.610 -20.185 -4.350 1.00 86.20 40 PRO B CA 1
ATOM 5157 C C . PRO B 2 40 ? 39.278 -20.149 -3.013 1.00 83.13 40 PRO B C 1
ATOM 5158 O O . PRO B 2 40 ? 39.534 -19.041 -2.566 1.00 81.81 40 PRO B O 1
ATOM 5162 N N . VAL B 2 41 ? 39.462 -21.317 -2.388 1.00 83.26 41 VAL B N 1
ATOM 5163 C CA . VAL B 2 41 ? 39.997 -21.482 -1.018 1.00 86.00 41 VAL B CA 1
ATOM 5164 C C . VAL B 2 41 ? 41.044 -20.444 -0.555 1.00 78.38 41 VAL B C 1
ATOM 5165 O O . VAL B 2 41 ? 41.041 -20.001 0.593 1.00 78.18 41 VAL B O 1
ATOM 5169 N N . GLN B 2 42 ? 41.942 -20.079 -1.460 1.00 75.47 42 GLN B N 1
ATOM 5170 C CA . GLN B 2 42 ? 42.907 -19.049 -1.185 1.00 76.29 42 GLN B CA 1
ATOM 5171 C C . GLN B 2 42 ? 43.250 -18.285 -2.461 1.00 71.46 42 GLN B C 1
ATOM 5172 O O . GLN B 2 42 ? 43.343 -18.876 -3.539 1.00 70.66 42 GLN B O 1
ATOM 5178 N N . ILE B 2 43 ? 43.377 -16.961 -2.326 1.00 73.04 43 ILE B N 1
ATOM 5179 C CA . ILE B 2 43 ? 43.978 -16.074 -3.331 1.00 61.86 43 ILE B CA 1
ATOM 5180 C C . ILE B 2 43 ? 45.157 -15.383 -2.667 1.00 64.23 43 ILE B C 1
ATOM 5181 O O . ILE B 2 43 ? 45.089 -15.044 -1.485 1.00 65.85 43 ILE B O 1
ATOM 5186 N N . SER B 2 44 ? 46.256 -15.203 -3.390 1.00 62.15 44 SER B N 1
ATOM 5187 C CA . SER B 2 44 ? 47.447 -14.613 -2.779 1.00 56.90 44 SER B CA 1
ATOM 5188 C C . SER B 2 44 ? 48.441 -14.038 -3.789 1.00 53.25 44 SER B C 1
ATOM 5189 O O . SER B 2 44 ? 48.617 -14.557 -4.886 1.00 54.03 44 SER B O 1
ATOM 5192 N N . VAL B 2 45 ? 49.076 -12.939 -3.412 1.00 51.73 45 VAL B N 1
ATOM 5193 C CA . VAL B 2 45 ? 50.092 -12.318 -4.241 1.00 50.99 45 VAL B CA 1
ATOM 5194 C C . VAL B 2 45 ? 51.437 -12.771 -3.698 1.00 53.02 45 VAL B C 1
ATOM 5195 O O . VAL B 2 45 ? 51.622 -12.874 -2.498 1.00 53.36 45 VAL B O 1
ATOM 5199 N N . GLN B 2 46 ? 52.355 -13.114 -4.593 1.00 57.47 46 GLN B N 1
ATOM 5200 C CA . GLN B 2 46 ? 53.682 -13.581 -4.204 1.00 59.83 46 GLN B CA 1
ATOM 5201 C C . GLN B 2 46 ? 54.765 -12.965 -5.074 1.00 59.94 46 GLN B C 1
ATOM 5202 O O . GLN B 2 46 ? 54.620 -12.877 -6.283 1.00 61.58 46 GLN B O 1
ATOM 5208 N N . LEU B 2 47 ? 55.850 -12.523 -4.450 1.00 63.39 47 LEU B N 1
ATOM 5209 C CA . LEU B 2 47 ? 56.974 -11.971 -5.192 1.00 63.49 47 LEU B CA 1
ATOM 5210 C C . LEU B 2 47 ? 57.790 -13.113 -5.780 1.00 65.77 47 LEU B C 1
ATOM 5211 O O . LEU B 2 47 ? 58.141 -14.044 -5.073 1.00 64.89 47 LEU B O 1
ATOM 5216 N N . GLU B 2 48 ? 58.067 -13.072 -7.077 1.00 67.57 48 GLU B N 1
ATOM 5217 C CA . GLU B 2 48 ? 59.049 -14.006 -7.619 1.00 72.54 48 GLU B CA 1
ATOM 5218 C C . GLU B 2 48 ? 60.450 -13.434 -7.407 1.00 66.66 48 GLU B C 1
ATOM 5219 O O . GLU B 2 48 ? 60.814 -12.457 -8.041 1.00 72.61 48 GLU B O 1
ATOM 5225 N N . SER B 2 49 ? 61.226 -14.020 -6.507 1.00 65.10 49 SER B N 1
ATOM 5226 C CA . SER B 2 49 ? 62.607 -13.547 -6.252 1.00 72.13 49 SER B CA 1
ATOM 5227 C C . SER B 2 49 ? 63.516 -14.621 -5.649 1.00 66.94 49 SER B C 1
ATOM 5228 O O . SER B 2 49 ? 63.043 -15.569 -5.029 1.00 65.99 49 SER B O 1
ATOM 5231 N N . GLU B 2 50 ? 64.822 -14.464 -5.841 1.00 70.54 50 GLU B N 1
ATOM 5232 C CA . GLU B 2 50 ? 65.820 -15.405 -5.278 1.00 75.76 50 GLU B CA 1
ATOM 5233 C C . GLU B 2 50 ? 65.814 -15.469 -3.763 1.00 66.30 50 GLU B C 1
ATOM 5234 O O . GLU B 2 50 ? 65.587 -14.470 -3.097 1.00 66.91 50 GLU B O 1
ATOM 5240 N N . ASP B 2 51 ? 66.040 -16.666 -3.232 1.00 68.15 51 ASP B N 1
ATOM 5241 C CA . ASP B 2 51 ? 66.227 -16.871 -1.794 1.00 65.68 51 ASP B CA 1
ATOM 5242 C C . ASP B 2 51 ? 67.267 -15.889 -1.286 1.00 63.08 51 ASP B C 1
ATOM 5243 O O . ASP B 2 51 ? 68.409 -15.933 -1.709 1.00 66.10 51 ASP B O 1
ATOM 5248 N N . ALA B 2 52 ? 66.878 -14.996 -0.389 1.00 59.57 52 ALA B N 1
ATOM 5249 C CA . ALA B 2 52 ? 67.825 -14.011 0.132 1.00 63.71 52 ALA B CA 1
ATOM 5250 C C . ALA B 2 52 ? 68.748 -14.570 1.228 1.00 61.75 52 ALA B C 1
ATOM 5251 O O . ALA B 2 52 ? 69.693 -13.911 1.618 1.00 59.73 52 ALA B O 1
ATOM 5253 N N . PHE B 2 53 ? 68.467 -15.779 1.713 1.00 61.48 53 PHE B N 1
ATOM 5254 C CA . PHE B 2 53 ? 69.243 -16.366 2.799 1.00 64.01 53 PHE B CA 1
ATOM 5255 C C . PHE B 2 53 ? 70.212 -17.444 2.308 1.00 66.35 53 PHE B C 1
ATOM 5256 O O . PHE B 2 53 ? 69.800 -18.487 1.785 1.00 65.74 53 PHE B O 1
ATOM 5264 N N . GLU B 2 54 ? 71.506 -17.177 2.490 1.00 70.21 54 GLU B N 1
ATOM 5265 C CA . GLU B 2 54 ? 72.561 -18.100 2.079 1.00 77.62 54 GLU B CA 1
ATOM 5266 C C . GLU B 2 54 ? 72.491 -19.444 2.791 1.00 72.23 54 GLU B C 1
ATOM 5267 O O . GLU B 2 54 ? 72.073 -19.530 3.944 1.00 71.52 54 GLU B O 1
ATOM 5273 N N . GLU B 2 55 ? 72.908 -20.486 2.084 1.00 72.84 55 GLU B N 1
ATOM 5274 C CA . GLU B 2 55 ? 73.162 -21.776 2.696 1.00 76.39 55 GLU B CA 1
ATOM 5275 C C . GLU B 2 55 ? 74.202 -21.651 3.813 1.00 71.97 55 GLU B C 1
ATOM 5276 O O . GLU B 2 55 ? 75.096 -20.806 3.747 1.00 74.23 55 GLU B O 1
ATOM 5282 N N . VAL B 2 56 ? 74.063 -22.487 4.839 1.00 67.74 56 VAL B N 1
ATOM 5283 C CA . VAL B 2 56 ? 75.094 -22.658 5.859 1.00 70.87 56 VAL B CA 1
ATOM 5284 C C . VAL B 2 56 ? 76.029 -23.788 5.422 1.00 68.87 56 VAL B C 1
ATOM 5285 O O . VAL B 2 56 ? 75.702 -24.535 4.501 1.00 70.55 56 VAL B O 1
ATOM 5289 N N . PRO B 2 57 ? 77.226 -23.879 6.029 1.00 70.71 57 PRO B N 1
ATOM 5290 C CA . PRO B 2 57 ? 78.067 -25.059 5.789 1.00 72.23 57 PRO B CA 1
ATOM 5291 C C . PRO B 2 57 ? 77.331 -26.333 6.170 1.00 72.51 57 PRO B C 1
ATOM 5292 O O . PRO B 2 57 ? 76.703 -26.350 7.227 1.00 69.84 57 PRO B O 1
ATOM 5296 N N . GLU B 2 58 ? 77.411 -27.372 5.345 1.00 79.45 58 GLU B N 1
ATOM 5297 C CA . GLU B 2 58 ? 76.702 -28.625 5.616 1.00 78.13 58 GLU B CA 1
ATOM 5298 C C . GLU B 2 58 ? 77.138 -29.272 6.933 1.00 72.50 58 GLU B C 1
ATOM 5299 O O . GLU B 2 58 ? 76.342 -29.951 7.574 1.00 71.77 58 GLU B O 1
ATOM 5305 N N . GLU B 2 59 ? 78.380 -29.035 7.348 1.00 69.52 59 GLU B N 1
ATOM 5306 C CA . GLU B 2 59 ? 78.899 -29.616 8.594 1.00 72.58 59 GLU B CA 1
ATOM 5307 C C . GLU B 2 59 ? 78.167 -29.106 9.828 1.00 67.29 59 GLU B C 1
ATOM 5308 O O . GLU B 2 59 ? 78.064 -29.800 10.842 1.00 65.48 59 GLU B O 1
ATOM 5314 N N . LEU B 2 60 ? 77.682 -27.874 9.745 1.00 68.26 60 LEU B N 1
ATOM 5315 C CA . LEU B 2 60 ? 77.024 -27.230 10.875 1.00 65.77 60 LEU B CA 1
ATOM 5316 C C . LEU B 2 60 ? 75.664 -27.868 11.176 1.00 64.47 60 LEU B C 1
ATOM 5317 O O . LEU B 2 60 ? 75.218 -27.853 12.328 1.00 63.63 60 LEU B O 1
ATOM 5322 N N . TRP B 2 61 ? 75.031 -28.455 10.157 1.00 61.01 61 TRP B N 1
ATOM 5323 C CA . TRP B 2 61 ? 73.877 -29.346 10.364 1.00 62.68 61 TRP B CA 1
ATOM 5324 C C . TRP B 2 61 ? 74.139 -30.500 11.305 1.00 62.88 61 TRP B C 1
ATOM 5325 O O . TRP B 2 61 ? 73.208 -31.089 11.799 1.00 62.10 61 TRP B O 1
ATOM 5336 N N . GLN B 2 62 ? 75.401 -30.826 11.572 1.00 70.65 62 GLN B N 1
ATOM 5337 C CA . GLN B 2 62 ? 75.718 -31.863 12.561 1.00 68.90 62 GLN B CA 1
ATOM 5338 C C . GLN B 2 62 ? 75.870 -31.316 13.976 1.00 65.10 62 GLN B C 1
ATOM 5339 O O . GLN B 2 62 ? 76.168 -32.079 14.873 1.00 71.41 62 GLN B O 1
ATOM 5345 N N . TYR B 2 63 ? 75.646 -30.019 14.186 1.00 61.02 63 TYR B N 1
ATOM 5346 C CA . TYR B 2 63 ? 75.701 -29.454 15.532 1.00 65.30 63 TYR B CA 1
ATOM 5347 C C . TYR B 2 63 ? 74.778 -30.239 16.472 1.00 65.58 63 TYR B C 1
ATOM 5348 O O . TYR B 2 63 ? 73.586 -30.333 16.234 1.00 67.85 63 TYR B O 1
ATOM 5357 N N . PRO B 2 64 ? 75.337 -30.831 17.534 1.00 68.23 64 PRO B N 1
ATOM 5358 C CA . PRO B 2 64 ? 74.593 -31.795 18.358 1.00 69.00 64 PRO B CA 1
ATOM 5359 C C . PRO B 2 64 ? 73.742 -31.198 19.471 1.00 69.96 64 PRO B C 1
ATOM 5360 O O . PRO B 2 64 ? 72.970 -31.909 20.087 1.00 71.83 64 PRO B O 1
ATOM 5364 N N . HIS B 2 65 ? 73.862 -29.911 19.731 1.00 67.16 65 HIS B N 1
ATOM 5365 C CA . HIS B 2 65 ? 73.243 -29.397 20.941 1.00 71.42 65 HIS B CA 1
ATOM 5366 C C . HIS B 2 65 ? 72.025 -28.522 20.674 1.00 68.58 65 HIS B C 1
ATOM 5367 O O . HIS B 2 65 ? 71.911 -27.937 19.611 1.00 67.15 65 HIS B O 1
ATOM 5374 N N . PRO B 2 66 ? 71.101 -28.445 21.653 1.00 70.23 66 PRO B N 1
ATOM 5375 C CA . PRO B 2 66 ? 69.930 -27.572 21.500 1.00 69.17 66 PRO B CA 1
ATOM 5376 C C . PRO B 2 66 ? 70.332 -26.118 21.339 1.00 64.94 66 PRO B C 1
ATOM 5377 O O . PRO B 2 66 ? 71.211 -25.640 22.057 1.00 64.64 66 PRO B O 1
ATOM 5381 N N . ILE B 2 67 ? 69.720 -25.442 20.375 1.00 63.29 67 ILE B N 1
ATOM 5382 C CA . ILE B 2 67 ? 69.837 -23.995 20.254 1.00 60.80 67 ILE B CA 1
ATOM 5383 C C . ILE B 2 67 ? 68.529 -23.378 20.738 1.00 60.80 67 ILE B C 1
ATOM 5384 O O . ILE B 2 67 ? 67.437 -23.864 20.433 1.00 61.29 67 ILE B O 1
ATOM 5389 N N . ASP B 2 68 ? 68.635 -22.325 21.524 1.00 60.94 68 ASP B N 1
ATOM 5390 C CA . ASP B 2 68 ? 67.453 -21.666 22.039 1.00 70.01 68 ASP B CA 1
ATOM 5391 C C . ASP B 2 68 ? 66.857 -20.700 20.996 1.00 67.31 68 ASP B C 1
ATOM 5392 O O . ASP B 2 68 ? 67.379 -19.608 20.781 1.00 68.64 68 ASP B O 1
ATOM 5397 N N . LEU B 2 69 ? 65.793 -21.105 20.317 1.00 66.44 69 LEU B N 1
ATOM 5398 C CA . LEU B 2 69 ? 65.038 -20.124 19.570 1.00 69.00 69 LEU B CA 1
ATOM 5399 C C . LEU B 2 69 ? 64.181 -19.520 20.667 1.00 72.72 69 LEU B C 1
ATOM 5400 O O . LEU B 2 69 ? 64.100 -20.105 21.745 1.00 79.13 69 LEU B O 1
ATOM 5405 N N . ASP B 2 70 ? 63.560 -18.376 20.436 1.00 68.23 70 ASP B N 1
ATOM 5406 C CA . ASP B 2 70 ? 62.928 -17.617 21.536 1.00 75.50 70 ASP B CA 1
ATOM 5407 C C . ASP B 2 70 ? 63.804 -17.385 22.781 1.00 74.23 70 ASP B C 1
ATOM 5408 O O . ASP B 2 70 ? 63.551 -17.962 23.824 1.00 75.98 70 ASP B O 1
ATOM 5413 N N . PRO B 2 71 ? 64.811 -16.513 22.699 1.00 74.60 71 PRO B N 1
ATOM 5414 C CA . PRO B 2 71 ? 65.392 -16.234 24.023 1.00 78.53 71 PRO B CA 1
ATOM 5415 C C . PRO B 2 71 ? 64.625 -15.196 24.870 1.00 80.20 71 PRO B C 1
ATOM 5416 O O . PRO B 2 71 ? 65.321 -14.338 25.404 1.00 78.33 71 PRO B O 1
ATOM 5420 N N . LEU B 2 72 ? 63.280 -15.281 24.977 1.00 78.35 72 LEU B N 1
ATOM 5421 C CA . LEU B 2 72 ? 62.419 -14.463 25.878 1.00 72.58 72 LEU B CA 1
ATOM 5422 C C . LEU B 2 72 ? 60.867 -14.656 25.700 1.00 79.33 72 LEU B C 1
ATOM 5423 O O . LEU B 2 72 ? 60.149 -15.047 26.622 1.00 77.27 72 LEU B O 1
ATOM 5428 N N . ARG B 2 73 ? 60.369 -14.429 24.485 1.00 83.05 73 ARG B N 1
ATOM 5429 C CA . ARG B 2 73 ? 59.001 -13.950 24.245 1.00 81.44 73 ARG B CA 1
ATOM 5430 C C . ARG B 2 73 ? 57.737 -14.780 24.582 1.00 81.26 73 ARG B C 1
ATOM 5431 O O . ARG B 2 73 ? 56.671 -14.205 24.748 1.00 82.75 73 ARG B O 1
ATOM 5439 N N . LEU B 2 74 ? 57.795 -16.098 24.700 1.00 81.58 74 LEU B N 1
ATOM 5440 C CA . LEU B 2 74 ? 56.527 -16.832 24.852 1.00 81.32 74 LEU B CA 1
ATOM 5441 C C . LEU B 2 74 ? 56.004 -16.875 26.288 1.00 88.29 74 LEU B C 1
ATOM 5442 O O . LEU B 2 74 ? 55.291 -17.804 26.666 1.00 87.58 74 LEU B O 1
ATOM 5447 N N . GLU B 2 75 ? 56.323 -15.852 27.078 1.00 94.09 75 GLU B N 1
ATOM 5448 C CA . GLU B 2 75 ? 55.704 -15.698 28.388 1.00 94.95 75 GLU B CA 1
ATOM 5449 C C . GLU B 2 75 ? 55.537 -14.244 28.822 1.00 104.54 75 GLU B C 1
ATOM 5450 O O . GLU B 2 75 ? 55.545 -13.334 27.999 1.00 92.11 75 GLU B O 1
ATOM 5456 N N . GLN B 2 78 ? 54.148 -13.045 26.093 1.00 92.12 78 GLN B N 1
ATOM 5457 C CA . GLN B 2 78 ? 52.895 -13.150 25.361 1.00 90.66 78 GLN B CA 1
ATOM 5458 C C . GLN B 2 78 ? 52.817 -14.466 24.577 1.00 81.90 78 GLN B C 1
ATOM 5459 O O . GLN B 2 78 ? 53.322 -14.553 23.456 1.00 77.25 78 GLN B O 1
ATOM 5465 N N . PRO B 2 79 ? 52.205 -15.505 25.180 1.00 82.04 79 PRO B N 1
ATOM 5466 C CA . PRO B 2 79 ? 52.052 -16.807 24.517 1.00 78.76 79 PRO B CA 1
ATOM 5467 C C . PRO B 2 79 ? 51.179 -16.692 23.276 1.00 71.36 79 PRO B C 1
ATOM 5468 O O . PRO B 2 79 ? 50.222 -15.932 23.291 1.00 73.99 79 PRO B O 1
ATOM 5472 N N . LEU B 2 80 ? 51.512 -17.415 22.213 1.00 69.97 80 LEU B N 1
ATOM 5473 C CA . LEU B 2 80 ? 50.718 -17.375 20.986 1.00 66.96 80 LEU B CA 1
ATOM 5474 C C . LEU B 2 80 ? 49.426 -18.185 21.098 1.00 61.99 80 LEU B C 1
ATOM 5475 O O . LEU B 2 80 ? 49.395 -19.234 21.714 1.00 61.36 80 LEU B O 1
ATOM 5480 N N . ARG B 2 81 ? 48.356 -17.671 20.507 1.00 60.69 81 ARG B N 1
ATOM 5481 C CA . ARG B 2 81 ? 47.106 -18.397 20.418 1.00 59.48 81 ARG B CA 1
ATOM 5482 C C . ARG B 2 81 ? 46.963 -18.988 19.027 1.00 57.72 81 ARG B C 1
ATOM 5483 O O . ARG B 2 81 ? 47.153 -18.296 18.025 1.00 56.37 81 ARG B O 1
ATOM 5491 N N . PHE B 2 82 ? 46.621 -20.273 18.968 1.00 53.65 82 PHE B N 1
ATOM 5492 C CA . PHE B 2 82 ? 46.540 -20.961 17.694 1.00 52.19 82 PHE B CA 1
ATOM 5493 C C . PHE B 2 82 ? 45.100 -21.237 17.302 1.00 54.61 82 PHE B C 1
ATOM 5494 O O . PHE B 2 82 ? 44.207 -21.285 18.145 1.00 56.75 82 PHE B O 1
ATOM 5502 N N . ARG B 2 83 ? 44.886 -21.411 16.011 1.00 52.51 83 ARG B N 1
ATOM 5503 C CA . ARG B 2 83 ? 43.554 -21.640 15.478 1.00 54.49 83 ARG B CA 1
ATOM 5504 C C . ARG B 2 83 ? 43.142 -23.088 15.516 1.00 56.05 83 ARG B C 1
ATOM 5505 O O . ARG B 2 83 ? 43.673 -23.905 14.772 1.00 54.62 83 ARG B O 1
ATOM 5513 N N . ARG B 2 84 ? 42.204 -23.399 16.404 1.00 59.15 84 ARG B N 1
ATOM 5514 C CA . ARG B 2 84 ? 41.573 -24.714 16.427 1.00 64.70 84 ARG B CA 1
ATOM 5515 C C . ARG B 2 84 ? 40.539 -24.769 15.299 1.00 64.08 84 ARG B C 1
ATOM 5516 O O . ARG B 2 84 ? 39.607 -23.980 15.293 1.00 66.10 84 ARG B O 1
ATOM 5524 N N . PRO B 2 85 ? 40.730 -25.683 14.331 1.00 67.37 85 PRO B N 1
ATOM 5525 C CA . PRO B 2 85 ? 39.861 -25.757 13.147 1.00 74.45 85 PRO B CA 1
ATOM 5526 C C . PRO B 2 85 ? 38.418 -26.078 13.501 1.00 75.94 85 PRO B C 1
ATOM 5527 O O . PRO B 2 85 ? 38.160 -27.101 14.126 1.00 76.38 85 PRO B O 1
ATOM 5531 N N . ARG B 2 86 ? 37.497 -25.199 13.123 1.00 80.89 86 ARG B N 1
ATOM 5532 C CA . ARG B 2 86 ? 36.073 -25.459 13.308 1.00 87.44 86 ARG B CA 1
ATOM 5533 C C . ARG B 2 86 ? 35.673 -26.658 12.461 1.00 84.40 86 ARG B C 1
ATOM 5534 O O . ARG B 2 86 ? 35.986 -26.712 11.274 1.00 83.87 86 ARG B O 1
ATOM 5542 N N . GLY B 2 87 ? 34.998 -27.619 13.086 1.00 83.70 87 GLY B N 1
ATOM 5543 C CA . GLY B 2 87 ? 34.492 -28.780 12.380 1.00 85.19 87 GLY B CA 1
ATOM 5544 C C . GLY B 2 87 ? 35.420 -29.974 12.457 1.00 91.18 87 GLY B C 1
ATOM 5545 O O . GLY B 2 87 ? 35.216 -30.996 11.795 1.00 90.76 87 GLY B O 1
ATOM 5546 N N . ALA B 2 88 ? 36.453 -29.838 13.277 1.00 90.01 88 ALA B N 1
ATOM 5547 C CA . ALA B 2 88 ? 37.440 -30.891 13.442 1.00 91.45 88 ALA B CA 1
ATOM 5548 C C . ALA B 2 88 ? 36.902 -31.992 14.354 1.00 97.28 88 ALA B C 1
ATOM 5549 O O . ALA B 2 88 ? 36.477 -31.735 15.477 1.00 97.20 88 ALA B O 1
ATOM 5551 N N . ARG B 2 89 ? 36.894 -33.217 13.841 1.00 102.43 89 ARG B N 1
ATOM 5552 C CA . ARG B 2 89 ? 36.539 -34.382 14.639 1.00 107.53 89 ARG B CA 1
ATOM 5553 C C . ARG B 2 89 ? 37.796 -34.784 15.405 1.00 105.96 89 ARG B C 1
ATOM 5554 O O . ARG B 2 89 ? 38.729 -35.385 14.870 1.00 102.90 89 ARG B O 1
ATOM 5562 N N . LEU B 2 90 ? 37.854 -34.367 16.661 1.00 108.07 90 LEU B N 1
ATOM 5563 C CA . LEU B 2 90 ? 39.040 -34.628 17.456 1.00 102.01 90 LEU B CA 1
ATOM 5564 C C . LEU B 2 90 ? 38.758 -35.674 18.519 1.00 104.51 90 LEU B C 1
ATOM 5565 O O . LEU B 2 90 ? 37.690 -35.722 19.127 1.00 109.87 90 LEU B O 1
ATOM 5570 N N . ASP B 2 91 ? 39.750 -36.521 18.709 1.00 103.06 91 ASP B N 1
ATOM 5571 C CA . ASP B 2 91 ? 39.654 -37.689 19.546 1.00 108.45 91 ASP B CA 1
ATOM 5572 C C . ASP B 2 91 ? 40.717 -37.546 20.656 1.00 111.94 91 ASP B C 1
ATOM 5573 O O . ASP B 2 91 ? 41.584 -36.662 20.595 1.00 111.25 91 ASP B O 1
ATOM 5578 N N . TYR B 2 92 ? 40.636 -38.366 21.695 1.00 114.85 92 TYR B N 1
ATOM 5579 C CA . TYR B 2 92 ? 41.659 -38.328 22.728 1.00 114.03 92 TYR B CA 1
ATOM 5580 C C . TYR B 2 92 ? 42.316 -39.703 22.885 1.00 118.49 92 TYR B C 1
ATOM 5581 O O . TYR B 2 92 ? 41.760 -40.602 23.517 1.00 121.12 92 TYR B O 1
ATOM 5590 N N . ARG B 2 93 ? 43.492 -39.862 22.282 1.00 118.93 93 ARG B N 1
ATOM 5591 C CA . ARG B 2 93 ? 44.322 -41.055 22.472 1.00 124.50 93 ARG B CA 1
ATOM 5592 C C . ARG B 2 93 ? 45.814 -40.691 22.362 1.00 122.19 93 ARG B C 1
ATOM 5593 O O . ARG B 2 93 ? 46.198 -39.883 21.509 1.00 119.55 93 ARG B O 1
ATOM 5601 N N . GLU B 2 94 ? 46.645 -41.261 23.237 1.00 125.18 94 GLU B N 1
ATOM 5602 C CA . GLU B 2 94 ? 48.094 -41.012 23.215 1.00 118.07 94 GLU B CA 1
ATOM 5603 C C . GLU B 2 94 ? 48.849 -42.116 22.481 1.00 116.38 94 GLU B C 1
ATOM 5604 O O . GLU B 2 94 ? 50.057 -42.286 22.667 1.00 116.57 94 GLU B O 1
ATOM 5610 N N . ASP B 2 95 ? 48.126 -42.856 21.645 1.00 115.54 95 ASP B N 1
ATOM 5611 C CA . ASP B 2 95 ? 48.669 -44.008 20.935 1.00 116.37 95 ASP B CA 1
ATOM 5612 C C . ASP B 2 95 ? 49.746 -43.607 19.921 1.00 112.37 95 ASP B C 1
ATOM 5613 O O . ASP B 2 95 ? 50.580 -44.427 19.525 1.00 115.19 95 ASP B O 1
ATOM 5618 N N . SER B 2 96 ? 49.732 -42.340 19.519 1.00 107.71 96 SER B N 1
ATOM 5619 C CA . SER B 2 96 ? 50.657 -41.817 18.513 1.00 101.85 96 SER B CA 1
ATOM 5620 C C . SER B 2 96 ? 52.068 -41.577 19.075 1.00 94.95 96 SER B C 1
ATOM 5621 O O . SER B 2 96 ? 52.281 -41.609 20.287 1.00 94.03 96 SER B O 1
ATOM 5624 N N . SER B 2 97 ? 53.030 -41.330 18.194 1.00 89.16 97 SER B N 1
ATOM 5625 C CA . SER B 2 97 ? 54.409 -41.135 18.629 1.00 87.59 97 SER B CA 1
ATOM 5626 C C . SER B 2 97 ? 54.687 -39.738 19.201 1.00 80.29 97 SER B C 1
ATOM 5627 O O . SER B 2 97 ? 53.932 -38.792 18.996 1.00 82.02 97 SER B O 1
ATOM 5630 N N . GLU B 2 98 ? 55.772 -39.641 19.953 1.00 81.77 98 GLU B N 1
ATOM 5631 C CA . GLU B 2 98 ? 56.197 -38.398 20.588 1.00 80.74 98 GLU B CA 1
ATOM 5632 C C . GLU B 2 98 ? 56.704 -37.410 19.551 1.00 73.82 98 GLU B C 1
ATOM 5633 O O . GLU B 2 98 ? 57.032 -37.798 18.436 1.00 75.13 98 GLU B O 1
ATOM 5639 N N . ILE B 2 99 ? 56.772 -36.137 19.922 1.00 68.43 99 ILE B N 1
ATOM 5640 C CA . ILE B 2 99 ? 57.048 -35.083 18.956 1.00 67.21 99 ILE B CA 1
ATOM 5641 C C . ILE B 2 99 ? 58.468 -35.127 18.376 1.00 66.48 99 ILE B C 1
ATOM 5642 O O . ILE B 2 99 ? 58.680 -34.813 17.209 1.00 66.73 99 ILE B O 1
ATOM 5647 N N . ALA B 2 100 ? 59.443 -35.537 19.172 1.00 67.61 100 ALA B N 1
ATOM 5648 C CA . ALA B 2 100 ? 60.804 -35.585 18.664 1.00 68.89 100 ALA B CA 1
ATOM 5649 C C . ALA B 2 100 ? 61.071 -36.865 17.872 1.00 67.84 100 ALA B C 1
ATOM 5650 O O . ALA B 2 100 ? 62.191 -37.072 17.423 1.00 68.91 100 ALA B O 1
ATOM 5652 N N . ASP B 2 101 ? 60.037 -37.692 17.683 1.00 69.04 101 ASP B N 1
ATOM 5653 C CA . ASP B 2 101 ? 60.106 -38.898 16.851 1.00 69.20 101 ASP B CA 1
ATOM 5654 C C . ASP B 2 101 ? 59.333 -38.725 15.533 1.00 70.15 101 ASP B C 1
ATOM 5655 O O . ASP B 2 101 ? 59.253 -39.631 14.709 1.00 64.77 101 ASP B O 1
ATOM 5660 N N . LEU B 2 102 ? 58.746 -37.551 15.360 1.00 70.07 102 LEU B N 1
ATOM 5661 C CA . LEU B 2 102 ? 57.943 -37.252 14.184 1.00 68.56 102 LEU B CA 1
ATOM 5662 C C . LEU B 2 102 ? 58.806 -37.000 12.948 1.00 67.71 102 LEU B C 1
ATOM 5663 O O . LEU B 2 102 ? 59.878 -36.435 13.055 1.00 68.39 102 LEU B O 1
ATOM 5668 N N . PRO B 2 103 ? 58.331 -37.407 11.758 1.00 70.75 103 PRO B N 1
ATOM 5669 C CA . PRO B 2 103 ? 59.046 -37.018 10.542 1.00 64.52 103 PRO B CA 1
ATOM 5670 C C . PRO B 2 103 ? 58.545 -35.660 10.049 1.00 66.59 103 PRO B C 1
ATOM 5671 O O . PRO B 2 103 ? 57.409 -35.311 10.383 1.00 69.27 103 PRO B O 1
ATOM 5675 N N . GLY B 2 104 ? 59.319 -34.881 9.303 1.00 62.61 104 GLY B N 1
ATOM 5676 C CA . GLY B 2 104 ? 60.748 -34.989 9.103 1.00 66.97 104 GLY B CA 1
ATOM 5677 C C . GLY B 2 104 ? 61.058 -33.591 8.537 1.00 69.27 104 GLY B C 1
ATOM 5678 O O . GLY B 2 104 ? 60.377 -33.208 7.578 1.00 70.72 104 GLY B O 1
ATOM 5679 N N . MET B 2 105 ? 61.957 -32.746 9.066 1.00 66.54 105 MET B N 1
ATOM 5680 C CA . MET B 2 105 ? 62.622 -32.692 10.376 1.00 63.58 105 MET B CA 1
ATOM 5681 C C . MET B 2 105 ? 63.946 -33.495 10.436 1.00 66.14 105 MET B C 1
ATOM 5682 O O . MET B 2 105 ? 63.984 -34.730 10.320 1.00 62.46 105 MET B O 1
ATOM 5687 N N . GLY B 2 106 ? 65.034 -32.736 10.592 1.00 60.31 106 GLY B N 1
ATOM 5688 C CA . GLY B 2 106 ? 66.378 -33.264 10.687 1.00 53.49 106 GLY B CA 1
ATOM 5689 C C . GLY B 2 106 ? 66.790 -33.353 12.135 1.00 52.49 106 GLY B C 1
ATOM 5690 O O . GLY B 2 106 ? 66.025 -33.046 13.040 1.00 55.14 106 GLY B O 1
ATOM 5691 N N . GLN B 2 107 ? 68.005 -33.783 12.376 1.00 50.35 107 GLN B N 1
ATOM 5692 C CA . GLN B 2 107 ? 68.429 -34.030 13.745 1.00 52.25 107 GLN B CA 1
ATOM 5693 C C . GLN B 2 107 ? 68.712 -32.797 14.625 1.00 51.91 107 GLN B C 1
ATOM 5694 O O . GLN B 2 107 ? 68.483 -32.853 15.840 1.00 49.64 107 GLN B O 1
ATOM 5700 N N . LEU B 2 108 ? 69.220 -31.701 14.046 1.00 47.59 108 LEU B N 1
ATOM 5701 C CA . LEU B 2 108 ? 69.304 -30.448 14.807 1.00 44.00 108 LEU B CA 1
ATOM 5702 C C . LEU B 2 108 ? 67.908 -29.942 15.184 1.00 49.75 108 LEU B C 1
ATOM 5703 O O . LEU B 2 108 ? 67.698 -29.512 16.312 1.00 47.63 108 LEU B O 1
ATOM 5708 N N . ALA B 2 109 ? 66.952 -30.026 14.238 1.00 52.48 109 ALA B N 1
ATOM 5709 C CA . ALA B 2 109 ? 65.545 -29.690 14.502 1.00 54.00 109 ALA B CA 1
ATOM 5710 C C . ALA B 2 109 ? 64.942 -30.546 15.630 1.00 55.74 109 ALA B C 1
ATOM 5711 O O . ALA B 2 109 ? 64.150 -30.036 16.423 1.00 57.22 109 ALA B O 1
ATOM 5713 N N . ARG B 2 110 ? 65.319 -31.825 15.728 1.00 55.83 110 ARG B N 1
ATOM 5714 C CA . ARG B 2 110 ? 64.826 -32.671 16.825 1.00 54.57 110 ARG B CA 1
ATOM 5715 C C . ARG B 2 110 ? 65.430 -32.270 18.159 1.00 54.45 110 ARG B C 1
ATOM 5716 O O . ARG B 2 110 ? 64.752 -32.283 19.180 1.00 59.13 110 ARG B O 1
ATOM 5724 N N . ALA B 2 111 ? 66.714 -31.939 18.148 1.00 54.46 111 ALA B N 1
ATOM 5725 C CA . ALA B 2 111 ? 67.428 -31.505 19.355 1.00 58.90 111 ALA B CA 1
ATOM 5726 C C . ALA B 2 111 ? 66.895 -30.178 19.909 1.00 61.46 111 ALA B C 1
ATOM 5727 O O . ALA B 2 111 ? 66.861 -29.958 21.125 1.00 64.28 111 ALA B O 1
ATOM 5729 N N . CYS B 2 112 ? 66.488 -29.280 19.015 1.00 60.32 112 CYS B N 1
ATOM 5730 C CA . CYS B 2 112 ? 66.013 -27.981 19.473 1.00 61.21 112 CYS B CA 1
ATOM 5731 C C . CYS B 2 112 ? 64.609 -28.110 20.095 1.00 62.18 112 CYS B C 1
ATOM 5732 O O . CYS B 2 112 ? 64.167 -27.238 20.842 1.00 62.95 112 CYS B O 1
ATOM 5735 N N . LEU B 2 113 ? 63.949 -29.236 19.831 1.00 62.46 113 LEU B N 1
ATOM 5736 C CA . LEU B 2 113 ? 62.668 -29.568 20.461 1.00 65.92 113 LEU B CA 1
ATOM 5737 C C . LEU B 2 113 ? 62.814 -30.103 21.871 1.00 70.47 113 LEU B C 1
ATOM 5738 O O . LEU B 2 113 ? 61.854 -30.109 22.640 1.00 71.31 113 LEU B O 1
ATOM 5743 N N . SER B 2 114 ? 64.017 -30.556 22.213 1.00 74.62 114 SER B N 1
ATOM 5744 C CA . SER B 2 114 ? 64.269 -31.181 23.522 1.00 77.37 114 SER B CA 1
ATOM 5745 C C . SER B 2 114 ? 64.163 -30.156 24.644 1.00 79.26 114 SER B C 1
ATOM 5746 O O . SER B 2 114 ? 64.743 -29.069 24.568 1.00 79.78 114 SER B O 1
ATOM 5749 N N . GLY B 2 115 ? 63.407 -30.503 25.682 1.00 76.77 115 GLY B N 1
ATOM 5750 C CA . GLY B 2 115 ? 63.161 -29.575 26.764 1.00 79.68 115 GLY B CA 1
ATOM 5751 C C . GLY B 2 115 ? 61.892 -28.746 26.649 1.00 82.82 115 GLY B C 1
ATOM 5752 O O . GLY B 2 115 ? 61.218 -28.518 27.653 1.00 87.55 115 GLY B O 1
ATOM 5753 N N . THR B 2 116 ? 61.555 -28.284 25.444 1.00 81.36 116 THR B N 1
ATOM 5754 C CA . THR B 2 116 ? 60.330 -27.495 25.264 1.00 79.67 116 THR B CA 1
ATOM 5755 C C . THR B 2 116 ? 59.124 -28.384 25.526 1.00 77.26 116 THR B C 1
ATOM 5756 O O . THR B 2 116 ? 59.170 -29.571 25.234 1.00 80.54 116 THR B O 1
ATOM 5760 N N . GLN B 2 117 ? 58.061 -27.820 26.103 1.00 77.83 117 GLN B N 1
ATOM 5761 C CA . GLN B 2 117 ? 56.813 -28.576 26.323 1.00 78.66 117 GLN B CA 1
ATOM 5762 C C . GLN B 2 117 ? 55.806 -28.308 25.196 1.00 68.20 117 GLN B C 1
ATOM 5763 O O . GLN B 2 117 ? 56.025 -27.428 24.379 1.00 66.52 117 GLN B O 1
ATOM 5769 N N . LEU B 2 118 ? 54.721 -29.075 25.129 1.00 65.41 118 LEU B N 1
ATOM 5770 C CA . LEU B 2 118 ? 53.751 -28.896 24.052 1.00 62.52 118 LEU B CA 1
ATOM 5771 C C . LEU B 2 118 ? 52.885 -27.655 24.256 1.00 62.97 118 LEU B C 1
ATOM 5772 O O . LEU B 2 118 ? 52.747 -27.142 25.353 1.00 67.04 118 LEU B O 1
ATOM 5777 N N . VAL B 2 119 ? 52.294 -27.181 23.171 1.00 62.46 119 VAL B N 1
ATOM 5778 C CA . VAL B 2 119 ? 51.275 -26.150 23.235 1.00 62.12 119 VAL B CA 1
ATOM 5779 C C . VAL B 2 119 ? 50.071 -26.690 24.005 1.00 62.12 119 VAL B C 1
ATOM 5780 O O . VAL B 2 119 ? 49.577 -27.779 23.717 1.00 61.85 119 VAL B O 1
ATOM 5784 N N . ASP B 2 120 ? 49.626 -25.929 25.000 1.00 63.80 120 ASP B N 1
ATOM 5785 C CA . ASP B 2 120 ? 48.488 -26.307 25.819 1.00 64.39 120 ASP B CA 1
ATOM 5786 C C . ASP B 2 120 ? 47.224 -26.234 24.989 1.00 64.43 120 ASP B C 1
ATOM 5787 O O . ASP B 2 120 ? 47.089 -25.371 24.128 1.00 62.96 120 ASP B O 1
ATOM 5792 N N . SER B 2 121 ? 46.294 -27.138 25.256 1.00 62.19 121 SER B N 1
ATOM 5793 C CA . SER B 2 121 ? 45.042 -27.158 24.530 1.00 64.05 121 SER B CA 1
ATOM 5794 C C . SER B 2 121 ? 44.240 -25.852 24.698 1.00 62.83 121 SER B C 1
ATOM 5795 O O . SER B 2 121 ? 43.481 -25.470 23.828 1.00 63.65 121 SER B O 1
ATOM 5798 N N . ALA B 2 122 ? 44.452 -25.187 25.823 1.00 65.98 122 ALA B N 1
ATOM 5799 C CA . ALA B 2 122 ? 43.868 -23.892 26.151 1.00 63.31 122 ALA B CA 1
ATOM 5800 C C . ALA B 2 122 ? 44.327 -22.778 25.229 1.00 61.46 122 ALA B C 1
ATOM 5801 O O . ALA B 2 122 ? 43.607 -21.804 25.018 1.00 62.17 122 ALA B O 1
ATOM 5803 N N . ALA B 2 123 ? 45.542 -22.917 24.708 1.00 61.92 123 ALA B N 1
ATOM 5804 C CA . ALA B 2 123 ? 46.104 -21.956 23.764 1.00 57.23 123 ALA B CA 1
ATOM 5805 C C . ALA B 2 123 ? 45.717 -22.275 22.340 1.00 59.79 123 ALA B C 1
ATOM 5806 O O . ALA B 2 123 ? 46.124 -21.563 21.417 1.00 60.03 123 ALA B O 1
ATOM 5808 N N . ILE B 2 124 ? 44.947 -23.345 22.148 1.00 57.56 124 ILE B N 1
ATOM 5809 C CA . ILE B 2 124 ? 44.470 -23.659 20.812 1.00 60.48 124 ILE B CA 1
ATOM 5810 C C . ILE B 2 124 ? 42.939 -23.499 20.724 1.00 61.25 124 ILE B C 1
ATOM 5811 O O . ILE B 2 124 ? 42.173 -24.373 21.134 1.00 62.03 124 ILE B O 1
ATOM 5816 N N . VAL B 2 125 ? 42.492 -22.368 20.186 1.00 59.13 125 VAL B N 1
ATOM 5817 C CA . VAL B 2 125 ? 41.071 -21.994 20.305 1.00 61.64 125 VAL B CA 1
ATOM 5818 C C . VAL B 2 125 ? 40.420 -21.660 18.971 1.00 61.31 125 VAL B C 1
ATOM 5819 O O . VAL B 2 125 ? 41.075 -21.240 18.026 1.00 60.86 125 VAL B O 1
ATOM 5823 N N . GLU B 2 126 ? 39.120 -21.877 18.895 1.00 68.04 126 GLU B N 1
ATOM 5824 C CA . GLU B 2 126 ? 38.359 -21.480 17.716 1.00 76.74 126 GLU B CA 1
ATOM 5825 C C . GLU B 2 126 ? 38.304 -19.968 17.590 1.00 75.99 126 GLU B C 1
ATOM 5826 O O . GLU B 2 126 ? 38.302 -19.446 16.482 1.00 79.38 126 GLU B O 1
ATOM 5832 N N . SER B 2 127 ? 38.269 -19.275 18.725 1.00 75.96 127 SER B N 1
ATOM 5833 C CA . SER B 2 127 ? 37.992 -17.848 18.726 1.00 82.34 127 SER B CA 1
ATOM 5834 C C . SER B 2 127 ? 38.350 -17.163 20.034 1.00 84.34 127 SER B C 1
ATOM 5835 O O . SER B 2 127 ? 38.595 -17.816 21.051 1.00 83.06 127 SER B O 1
ATOM 5838 N N . ILE B 2 128 ? 38.381 -15.835 19.979 1.00 91.12 128 ILE B N 1
ATOM 5839 C CA . ILE B 2 128 ? 38.648 -14.987 21.133 1.00 99.83 128 ILE B CA 1
ATOM 5840 C C . ILE B 2 128 ? 37.411 -14.112 21.387 1.00 106.03 128 ILE B C 1
ATOM 5841 O O . ILE B 2 128 ? 36.388 -14.268 20.713 1.00 102.00 128 ILE B O 1
ATOM 5846 N N . GLU B 2 129 ? 37.478 -13.204 22.355 1.00 115.39 129 GLU B N 1
ATOM 5847 C CA . GLU B 2 129 ? 36.383 -12.245 22.535 1.00 118.67 129 GLU B CA 1
ATOM 5848 C C . GLU B 2 129 ? 36.810 -10.829 22.143 1.00 120.48 129 GLU B C 1
ATOM 5849 O O . GLU B 2 129 ? 35.974 -9.933 22.035 1.00 122.75 129 GLU B O 1
ATOM 5855 N N . SER B 2 130 ? 38.107 -10.635 21.915 1.00 124.05 130 SER B N 1
ATOM 5856 C CA . SER B 2 130 ? 38.627 -9.348 21.457 1.00 135.37 130 SER B CA 1
ATOM 5857 C C . SER B 2 130 ? 38.663 -9.297 19.926 1.00 151.44 130 SER B C 1
ATOM 5858 O O . SER B 2 130 ? 38.893 -8.244 19.324 1.00 123.14 130 SER B O 1
ATOM 5861 N N . MET C 1 1 ? 104.960 38.654 84.648 1.00 64.45 34 MET C N 1
ATOM 5862 C CA . MET C 1 1 ? 104.843 38.779 83.194 1.00 66.34 34 MET C CA 1
ATOM 5863 C C . MET C 1 1 ? 103.386 38.990 82.735 1.00 68.87 34 MET C C 1
ATOM 5864 O O . MET C 1 1 ? 102.555 38.086 82.851 1.00 69.95 34 MET C O 1
ATOM 5869 N N . VAL C 1 2 ? 103.102 40.179 82.192 1.00 68.80 35 VAL C N 1
ATOM 5870 C CA . VAL C 1 2 ? 101.744 40.614 81.830 1.00 65.23 35 VAL C CA 1
ATOM 5871 C C . VAL C 1 2 ? 100.988 39.691 80.871 1.00 64.49 35 VAL C C 1
ATOM 5872 O O . VAL C 1 2 ? 99.788 39.458 81.047 1.00 63.90 35 VAL C O 1
ATOM 5876 N N . MET C 1 3 ? 101.681 39.163 79.867 1.00 66.01 36 MET C N 1
ATOM 5877 C CA . MET C 1 3 ? 101.029 38.297 78.894 1.00 64.40 36 MET C CA 1
ATOM 5878 C C . MET C 1 3 ? 100.549 37.013 79.585 1.00 64.73 36 MET C C 1
ATOM 5879 O O . MET C 1 3 ? 99.433 36.554 79.339 1.00 66.29 36 MET C O 1
ATOM 5884 N N . ALA C 1 4 ? 101.365 36.442 80.462 1.00 60.40 37 ALA C N 1
ATOM 5885 C CA . ALA C 1 4 ? 100.949 35.247 81.180 1.00 61.87 37 ALA C CA 1
ATOM 5886 C C . ALA C 1 4 ? 99.884 35.567 82.222 1.00 61.56 37 ALA C C 1
ATOM 5887 O O . ALA C 1 4 ? 98.971 34.770 82.432 1.00 61.24 37 ALA C O 1
ATOM 5889 N N . VAL C 1 5 ? 100.007 36.715 82.886 1.00 61.98 38 VAL C N 1
ATOM 5890 C CA . VAL C 1 5 ? 99.023 37.119 83.900 1.00 62.93 38 VAL C CA 1
ATOM 5891 C C . VAL C 1 5 ? 97.658 37.378 83.236 1.00 61.80 38 VAL C C 1
ATOM 5892 O O . VAL C 1 5 ? 96.637 36.956 83.772 1.00 63.03 38 VAL C O 1
ATOM 5896 N N . ASN C 1 6 ? 97.637 38.022 82.068 1.00 64.05 39 ASN C N 1
ATOM 5897 C CA . ASN C 1 6 ? 96.363 38.196 81.327 1.00 67.26 39 ASN C CA 1
ATOM 5898 C C . ASN C 1 6 ? 95.778 36.861 80.854 1.00 64.96 39 ASN C C 1
ATOM 5899 O O . ASN C 1 6 ? 94.567 36.622 80.948 1.00 65.42 39 ASN C O 1
ATOM 5904 N N . LEU C 1 7 ? 96.632 36.004 80.312 1.00 65.36 40 LEU C N 1
ATOM 5905 C CA . LEU C 1 7 ? 96.175 34.713 79.817 1.00 65.68 40 LEU C CA 1
ATOM 5906 C C . LEU C 1 7 ? 95.394 33.942 80.892 1.00 64.08 40 LEU C C 1
ATOM 5907 O O . LEU C 1 7 ? 94.307 33.475 80.640 1.00 64.10 40 LEU C O 1
ATOM 5912 N N . HIS C 1 8 ? 95.911 33.839 82.109 1.00 63.32 41 HIS C N 1
ATOM 5913 C CA . HIS C 1 8 ? 95.149 33.110 83.124 1.00 66.79 41 HIS C CA 1
ATOM 5914 C C . HIS C 1 8 ? 93.959 33.884 83.716 1.00 61.94 41 HIS C C 1
ATOM 5915 O O . HIS C 1 8 ? 92.927 33.296 84.036 1.00 59.67 41 HIS C O 1
ATOM 5922 N N . LYS C 1 9 ? 94.098 35.203 83.824 1.00 64.29 42 LYS C N 1
ATOM 5923 C CA . LYS C 1 9 ? 93.026 36.055 84.338 1.00 63.40 42 LYS C CA 1
ATOM 5924 C C . LYS C 1 9 ? 91.800 36.179 83.399 1.00 63.70 42 LYS C C 1
ATOM 5925 O O . LYS C 1 9 ? 90.679 35.997 83.846 1.00 64.57 42 LYS C O 1
ATOM 5931 N N . HIS C 1 10 ? 92.011 36.449 82.106 1.00 64.29 43 HIS C N 1
ATOM 5932 C CA . HIS C 1 10 ? 90.901 36.633 81.156 1.00 65.01 43 HIS C CA 1
ATOM 5933 C C . HIS C 1 10 ? 90.707 35.462 80.215 1.00 65.48 43 HIS C C 1
ATOM 5934 O O . HIS C 1 10 ? 90.190 35.628 79.119 1.00 71.54 43 HIS C O 1
ATOM 5941 N N . GLN C 1 11 ? 91.098 34.282 80.669 1.00 66.85 44 GLN C N 1
ATOM 5942 C CA . GLN C 1 11 ? 90.946 33.027 79.947 1.00 67.86 44 GLN C CA 1
ATOM 5943 C C . GLN C 1 11 ? 89.508 32.764 79.498 1.00 66.74 44 GLN C C 1
ATOM 5944 O O . GLN C 1 11 ? 89.248 32.385 78.357 1.00 66.81 44 GLN C O 1
ATOM 5950 N N . LYS C 1 12 ? 88.585 32.947 80.428 1.00 64.81 45 LYS C N 1
ATOM 5951 C CA . LYS C 1 12 ? 87.176 32.707 80.220 1.00 66.48 45 LYS C CA 1
ATOM 5952 C C . LYS C 1 12 ? 86.626 33.645 79.134 1.00 67.50 45 LYS C C 1
ATOM 5953 O O . LYS C 1 12 ? 85.999 33.202 78.161 1.00 63.02 45 LYS C O 1
ATOM 5959 N N . ASN C 1 13 ? 86.902 34.940 79.287 1.00 70.93 46 ASN C N 1
ATOM 5960 C CA . ASN C 1 13 ? 86.431 35.939 78.335 1.00 69.76 46 ASN C CA 1
ATOM 5961 C C . ASN C 1 13 ? 87.115 35.813 76.977 1.00 69.46 46 ASN C C 1
ATOM 5962 O O . ASN C 1 13 ? 86.494 36.066 75.947 1.00 66.13 46 ASN C O 1
ATOM 5967 N N . LEU C 1 14 ? 88.396 35.431 76.974 1.00 68.56 47 LEU C N 1
ATOM 5968 C CA . LEU C 1 14 ? 89.136 35.293 75.720 1.00 67.97 47 LEU C CA 1
ATOM 5969 C C . LEU C 1 14 ? 88.595 34.153 74.835 1.00 66.77 47 LEU C C 1
ATOM 5970 O O . LEU C 1 14 ? 88.559 34.279 73.623 1.00 63.05 47 LEU C O 1
ATOM 5975 N N . VAL C 1 15 ? 88.192 33.044 75.448 1.00 66.52 48 VAL C N 1
ATOM 5976 C CA . VAL C 1 15 ? 87.749 31.864 74.716 1.00 66.73 48 VAL C CA 1
ATOM 5977 C C . VAL C 1 15 ? 86.291 32.043 74.261 1.00 67.94 48 VAL C C 1
ATOM 5978 O O . VAL C 1 15 ? 85.891 31.553 73.200 1.00 65.75 48 VAL C O 1
ATOM 5982 N N . TYR C 1 16 ? 85.502 32.771 75.050 1.00 70.47 49 TYR C N 1
ATOM 5983 C CA . TYR C 1 16 ? 84.156 33.160 74.611 1.00 70.92 49 TYR C CA 1
ATOM 5984 C C . TYR C 1 16 ? 84.256 33.982 73.327 1.00 70.96 49 TYR C C 1
ATOM 5985 O O . TYR C 1 16 ? 83.486 33.784 72.389 1.00 71.41 49 TYR C O 1
ATOM 5994 N N . ARG C 1 17 ? 85.218 34.896 73.294 1.00 69.52 50 ARG C N 1
ATOM 5995 C CA . ARG C 1 17 ? 85.378 35.780 72.155 1.00 72.56 50 ARG C CA 1
ATOM 5996 C C . ARG C 1 17 ? 86.004 35.084 70.935 1.00 71.50 50 ARG C C 1
ATOM 5997 O O . ARG C 1 17 ? 85.652 35.403 69.798 1.00 70.52 50 ARG C O 1
ATOM 6005 N N . LEU C 1 18 ? 86.903 34.126 71.168 1.00 68.63 51 LEU C N 1
ATOM 6006 C CA . LEU C 1 18 ? 87.489 33.334 70.084 1.00 71.17 51 LEU C CA 1
ATOM 6007 C C . LEU C 1 18 ? 86.423 32.524 69.368 1.00 73.17 51 LEU C C 1
ATOM 6008 O O . LEU C 1 18 ? 86.457 32.382 68.148 1.00 75.87 51 LEU C O 1
ATOM 6013 N N . SER C 1 19 ? 85.495 31.977 70.153 1.00 75.26 52 SER C N 1
ATOM 6014 C CA . SER C 1 19 ? 84.372 31.195 69.643 1.00 75.25 52 SER C CA 1
ATOM 6015 C C . SER C 1 19 ? 83.568 31.953 68.589 1.00 73.79 52 SER C C 1
ATOM 6016 O O . SER C 1 19 ? 83.222 31.402 67.547 1.00 72.48 52 SER C O 1
ATOM 6019 N N . GLN C 1 20 ? 83.279 33.218 68.873 1.00 75.05 53 GLN C N 1
ATOM 6020 C CA . GLN C 1 20 ? 82.527 34.067 67.958 1.00 76.04 53 GLN C CA 1
ATOM 6021 C C . GLN C 1 20 ? 83.249 34.254 66.619 1.00 76.01 53 GLN C C 1
ATOM 6022 O O . GLN C 1 20 ? 82.613 34.213 65.562 1.00 78.52 53 GLN C O 1
ATOM 6028 N N . GLN C 1 21 ? 84.568 34.443 66.663 1.00 76.47 54 GLN C N 1
ATOM 6029 C CA . GLN C 1 21 ? 85.363 34.598 65.449 1.00 77.96 54 GLN C CA 1
ATOM 6030 C C . GLN C 1 21 ? 85.329 33.336 64.588 1.00 76.01 54 GLN C C 1
ATOM 6031 O O . GLN C 1 21 ? 85.360 33.422 63.365 1.00 78.03 54 GLN C O 1
ATOM 6037 N N . TYR C 1 22 ? 85.272 32.163 65.210 1.00 74.87 55 TYR C N 1
ATOM 6038 C CA . TYR C 1 22 ? 85.237 30.930 64.426 1.00 77.87 55 TYR C CA 1
ATOM 6039 C C . TYR C 1 22 ? 83.891 30.809 63.738 1.00 78.52 55 TYR C C 1
ATOM 6040 O O . TYR C 1 22 ? 83.793 30.304 62.619 1.00 80.94 55 TYR C O 1
ATOM 6049 N N . LEU C 1 23 ? 82.858 31.289 64.421 1.00 79.21 56 LEU C N 1
ATOM 6050 C CA . LEU C 1 23 ? 81.503 31.258 63.906 1.00 81.43 56 LEU C CA 1
ATOM 6051 C C . LEU C 1 23 ? 81.356 32.236 62.743 1.00 82.13 56 LEU C C 1
ATOM 6052 O O . LEU C 1 23 ? 80.764 31.895 61.715 1.00 82.94 56 LEU C O 1
ATOM 6057 N N . ALA C 1 24 ? 81.906 33.438 62.910 1.00 81.32 57 ALA C N 1
ATOM 6058 C CA . ALA C 1 24 ? 81.990 34.405 61.819 1.00 83.00 57 ALA C CA 1
ATOM 6059 C C . ALA C 1 24 ? 82.629 33.768 60.601 1.00 87.98 57 ALA C C 1
ATOM 6060 O O . ALA C 1 24 ? 82.068 33.818 59.496 1.00 91.76 57 ALA C O 1
ATOM 6062 N N . ALA C 1 25 ? 83.785 33.144 60.820 1.00 84.38 58 ALA C N 1
ATOM 6063 C CA . ALA C 1 25 ? 84.566 32.561 59.742 1.00 89.31 58 ALA C CA 1
ATOM 6064 C C . ALA C 1 25 ? 83.824 31.426 59.048 1.00 87.41 58 ALA C C 1
ATOM 6065 O O . ALA C 1 25 ? 83.976 31.242 57.849 1.00 91.21 58 ALA C O 1
ATOM 6067 N N . ALA C 1 26 ? 83.020 30.680 59.801 1.00 85.19 59 ALA C N 1
ATOM 6068 C CA . ALA C 1 26 ? 82.170 29.643 59.211 1.00 88.75 59 ALA C CA 1
ATOM 6069 C C . ALA C 1 26 ? 81.075 30.261 58.342 1.00 90.90 59 ALA C C 1
ATOM 6070 O O . ALA C 1 26 ? 80.809 29.798 57.235 1.00 91.78 59 ALA C O 1
ATOM 6072 N N . ARG C 1 27 ? 80.454 31.313 58.869 1.00 91.94 60 ARG C N 1
ATOM 6073 C CA . ARG C 1 27 ? 79.415 32.067 58.173 1.00 95.18 60 ARG C CA 1
ATOM 6074 C C . ARG C 1 27 ? 79.937 32.594 56.827 1.00 96.81 60 ARG C C 1
ATOM 6075 O O . ARG C 1 27 ? 79.253 32.499 55.806 1.00 100.13 60 ARG C O 1
ATOM 6083 N N . ASP C 1 28 ? 81.152 33.137 56.829 1.00 97.43 61 ASP C N 1
ATOM 6084 C CA . ASP C 1 28 ? 81.785 33.615 55.602 1.00 101.37 61 ASP C CA 1
ATOM 6085 C C . ASP C 1 28 ? 82.016 32.514 54.576 1.00 100.12 61 ASP C C 1
ATOM 6086 O O . ASP C 1 28 ? 81.969 32.762 53.378 1.00 103.36 61 ASP C O 1
ATOM 6091 N N . LEU C 1 29 ? 82.276 31.300 55.045 1.00 99.65 62 LEU C N 1
ATOM 6092 C CA . LEU C 1 29 ? 82.712 30.223 54.164 1.00 103.35 62 LEU C CA 1
ATOM 6093 C C . LEU C 1 29 ? 81.550 29.466 53.540 1.00 105.12 62 LEU C C 1
ATOM 6094 O O . LEU C 1 29 ? 81.686 28.885 52.464 1.00 106.33 62 LEU C O 1
ATOM 6099 N N . ALA C 1 30 ? 80.403 29.497 54.216 1.00 103.51 63 ALA C N 1
ATOM 6100 C CA . ALA C 1 30 ? 79.262 28.619 53.920 1.00 104.84 63 ALA C CA 1
ATOM 6101 C C . ALA C 1 30 ? 78.775 28.662 52.464 1.00 106.14 63 ALA C C 1
ATOM 6102 O O . ALA C 1 30 ? 78.565 27.619 51.849 1.00 105.07 63 ALA C O 1
ATOM 6104 N N . ALA C 1 31 ? 78.613 29.863 51.914 1.00 107.83 64 ALA C N 1
ATOM 6105 C CA . ALA C 1 31 ? 78.043 30.032 50.577 1.00 109.48 64 ALA C CA 1
ATOM 6106 C C . ALA C 1 31 ? 79.009 29.637 49.463 1.00 110.19 64 ALA C C 1
ATOM 6107 O O . ALA C 1 31 ? 78.612 29.539 48.307 1.00 112.07 64 ALA C O 1
ATOM 6109 N N . ASP C 1 32 ? 80.272 29.409 49.808 1.00 110.23 65 ASP C N 1
ATOM 6110 C CA . ASP C 1 32 ? 81.278 29.026 48.822 1.00 108.97 65 ASP C CA 1
ATOM 6111 C C . ASP C 1 32 ? 81.610 27.543 48.908 1.00 109.23 65 ASP C C 1
ATOM 6112 O O . ASP C 1 32 ? 82.419 27.040 48.136 1.00 111.12 65 ASP C O 1
ATOM 6117 N N . VAL C 1 33 ? 80.978 26.848 49.847 1.00 107.82 66 VAL C N 1
ATOM 6118 C CA . VAL C 1 33 ? 81.239 25.428 50.049 1.00 107.39 66 VAL C CA 1
ATOM 6119 C C . VAL C 1 33 ? 80.714 24.624 48.877 1.00 108.35 66 VAL C C 1
ATOM 6120 O O . VAL C 1 33 ? 79.518 24.614 48.603 1.00 111.71 66 VAL C O 1
ATOM 6124 N N . ARG C 1 34 ? 81.621 23.949 48.186 1.00 111.76 67 ARG C N 1
ATOM 6125 C CA . ARG C 1 34 ? 81.267 23.168 47.012 1.00 112.58 67 ARG C CA 1
ATOM 6126 C C . ARG C 1 34 ? 81.923 21.792 47.042 1.00 117.79 67 ARG C C 1
ATOM 6127 O O . ARG C 1 34 ? 81.360 20.814 46.559 1.00 127.20 67 ARG C O 1
ATOM 6135 N N . SER C 1 35 ? 83.120 21.730 47.613 1.00 113.96 68 SER C N 1
ATOM 6136 C CA . SER C 1 35 ? 83.914 20.506 47.643 1.00 116.36 68 SER C CA 1
ATOM 6137 C C . SER C 1 35 ? 83.937 19.885 49.037 1.00 108.29 68 SER C C 1
ATOM 6138 O O . SER C 1 35 ? 83.700 20.573 50.025 1.00 106.40 68 SER C O 1
ATOM 6141 N N . GLU C 1 36 ? 84.239 18.592 49.109 1.00 112.40 69 GLU C N 1
ATOM 6142 C CA . GLU C 1 36 ? 84.265 17.863 50.377 1.00 108.70 69 GLU C CA 1
ATOM 6143 C C . GLU C 1 36 ? 85.305 18.424 51.352 1.00 103.27 69 GLU C C 1
ATOM 6144 O O . GLU C 1 36 ? 85.122 18.388 52.572 1.00 99.24 69 GLU C O 1
ATOM 6150 N N . LYS C 1 37 ? 86.406 18.917 50.795 1.00 105.66 70 LYS C N 1
ATOM 6151 C CA . LYS C 1 37 ? 87.420 19.624 51.563 1.00 101.49 70 LYS C CA 1
ATOM 6152 C C . LYS C 1 37 ? 86.796 20.808 52.295 1.00 99.89 70 LYS C C 1
ATOM 6153 O O . LYS C 1 37 ? 87.000 20.985 53.494 1.00 99.37 70 LYS C O 1
ATOM 6159 N N . GLN C 1 38 ? 86.024 21.611 51.569 1.00 104.64 71 GLN C N 1
ATOM 6160 C CA . GLN C 1 38 ? 85.408 22.805 52.142 1.00 102.01 71 GLN C CA 1
ATOM 6161 C C . GLN C 1 38 ? 84.273 22.485 53.122 1.00 94.52 71 GLN C C 1
ATOM 6162 O O . GLN C 1 38 ? 83.975 23.276 54.015 1.00 92.74 71 GLN C O 1
ATOM 6168 N N . LEU C 1 39 ? 83.645 21.326 52.958 1.00 96.37 72 LEU C N 1
ATOM 6169 C CA . LEU C 1 39 ? 82.610 20.898 53.896 1.00 95.03 72 LEU C CA 1
ATOM 6170 C C . LEU C 1 39 ? 83.247 20.506 55.231 1.00 91.51 72 LEU C C 1
ATOM 6171 O O . LEU C 1 39 ? 82.722 20.829 56.298 1.00 87.79 72 LEU C O 1
ATOM 6176 N N . GLN C 1 40 ? 84.380 19.807 55.152 1.00 96.89 73 GLN C N 1
ATOM 6177 C CA . GLN C 1 40 ? 85.181 19.449 56.326 1.00 95.39 73 GLN C CA 1
ATOM 6178 C C . GLN C 1 40 ? 85.735 20.689 57.019 1.00 90.78 73 GLN C C 1
ATOM 6179 O O . GLN C 1 40 ? 85.680 20.801 58.242 1.00 91.09 73 GLN C O 1
ATOM 6185 N N . GLN C 1 41 ? 86.271 21.609 56.223 1.00 92.44 74 GLN C N 1
ATOM 6186 C CA . GLN C 1 41 ? 86.780 22.876 56.728 1.00 93.52 74 GLN C CA 1
ATOM 6187 C C . GLN C 1 41 ? 85.695 23.647 57.478 1.00 89.67 74 GLN C C 1
ATOM 6188 O O . GLN C 1 41 ? 85.942 24.146 58.589 1.00 87.49 74 GLN C O 1
ATOM 6194 N N . TYR C 1 42 ? 84.502 23.727 56.871 1.00 91.32 75 TYR C N 1
ATOM 6195 C CA . TYR C 1 42 ? 83.357 24.423 57.460 1.00 87.87 75 TYR C CA 1
ATOM 6196 C C . TYR C 1 42 ? 82.997 23.902 58.853 1.00 83.25 75 TYR C C 1
ATOM 6197 O O . TYR C 1 42 ? 82.779 24.693 59.775 1.00 81.94 75 TYR C O 1
ATOM 6206 N N . TYR C 1 43 ? 82.912 22.585 59.008 1.00 82.66 76 TYR C N 1
ATOM 6207 C CA . TYR C 1 43 ? 82.511 22.007 60.286 1.00 86.22 76 TYR C CA 1
ATOM 6208 C C . TYR C 1 43 ? 83.679 21.864 61.259 1.00 85.85 76 TYR C C 1
ATOM 6209 O O . TYR C 1 43 ? 83.484 21.511 62.416 1.00 85.46 76 TYR C O 1
ATOM 6218 N N . THR C 1 44 ? 84.887 22.158 60.791 1.00 88.01 77 THR C N 1
ATOM 6219 C CA . THR C 1 44 ? 86.045 22.241 61.666 1.00 88.75 77 THR C CA 1
ATOM 6220 C C . THR C 1 44 ? 86.017 23.590 62.354 1.00 82.05 77 THR C C 1
ATOM 6221 O O . THR C 1 44 ? 86.328 23.712 63.541 1.00 81.68 77 THR C O 1
ATOM 6225 N N . LEU C 1 45 ? 85.614 24.608 61.609 1.00 82.68 78 LEU C N 1
ATOM 6226 C CA . LEU C 1 45 ? 85.426 25.926 62.194 1.00 80.70 78 LEU C CA 1
ATOM 6227 C C . LEU C 1 45 ? 84.299 25.951 63.231 1.00 79.33 78 LEU C C 1
ATOM 6228 O O . LEU C 1 45 ? 84.459 26.574 64.277 1.00 79.03 78 LEU C O 1
ATOM 6233 N N . VAL C 1 46 ? 83.170 25.279 62.977 1.00 79.23 79 VAL C N 1
ATOM 6234 C CA . VAL C 1 46 ? 82.080 25.318 63.966 1.00 78.61 79 VAL C CA 1
ATOM 6235 C C . VAL C 1 46 ? 82.369 24.360 65.125 1.00 76.15 79 VAL C C 1
ATOM 6236 O O . VAL C 1 46 ? 81.904 24.595 66.232 1.00 75.46 79 VAL C O 1
ATOM 6240 N N . ARG C 1 47 ? 83.166 23.315 64.890 1.00 82.87 80 ARG C N 1
ATOM 6241 C CA . ARG C 1 47 ? 83.625 22.442 65.983 1.00 83.23 80 ARG C CA 1
ATOM 6242 C C . ARG C 1 47 ? 84.476 23.232 66.957 1.00 79.03 80 ARG C C 1
ATOM 6243 O O . ARG C 1 47 ? 84.383 23.079 68.176 1.00 74.39 80 ARG C O 1
ATOM 6251 N N . GLN C 1 48 ? 85.319 24.073 66.378 1.00 81.14 81 GLN C N 1
ATOM 6252 C CA . GLN C 1 48 ? 86.202 24.928 67.131 1.00 82.62 81 GLN C CA 1
ATOM 6253 C C . GLN C 1 48 ? 85.383 25.896 67.973 1.00 81.01 81 GLN C C 1
ATOM 6254 O O . GLN C 1 48 ? 85.764 26.228 69.107 1.00 79.21 81 GLN C O 1
ATOM 6260 N N . CYS C 1 49 ? 84.245 26.322 67.421 1.00 79.21 82 CYS C N 1
ATOM 6261 C CA . CYS C 1 49 ? 83.331 27.234 68.105 1.00 77.14 82 CYS C CA 1
ATOM 6262 C C . CYS C 1 49 ? 82.650 26.547 69.287 1.00 74.18 82 CYS C C 1
ATOM 6263 O O . CYS C 1 49 ? 82.594 27.088 70.394 1.00 74.39 82 CYS C O 1
ATOM 6266 N N . VAL C 1 50 ? 82.121 25.358 69.032 1.00 75.01 83 VAL C N 1
ATOM 6267 C CA . VAL C 1 50 ? 81.484 24.555 70.068 1.00 77.51 83 VAL C CA 1
ATOM 6268 C C . VAL C 1 50 ? 82.453 24.226 71.226 1.00 71.81 83 VAL C C 1
ATOM 6269 O O . VAL C 1 50 ? 82.082 24.336 72.394 1.00 71.95 83 VAL C O 1
ATOM 6273 N N . HIS C 1 51 ? 83.676 23.813 70.895 1.00 75.78 84 HIS C N 1
ATOM 6274 C CA . HIS C 1 51 ? 84.707 23.575 71.911 1.00 72.11 84 HIS C CA 1
ATOM 6275 C C . HIS C 1 51 ? 84.893 24.806 72.788 1.00 67.89 84 HIS C C 1
ATOM 6276 O O . HIS C 1 51 ? 84.885 24.721 73.999 1.00 66.54 84 HIS C O 1
ATOM 6283 N N . GLY C 1 52 ? 85.027 25.954 72.150 1.00 69.84 85 GLY C N 1
ATOM 6284 C CA . GLY C 1 52 ? 85.180 27.213 72.848 1.00 71.48 85 GLY C CA 1
ATOM 6285 C C . GLY C 1 52 ? 84.060 27.569 73.803 1.00 68.67 85 GLY C C 1
ATOM 6286 O O . GLY C 1 52 ? 84.303 28.019 74.921 1.00 68.00 85 GLY C O 1
ATOM 6287 N N . LEU C 1 53 ? 82.824 27.361 73.366 1.00 73.19 86 LEU C N 1
ATOM 6288 C CA . LEU C 1 53 ? 81.655 27.638 74.189 1.00 69.65 86 LEU C CA 1
ATOM 6289 C C . LEU C 1 53 ? 81.527 26.637 75.320 1.00 66.63 86 LEU C C 1
ATOM 6290 O O . LEU C 1 53 ? 81.120 26.974 76.426 1.00 67.58 86 LEU C O 1
ATOM 6295 N N . ARG C 1 54 ? 81.860 25.396 75.018 1.00 66.36 87 ARG C N 1
ATOM 6296 C CA . ARG C 1 54 ? 81.806 24.334 75.998 1.00 70.01 87 ARG C CA 1
ATOM 6297 C C . ARG C 1 54 ? 82.855 24.564 77.106 1.00 71.75 87 ARG C C 1
ATOM 6298 O O . ARG C 1 54 ? 82.618 24.283 78.293 1.00 69.05 87 ARG C O 1
ATOM 6306 N N . TYR C 1 55 ? 84.008 25.093 76.692 1.00 71.94 88 TYR C N 1
ATOM 6307 C CA . TYR C 1 55 ? 85.105 25.460 77.572 1.00 68.46 88 TYR C CA 1
ATOM 6308 C C . TYR C 1 55 ? 84.631 26.479 78.598 1.00 68.06 88 TYR C C 1
ATOM 6309 O O . TYR C 1 55 ? 84.916 26.346 79.787 1.00 69.43 88 TYR C O 1
ATOM 6318 N N . VAL C 1 56 ? 83.900 27.490 78.143 1.00 67.25 89 VAL C N 1
ATOM 6319 C CA . VAL C 1 56 ? 83.334 28.495 79.042 1.00 67.54 89 VAL C CA 1
ATOM 6320 C C . VAL C 1 56 ? 82.270 27.905 79.973 1.00 67.65 89 VAL C C 1
ATOM 6321 O O . VAL C 1 56 ? 82.297 28.132 81.175 1.00 65.09 89 VAL C O 1
ATOM 6325 N N . LYS C 1 57 ? 81.343 27.136 79.411 1.00 71.06 90 LYS C N 1
ATOM 6326 C CA . LYS C 1 57 ? 80.227 26.569 80.185 1.00 74.52 90 LYS C CA 1
ATOM 6327 C C . LYS C 1 57 ? 80.646 25.469 81.179 1.00 70.86 90 LYS C C 1
ATOM 6328 O O . LYS C 1 57 ? 80.121 25.419 82.298 1.00 71.89 90 LYS C O 1
ATOM 6334 N N . ASP C 1 58 ? 81.567 24.589 80.780 1.00 69.91 91 ASP C N 1
ATOM 6335 C CA . ASP C 1 58 ? 81.960 23.458 81.642 1.00 72.83 91 ASP C CA 1
ATOM 6336 C C . ASP C 1 58 ? 83.029 23.829 82.654 1.00 72.38 91 ASP C C 1
ATOM 6337 O O . ASP C 1 58 ? 83.107 23.228 83.717 1.00 72.44 91 ASP C O 1
ATOM 6342 N N . GLY C 1 59 ? 83.844 24.825 82.331 1.00 65.39 92 GLY C N 1
ATOM 6343 C CA . GLY C 1 59 ? 85.030 25.081 83.117 1.00 68.60 92 GLY C CA 1
ATOM 6344 C C . GLY C 1 59 ? 85.035 26.221 84.122 1.00 62.06 92 GLY C C 1
ATOM 6345 O O . GLY C 1 59 ? 86.073 26.477 84.721 1.00 62.69 92 GLY C O 1
ATOM 6346 N N . PHE C 1 60 ? 83.897 26.887 84.312 1.00 60.75 93 PHE C N 1
ATOM 6347 C CA . PHE C 1 60 ? 83.813 28.101 85.113 1.00 62.28 93 PHE C CA 1
ATOM 6348 C C . PHE C 1 60 ? 82.471 28.277 85.791 1.00 63.66 93 PHE C C 1
ATOM 6349 O O . PHE C 1 60 ? 81.416 28.069 85.188 1.00 68.85 93 PHE C O 1
ATOM 6357 N N . GLN C 1 61 ? 82.505 28.685 87.050 1.00 68.83 94 GLN C N 1
ATOM 6358 C CA . GLN C 1 61 ? 81.289 29.097 87.727 1.00 74.22 94 GLN C CA 1
ATOM 6359 C C . GLN C 1 61 ? 80.857 30.471 87.201 1.00 69.96 94 GLN C C 1
ATOM 6360 O O . GLN C 1 61 ? 81.451 31.492 87.543 1.00 70.38 94 GLN C O 1
ATOM 6366 N N . LEU C 1 62 ? 79.832 30.477 86.340 1.00 73.63 95 LEU C N 1
ATOM 6367 C CA . LEU C 1 62 ? 79.348 31.699 85.684 1.00 68.76 95 LEU C CA 1
ATOM 6368 C C . LEU C 1 62 ? 78.272 32.375 86.492 1.00 68.08 95 LEU C C 1
ATOM 6369 O O . LEU C 1 62 ? 77.496 31.718 87.181 1.00 70.86 95 LEU C O 1
ATOM 6374 N N . THR C 1 63 ? 78.217 33.697 86.393 1.00 68.45 96 THR C N 1
ATOM 6375 C CA . THR C 1 63 ? 77.040 34.432 86.851 1.00 73.90 96 THR C CA 1
ATOM 6376 C C . THR C 1 63 ? 75.795 33.949 86.070 1.00 71.65 96 THR C C 1
ATOM 6377 O O . THR C 1 63 ? 75.910 33.223 85.079 1.00 65.60 96 THR C O 1
ATOM 6381 N N . VAL C 1 64 ? 74.605 34.307 86.539 1.00 72.57 97 VAL C N 1
ATOM 6382 C CA . VAL C 1 64 ? 73.392 33.773 85.914 1.00 76.08 97 VAL C CA 1
ATOM 6383 C C . VAL C 1 64 ? 73.218 34.414 84.521 1.00 71.10 97 VAL C C 1
ATOM 6384 O O . VAL C 1 64 ? 72.840 33.756 83.561 1.00 63.83 97 VAL C O 1
ATOM 6388 N N . GLU C 1 65 ? 73.603 35.682 84.415 1.00 75.31 98 GLU C N 1
ATOM 6389 C CA . GLU C 1 65 ? 73.640 36.372 83.139 1.00 72.05 98 GLU C CA 1
ATOM 6390 C C . GLU C 1 65 ? 74.542 35.635 82.154 1.00 71.15 98 GLU C C 1
ATOM 6391 O O . GLU C 1 65 ? 74.093 35.202 81.089 1.00 71.42 98 GLU C O 1
ATOM 6397 N N . GLU C 1 66 ? 75.805 35.470 82.525 1.00 71.75 99 GLU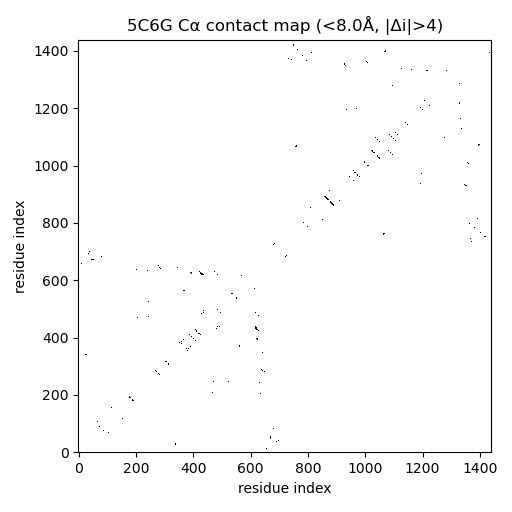 C N 1
ATOM 6398 C CA . GLU C 1 66 ? 76.765 34.749 81.690 1.00 72.29 99 GLU C CA 1
ATOM 6399 C C . GLU C 1 66 ? 76.271 33.353 81.268 1.00 69.01 99 GLU C C 1
ATOM 6400 O O . GLU C 1 66 ? 76.524 32.919 80.158 1.00 69.38 99 GLU C O 1
ATOM 6406 N N . ASP C 1 67 ? 75.574 32.654 82.157 1.00 69.26 100 ASP C N 1
ATOM 6407 C CA . ASP C 1 67 ? 75.065 31.318 81.867 1.00 70.36 100 ASP C CA 1
ATOM 6408 C C . ASP C 1 67 ? 73.935 31.327 80.814 1.00 73.55 100 ASP C C 1
ATOM 6409 O O . ASP C 1 67 ? 73.863 30.454 79.960 1.00 71.00 100 ASP C O 1
ATOM 6414 N N . ILE C 1 68 ? 73.047 32.310 80.898 1.00 71.94 101 ILE C N 1
ATOM 6415 C CA . ILE C 1 68 ? 71.966 32.464 79.939 1.00 73.01 101 ILE C CA 1
ATOM 6416 C C . ILE C 1 68 ? 72.553 32.667 78.550 1.00 69.71 101 ILE C C 1
ATOM 6417 O O . ILE C 1 68 ? 72.222 31.938 77.599 1.00 68.12 101 ILE C O 1
ATOM 6422 N N . GLN C 1 69 ? 73.464 33.633 78.453 1.00 69.83 102 GLN C N 1
ATOM 6423 C CA . GLN C 1 69 ? 74.016 34.053 77.171 1.00 69.50 102 GLN C CA 1
ATOM 6424 C C . GLN C 1 69 ? 74.775 32.935 76.479 1.00 71.10 102 GLN C C 1
ATOM 6425 O O . GLN C 1 69 ? 74.576 32.696 75.286 1.00 71.84 102 GLN C O 1
ATOM 6431 N N . VAL C 1 70 ? 75.616 32.226 77.229 1.00 71.85 103 VAL C N 1
ATOM 6432 C CA . VAL C 1 70 ? 76.420 31.143 76.657 1.00 73.34 103 VAL C CA 1
ATOM 6433 C C . VAL C 1 70 ? 75.607 29.850 76.456 1.00 68.32 103 VAL C C 1
ATOM 6434 O O . VAL C 1 70 ? 75.768 29.186 75.440 1.00 68.85 103 VAL C O 1
ATOM 6438 N N . THR C 1 71 ? 74.739 29.494 77.400 1.00 68.77 104 THR C N 1
ATOM 6439 C CA . THR C 1 71 ? 73.927 28.278 77.259 1.00 73.24 104 THR C CA 1
ATOM 6440 C C . THR C 1 71 ? 72.961 28.323 76.053 1.00 70.76 104 THR C C 1
ATOM 6441 O O . THR C 1 71 ? 72.815 27.334 75.343 1.00 67.63 104 THR C O 1
ATOM 6445 N N . LEU C 1 72 ? 72.306 29.458 75.818 1.00 70.36 105 LEU C N 1
ATOM 6446 C CA . LEU C 1 72 ? 71.352 29.531 74.698 1.00 74.65 105 LEU C CA 1
ATOM 6447 C C . LEU C 1 72 ? 72.077 29.491 73.355 1.00 74.77 105 LEU C C 1
ATOM 6448 O O . LEU C 1 72 ? 71.622 28.832 72.422 1.00 78.24 105 LEU C O 1
ATOM 6453 N N . GLN C 1 73 ? 73.220 30.170 73.270 1.00 76.15 106 GLN C N 1
ATOM 6454 C CA . GLN C 1 73 ? 74.001 30.186 72.035 1.00 76.09 106 GLN C CA 1
ATOM 6455 C C . GLN C 1 73 ? 74.592 28.806 71.729 1.00 74.86 106 GLN C C 1
ATOM 6456 O O . GLN C 1 73 ? 74.656 28.391 70.582 1.00 71.64 106 GLN C O 1
ATOM 6462 N N . LEU C 1 74 ? 75.034 28.109 72.775 1.00 76.30 107 LEU C N 1
ATOM 6463 C CA . LEU C 1 74 ? 75.565 26.758 72.636 1.00 74.74 107 LEU C CA 1
ATOM 6464 C C . LEU C 1 74 ? 74.473 25.846 72.090 1.00 72.56 107 LEU C C 1
ATOM 6465 O O . LEU C 1 74 ? 74.725 25.013 71.225 1.00 72.64 107 LEU C O 1
ATOM 6470 N N . ALA C 1 75 ? 73.263 26.005 72.621 1.00 74.95 108 ALA C N 1
ATOM 6471 C CA . ALA C 1 75 ? 72.135 25.136 72.275 1.00 79.98 108 ALA C CA 1
ATOM 6472 C C . ALA C 1 75 ? 71.668 25.405 70.842 1.00 77.00 108 ALA C C 1
ATOM 6473 O O . ALA C 1 75 ? 71.428 24.479 70.083 1.00 73.65 108 ALA C O 1
ATOM 6475 N N . ARG C 1 76 ? 71.601 26.681 70.480 1.00 80.05 109 ARG C N 1
ATOM 6476 C CA . ARG C 1 76 ? 71.302 27.087 69.115 1.00 82.48 109 ARG C CA 1
ATOM 6477 C C . ARG C 1 76 ? 72.290 26.502 68.098 1.00 78.73 109 ARG C C 1
ATOM 6478 O O . ARG C 1 76 ? 71.872 25.943 67.096 1.00 79.54 109 ARG C O 1
ATOM 6486 N N . VAL C 1 77 ? 73.597 26.609 68.351 1.00 80.07 110 VAL C N 1
ATOM 6487 C CA . VAL C 1 77 ? 74.583 26.087 67.397 1.00 77.56 110 VAL C CA 1
ATOM 6488 C C . VAL C 1 77 ? 74.501 24.559 67.295 1.00 78.81 110 VAL C C 1
ATOM 6489 O O . VAL C 1 77 ? 74.503 23.999 66.200 1.00 79.53 110 VAL C O 1
ATOM 6493 N N . LEU C 1 78 ? 74.413 23.887 68.436 1.00 78.45 111 LEU C N 1
ATOM 6494 C CA . LEU C 1 78 ? 74.242 22.439 68.462 1.00 79.63 111 LEU C CA 1
ATOM 6495 C C . LEU C 1 78 ? 72.979 21.942 67.738 1.00 80.60 111 LEU C C 1
ATOM 6496 O O . LEU C 1 78 ? 73.018 20.932 67.036 1.00 82.93 111 LEU C O 1
ATOM 6501 N N . LEU C 1 79 ? 71.856 22.632 67.919 1.00 81.61 112 LEU C N 1
ATOM 6502 C CA . LEU C 1 79 ? 70.587 22.181 67.337 1.00 83.13 112 LEU C CA 1
ATOM 6503 C C . LEU C 1 79 ? 70.555 22.398 65.818 1.00 83.69 112 LEU C C 1
ATOM 6504 O O . LEU C 1 79 ? 70.129 21.531 65.056 1.00 88.36 112 LEU C O 1
ATOM 6509 N N . GLU C 1 80 ? 71.031 23.561 65.397 1.00 81.69 113 GLU C N 1
ATOM 6510 C CA . GLU C 1 80 ? 71.101 23.951 64.000 1.00 83.66 113 GLU C CA 1
ATOM 6511 C C . GLU C 1 80 ? 72.142 23.161 63.177 1.00 84.25 113 GLU C C 1
ATOM 6512 O O . GLU C 1 80 ? 71.836 22.679 62.080 1.00 83.57 113 GLU C O 1
ATOM 6518 N N . GLU C 1 81 ? 73.366 23.011 63.694 1.00 86.61 114 GLU C N 1
ATOM 6519 C CA . GLU C 1 81 ? 74.452 22.458 62.873 1.00 84.43 114 GLU C CA 1
ATOM 6520 C C . GLU C 1 81 ? 74.940 21.051 63.233 1.00 83.04 114 GLU C C 1
ATOM 6521 O O . GLU C 1 81 ? 75.745 20.486 62.509 1.00 86.97 114 GLU C O 1
ATOM 6527 N N . THR C 1 82 ? 74.454 20.466 64.320 1.00 81.41 115 THR C N 1
ATOM 6528 C CA . THR C 1 82 ? 74.920 19.121 64.686 1.00 90.70 115 THR C CA 1
ATOM 6529 C C . THR C 1 82 ? 73.748 18.203 64.963 1.00 87.58 115 THR C C 1
ATOM 6530 O O . THR C 1 82 ? 72.632 18.672 65.067 1.00 88.24 115 THR C O 1
ATOM 6534 N N . HIS C 1 83 ? 74.019 16.900 65.072 1.00 90.51 116 HIS C N 1
ATOM 6535 C CA . HIS C 1 83 ? 73.016 15.902 65.444 1.00 92.10 116 HIS C CA 1
ATOM 6536 C C . HIS C 1 83 ? 72.955 15.657 66.947 1.00 89.06 116 HIS C C 1
ATOM 6537 O O . HIS C 1 83 ? 72.460 14.630 67.394 1.00 90.12 116 HIS C O 1
ATOM 6544 N N . GLU C 1 84 ? 73.456 16.604 67.726 1.00 92.91 117 GLU C N 1
ATOM 6545 C CA . GLU C 1 84 ? 73.521 16.421 69.170 1.00 94.50 117 GLU C CA 1
ATOM 6546 C C . GLU C 1 84 ? 72.379 17.129 69.861 1.00 93.21 117 GLU C C 1
ATOM 6547 O O . GLU C 1 84 ? 72.573 18.088 70.605 1.00 93.78 117 GLU C O 1
ATOM 6553 N N . VAL C 1 85 ? 71.172 16.649 69.600 1.00 95.96 118 VAL C N 1
ATOM 6554 C CA . VAL C 1 85 ? 69.990 17.278 70.163 1.00 96.59 118 VAL C CA 1
ATOM 6555 C C . VAL C 1 85 ? 69.908 16.909 71.649 1.00 95.75 118 VAL C C 1
ATOM 6556 O O . VAL C 1 85 ? 69.512 17.731 72.471 1.00 94.39 118 VAL C O 1
ATOM 6560 N N . GLU C 1 86 ? 70.328 15.693 71.992 1.00 96.19 119 GLU C N 1
ATOM 6561 C CA . GLU C 1 86 ? 70.357 15.252 73.387 1.00 101.79 119 GLU C CA 1
ATOM 6562 C C . GLU C 1 86 ? 71.241 16.169 74.245 1.00 98.00 119 GLU C C 1
ATOM 6563 O O . GLU C 1 86 ? 70.828 16.610 75.320 1.00 92.85 119 GLU C O 1
ATOM 6569 N N . LEU C 1 87 ? 72.448 16.450 73.751 1.00 97.04 120 LEU C N 1
ATOM 6570 C CA . LEU C 1 87 ? 73.414 17.299 74.444 1.00 91.42 120 LEU C CA 1
ATOM 6571 C C . LEU C 1 87 ? 72.858 18.696 74.653 1.00 89.80 120 LEU C C 1
ATOM 6572 O O . LEU C 1 87 ? 73.056 19.298 75.709 1.00 87.95 120 LEU C O 1
ATOM 6577 N N . ALA C 1 88 ? 72.158 19.202 73.640 1.00 91.85 121 ALA C N 1
ATOM 6578 C CA . ALA C 1 88 ? 71.545 20.521 73.695 1.00 86.06 121 ALA C CA 1
ATOM 6579 C C . ALA C 1 88 ? 70.409 20.554 74.702 1.00 86.15 121 ALA C C 1
ATOM 6580 O O . ALA C 1 88 ? 70.139 21.584 75.311 1.00 85.29 121 ALA C O 1
ATOM 6582 N N . GLU C 1 89 ? 69.746 19.418 74.880 1.00 91.26 122 GLU C N 1
ATOM 6583 C CA . GLU C 1 89 ? 68.655 19.322 75.842 1.00 93.64 122 GLU C CA 1
ATOM 6584 C C . GLU C 1 89 ? 69.207 19.308 77.263 1.00 87.57 122 GLU C C 1
ATOM 6585 O O . GLU C 1 89 ? 68.666 19.964 78.159 1.00 86.70 122 GLU C O 1
ATOM 6591 N N . GLN C 1 90 ? 70.297 18.567 77.456 1.00 92.74 123 GLN C N 1
ATOM 6592 C CA . GLN C 1 90 ? 71.012 18.523 78.735 1.00 90.17 123 GLN C CA 1
ATOM 6593 C C . GLN C 1 90 ? 71.467 19.904 79.177 1.00 87.65 123 GLN C C 1
ATOM 6594 O O . GLN C 1 90 ? 71.317 20.266 80.348 1.00 88.62 123 GLN C O 1
ATOM 6600 N N . TYR C 1 91 ? 72.031 20.674 78.250 1.00 87.03 124 TYR C N 1
ATOM 6601 C CA . TYR C 1 91 ? 72.484 22.019 78.589 1.00 87.67 124 TYR C CA 1
ATOM 6602 C C . TYR C 1 91 ? 71.311 22.953 78.884 1.00 86.24 124 TYR C C 1
ATOM 6603 O O . TYR C 1 91 ? 71.378 23.781 79.792 1.00 87.96 124 TYR C O 1
ATOM 6612 N N . LEU C 1 92 ? 70.231 22.808 78.125 1.00 85.81 125 LEU C N 1
ATOM 6613 C CA . LEU C 1 92 ? 69.034 23.621 78.348 1.00 89.88 125 LEU C CA 1
ATOM 6614 C C . LEU C 1 92 ? 68.360 23.212 79.656 1.00 88.61 125 LEU C C 1
ATOM 6615 O O . LEU C 1 92 ? 67.837 24.054 80.396 1.00 85.89 125 LEU C O 1
ATOM 6620 N N . GLY C 1 93 ? 68.387 21.909 79.931 1.00 86.73 126 GLY C N 1
ATOM 6621 C CA . GLY C 1 93 ? 67.877 21.375 81.181 1.00 90.15 126 GLY C CA 1
ATOM 6622 C C . GLY C 1 93 ? 68.548 22.005 82.385 1.00 91.39 126 GLY C C 1
ATOM 6623 O O . GLY C 1 93 ? 67.900 22.357 83.371 1.00 92.40 126 GLY C O 1
ATOM 6624 N N . SER C 1 94 ? 69.861 22.165 82.291 1.00 91.17 127 SER C N 1
ATOM 6625 C CA . SER C 1 94 ? 70.638 22.729 83.382 1.00 92.49 127 SER C CA 1
ATOM 6626 C C . SER C 1 94 ? 70.245 24.169 83.652 1.00 89.68 127 SER C C 1
ATOM 6627 O O . SER C 1 94 ? 70.092 24.580 84.800 1.00 92.08 127 SER C O 1
ATOM 6630 N N . LEU C 1 95 ? 70.071 24.939 82.590 1.00 89.48 128 LEU C N 1
ATOM 6631 C CA . LEU C 1 95 ? 69.740 26.345 82.745 1.00 89.40 128 LEU C CA 1
ATOM 6632 C C . LEU C 1 95 ? 68.333 26.519 83.304 1.00 91.29 128 LEU C C 1
ATOM 6633 O O . LEU C 1 95 ? 68.067 27.430 84.092 1.00 91.46 128 LEU C O 1
ATOM 6638 N N . ARG C 1 96 ? 67.438 25.636 82.869 1.00 94.93 129 ARG C N 1
ATOM 6639 C CA . ARG C 1 96 ? 66.064 25.577 83.358 1.00 95.05 129 ARG C CA 1
ATOM 6640 C C . ARG C 1 96 ? 66.039 25.409 84.872 1.00 90.47 129 ARG C C 1
ATOM 6641 O O . ARG C 1 96 ? 65.332 26.117 85.585 1.00 87.87 129 ARG C O 1
ATOM 6649 N N . THR C 1 97 ? 66.835 24.462 85.353 1.00 95.26 130 THR C N 1
ATOM 6650 C CA . THR C 1 97 ? 66.964 24.203 86.784 1.00 93.70 130 THR C CA 1
ATOM 6651 C C . THR C 1 97 ? 67.551 25.377 87.577 1.00 90.82 130 THR C C 1
ATOM 6652 O O . THR C 1 97 ? 67.067 25.686 88.661 1.00 92.26 130 THR C O 1
ATOM 6656 N N . ARG C 1 98 ? 68.587 26.033 87.056 1.00 89.85 131 ARG C N 1
ATOM 6657 C CA . ARG C 1 98 ? 69.148 27.185 87.769 1.00 89.61 131 ARG C CA 1
ATOM 6658 C C . ARG C 1 98 ? 68.171 28.352 87.721 1.00 89.81 131 ARG C C 1
ATOM 6659 O O . ARG C 1 98 ? 68.196 29.230 88.577 1.00 92.55 131 ARG C O 1
ATOM 6667 N N . LEU C 1 99 ? 67.293 28.356 86.729 1.00 91.22 132 LEU C N 1
ATOM 6668 C CA . LEU C 1 99 ? 66.409 29.493 86.539 1.00 93.89 132 LEU C CA 1
ATOM 6669 C C . LEU C 1 99 ? 65.069 29.358 87.269 1.00 92.79 132 LEU C C 1
ATOM 6670 O O . LEU C 1 99 ? 64.347 30.345 87.427 1.00 94.40 132 LEU C O 1
ATOM 6675 N N . ARG C 1 100 ? 64.745 28.161 87.753 1.00 93.10 133 ARG C N 1
ATOM 6676 C CA . ARG C 1 100 ? 63.393 27.928 88.273 1.00 96.52 133 ARG C CA 1
ATOM 6677 C C . ARG C 1 100 ? 63.152 28.647 89.596 1.00 92.76 133 ARG C C 1
ATOM 6678 O O . ARG C 1 100 ? 62.114 29.268 89.798 1.00 94.02 133 ARG C O 1
ATOM 6686 N N . THR C 1 101 ? 64.136 28.603 90.477 1.00 96.94 134 THR C N 1
ATOM 6687 C CA . THR C 1 101 ? 64.047 29.317 91.745 1.00 96.26 134 THR C CA 1
ATOM 6688 C C . THR C 1 101 ? 64.384 30.804 91.569 1.00 92.91 134 THR C C 1
ATOM 6689 O O . THR C 1 101 ? 64.106 31.625 92.440 1.00 92.74 134 THR C O 1
ATOM 6693 N N . THR C 1 102 ? 64.963 31.134 90.416 1.00 96.45 135 THR C N 1
ATOM 6694 C CA . THR C 1 102 ? 65.365 32.502 90.060 1.00 99.17 135 THR C CA 1
ATOM 6695 C C . THR C 1 102 ? 64.165 33.370 89.629 1.00 98.79 135 THR C C 1
ATOM 6696 O O . THR C 1 102 ? 63.168 32.840 89.124 1.00 95.37 135 THR C O 1
ATOM 6700 N N . PRO C 1 103 ? 64.250 34.704 89.849 1.00 100.55 136 PRO C N 1
ATOM 6701 C CA . PRO C 1 103 ? 63.160 35.600 89.446 1.00 100.70 136 PRO C CA 1
ATOM 6702 C C . PRO C 1 103 ? 63.078 35.840 87.940 1.00 99.80 136 PRO C C 1
ATOM 6703 O O . PRO C 1 103 ? 61.993 36.141 87.442 1.00 100.69 136 PRO C O 1
ATOM 6707 N N . LEU C 1 104 ? 64.207 35.721 87.242 1.00 100.51 137 LEU C N 1
ATOM 6708 C CA . LEU C 1 104 ? 64.315 36.078 85.827 1.00 102.26 137 LEU C CA 1
ATOM 6709 C C . LEU C 1 104 ? 63.396 35.247 84.915 1.00 98.77 137 LEU C C 1
ATOM 6710 O O . LEU C 1 104 ? 63.728 34.131 84.504 1.00 97.99 137 LEU C O 1
ATOM 6715 N N . THR C 1 105 ? 62.244 35.830 84.587 1.00 100.62 138 THR C N 1
ATOM 6716 C CA . THR C 1 105 ? 61.195 35.149 83.831 1.00 98.62 138 THR C CA 1
ATOM 6717 C C . THR C 1 105 ? 61.467 35.114 82.328 1.00 93.16 138 THR C C 1
ATOM 6718 O O . THR C 1 105 ? 61.319 34.065 81.700 1.00 91.04 138 THR C O 1
ATOM 6722 N N . ASP C 1 106 ? 61.841 36.265 81.765 1.00 95.16 139 ASP C N 1
ATOM 6723 C CA . ASP C 1 106 ? 62.259 36.375 80.363 1.00 92.49 139 ASP C CA 1
ATOM 6724 C C . ASP C 1 106 ? 63.196 35.245 79.949 1.00 92.74 139 ASP C C 1
ATOM 6725 O O . ASP C 1 106 ? 62.963 34.560 78.952 1.00 90.45 139 ASP C O 1
ATOM 6730 N N . ALA C 1 107 ? 64.269 35.067 80.717 1.00 90.94 140 ALA C N 1
ATOM 6731 C CA . ALA C 1 107 ? 65.251 34.025 80.442 1.00 87.44 140 ALA C CA 1
ATOM 6732 C C . ALA C 1 107 ? 64.655 32.647 80.673 1.00 86.88 140 ALA C C 1
ATOM 6733 O O . ALA C 1 107 ? 64.843 31.736 79.862 1.00 85.99 140 ALA C O 1
ATOM 6735 N N . ARG C 1 108 ? 63.919 32.505 81.772 1.00 91.30 141 ARG C N 1
ATOM 6736 C CA . ARG C 1 108 ? 63.224 31.250 82.073 1.00 95.72 141 ARG C CA 1
ATOM 6737 C C . ARG C 1 108 ? 62.253 30.828 80.953 1.00 89.58 141 ARG C C 1
ATOM 6738 O O . ARG C 1 108 ? 62.210 29.660 80.595 1.00 88.75 141 ARG C O 1
ATOM 6746 N N . HIS C 1 109 ? 61.495 31.770 80.395 1.00 90.12 142 HIS C N 1
ATOM 6747 C CA . HIS C 1 109 ? 60.579 31.452 79.274 1.00 96.12 142 HIS C CA 1
ATOM 6748 C C . HIS C 1 109 ? 61.304 31.076 77.985 1.00 90.10 142 HIS C C 1
ATOM 6749 O O . HIS C 1 109 ? 60.973 30.077 77.355 1.00 85.52 142 HIS C O 1
ATOM 6756 N N . ALA C 1 110 ? 62.284 31.902 77.605 1.00 91.98 143 ALA C N 1
ATOM 6757 C CA . ALA C 1 110 ? 63.126 31.655 76.431 1.00 86.58 143 ALA C CA 1
ATOM 6758 C C . ALA C 1 110 ? 63.711 30.248 76.425 1.00 81.75 143 ALA C C 1
ATOM 6759 O O . ALA C 1 110 ? 63.914 29.647 75.379 1.00 83.66 143 ALA C O 1
ATOM 6761 N N . VAL C 1 111 ? 63.955 29.692 77.594 1.00 85.08 144 VAL C N 1
ATOM 6762 C CA . VAL C 1 111 ? 64.500 28.344 77.622 1.00 87.96 144 VAL C CA 1
ATOM 6763 C C . VAL C 1 111 ? 63.385 27.354 77.387 1.00 83.14 144 VAL C C 1
ATOM 6764 O O . VAL C 1 111 ? 63.564 26.353 76.703 1.00 85.56 144 VAL C O 1
ATOM 6768 N N . GLU C 1 112 ? 62.225 27.649 77.954 1.00 86.60 145 GLU C N 1
ATOM 6769 C CA . GLU C 1 112 ? 61.062 26.793 77.781 1.00 94.94 145 GLU C CA 1
ATOM 6770 C C . GLU C 1 112 ? 60.655 26.756 76.299 1.00 88.46 145 GLU C C 1
ATOM 6771 O O . GLU C 1 112 ? 60.312 25.701 75.764 1.00 85.48 145 GLU C O 1
ATOM 6777 N N . PHE C 1 113 ? 60.755 27.913 75.645 1.00 88.34 146 PHE C N 1
ATOM 6778 C CA . PHE C 1 113 ? 60.502 28.051 74.217 1.00 92.34 146 PHE C CA 1
ATOM 6779 C C . PHE C 1 113 ? 61.435 27.194 73.344 1.00 91.60 146 PHE C C 1
ATOM 6780 O O . PHE C 1 113 ? 60.979 26.554 72.394 1.00 95.58 146 PHE C O 1
ATOM 6788 N N . GLN C 1 114 ? 62.726 27.170 73.665 1.00 92.18 147 GLN C N 1
ATOM 6789 C CA . GLN C 1 114 ? 63.690 26.348 72.925 1.00 96.16 147 GLN C CA 1
ATOM 6790 C C . GLN C 1 114 ? 63.420 24.853 73.107 1.00 92.93 147 GLN C C 1
ATOM 6791 O O . GLN C 1 114 ? 63.696 24.058 72.217 1.00 94.97 147 GLN C O 1
ATOM 6797 N N . LEU C 1 115 ? 62.860 24.475 74.251 1.00 93.17 148 LEU C N 1
ATOM 6798 C CA . LEU C 1 115 ? 62.497 23.080 74.504 1.00 94.51 148 LEU C CA 1
ATOM 6799 C C . LEU C 1 115 ? 61.162 22.699 73.865 1.00 94.78 148 LEU C C 1
ATOM 6800 O O . LEU C 1 115 ? 60.925 21.530 73.541 1.00 93.59 148 LEU C O 1
ATOM 6805 N N . LEU C 1 116 ? 60.294 23.692 73.694 1.00 94.86 149 LEU C N 1
ATOM 6806 C CA . LEU C 1 116 ? 58.954 23.468 73.152 1.00 99.16 149 LEU C CA 1
ATOM 6807 C C . LEU C 1 116 ? 58.875 23.674 71.638 1.00 98.53 149 LEU C C 1
ATOM 6808 O O . LEU C 1 116 ? 58.052 23.057 70.980 1.00 101.20 149 LEU C O 1
ATOM 6813 N N . TYR C 1 117 ? 59.730 24.541 71.097 1.00 97.69 150 TYR C N 1
ATOM 6814 C CA . TYR C 1 117 ? 59.777 24.801 69.657 1.00 95.57 150 TYR C CA 1
ATOM 6815 C C . TYR C 1 117 ? 61.043 24.226 68.981 1.00 96.29 150 TYR C C 1
ATOM 6816 O O . TYR C 1 117 ? 60.973 23.227 68.254 1.00 94.09 150 TYR C O 1
ATOM 6825 N N . ASP C 1 118 ? 62.197 24.844 69.247 1.00 98.69 151 ASP C N 1
ATOM 6826 C CA . ASP C 1 118 ? 63.444 24.544 68.529 1.00 95.48 151 ASP C CA 1
ATOM 6827 C C . ASP C 1 118 ? 63.916 23.095 68.668 1.00 92.83 151 ASP C C 1
ATOM 6828 O O . ASP C 1 118 ? 64.404 22.509 67.707 1.00 93.23 151 ASP C O 1
ATOM 6833 N N . VAL C 1 119 ? 63.757 22.511 69.851 1.00 93.50 152 VAL C N 1
ATOM 6834 C CA . VAL C 1 119 ? 64.237 21.142 70.093 1.00 96.05 152 VAL C CA 1
ATOM 6835 C C . VAL C 1 119 ? 63.402 20.063 69.370 1.00 95.63 152 VAL C C 1
ATOM 6836 O O . VAL C 1 119 ? 63.981 19.196 68.718 1.00 95.54 152 VAL C O 1
ATOM 6840 N N . PRO C 1 120 ? 62.052 20.094 69.484 1.00 99.72 153 PRO C N 1
ATOM 6841 C CA . PRO C 1 120 ? 61.293 19.141 68.656 1.00 102.35 153 PRO C CA 1
ATOM 6842 C C . PRO C 1 120 ? 61.471 19.363 67.147 1.00 98.18 153 PRO C C 1
ATOM 6843 O O . PRO C 1 120 ? 61.492 18.383 66.407 1.00 102.49 153 PRO C O 1
ATOM 6847 N N . LEU C 1 121 ? 61.604 20.611 66.702 1.00 96.67 154 LEU C N 1
ATOM 6848 C CA . LEU C 1 121 ? 61.863 20.888 65.287 1.00 99.51 154 LEU C CA 1
ATOM 6849 C C . LEU C 1 121 ? 63.124 20.189 64.782 1.00 100.50 154 LEU C C 1
ATOM 6850 O O . LEU C 1 121 ? 63.134 19.622 63.687 1.00 101.99 154 LEU C O 1
ATOM 6855 N N . ALA C 1 122 ? 64.181 20.233 65.592 1.00 101.84 155 ALA C N 1
ATOM 6856 C CA . ALA C 1 122 ? 65.465 19.652 65.228 1.00 100.17 155 ALA C CA 1
ATOM 6857 C C . ALA C 1 122 ? 65.440 18.127 65.258 1.00 103.97 155 ALA C C 1
ATOM 6858 O O . ALA C 1 122 ? 66.273 17.476 64.635 1.00 106.44 155 ALA C O 1
ATOM 6860 N N . LYS C 1 123 ? 64.480 17.561 65.975 1.00 103.33 156 LYS C N 1
ATOM 6861 C CA . LYS C 1 123 ? 64.307 16.112 66.012 1.00 108.13 156 LYS C CA 1
ATOM 6862 C C . LYS C 1 123 ? 63.734 15.529 64.708 1.00 112.30 156 LYS C C 1
ATOM 6863 O O . LYS C 1 123 ? 63.795 14.313 64.488 1.00 114.00 156 LYS C O 1
ATOM 6869 N N . GLU C 1 124 ? 63.179 16.399 63.858 1.00 113.43 157 GLU C N 1
ATOM 6870 C CA . GLU C 1 124 ? 62.631 16.013 62.551 1.00 117.88 157 GLU C CA 1
ATOM 6871 C C . GLU C 1 124 ? 61.683 14.819 62.639 1.00 119.73 157 GLU C C 1
ATOM 6872 O O . GLU C 1 124 ? 61.817 13.845 61.899 1.00 120.90 157 GLU C O 1
ATOM 6878 N N . ASP C 1 125 ? 60.736 14.907 63.565 1.00 120.97 158 ASP C N 1
ATOM 6879 C CA . ASP C 1 125 ? 59.787 13.832 63.828 1.00 126.47 158 ASP C CA 1
ATOM 6880 C C . ASP C 1 125 ? 58.439 14.450 64.188 1.00 129.98 158 ASP C C 1
ATOM 6881 O O . ASP C 1 125 ? 58.356 15.250 65.119 1.00 130.71 158 ASP C O 1
ATOM 6886 N N . ARG C 1 126 ? 57.391 14.105 63.440 1.00 132.00 159 ARG C N 1
ATOM 6887 C CA . ARG C 1 126 ? 56.058 14.650 63.700 1.00 132.55 159 ARG C CA 1
ATOM 6888 C C . ARG C 1 126 ? 55.557 14.235 65.081 1.00 135.45 159 ARG C C 1
ATOM 6889 O O . ARG C 1 126 ? 54.875 15.002 65.759 1.00 137.27 159 ARG C O 1
ATOM 6897 N N . ALA C 1 127 ? 55.905 13.017 65.490 1.00 136.07 160 ALA C N 1
ATOM 6898 C CA . ALA C 1 127 ? 55.452 12.461 66.763 1.00 137.80 160 ALA C CA 1
ATOM 6899 C C . ALA C 1 127 ? 55.969 13.269 67.946 1.00 138.79 160 ALA C C 1
ATOM 6900 O O . ALA C 1 127 ? 55.284 13.413 68.961 1.00 141.53 160 ALA C O 1
ATOM 6902 N N . GLU C 1 128 ? 57.180 13.798 67.808 1.00 137.59 161 GLU C N 1
ATOM 6903 C CA . GLU C 1 128 ? 57.780 14.617 68.857 1.00 138.50 161 GLU C CA 1
ATOM 6904 C C . GLU C 1 128 ? 57.071 15.965 68.978 1.00 135.21 161 GLU C C 1
ATOM 6905 O O . GLU C 1 128 ? 56.953 16.523 70.067 1.00 135.48 161 GLU C O 1
ATOM 6911 N N . LEU C 1 129 ? 56.581 16.474 67.852 1.00 135.34 162 LEU C N 1
ATOM 6912 C CA . LEU C 1 129 ? 55.846 17.739 67.838 1.00 134.59 162 LEU C CA 1
ATOM 6913 C C . LEU C 1 129 ? 54.482 17.632 68.511 1.00 133.72 162 LEU C C 1
ATOM 6914 O O . LEU C 1 129 ? 53.925 18.634 68.964 1.00 133.73 162 LEU C O 1
ATOM 6919 N N . ARG C 1 130 ? 53.937 16.421 68.571 1.00 134.88 163 ARG C N 1
ATOM 6920 C CA . ARG C 1 130 ? 52.599 16.233 69.128 1.00 137.65 163 ARG C CA 1
ATOM 6921 C C . ARG C 1 130 ? 52.599 16.181 70.662 1.00 140.50 163 ARG C C 1
ATOM 6922 O O . ARG C 1 130 ? 51.691 16.714 71.302 1.00 138.67 163 ARG C O 1
ATOM 6930 N N . GLN C 1 131 ? 53.622 15.568 71.257 1.00 142.40 164 GLN C N 1
ATOM 6931 C CA . GLN C 1 131 ? 53.731 15.537 72.720 1.00 143.33 164 GLN C CA 1
ATOM 6932 C C . GLN C 1 131 ? 53.966 16.934 73.286 1.00 139.97 164 GLN C C 1
ATOM 6933 O O . GLN C 1 131 ? 53.810 17.163 74.486 1.00 140.50 164 GLN C O 1
ATOM 6939 N N . VAL C 1 132 ? 54.344 17.861 72.411 1.00 138.78 165 VAL C N 1
ATOM 6940 C CA . VAL C 1 132 ? 54.601 19.250 72.792 1.00 139.64 165 VAL C CA 1
ATOM 6941 C C . VAL C 1 132 ? 53.342 19.948 73.270 1.00 138.86 165 VAL C C 1
ATOM 6942 O O . VAL C 1 132 ? 53.375 20.750 74.207 1.00 137.09 165 VAL C O 1
ATOM 6946 N N . VAL C 1 133 ? 52.229 19.623 72.621 1.00 140.91 166 VAL C N 1
ATOM 6947 C CA . VAL C 1 133 ? 50.941 20.248 72.903 1.00 139.90 166 VAL C CA 1
ATOM 6948 C C . VAL C 1 133 ? 50.536 20.114 74.375 1.00 139.44 166 VAL C C 1
ATOM 6949 O O . VAL C 1 133 ? 49.890 20.999 74.933 1.00 137.79 166 VAL C O 1
ATOM 6953 N N . ARG C 1 134 ? 50.934 19.012 75.006 1.00 141.55 167 ARG C N 1
ATOM 6954 C CA . ARG C 1 134 ? 50.613 18.790 76.413 1.00 141.59 167 ARG C CA 1
ATOM 6955 C C . ARG C 1 134 ? 51.351 19.778 77.319 1.00 140.61 167 ARG C C 1
ATOM 6956 O O . ARG C 1 134 ? 50.768 20.311 78.260 1.00 141.52 167 ARG C O 1
ATOM 6964 N N . HIS C 1 135 ? 52.626 20.034 77.025 1.00 140.78 168 HIS C N 1
ATOM 6965 C CA . HIS C 1 135 ? 53.442 20.950 77.837 1.00 138.34 168 HIS C CA 1
ATOM 6966 C C . HIS C 1 135 ? 53.100 22.411 77.606 1.00 135.31 168 HIS C C 1
ATOM 6967 O O . HIS C 1 135 ? 53.401 23.269 78.436 1.00 134.66 168 HIS C O 1
ATOM 6974 N N . THR C 1 136 ? 52.480 22.688 76.465 1.00 136.79 169 THR C N 1
ATOM 6975 C CA . THR C 1 136 ? 52.029 24.040 76.149 1.00 137.38 169 THR C CA 1
ATOM 6976 C C . THR C 1 136 ? 50.756 24.384 76.920 1.00 137.23 169 THR C C 1
ATOM 6977 O O . THR C 1 136 ? 50.621 25.476 77.471 1.00 136.56 169 THR C O 1
ATOM 6981 N N . THR C 1 137 ? 49.826 23.434 76.962 1.00 139.89 170 THR C N 1
ATOM 6982 C CA . THR C 1 137 ? 48.562 23.608 77.677 1.00 139.85 170 THR C CA 1
ATOM 6983 C C . THR C 1 137 ? 48.777 23.973 79.147 1.00 137.65 170 THR C C 1
ATOM 6984 O O . THR C 1 137 ? 48.171 24.916 79.661 1.00 137.62 170 THR C O 1
ATOM 6988 N N . GLY C 1 138 ? 49.650 23.228 79.818 1.00 136.89 171 GLY C N 1
ATOM 6989 C CA . GLY C 1 138 ? 49.952 23.490 81.211 1.00 133.97 171 GLY C CA 1
ATOM 6990 C C . GLY C 1 138 ? 50.650 24.816 81.439 1.00 132.17 171 GLY C C 1
ATOM 6991 O O . GLY C 1 138 ? 50.653 25.327 82.551 1.00 127.54 171 GLY C O 1
ATOM 6992 N N . LEU C 1 139 ? 51.242 25.371 80.387 1.00 133.60 172 LEU C N 1
ATOM 6993 C CA . LEU C 1 139 ? 52.056 26.583 80.496 1.00 132.88 172 LEU C CA 1
ATOM 6994 C C . LEU C 1 139 ? 51.212 27.833 80.242 1.00 133.72 172 LEU C C 1
ATOM 6995 O O . LEU C 1 139 ? 51.488 28.913 80.771 1.00 133.38 172 LEU C O 1
ATOM 7000 N N . LEU C 1 140 ? 50.176 27.674 79.426 1.00 134.35 173 LEU C N 1
ATOM 7001 C CA . LEU C 1 140 ? 49.218 28.746 79.178 1.00 135.42 173 LEU C CA 1
ATOM 7002 C C . LEU C 1 140 ? 48.413 29.017 80.449 1.00 136.66 173 LEU C C 1
ATOM 7003 O O . LEU C 1 140 ? 47.971 30.143 80.699 1.00 135.90 173 LEU C O 1
ATOM 7008 N N . GLU C 1 141 ? 48.233 27.965 81.245 1.00 138.88 174 GLU C N 1
ATOM 7009 C CA . GLU C 1 141 ? 47.675 28.074 82.589 1.00 140.51 174 GLU C CA 1
ATOM 7010 C C . GLU C 1 141 ? 48.812 28.272 83.591 1.00 138.10 174 GLU C C 1
ATOM 7011 O O . GLU C 1 141 ? 49.640 27.385 83.767 1.00 134.00 174 GLU C O 1
ATOM 7017 N N . GLU C 1 142 ? 48.862 29.422 84.256 1.00 139.54 175 GLU C N 1
ATOM 7018 C CA . GLU C 1 142 ? 47.874 30.481 84.109 1.00 141.76 175 GLU C CA 1
ATOM 7019 C C . GLU C 1 142 ? 48.534 31.830 83.816 1.00 139.03 175 GLU C C 1
ATOM 7020 O O . GLU C 1 142 ? 48.361 32.792 84.564 1.00 138.04 175 GLU C O 1
ATOM 7026 N N . LEU C 1 143 ? 49.301 31.889 82.733 1.00 136.25 176 LEU C N 1
ATOM 7027 C CA . LEU C 1 143 ? 49.810 33.158 82.234 1.00 134.57 176 LEU C CA 1
ATOM 7028 C C . LEU C 1 143 ? 48.655 34.023 81.755 1.00 132.58 176 LEU C C 1
ATOM 7029 O O . LEU C 1 143 ? 47.668 33.508 81.234 1.00 131.90 176 LEU C O 1
ATOM 7034 N N . ALA C 1 144 ? 48.785 35.334 81.929 1.00 131.10 177 ALA C N 1
ATOM 7035 C CA . ALA C 1 144 ? 47.730 36.263 81.544 1.00 128.54 177 ALA C CA 1
ATOM 7036 C C . ALA C 1 144 ? 47.609 36.381 80.030 1.00 126.64 177 ALA C C 1
ATOM 7037 O O . ALA C 1 144 ? 48.585 36.200 79.308 1.00 126.51 177 ALA C O 1
ATOM 7039 N N . ASP C 1 145 ? 46.405 36.692 79.554 1.00 129.81 178 ASP C N 1
ATOM 7040 C CA . ASP C 1 145 ? 46.154 36.863 78.119 1.00 127.01 178 ASP C CA 1
ATOM 7041 C C . ASP C 1 145 ? 46.845 38.106 77.560 1.00 121.00 178 ASP C C 1
ATOM 7042 O O . ASP C 1 145 ? 46.994 38.255 76.352 1.00 119.24 178 ASP C O 1
ATOM 7047 N N . SER C 1 146 ? 47.252 39.011 78.439 1.00 119.88 179 SER C N 1
ATOM 7048 C CA . SER C 1 146 ? 47.929 40.216 77.992 1.00 117.40 179 SER C CA 1
ATOM 7049 C C . SER C 1 146 ? 49.438 40.013 77.966 1.00 113.90 179 SER C C 1
ATOM 7050 O O . SER C 1 146 ? 50.180 40.899 77.548 1.00 111.48 179 SER C O 1
ATOM 7053 N N . ASP C 1 147 ? 49.880 38.837 78.408 1.00 116.20 180 ASP C N 1
ATOM 7054 C CA . ASP C 1 147 ? 51.303 38.521 78.525 1.00 113.98 180 ASP C CA 1
ATOM 7055 C C . ASP C 1 147 ? 51.848 37.899 77.232 1.00 104.73 180 ASP C C 1
ATOM 7056 O O . ASP C 1 147 ? 51.359 36.863 76.775 1.00 102.08 180 ASP C O 1
ATOM 7061 N N . ALA C 1 148 ? 52.878 38.528 76.663 1.00 103.85 181 ALA C N 1
ATOM 7062 C CA . ALA C 1 148 ? 53.392 38.164 75.342 1.00 99.47 181 ALA C CA 1
ATOM 7063 C C . ALA C 1 148 ? 53.879 36.719 75.211 1.00 97.68 181 ALA C C 1
ATOM 7064 O O . ALA C 1 148 ? 53.821 36.150 74.126 1.00 97.03 181 ALA C O 1
ATOM 7066 N N . TRP C 1 149 ? 54.366 36.111 76.284 1.00 100.43 182 TRP C N 1
ATOM 7067 C CA . TRP C 1 149 ? 54.869 34.750 76.141 1.00 99.64 182 TRP C CA 1
ATOM 7068 C C . TRP C 1 149 ? 53.733 33.754 75.995 1.00 97.00 182 TRP C C 1
ATOM 7069 O O . TRP C 1 149 ? 53.918 32.687 75.427 1.00 98.60 182 TRP C O 1
ATOM 7080 N N . ALA C 1 150 ? 52.560 34.113 76.506 1.00 99.86 183 ALA C N 1
ATOM 7081 C CA . ALA C 1 150 ? 51.362 33.293 76.350 1.00 103.78 183 ALA C CA 1
ATOM 7082 C C . ALA C 1 150 ? 50.984 33.137 74.868 1.00 101.11 183 ALA C C 1
ATOM 7083 O O . ALA C 1 150 ? 50.486 32.086 74.456 1.00 104.81 183 ALA C O 1
ATOM 7085 N N . TRP C 1 151 ? 51.241 34.183 74.078 1.00 98.34 184 TRP C N 1
ATOM 7086 C CA . TRP C 1 151 ? 51.026 34.166 72.626 1.00 98.51 184 TRP C CA 1
ATOM 7087 C C . TRP C 1 151 ? 51.975 33.170 71.953 1.00 101.59 184 TRP C C 1
ATOM 7088 O O . TRP C 1 151 ? 51.542 32.292 71.192 1.00 102.38 184 TRP C O 1
ATOM 7099 N N . LEU C 1 152 ? 53.269 33.319 72.256 1.00 100.68 185 LEU C N 1
ATOM 7100 C CA . LEU C 1 152 ? 54.336 32.496 71.690 1.00 96.93 185 LEU C CA 1
ATOM 7101 C C . LEU C 1 152 ? 54.174 31.027 72.028 1.00 99.45 185 LEU C C 1
ATOM 7102 O O . LEU C 1 152 ? 54.431 30.172 71.191 1.00 104.56 185 LEU C O 1
ATOM 7107 N N . PHE C 1 153 ? 53.756 30.729 73.253 1.00 101.43 186 PHE C N 1
ATOM 7108 C CA . PHE C 1 153 ? 53.551 29.335 73.656 1.00 107.91 186 PHE C CA 1
ATOM 7109 C C . PHE C 1 153 ? 52.297 28.748 73.014 1.00 109.30 186 PHE C C 1
ATOM 7110 O O . PHE C 1 153 ? 52.198 27.533 72.822 1.00 113.27 186 PHE C O 1
ATOM 7118 N N . ARG C 1 154 ? 51.345 29.611 72.668 1.00 107.91 187 ARG C N 1
ATOM 7119 C CA . ARG C 1 154 ? 50.152 29.154 71.970 1.00 114.91 187 ARG C CA 1
ATOM 7120 C C . ARG C 1 154 ? 50.519 28.803 70.531 1.00 110.80 187 ARG C C 1
ATOM 7121 O O . ARG C 1 154 ? 49.995 27.845 69.964 1.00 109.51 187 ARG C O 1
ATOM 7129 N N . TYR C 1 155 ? 51.432 29.579 69.950 1.00 110.07 188 TYR C N 1
ATOM 7130 C CA . TYR C 1 155 ? 51.933 29.298 68.605 1.00 111.06 188 TYR C CA 1
ATOM 7131 C C . TYR C 1 155 ? 52.688 27.971 68.567 1.00 111.17 188 TYR C C 1
ATOM 7132 O O . TYR C 1 155 ? 52.614 27.250 67.577 1.00 111.84 188 TYR C O 1
ATOM 7141 N N . CYS C 1 156 ? 53.410 27.654 69.644 1.00 111.23 189 CYS C N 1
ATOM 7142 C CA . CYS C 1 156 ? 54.051 26.348 69.783 1.00 111.37 189 CYS C CA 1
ATOM 7143 C C . CYS C 1 156 ? 52.984 25.256 69.785 1.00 110.97 189 CYS C C 1
ATOM 7144 O O . CYS C 1 156 ? 53.220 24.137 69.325 1.00 111.17 189 CYS C O 1
ATOM 7147 N N . ARG C 1 157 ? 51.802 25.588 70.303 1.00 115.16 190 ARG C N 1
ATOM 7148 C CA . ARG C 1 157 ? 50.708 24.619 70.397 1.00 115.77 190 ARG C CA 1
ATOM 7149 C C . ARG C 1 157 ? 50.150 24.249 69.028 1.00 110.09 190 ARG C C 1
ATOM 7150 O O . ARG C 1 157 ? 49.932 23.072 68.741 1.00 111.53 190 ARG C O 1
ATOM 7158 N N . ILE C 1 158 ? 49.932 25.244 68.174 1.00 109.16 191 ILE C N 1
ATOM 7159 C CA . ILE C 1 158 ? 49.340 24.968 66.868 1.00 109.92 191 ILE C CA 1
ATOM 7160 C C . ILE C 1 158 ? 50.317 24.265 65.921 1.00 107.86 191 ILE C C 1
ATOM 7161 O O . ILE C 1 158 ? 49.918 23.369 65.185 1.00 110.71 191 ILE C O 1
ATOM 7166 N N . ILE C 1 159 ? 51.592 24.643 65.950 1.00 109.94 192 ILE C N 1
ATOM 7167 C CA . ILE C 1 159 ? 52.604 23.964 65.140 1.00 106.83 192 ILE C CA 1
ATOM 7168 C C . ILE C 1 159 ? 52.626 22.472 65.481 1.00 106.44 192 ILE C C 1
ATOM 7169 O O . ILE C 1 159 ? 52.891 21.620 64.622 1.00 108.83 192 ILE C O 1
ATOM 7174 N N . GLY C 1 160 ? 52.338 22.169 66.746 1.00 110.31 193 GLY C N 1
ATOM 7175 C CA . GLY C 1 160 ? 52.287 20.801 67.237 1.00 114.13 193 GLY C CA 1
ATOM 7176 C C . GLY C 1 160 ? 50.971 20.124 66.909 1.00 111.20 193 GLY C C 1
ATOM 7177 O O . GLY C 1 160 ? 50.919 18.916 66.653 1.00 114.59 193 GLY C O 1
ATOM 7178 N N . LEU C 1 161 ? 49.901 20.914 66.931 1.00 110.35 194 LEU C N 1
ATOM 7179 C CA . LEU C 1 161 ? 48.590 20.463 66.469 1.00 111.00 194 LEU C CA 1
ATOM 7180 C C . LEU C 1 161 ? 48.661 20.083 64.994 1.00 112.12 194 LEU C C 1
ATOM 7181 O O . LEU C 1 161 ? 48.221 18.996 64.608 1.00 115.75 194 LEU C O 1
ATOM 7186 N N . GLU C 1 162 ? 49.232 20.976 64.182 1.00 110.03 195 GLU C N 1
ATOM 7187 C CA . GLU C 1 162 ? 49.327 20.776 62.735 1.00 114.63 195 GLU C CA 1
ATOM 7188 C C . GLU C 1 162 ? 49.825 19.379 62.362 1.00 115.35 195 GLU C C 1
ATOM 7189 O O . GLU C 1 162 ? 49.056 18.566 61.859 1.00 122.37 195 GLU C O 1
ATOM 7195 N N . ALA C 1 163 ? 51.093 19.087 62.626 1.00 114.62 196 ALA C N 1
ATOM 7196 C CA . ALA C 1 163 ? 51.667 17.805 62.226 1.00 122.88 196 ALA C CA 1
ATOM 7197 C C . ALA C 1 163 ? 50.970 16.632 62.909 1.00 131.77 196 ALA C C 1
ATOM 7198 O O . ALA C 1 163 ? 50.916 15.528 62.368 1.00 128.54 196 ALA C O 1
ATOM 7200 N N . GLY C 1 165 ? 47.514 13.658 60.915 1.00 132.85 198 GLY C N 1
ATOM 7201 C CA . GLY C 1 165 ? 47.811 14.807 60.082 1.00 133.19 198 GLY C CA 1
ATOM 7202 C C . GLY C 1 165 ? 46.563 15.493 59.566 1.00 136.60 198 GLY C C 1
ATOM 7203 O O . GLY C 1 165 ? 46.459 16.719 59.605 1.00 137.98 198 GLY C O 1
ATOM 7204 N N . ALA C 1 166 ? 45.610 14.697 59.088 1.00 137.40 199 ALA C N 1
ATOM 7205 C CA . ALA C 1 166 ? 44.366 15.218 58.516 1.00 137.13 199 ALA C CA 1
ATOM 7206 C C . ALA C 1 166 ? 43.285 15.434 59.578 1.00 138.29 199 ALA C C 1
ATOM 7207 O O . ALA C 1 166 ? 42.549 16.421 59.537 1.00 138.03 199 ALA C O 1
ATOM 7209 N N . ARG C 1 167 ? 43.200 14.506 60.526 1.00 139.06 200 ARG C N 1
ATOM 7210 C CA . ARG C 1 167 ? 42.260 14.622 61.637 1.00 138.57 200 ARG C CA 1
ATOM 7211 C C . ARG C 1 167 ? 42.584 15.837 62.499 1.00 139.51 200 ARG C C 1
ATOM 7212 O O . ARG C 1 167 ? 41.692 16.554 62.955 1.00 140.34 200 ARG C O 1
ATOM 7220 N N . SER C 1 168 ? 43.877 16.064 62.708 1.00 140.73 201 SER C N 1
ATOM 7221 C CA . SER C 1 168 ? 44.360 17.146 63.560 1.00 141.08 201 SER C CA 1
ATOM 7222 C C . SER C 1 168 ? 44.102 18.525 62.964 1.00 140.12 201 SER C C 1
ATOM 7223 O O . SER C 1 168 ? 44.201 19.539 63.658 1.00 138.53 201 SER C O 1
ATOM 7226 N N . ASN C 1 169 ? 43.774 18.562 61.677 1.00 141.86 202 ASN C N 1
ATOM 7227 C CA . ASN C 1 169 ? 43.659 19.828 60.964 1.00 142.61 202 ASN C CA 1
ATOM 7228 C C . ASN C 1 169 ? 42.406 20.604 61.370 1.00 139.30 202 ASN C C 1
ATOM 7229 O O . ASN C 1 169 ? 42.352 21.828 61.240 1.00 137.00 202 ASN C O 1
ATOM 7234 N N . SER C 1 170 ? 41.412 19.888 61.883 1.00 140.27 203 SER C N 1
ATOM 7235 C CA . SER C 1 170 ? 40.173 20.513 62.318 1.00 140.51 203 SER C CA 1
ATOM 7236 C C . SER C 1 170 ? 40.372 21.343 63.582 1.00 138.15 203 SER C C 1
ATOM 7237 O O . SER C 1 170 ? 39.665 22.321 63.817 1.00 138.55 203 SER C O 1
ATOM 7240 N N . ALA C 1 171 ? 41.339 20.952 64.400 1.00 137.72 204 ALA C N 1
ATOM 7241 C CA . ALA C 1 171 ? 41.525 21.595 65.693 1.00 136.34 204 ALA C CA 1
ATOM 7242 C C . ALA C 1 171 ? 42.307 22.901 65.579 1.00 135.46 204 ALA C C 1
ATOM 7243 O O . ALA C 1 171 ? 42.123 23.825 66.376 1.00 134.23 204 ALA C O 1
ATOM 7245 N N . VAL C 1 172 ? 43.172 22.973 64.576 1.00 136.15 205 VAL C N 1
ATOM 7246 C CA . VAL C 1 172 ? 44.148 24.051 64.469 1.00 132.29 205 VAL C CA 1
ATOM 7247 C C . VAL C 1 172 ? 43.514 25.427 64.288 1.00 130.40 205 VAL C C 1
ATOM 7248 O O . VAL C 1 172 ? 43.994 26.425 64.831 1.00 128.77 205 VAL C O 1
ATOM 7252 N N . LEU C 1 173 ? 42.429 25.466 63.521 1.00 132.51 206 LEU C N 1
ATOM 7253 C CA . LEU C 1 173 ? 41.817 26.720 63.098 1.00 130.37 206 LEU C CA 1
ATOM 7254 C C . LEU C 1 173 ? 41.240 27.502 64.277 1.00 129.07 206 LEU C C 1
ATOM 7255 O O . LEU C 1 173 ? 41.287 28.730 64.309 1.00 127.23 206 LEU C O 1
ATOM 7260 N N . GLN C 1 174 ? 40.724 26.781 65.261 1.00 131.60 207 GLN C N 1
ATOM 7261 C CA . GLN C 1 174 ? 40.120 27.408 66.431 1.00 131.74 207 GLN C CA 1
ATOM 7262 C C . GLN C 1 174 ? 41.155 28.166 67.250 1.00 128.16 207 GLN C C 1
ATOM 7263 O O . GLN C 1 174 ? 40.891 29.262 67.742 1.00 127.69 207 GLN C O 1
ATOM 7269 N N . GLU C 1 175 ? 42.341 27.580 67.376 1.00 128.41 208 GLU C N 1
ATOM 7270 C CA . GLU C 1 175 ? 43.396 28.156 68.203 1.00 127.84 208 GLU C CA 1
ATOM 7271 C C . GLU C 1 175 ? 44.099 29.302 67.486 1.00 123.93 208 GLU C C 1
ATOM 7272 O O . GLU C 1 175 ? 44.579 30.240 68.119 1.00 124.89 208 GLU C O 1
ATOM 7278 N N . TYR C 1 176 ? 44.165 29.212 66.160 1.00 123.31 209 TYR C N 1
ATOM 7279 C CA . TYR C 1 176 ? 44.667 30.309 65.339 1.00 121.23 209 TYR C CA 1
ATOM 7280 C C . TYR C 1 176 ? 43.792 31.542 65.512 1.00 122.12 209 TYR C C 1
ATOM 7281 O O . TYR C 1 176 ? 44.290 32.664 65.590 1.00 121.18 209 TYR C O 1
ATOM 7290 N N . LEU C 1 177 ? 42.480 31.326 65.554 1.00 125.67 210 LEU C N 1
ATOM 7291 C CA . LEU C 1 177 ? 41.523 32.416 65.706 1.00 124.07 210 LEU C CA 1
ATOM 7292 C C . LEU C 1 177 ? 41.593 33.012 67.104 1.00 122.28 210 LEU C C 1
ATOM 7293 O O . LEU C 1 177 ? 41.385 34.210 67.299 1.00 120.71 210 LEU C O 1
ATOM 7298 N N . LYS C 1 178 ? 41.880 32.156 68.079 1.00 125.20 211 LYS C N 1
ATOM 7299 C CA . LYS C 1 178 ? 42.036 32.601 69.458 1.00 126.89 211 LYS C CA 1
ATOM 7300 C C . LYS C 1 178 ? 43.287 33.459 69.589 1.00 124.06 211 LYS C C 1
ATOM 7301 O O . LYS C 1 178 ? 43.279 34.488 70.269 1.00 122.57 211 LYS C O 1
ATOM 7307 N N . LEU C 1 179 ? 44.356 33.018 68.927 1.00 124.27 212 LEU C N 1
ATOM 7308 C CA . LEU C 1 179 ? 45.645 33.700 68.959 1.00 123.63 212 LEU C CA 1
ATOM 7309 C C . LEU C 1 179 ? 45.567 35.056 68.266 1.00 119.80 212 LEU C C 1
ATOM 7310 O O . LEU C 1 179 ? 46.160 36.037 68.717 1.00 116.38 212 LEU C O 1
ATOM 7315 N N . LEU C 1 180 ? 44.833 35.089 67.157 1.00 123.04 213 LEU C N 1
ATOM 7316 C CA . LEU C 1 180 ? 44.637 36.302 66.372 1.00 119.32 213 LEU C CA 1
ATOM 7317 C C . LEU C 1 180 ? 43.835 37.337 67.137 1.00 116.81 213 LEU C C 1
ATOM 7318 O O . LEU C 1 180 ? 43.971 38.542 66.915 1.00 116.32 213 LEU C O 1
ATOM 7323 N N . GLN C 1 181 ? 42.989 36.852 68.034 1.00 118.63 214 GLN C N 1
ATOM 7324 C CA . GLN C 1 181 ? 42.175 37.722 68.866 1.00 121.76 214 GLN C CA 1
ATOM 7325 C C . GLN C 1 181 ? 43.014 38.371 69.964 1.00 119.58 214 GLN C C 1
ATOM 7326 O O . GLN C 1 181 ? 42.884 39.563 70.227 1.00 118.48 214 GLN C O 1
ATOM 7332 N N . LEU C 1 182 ? 43.881 37.580 70.591 1.00 121.60 215 LEU C N 1
ATOM 7333 C CA . LEU C 1 182 ? 44.719 38.051 71.698 1.00 119.91 215 LEU C CA 1
ATOM 7334 C C . LEU C 1 182 ? 45.807 39.009 71.237 1.00 116.25 215 LEU C C 1
ATOM 7335 O O . LEU C 1 182 ? 46.197 39.930 71.960 1.00 113.92 215 LEU C O 1
ATOM 7340 N N . VAL C 1 183 ? 46.301 38.786 70.025 1.00 118.68 216 VAL C N 1
ATOM 7341 C CA . VAL C 1 183 ? 47.459 39.520 69.532 1.00 119.45 216 VAL C CA 1
ATOM 7342 C C . VAL C 1 183 ? 47.066 40.754 68.729 1.00 117.68 216 VAL C C 1
ATOM 7343 O O . VAL C 1 183 ? 47.903 41.594 68.413 1.00 117.62 216 VAL C O 1
ATOM 7347 N N . SER C 1 184 ? 45.778 40.886 68.430 1.00 120.99 217 SER C N 1
ATOM 7348 C CA . SER C 1 184 ? 45.279 42.056 67.709 1.00 122.08 217 SER C CA 1
ATOM 7349 C C . SER C 1 184 ? 45.440 43.321 68.557 1.00 120.78 217 SER C C 1
ATOM 7350 O O . SER C 1 184 ? 45.133 44.430 68.114 1.00 120.75 217 SER C O 1
ATOM 7353 N N . ALA C 1 185 ? 45.959 43.131 69.769 1.00 121.08 218 ALA C N 1
ATOM 7354 C CA . ALA C 1 185 ? 45.937 44.134 70.828 1.00 121.94 218 ALA C CA 1
ATOM 7355 C C . ALA C 1 185 ? 46.844 45.361 70.625 1.00 121.25 218 ALA C C 1
ATOM 7356 O O . ALA C 1 185 ? 46.326 46.476 70.647 1.00 122.36 218 ALA C O 1
ATOM 7358 N N . GLY C 1 186 ? 48.156 45.226 70.410 1.00 120.30 219 GLY C N 1
ATOM 7359 C CA . GLY C 1 186 ? 48.888 44.003 70.134 1.00 118.99 219 GLY C CA 1
ATOM 7360 C C . GLY C 1 186 ? 49.929 44.436 69.125 1.00 118.40 219 GLY C C 1
ATOM 7361 O O . GLY C 1 186 ? 49.655 45.327 68.323 1.00 117.99 219 GLY C O 1
ATOM 7362 N N . PRO C 1 187 ? 51.142 43.864 69.186 1.00 118.66 220 PRO C N 1
ATOM 7363 C CA . PRO C 1 187 ? 52.110 44.328 68.185 1.00 118.44 220 PRO C CA 1
ATOM 7364 C C . PRO C 1 187 ? 51.626 43.963 66.788 1.00 116.18 220 PRO C C 1
ATOM 7365 O O . PRO C 1 187 ? 51.348 42.795 66.507 1.00 114.51 220 PRO C O 1
ATOM 7369 N N . VAL C 1 188 ? 51.502 44.978 65.936 1.00 118.28 221 VAL C N 1
ATOM 7370 C CA . VAL C 1 188 ? 50.907 44.826 64.608 1.00 115.75 221 VAL C CA 1
ATOM 7371 C C . VAL C 1 188 ? 51.675 43.828 63.735 1.00 113.53 221 VAL C C 1
ATOM 7372 O O . VAL C 1 188 ? 51.073 43.134 62.914 1.00 112.24 221 VAL C O 1
ATOM 7376 N N . GLY C 1 189 ? 52.990 43.739 63.942 1.00 115.11 222 GLY C N 1
ATOM 7377 C CA . GLY C 1 189 ? 53.835 42.858 63.161 1.00 109.53 222 GLY C CA 1
ATOM 7378 C C . GLY C 1 189 ? 53.628 41.405 63.521 1.00 108.69 222 GLY C C 1
ATOM 7379 O O . GLY C 1 189 ? 53.641 40.531 62.656 1.00 107.13 222 GLY C O 1
ATOM 7380 N N . LEU C 1 190 ? 53.439 41.151 64.809 1.00 112.01 223 LEU C N 1
ATOM 7381 C CA . LEU C 1 190 ? 53.209 39.801 65.301 1.00 112.21 223 LEU C CA 1
ATOM 7382 C C . LEU C 1 190 ? 51.870 39.269 64.810 1.00 108.81 223 LEU C C 1
ATOM 7383 O O . LEU C 1 190 ? 51.743 38.087 64.484 1.00 106.55 223 LEU C O 1
ATOM 7388 N N . HIS C 1 191 ? 50.880 40.163 64.767 1.00 115.21 224 HIS C N 1
ATOM 7389 C CA . HIS C 1 191 ? 49.540 39.868 64.241 1.00 113.75 224 HIS C CA 1
ATOM 7390 C C . HIS C 1 191 ? 49.608 39.482 62.766 1.00 110.03 224 HIS C C 1
ATOM 7391 O O . HIS C 1 191 ? 49.031 38.475 62.348 1.00 108.10 224 HIS C O 1
ATOM 7398 N N . ALA C 1 192 ? 50.324 40.293 61.990 1.00 109.44 225 ALA C N 1
ATOM 7399 C CA . ALA C 1 192 ? 50.529 40.023 60.573 1.00 108.35 225 ALA C CA 1
ATOM 7400 C C . ALA C 1 192 ? 51.070 38.615 60.362 1.00 106.32 225 ALA C C 1
ATOM 7401 O O . ALA C 1 192 ? 50.527 37.851 59.567 1.00 107.89 225 ALA C O 1
ATOM 7403 N N . PHE C 1 193 ? 52.111 38.262 61.108 1.00 106.27 226 PHE C N 1
ATOM 7404 C CA . PHE C 1 193 ? 52.766 36.972 60.945 1.00 105.58 226 PHE C CA 1
ATOM 7405 C C . PHE C 1 193 ? 51.824 35.814 61.273 1.00 103.93 226 PHE C C 1
ATOM 7406 O O . PHE C 1 193 ? 51.832 34.787 60.591 1.00 103.41 226 PHE C O 1
ATOM 7414 N N . VAL C 1 194 ? 51.020 35.974 62.319 1.00 106.33 227 VAL C N 1
ATOM 7415 C CA . VAL C 1 194 ? 50.094 34.918 62.733 1.00 109.76 227 VAL C CA 1
ATOM 7416 C C . VAL C 1 194 ? 48.955 34.757 61.713 1.00 109.94 227 VAL C C 1
ATOM 7417 O O . VAL C 1 194 ? 48.501 33.644 61.437 1.00 110.50 227 VAL C O 1
ATOM 7421 N N . LEU C 1 195 ? 48.519 35.885 61.153 1.00 108.83 228 LEU C N 1
ATOM 7422 C CA . LEU C 1 195 ? 47.500 35.913 60.107 1.00 111.88 228 LEU C CA 1
ATOM 7423 C C . LEU C 1 195 ? 47.974 35.177 58.854 1.00 111.30 228 LEU C C 1
ATOM 7424 O O . LEU C 1 195 ? 47.267 34.312 58.331 1.00 109.67 228 LEU C O 1
ATOM 7429 N N . CYS C 1 196 ? 49.165 35.536 58.375 1.00 108.10 229 CYS C N 1
ATOM 7430 C CA . CYS C 1 196 ? 49.748 34.897 57.204 1.00 107.09 229 CYS C CA 1
ATOM 7431 C C . CYS C 1 196 ? 49.979 33.409 57.433 1.00 110.88 229 CYS C C 1
ATOM 7432 O O . CYS C 1 196 ? 49.867 32.608 56.513 1.00 115.19 229 CYS C O 1
ATOM 7435 N N . SER C 1 197 ? 50.299 33.031 58.663 1.00 112.22 230 SER C N 1
ATOM 7436 C CA . SER C 1 197 ? 50.486 31.622 58.979 1.00 115.63 230 SER C CA 1
ATOM 7437 C C . SER C 1 197 ? 49.162 30.891 58.892 1.00 115.42 230 SER C C 1
ATOM 7438 O O . SER C 1 197 ? 49.105 29.735 58.468 1.00 118.51 230 SER C O 1
ATOM 7441 N N . CYS C 1 198 ? 48.097 31.582 59.290 1.00 116.90 231 CYS C N 1
ATOM 7442 C CA . CYS C 1 198 ? 46.747 31.012 59.289 1.00 120.78 231 CYS C CA 1
ATOM 7443 C C . CYS C 1 198 ? 46.278 30.713 57.865 1.00 119.58 231 CYS C C 1
ATOM 7444 O O . CYS C 1 198 ? 45.817 29.608 57.576 1.00 121.83 231 CYS C O 1
ATOM 7447 N N . VAL C 1 199 ? 46.413 31.699 56.981 1.00 118.53 232 VAL C N 1
ATOM 7448 C CA . VAL C 1 199 ? 45.971 31.583 55.592 1.00 122.02 232 VAL C CA 1
ATOM 7449 C C . VAL C 1 199 ? 46.793 30.553 54.818 1.00 122.28 232 VAL C C 1
ATOM 7450 O O . VAL C 1 199 ? 46.279 29.862 53.936 1.00 122.98 232 VAL C O 1
ATOM 7454 N N . ALA C 1 200 ? 48.076 30.457 55.153 1.00 120.96 233 ALA C N 1
ATOM 7455 C CA . ALA C 1 200 ? 48.954 29.492 54.512 1.00 120.59 233 ALA C CA 1
ATOM 7456 C C . ALA C 1 200 ? 48.594 28.071 54.933 1.00 120.63 233 ALA C C 1
ATOM 7457 O O . ALA C 1 200 ? 48.700 27.138 54.137 1.00 121.22 233 ALA C O 1
ATOM 7459 N N . PHE C 1 201 ? 48.159 27.916 56.182 1.00 121.91 234 PHE C N 1
ATOM 7460 C CA . PHE C 1 201 ? 47.753 26.611 56.720 1.00 123.60 234 PHE C CA 1
ATOM 7461 C C . PHE C 1 201 ? 46.465 26.127 56.057 1.00 125.25 234 PHE C C 1
ATOM 7462 O O . PHE C 1 201 ? 46.291 24.939 55.787 1.00 126.33 234 PHE C O 1
ATOM 7470 N N . ILE C 1 202 ? 45.562 27.065 55.803 1.00 126.28 235 ILE C N 1
ATOM 7471 C CA . ILE C 1 202 ? 44.322 26.776 55.093 1.00 127.04 235 ILE C CA 1
ATOM 7472 C C . ILE C 1 202 ? 44.618 26.394 53.638 1.00 124.94 235 ILE C C 1
ATOM 7473 O O . ILE C 1 202 ? 44.128 25.381 53.149 1.00 128.07 235 ILE C O 1
ATOM 7478 N N . LEU C 1 203 ? 45.437 27.205 52.970 1.00 123.36 236 LEU C N 1
ATOM 7479 C CA . LEU C 1 203 ? 45.915 26.919 51.619 1.00 125.24 236 LEU C CA 1
ATOM 7480 C C . LEU C 1 203 ? 46.520 25.525 51.486 1.00 125.19 236 LEU C C 1
ATOM 7481 O O . LEU C 1 203 ? 46.337 24.841 50.486 1.00 130.15 236 LEU C O 1
ATOM 7486 N N . ASP C 1 204 ? 47.263 25.123 52.504 1.00 128.26 237 ASP C N 1
ATOM 7487 C CA . ASP C 1 204 ? 47.979 23.855 52.503 1.00 130.19 237 ASP C CA 1
ATOM 7488 C C . ASP C 1 204 ? 47.016 22.667 52.653 1.00 130.46 237 ASP C C 1
ATOM 7489 O O . ASP C 1 204 ? 47.221 21.606 52.059 1.00 130.64 237 ASP C O 1
ATOM 7494 N N . ARG C 1 205 ? 45.965 22.866 53.446 1.00 129.80 238 ARG C N 1
ATOM 7495 C CA . ARG C 1 205 ? 44.980 21.827 53.743 1.00 130.02 238 ARG C CA 1
ATOM 7496 C C . ARG C 1 205 ? 43.802 21.863 52.775 1.00 130.71 238 ARG C C 1
ATOM 7497 O O . ARG C 1 205 ? 42.869 21.072 52.896 1.00 132.54 238 ARG C O 1
ATOM 7505 N N . VAL C 1 206 ? 43.880 22.788 51.814 1.00 131.53 239 VAL C N 1
ATOM 7506 C CA . VAL C 1 206 ? 42.821 23.114 50.836 1.00 135.03 239 VAL C CA 1
ATOM 7507 C C . VAL C 1 206 ? 41.403 23.106 51.455 1.00 133.91 239 VAL C C 1
ATOM 7508 O O . VAL C 1 206 ? 40.500 22.385 51.016 1.00 131.36 239 VAL C O 1
ATOM 7512 N N . VAL C 1 207 ? 41.217 23.958 52.460 1.00 136.03 240 VAL C N 1
ATOM 7513 C CA . VAL C 1 207 ? 39.912 24.186 53.077 1.00 142.76 240 VAL C CA 1
ATOM 7514 C C . VAL C 1 207 ? 39.566 25.677 53.009 1.00 151.65 240 VAL C C 1
ATOM 7515 O O . VAL C 1 207 ? 38.459 26.055 52.627 1.00 130.86 240 VAL C O 1
ATOM 7519 N N . LEU C 1 209 ? 38.484 29.177 53.203 1.00 118.77 242 LEU C N 1
ATOM 7520 C CA . LEU C 1 209 ? 38.941 30.437 53.779 1.00 120.08 242 LEU C CA 1
ATOM 7521 C C . LEU C 1 209 ? 37.802 31.411 54.029 1.00 121.39 242 LEU C C 1
ATOM 7522 O O . LEU C 1 209 ? 37.258 31.975 53.091 1.00 124.59 242 LEU C O 1
ATOM 7527 N N . ASP C 1 210 ? 37.468 31.622 55.298 1.00 124.58 243 ASP C N 1
ATOM 7528 C CA . ASP C 1 210 ? 36.404 32.545 55.686 1.00 125.25 243 ASP C CA 1
ATOM 7529 C C . ASP C 1 210 ? 36.603 33.934 55.077 1.00 124.70 243 ASP C C 1
ATOM 7530 O O . ASP C 1 210 ? 37.730 34.359 54.826 1.00 124.90 243 ASP C O 1
ATOM 7535 N N . ARG C 1 211 ? 35.500 34.632 54.827 1.00 128.59 244 ARG C N 1
ATOM 7536 C CA . ARG C 1 211 ? 35.547 35.939 54.179 1.00 128.97 244 ARG C CA 1
ATOM 7537 C C . ARG C 1 211 ? 36.251 36.972 55.051 1.00 125.19 244 ARG C C 1
ATOM 7538 O O . ARG C 1 211 ? 37.008 37.807 54.553 1.00 122.61 244 ARG C O 1
ATOM 7546 N N . SER C 1 212 ? 36.002 36.907 56.356 1.00 126.82 245 SER C N 1
ATOM 7547 C CA . SER C 1 212 ? 36.580 37.863 57.299 1.00 126.86 245 SER C CA 1
ATOM 7548 C C . SER C 1 212 ? 38.111 37.782 57.346 1.00 122.92 245 SER C C 1
ATOM 7549 O O . SER C 1 212 ? 38.784 38.812 57.445 1.00 121.12 245 SER C O 1
ATOM 7552 N N . LEU C 1 213 ? 38.651 36.563 57.263 1.00 123.86 246 LEU C N 1
ATOM 7553 C CA . LEU C 1 213 ? 40.101 36.341 57.293 1.00 122.29 246 LEU C CA 1
ATOM 7554 C C . LEU C 1 213 ? 40.806 36.912 56.062 1.00 119.19 246 LEU C C 1
ATOM 7555 O O . LEU C 1 213 ? 41.964 37.325 56.139 1.00 114.75 246 LEU C O 1
ATOM 7560 N N . LEU C 1 214 ? 40.101 36.920 54.931 1.00 122.45 247 LEU C N 1
ATOM 7561 C CA . LEU C 1 214 ? 40.632 37.453 53.681 1.00 119.65 247 LEU C CA 1
ATOM 7562 C C . LEU C 1 214 ? 40.575 38.973 53.703 1.00 118.04 247 LEU C C 1
ATOM 7563 O O . LEU C 1 214 ? 41.422 39.662 53.127 1.00 117.38 247 LEU C O 1
ATOM 7568 N N . THR C 1 215 ? 39.553 39.487 54.373 1.00 120.10 248 THR C N 1
ATOM 7569 C CA . THR C 1 215 ? 39.421 40.917 54.579 1.00 120.33 248 THR C CA 1
ATOM 7570 C C . THR C 1 215 ? 40.561 41.388 55.461 1.00 116.15 248 THR C C 1
ATOM 7571 O O . THR C 1 215 ? 41.231 42.368 55.157 1.00 116.69 248 THR C O 1
ATOM 7575 N N . GLN C 1 216 ? 40.779 40.676 56.556 1.00 116.63 249 GLN C N 1
ATOM 7576 C CA . GLN C 1 216 ? 41.880 40.999 57.452 1.00 118.71 249 GLN C CA 1
ATOM 7577 C C . GLN C 1 216 ? 43.214 40.972 56.699 1.00 116.10 249 GLN C C 1
ATOM 7578 O O . GLN C 1 216 ? 44.040 41.869 56.865 1.00 117.05 249 GLN C O 1
ATOM 7584 N N . LEU C 1 217 ? 43.391 39.972 55.837 1.00 116.73 250 LEU C N 1
ATOM 7585 C CA . LEU C 1 217 ? 44.649 39.751 55.115 1.00 115.16 250 LEU C CA 1
ATOM 7586 C C . LEU C 1 217 ? 44.986 40.870 54.134 1.00 114.28 250 LEU C C 1
ATOM 7587 O O . LEU C 1 217 ? 46.144 41.215 53.930 1.00 115.10 250 LEU C O 1
ATOM 7592 N N . ARG C 1 218 ? 43.952 41.424 53.518 1.00 120.35 251 ARG C N 1
ATOM 7593 C CA . ARG C 1 218 ? 44.104 42.464 52.508 1.00 122.22 251 ARG C CA 1
ATOM 7594 C C . ARG C 1 218 ? 44.368 43.800 53.161 1.00 116.99 251 ARG C C 1
ATOM 7595 O O . ARG C 1 218 ? 44.943 44.705 52.559 1.00 117.79 251 ARG C O 1
ATOM 7603 N N . ALA C 1 219 ? 43.921 43.905 54.406 1.00 117.99 252 ALA C N 1
ATOM 7604 C CA . ALA C 1 219 ? 44.125 45.095 55.208 1.00 122.00 252 ALA C CA 1
ATOM 7605 C C . ALA C 1 219 ? 45.591 45.218 55.620 1.00 121.51 252 ALA C C 1
ATOM 7606 O O . ALA C 1 219 ? 46.052 46.294 55.990 1.00 124.52 252 ALA C O 1
ATOM 7608 N N . LEU C 1 220 ? 46.330 44.117 55.534 1.00 118.95 253 LEU C N 1
ATOM 7609 C CA . LEU C 1 220 ? 47.738 44.117 55.920 1.00 119.55 253 LEU C CA 1
ATOM 7610 C C . LEU C 1 220 ? 48.605 45.011 55.029 1.00 121.27 253 LEU C C 1
ATOM 7611 O O . LEU C 1 220 ? 49.617 45.530 55.481 1.00 122.99 253 LEU C O 1
ATOM 7616 N N . ARG C 1 221 ? 48.222 45.218 53.775 1.00 124.41 254 ARG C N 1
ATOM 7617 C CA . ARG C 1 221 ? 49.060 46.040 52.902 1.00 126.14 254 ARG C CA 1
ATOM 7618 C C . ARG C 1 221 ? 48.575 47.486 52.811 1.00 126.33 254 ARG C C 1
ATOM 7619 O O . ARG C 1 221 ? 49.067 48.261 51.992 1.00 127.42 254 ARG C O 1
ATOM 7627 N N . LYS C 1 222 ? 47.638 47.845 53.687 1.00 125.72 255 LYS C N 1
ATOM 7628 C CA . LYS C 1 222 ? 47.073 49.193 53.727 1.00 128.91 255 LYS C CA 1
ATOM 7629 C C . LYS C 1 222 ? 48.154 50.259 53.901 1.00 129.71 255 LYS C C 1
ATOM 7630 O O . LYS C 1 222 ? 49.284 49.951 54.280 1.00 131.33 255 LYS C O 1
ATOM 7636 N N . ALA C 1 223 ? 47.791 51.513 53.632 1.00 131.65 256 ALA C N 1
ATOM 7637 C CA . ALA C 1 223 ? 48.741 52.633 53.597 1.00 132.76 256 ALA C CA 1
ATOM 7638 C C . ALA C 1 223 ? 49.522 52.842 54.902 1.00 134.86 256 ALA C C 1
ATOM 7639 O O . ALA C 1 223 ? 48.940 53.180 55.936 1.00 135.93 256 ALA C O 1
ATOM 7641 N N . GLY C 1 224 ? 50.839 52.647 54.839 1.00 134.46 257 GLY C N 1
ATOM 7642 C CA . GLY C 1 224 ? 51.718 52.905 55.969 1.00 136.11 257 GLY C CA 1
ATOM 7643 C C . GLY C 1 224 ? 51.843 51.773 56.974 1.00 138.78 257 GLY C C 1
ATOM 7644 O O . GLY C 1 224 ? 50.880 51.460 57.665 1.00 138.47 257 GLY C O 1
ATOM 7645 N N . THR C 1 225 ? 53.042 51.185 57.040 1.00 142.30 258 THR C N 1
ATOM 7646 C CA . THR C 1 225 ? 53.403 50.032 57.894 1.00 147.07 258 THR C CA 1
ATOM 7647 C C . THR C 1 225 ? 52.291 49.348 58.697 1.00 164.95 258 THR C C 1
ATOM 7648 O O . THR C 1 225 ? 52.538 48.349 59.380 1.00 134.83 258 THR C O 1
ATOM 7652 N N . GLN C 1 230 ? 58.088 42.944 54.311 1.00 104.23 263 GLN C N 1
ATOM 7653 C CA . GLN C 1 230 ? 58.248 41.535 53.966 1.00 106.73 263 GLN C CA 1
ATOM 7654 C C . GLN C 1 230 ? 57.018 40.737 54.321 1.00 107.05 263 GLN C C 1
ATOM 7655 O O . GLN C 1 230 ? 56.724 39.718 53.691 1.00 108.49 263 GLN C O 1
ATOM 7661 N N . LEU C 1 231 ? 56.320 41.179 55.358 1.00 106.26 264 LEU C N 1
ATOM 7662 C CA . LEU C 1 231 ? 55.100 40.510 55.770 1.00 106.88 264 LEU C CA 1
ATOM 7663 C C . LEU C 1 231 ? 53.926 41.035 54.953 1.00 108.69 264 LEU C C 1
ATOM 7664 O O . LEU C 1 231 ? 52.935 40.333 54.752 1.00 108.80 264 LEU C O 1
ATOM 7669 N N . GLN C 1 232 ? 54.050 42.274 54.484 1.00 110.38 265 GLN C N 1
ATOM 7670 C CA . GLN C 1 232 ? 53.056 42.849 53.589 1.00 117.51 265 GLN C CA 1
ATOM 7671 C C . GLN C 1 232 ? 53.077 42.086 52.275 1.00 113.94 265 GLN C C 1
ATOM 7672 O O . GLN C 1 232 ? 52.033 41.796 51.686 1.00 111.19 265 GLN C O 1
ATOM 7678 N N . MET C 1 233 ? 54.289 41.757 51.845 1.00 114.06 266 MET C N 1
ATOM 7679 C CA . MET C 1 233 ? 54.532 41.025 50.613 1.00 113.35 266 MET C CA 1
ATOM 7680 C C . MET C 1 233 ? 53.999 39.615 50.689 1.00 109.09 266 MET C C 1
ATOM 7681 O O . MET C 1 233 ? 53.396 39.119 49.746 1.00 112.75 266 MET C O 1
ATOM 7686 N N . TRP C 1 234 ? 54.255 38.964 51.814 1.00 110.72 267 TRP C N 1
ATOM 7687 C CA . TRP C 1 234 ? 53.788 37.605 52.038 1.00 112.37 267 TRP C CA 1
ATOM 7688 C C . TRP C 1 234 ? 52.251 37.566 52.033 1.00 110.12 267 TRP C C 1
ATOM 7689 O O . TRP C 1 234 ? 51.645 36.578 51.616 1.00 108.40 267 TRP C O 1
ATOM 7700 N N . SER C 1 235 ? 51.628 38.652 52.483 1.00 110.93 268 SER C N 1
ATOM 7701 C CA . SER C 1 235 ? 50.169 38.727 52.531 1.00 114.77 268 SER C CA 1
ATOM 7702 C C . SER C 1 235 ? 49.591 38.876 51.120 1.00 114.61 268 SER C C 1
ATOM 7703 O O . SER C 1 235 ? 48.522 38.349 50.812 1.00 114.45 268 SER C O 1
ATOM 7706 N N . LEU C 1 236 ? 50.321 39.608 50.283 1.00 114.62 269 LEU C N 1
ATOM 7707 C CA . LEU C 1 236 ? 49.969 39.848 48.895 1.00 116.55 269 LEU C CA 1
ATOM 7708 C C . LEU C 1 236 ? 50.119 38.568 48.066 1.00 116.80 269 LEU C C 1
ATOM 7709 O O . LEU C 1 236 ? 49.267 38.252 47.236 1.00 119.11 269 LEU C O 1
ATOM 7714 N N . LEU C 1 237 ? 51.206 37.840 48.308 1.00 116.39 270 LEU C N 1
ATOM 7715 C CA . LEU C 1 237 ? 51.447 36.537 47.688 1.00 116.83 270 LEU C CA 1
ATOM 7716 C C . LEU C 1 237 ? 50.369 35.504 48.042 1.00 116.01 270 LEU C C 1
ATOM 7717 O O . LEU C 1 237 ? 49.934 34.735 47.183 1.00 118.59 270 LEU C O 1
ATOM 7722 N N . LEU C 1 238 ? 49.957 35.477 49.309 1.00 117.18 271 LEU C N 1
ATOM 7723 C CA . LEU C 1 238 ? 48.989 34.485 49.797 1.00 117.46 271 LEU C CA 1
ATOM 7724 C C . LEU C 1 238 ? 47.598 34.781 49.270 1.00 118.17 271 LEU C C 1
ATOM 7725 O O . LEU C 1 238 ? 46.769 33.885 49.131 1.00 118.58 271 LEU C O 1
ATOM 7730 N N . ASP C 1 239 ? 47.350 36.059 49.008 1.00 120.65 272 ASP C N 1
ATOM 7731 C CA . ASP C 1 239 ? 46.102 36.508 48.408 1.00 120.14 272 ASP C CA 1
ATOM 7732 C C . ASP C 1 239 ? 46.032 35.984 46.977 1.00 119.46 272 ASP C C 1
ATOM 7733 O O . ASP C 1 239 ? 45.020 35.425 46.549 1.00 118.13 272 ASP C O 1
ATOM 7738 N N . LEU C 1 240 ? 47.130 36.178 46.250 1.00 120.16 273 LEU C N 1
ATOM 7739 C CA . LEU C 1 240 ? 47.274 35.692 44.887 1.00 118.57 273 LEU C CA 1
ATOM 7740 C C . LEU C 1 240 ? 46.987 34.203 44.807 1.00 115.63 273 LEU C C 1
ATOM 7741 O O . LEU C 1 240 ? 46.259 33.750 43.926 1.00 116.13 273 LEU C O 1
ATOM 7746 N N . LEU C 1 241 ? 47.558 33.451 45.743 1.00 117.16 274 LEU C N 1
ATOM 7747 C CA . LEU C 1 241 ? 47.419 31.995 45.779 1.00 117.68 274 LEU C CA 1
ATOM 7748 C C . LEU C 1 241 ? 46.009 31.515 46.126 1.00 117.38 274 LEU C C 1
ATOM 7749 O O . LEU C 1 241 ? 45.624 30.395 45.775 1.00 118.13 274 LEU C O 1
ATOM 7754 N N . VAL C 1 242 ? 45.243 32.347 46.826 1.00 119.06 275 VAL C N 1
ATOM 7755 C CA . VAL C 1 242 ? 43.854 32.010 47.117 1.00 117.93 275 VAL C CA 1
ATOM 7756 C C . VAL C 1 242 ? 43.024 32.156 45.843 1.00 116.32 275 VAL C C 1
ATOM 7757 O O . VAL C 1 242 ? 42.132 31.350 45.572 1.00 116.19 275 VAL C O 1
ATOM 7761 N N . ALA C 1 243 ? 43.337 33.187 45.061 1.00 117.06 276 ALA C N 1
ATOM 7762 C CA . ALA C 1 243 ? 42.654 33.446 43.799 1.00 118.99 276 ALA C CA 1
ATOM 7763 C C . ALA C 1 243 ? 42.947 32.327 42.815 1.00 119.22 276 ALA C C 1
ATOM 7764 O O . ALA C 1 243 ? 42.051 31.819 42.128 1.00 119.51 276 ALA C O 1
ATOM 7766 N N . ILE C 1 244 ? 44.216 31.935 42.770 1.00 118.01 277 ILE C N 1
ATOM 7767 C CA . ILE C 1 244 ? 44.679 30.916 41.834 1.00 116.78 277 ILE C CA 1
ATOM 7768 C C . ILE C 1 244 ? 44.150 29.531 42.216 1.00 116.42 277 ILE C C 1
ATOM 7769 O O . ILE C 1 244 ? 43.795 28.745 41.344 1.00 120.36 277 ILE C O 1
ATOM 7774 N N . GLN C 1 245 ? 44.046 29.244 43.510 1.00 116.21 278 GLN C N 1
ATOM 7775 C CA . GLN C 1 245 ? 43.491 27.962 43.936 1.00 121.38 278 GLN C CA 1
ATOM 7776 C C . GLN C 1 245 ? 41.997 27.842 43.593 1.00 125.70 278 GLN C C 1
ATOM 7777 O O . GLN C 1 245 ? 41.461 26.737 43.447 1.00 126.13 278 GLN C O 1
ATOM 7783 N N . LEU C 1 246 ? 41.330 28.985 43.463 1.00 122.82 279 LEU C N 1
ATOM 7784 C CA . LEU C 1 246 ? 39.911 29.014 43.122 1.00 125.96 279 LEU C CA 1
ATOM 7785 C C . LEU C 1 246 ? 39.708 29.328 41.635 1.00 125.98 279 LEU C C 1
ATOM 7786 O O . LEU C 1 246 ? 38.598 29.638 41.193 1.00 125.68 279 LEU C O 1
ATOM 7791 N N . ASP C 1 247 ? 40.799 29.233 40.880 1.00 126.47 280 ASP C N 1
ATOM 7792 C CA . ASP C 1 247 ? 40.809 29.489 39.445 1.00 125.80 280 ASP C CA 1
ATOM 7793 C C . ASP C 1 247 ? 40.148 30.806 39.103 1.00 123.74 280 ASP C C 1
ATOM 7794 O O . ASP C 1 247 ? 39.364 30.884 38.162 1.00 127.06 280 ASP C O 1
ATOM 7799 N N . GLU C 1 248 ? 40.465 31.843 39.864 1.00 120.89 281 GLU C N 1
ATOM 7800 C CA . GLU C 1 248 ? 39.812 33.124 39.666 1.00 124.11 281 GLU C CA 1
ATOM 7801 C C . GLU C 1 248 ? 40.685 34.064 38.858 1.00 120.47 281 GLU C C 1
ATOM 7802 O O . GLU C 1 248 ? 41.835 33.767 38.570 1.00 120.34 281 GLU C O 1
ATOM 7808 N N . ASN C 1 249 ? 40.113 35.195 38.476 1.00 123.43 282 ASN C N 1
ATOM 7809 C CA . ASN C 1 249 ? 40.820 36.166 37.662 1.00 125.68 282 ASN C CA 1
ATOM 7810 C C . ASN C 1 249 ? 41.767 36.952 38.549 1.00 126.07 282 ASN C C 1
ATOM 7811 O O . ASN C 1 249 ? 41.370 37.437 39.600 1.00 127.59 282 ASN C O 1
ATOM 7816 N N . ILE C 1 250 ? 43.024 37.067 38.141 1.00 127.53 283 ILE C N 1
ATOM 7817 C CA . ILE C 1 250 ? 44.026 37.714 38.981 1.00 128.03 283 ILE C CA 1
ATOM 7818 C C . ILE C 1 250 ? 44.509 39.042 38.400 1.00 129.79 283 ILE C C 1
ATOM 7819 O O . ILE C 1 250 ? 45.581 39.524 38.750 1.00 128.85 283 ILE C O 1
ATOM 7824 N N . MET C 1 251 ? 43.697 39.632 37.526 1.00 131.66 284 MET C N 1
ATOM 7825 C CA . MET C 1 251 ? 43.986 40.936 36.929 1.00 132.99 284 MET C CA 1
ATOM 7826 C C . MET C 1 251 ? 44.245 42.021 37.973 1.00 132.18 284 MET C C 1
ATOM 7827 O O . MET C 1 251 ? 45.272 42.704 37.940 1.00 132.80 284 MET C O 1
ATOM 7832 N N . ASP C 1 252 ? 43.298 42.180 38.893 1.00 133.64 285 ASP C N 1
ATOM 7833 C CA . ASP C 1 252 ? 43.367 43.225 39.913 1.00 135.94 285 ASP C CA 1
ATOM 7834 C C . ASP C 1 252 ? 44.560 43.052 40.842 1.00 135.89 285 ASP C C 1
ATOM 7835 O O . ASP C 1 252 ? 45.258 44.012 41.166 1.00 135.52 285 ASP C O 1
ATOM 7840 N N . LEU C 1 253 ? 44.772 41.817 41.277 1.00 135.49 286 LEU C N 1
ATOM 7841 C CA . LEU C 1 253 ? 45.878 41.480 42.161 1.00 134.71 286 LEU C CA 1
ATOM 7842 C C . LEU C 1 253 ? 47.235 41.753 41.523 1.00 135.14 286 LEU C C 1
ATOM 7843 O O . LEU C 1 253 ? 48.190 42.102 42.212 1.00 137.95 286 LEU C O 1
ATOM 7848 N N . LEU C 1 254 ? 47.316 41.599 40.206 1.00 135.90 287 LEU C N 1
ATOM 7849 C CA . LEU C 1 254 ? 48.543 41.897 39.475 1.00 137.15 287 LEU C CA 1
ATOM 7850 C C . LEU C 1 254 ? 48.819 43.391 39.469 1.00 139.97 287 LEU C C 1
ATOM 7851 O O . LEU C 1 254 ? 49.970 43.813 39.383 1.00 141.93 287 LEU C O 1
ATOM 7856 N N . THR C 1 255 ? 47.761 44.192 39.555 1.00 140.10 288 THR C N 1
ATOM 7857 C CA . THR C 1 255 ? 47.913 45.642 39.634 1.00 142.50 288 THR C CA 1
ATOM 7858 C C . THR C 1 255 ? 48.356 46.055 41.039 1.00 141.33 288 THR C C 1
ATOM 7859 O O . THR C 1 255 ? 49.131 46.995 41.203 1.00 141.83 288 THR C O 1
ATOM 7863 N N . ASP C 1 256 ? 47.848 45.344 42.045 1.00 141.00 289 ASP C N 1
ATOM 7864 C CA . ASP C 1 256 ? 48.233 45.564 43.438 1.00 140.61 289 ASP C CA 1
ATOM 7865 C C . ASP C 1 256 ? 49.726 45.311 43.637 1.00 139.90 289 ASP C C 1
ATOM 7866 O O . ASP C 1 256 ? 50.371 45.980 44.441 1.00 140.48 289 ASP C O 1
ATOM 7871 N N . PHE C 1 257 ? 50.263 44.333 42.910 1.00 139.85 290 PHE C N 1
ATOM 7872 C CA . PHE C 1 257 ? 51.707 44.081 42.891 1.00 141.06 290 PHE C CA 1
ATOM 7873 C C . PHE C 1 257 ? 52.454 45.207 42.193 1.00 141.03 290 PHE C C 1
ATOM 7874 O O . PHE C 1 257 ? 53.554 45.578 42.590 1.00 141.39 290 PHE C O 1
ATOM 7882 N N . LYS C 1 258 ? 51.853 45.724 41.128 1.00 143.15 291 LYS C N 1
ATOM 7883 C CA . LYS C 1 258 ? 52.439 46.820 40.375 1.00 145.39 291 LYS C CA 1
ATOM 7884 C C . LYS C 1 258 ? 52.511 48.059 41.249 1.00 143.30 291 LYS C C 1
ATOM 7885 O O . LYS C 1 258 ? 53.478 48.817 41.184 1.00 144.33 291 LYS C O 1
ATOM 7891 N N . ASP C 1 259 ? 51.483 48.254 42.072 1.00 143.74 292 ASP C N 1
ATOM 7892 C CA . ASP C 1 259 ? 51.461 49.360 43.026 1.00 145.67 292 ASP C CA 1
ATOM 7893 C C . ASP C 1 259 ? 52.531 49.173 44.101 1.00 143.64 292 ASP C C 1
ATOM 7894 O O . ASP C 1 259 ? 53.311 50.081 44.391 1.00 142.36 292 ASP C O 1
ATOM 7899 N N . PHE C 1 260 ? 52.550 47.978 44.683 1.00 143.52 293 PHE C N 1
ATOM 7900 C CA . PHE C 1 260 ? 53.450 47.631 45.778 1.00 142.07 293 PHE C CA 1
ATOM 7901 C C . PHE C 1 260 ? 54.922 47.712 45.376 1.00 140.79 293 PHE C C 1
ATOM 7902 O O . PHE C 1 260 ? 55.754 48.201 46.136 1.00 141.63 293 PHE C O 1
ATOM 7910 N N . PHE C 1 261 ? 55.241 47.243 44.175 1.00 141.17 294 PHE C N 1
ATOM 7911 C CA . PHE C 1 261 ? 56.622 47.251 43.699 1.00 141.24 294 PHE C CA 1
ATOM 7912 C C . PHE C 1 261 ? 57.127 48.656 43.404 1.00 139.89 294 PHE C C 1
ATOM 7913 O O . PHE C 1 261 ? 58.329 48.913 43.446 1.00 140.24 294 PHE C O 1
ATOM 7921 N N . SER C 1 262 ? 56.204 49.566 43.126 1.00 140.27 295 SER C N 1
ATOM 7922 C CA . SER C 1 262 ? 56.564 50.938 42.797 1.00 141.76 295 SER C CA 1
ATOM 7923 C C . SER C 1 262 ? 56.538 51.850 44.018 1.00 140.50 295 SER C C 1
ATOM 7924 O O . SER C 1 262 ? 57.412 52.700 44.186 1.00 141.15 295 SER C O 1
ATOM 7927 N N . THR C 1 263 ? 55.527 51.675 44.864 1.00 138.47 296 THR C N 1
ATOM 7928 C CA . THR C 1 263 ? 55.349 52.515 46.045 1.00 137.70 296 THR C CA 1
ATOM 7929 C C . THR C 1 263 ? 56.478 52.331 47.061 1.00 138.62 296 THR C C 1
ATOM 7930 O O . THR C 1 263 ? 56.917 53.283 47.696 1.00 138.37 296 THR C O 1
ATOM 7934 N N . HIS C 1 264 ? 56.945 51.099 47.210 1.00 139.92 297 HIS C N 1
ATOM 7935 C CA . HIS C 1 264 ? 58.003 50.794 48.158 1.00 136.95 297 HIS C CA 1
ATOM 7936 C C . HIS C 1 264 ? 59.260 50.353 47.420 1.00 138.98 297 HIS C C 1
ATOM 7937 O O . HIS C 1 264 ? 59.957 49.441 47.850 1.00 139.80 297 HIS C O 1
ATOM 7944 N N . LYS C 1 265 ? 59.532 51.040 46.313 1.00 140.37 298 LYS C N 1
ATOM 7945 C CA . LYS C 1 265 ? 60.636 50.730 45.402 1.00 143.57 298 LYS C CA 1
ATOM 7946 C C . LYS C 1 265 ? 61.979 50.477 46.076 1.00 143.48 298 LYS C C 1
ATOM 7947 O O . LYS C 1 265 ? 62.495 49.359 46.046 1.00 144.69 298 LYS C O 1
ATOM 7953 N N . ASP C 1 266 ? 62.541 51.525 46.672 1.00 144.06 299 ASP C N 1
ATOM 7954 C CA . ASP C 1 266 ? 63.881 51.473 47.255 1.00 145.43 299 ASP C CA 1
ATOM 7955 C C . ASP C 1 266 ? 63.978 50.434 48.358 1.00 144.14 299 ASP C C 1
ATOM 7956 O O . ASP C 1 266 ? 64.994 49.749 48.503 1.00 144.47 299 ASP C O 1
ATOM 7961 N N . ALA C 1 267 ? 62.903 50.332 49.131 1.00 142.94 300 ALA C N 1
ATOM 7962 C CA . ALA C 1 267 ? 62.852 49.470 50.301 1.00 141.91 300 ALA C CA 1
ATOM 7963 C C . ALA C 1 267 ? 63.221 48.026 49.981 1.00 143.08 300 ALA C C 1
ATOM 7964 O O . ALA C 1 267 ? 64.333 47.587 50.279 1.00 145.14 300 ALA C O 1
ATOM 7966 N N . LEU C 1 268 ? 62.304 47.287 49.358 1.00 144.00 301 LEU C N 1
ATOM 7967 C CA . LEU C 1 268 ? 62.484 45.834 49.217 1.00 143.93 301 LEU C CA 1
ATOM 7968 C C . LEU C 1 268 ? 63.683 45.431 48.357 1.00 140.90 301 LEU C C 1
ATOM 7969 O O . LEU C 1 268 ? 64.124 44.288 48.396 1.00 140.26 301 LEU C O 1
ATOM 7974 N N . LYS C 1 269 ? 64.231 46.373 47.604 1.00 144.66 302 LYS C N 1
ATOM 7975 C CA . LYS C 1 269 ? 65.350 46.053 46.726 1.00 145.20 302 LYS C CA 1
ATOM 7976 C C . LYS C 1 269 ? 66.621 45.785 47.529 1.00 145.54 302 LYS C C 1
ATOM 7977 O O . LYS C 1 269 ? 67.347 44.836 47.251 1.00 144.79 302 LYS C O 1
ATOM 7983 N N . ASP C 1 270 ? 66.875 46.608 48.539 1.00 149.18 303 ASP C N 1
ATOM 7984 C CA . ASP C 1 270 ? 68.014 46.390 49.427 1.00 153.23 303 ASP C CA 1
ATOM 7985 C C . ASP C 1 270 ? 67.581 46.325 50.888 1.00 150.11 303 ASP C C 1
ATOM 7986 O O . ASP C 1 270 ? 67.295 45.250 51.413 1.00 135.93 303 ASP C O 1
ATOM 7991 N N . ASP C 1 272 ? 68.385 42.664 54.152 1.00 124.33 305 ASP C N 1
ATOM 7992 C CA . ASP C 1 272 ? 67.066 42.545 54.766 1.00 123.51 305 ASP C CA 1
ATOM 7993 C C . ASP C 1 272 ? 66.400 41.224 54.446 1.00 119.95 305 ASP C C 1
ATOM 7994 O O . ASP C 1 272 ? 65.564 41.147 53.551 1.00 121.20 305 ASP C O 1
ATOM 7999 N N . ASP C 1 273 ? 66.763 40.186 55.185 1.00 118.01 306 ASP C N 1
ATOM 8000 C CA . ASP C 1 273 ? 66.165 38.875 54.990 1.00 116.25 306 ASP C CA 1
ATOM 8001 C C . ASP C 1 273 ? 65.556 38.376 56.289 1.00 113.80 306 ASP C C 1
ATOM 8002 O O . ASP C 1 273 ? 65.065 37.243 56.374 1.00 110.28 306 ASP C O 1
ATOM 8007 N N . THR C 1 274 ? 65.605 39.230 57.307 1.00 115.73 307 THR C N 1
ATOM 8008 C CA . THR C 1 274 ? 65.100 38.876 58.628 1.00 111.67 307 THR C CA 1
ATOM 8009 C C . THR C 1 274 ? 64.248 40.007 59.190 1.00 106.73 307 THR C C 1
ATOM 8010 O O . THR C 1 274 ? 64.572 41.178 59.040 1.00 107.59 307 THR C O 1
ATOM 8014 N N . VAL C 1 275 ? 63.139 39.634 59.816 1.00 105.34 308 VAL C N 1
ATOM 8015 C CA . VAL C 1 275 ? 62.215 40.600 60.397 1.00 104.60 308 VAL C CA 1
ATOM 8016 C C . VAL C 1 275 ? 62.236 40.509 61.913 1.00 100.65 308 VAL C C 1
ATOM 8017 O O . VAL C 1 275 ? 61.960 39.446 62.466 1.00 101.50 308 VAL C O 1
ATOM 8021 N N . VAL C 1 276 ? 62.548 41.610 62.593 1.00 103.18 309 VAL C N 1
ATOM 8022 C CA . VAL C 1 276 ? 62.620 41.568 64.052 1.00 103.49 309 VAL C CA 1
ATOM 8023 C C . VAL C 1 276 ? 61.461 42.294 64.721 1.00 100.40 309 VAL C C 1
ATOM 8024 O O . VAL C 1 276 ? 61.319 43.509 64.633 1.00 100.11 309 VAL C O 1
ATOM 8028 N N . LEU C 1 277 ? 60.634 41.504 65.392 1.00 101.70 310 LEU C N 1
ATOM 8029 C CA . LEU C 1 277 ? 59.447 41.991 66.070 1.00 104.23 310 LEU C CA 1
ATOM 8030 C C . LEU C 1 277 ? 59.691 42.084 67.564 1.00 106.91 310 LEU C C 1
ATOM 8031 O O . LEU C 1 277 ? 60.047 41.096 68.198 1.00 106.66 310 LEU C O 1
ATOM 8036 N N . SER C 1 278 ? 59.493 43.270 68.128 1.00 110.48 311 SER C N 1
ATOM 8037 C CA . SER C 1 278 ? 59.585 43.450 69.570 1.00 109.95 311 SER C CA 1
ATOM 8038 C C . SER C 1 278 ? 58.255 43.125 70.243 1.00 110.65 311 SER C C 1
ATOM 8039 O O . SER C 1 278 ? 57.342 43.942 70.251 1.00 114.40 311 SER C O 1
ATOM 8042 N N . ILE C 1 279 ? 58.150 41.932 70.814 1.00 110.93 312 ILE C N 1
ATOM 8043 C CA . ILE C 1 279 ? 56.914 41.495 71.456 1.00 114.07 312 ILE C CA 1
ATOM 8044 C C . ILE C 1 279 ? 56.735 42.037 72.881 1.00 115.55 312 ILE C C 1
ATOM 8045 O O . ILE C 1 279 ? 55.612 42.278 73.324 1.00 116.42 312 ILE C O 1
ATOM 8050 N N . LYS C 1 280 ? 57.843 42.210 73.596 1.00 115.92 313 LYS C N 1
ATOM 8051 C CA . LYS C 1 280 ? 57.850 42.878 74.894 1.00 115.36 313 LYS C CA 1
ATOM 8052 C C . LYS C 1 280 ? 59.174 43.583 75.041 1.00 109.09 313 LYS C C 1
ATOM 8053 O O . LYS C 1 280 ? 59.932 43.677 74.077 1.00 108.77 313 LYS C O 1
ATOM 8059 N N . GLU C 1 281 ? 59.456 44.085 76.237 1.00 113.50 314 GLU C N 1
ATOM 8060 C CA . GLU C 1 281 ? 60.736 44.741 76.478 1.00 111.20 314 GLU C CA 1
ATOM 8061 C C . GLU C 1 281 ? 61.796 43.694 76.752 1.00 104.44 314 GLU C C 1
ATOM 8062 O O . GLU C 1 281 ? 61.606 42.809 77.581 1.00 101.95 314 GLU C O 1
ATOM 8068 N N . GLY C 1 282 ? 62.901 43.794 76.023 1.00 102.59 315 GLY C N 1
ATOM 8069 C CA . GLY C 1 282 ? 64.017 42.888 76.189 1.00 100.43 315 GLY C CA 1
ATOM 8070 C C . GLY C 1 282 ? 63.756 41.496 75.660 1.00 98.02 315 GLY C C 1
ATOM 8071 O O . GLY C 1 282 ? 64.354 40.523 76.115 1.00 96.14 315 GLY C O 1
ATOM 8072 N N . VAL C 1 283 ? 62.845 41.395 74.700 1.00 101.91 316 VAL C N 1
ATOM 8073 C CA . VAL C 1 283 ? 62.628 40.139 73.991 1.00 99.71 316 VAL C CA 1
ATOM 8074 C C . VAL C 1 283 ? 62.042 40.414 72.603 1.00 101.55 316 VAL C C 1
ATOM 8075 O O . VAL C 1 283 ? 61.136 41.227 72.442 1.00 104.99 316 VAL C O 1
ATOM 8079 N N . ASN C 1 284 ? 62.625 39.758 71.604 1.00 101.95 317 ASN C N 1
ATOM 8080 C CA . ASN C 1 284 ? 62.240 39.913 70.210 1.00 100.82 317 ASN C CA 1
ATOM 8081 C C . ASN C 1 284 ? 61.905 38.585 69.590 1.00 97.03 317 ASN C C 1
ATOM 8082 O O . ASN C 1 284 ? 62.413 37.555 70.025 1.00 94.54 317 ASN C O 1
ATOM 8087 N N . VAL C 1 285 ? 61.069 38.599 68.557 1.00 101.61 318 VAL C N 1
ATOM 8088 C CA . VAL C 1 285 ? 60.968 37.428 67.710 1.00 96.78 318 VAL C CA 1
ATOM 8089 C C . VAL C 1 285 ? 61.596 37.769 66.366 1.00 95.85 318 VAL C C 1
ATOM 8090 O O . VAL C 1 285 ? 61.371 38.847 65.823 1.00 95.53 318 VAL C O 1
ATOM 8094 N N . ARG C 1 286 ? 62.430 36.858 65.873 1.00 99.78 319 ARG C N 1
ATOM 8095 C CA . ARG C 1 286 ? 63.128 37.029 64.604 1.00 102.67 319 ARG C CA 1
ATOM 8096 C C . ARG C 1 286 ? 62.576 36.097 63.518 1.00 101.23 319 ARG C C 1
ATOM 8097 O O . ARG C 1 286 ? 62.537 34.884 63.702 1.00 101.84 319 ARG C O 1
ATOM 8105 N N . LEU C 1 287 ? 62.165 36.670 62.389 1.00 99.58 320 LEU C N 1
ATOM 8106 C CA . LEU C 1 287 ? 61.652 35.884 61.268 1.00 103.17 320 LEU C CA 1
ATOM 8107 C C . LEU C 1 287 ? 62.604 35.879 60.061 1.00 101.93 320 LEU C C 1
ATOM 8108 O O . LEU C 1 287 ? 62.799 36.914 59.423 1.00 102.88 320 LEU C O 1
ATOM 8113 N N . PHE C 1 288 ? 63.175 34.714 59.746 1.00 101.23 321 PHE C N 1
ATOM 8114 C CA . PHE C 1 288 ? 64.064 34.555 58.582 1.00 103.00 321 PHE C CA 1
ATOM 8115 C C . PHE C 1 288 ? 63.244 34.333 57.302 1.00 104.25 321 PHE C C 1
ATOM 8116 O O . PHE C 1 288 ? 62.603 33.288 57.107 1.00 97.51 321 PHE C O 1
ATOM 8124 N N . VAL C 1 289 ? 63.270 35.341 56.435 1.00 107.67 322 VAL C N 1
ATOM 8125 C CA . VAL C 1 289 ? 62.431 35.363 55.237 1.00 107.50 322 VAL C CA 1
ATOM 8126 C C . VAL C 1 289 ? 63.225 35.802 53.989 1.00 109.25 322 VAL C C 1
ATOM 8127 O O . VAL C 1 289 ? 63.019 36.893 53.450 1.00 108.99 322 VAL C O 1
ATOM 8131 N N . PRO C 1 290 ? 64.134 34.926 53.515 1.00 111.19 323 PRO C N 1
ATOM 8132 C CA . PRO C 1 290 ? 65.057 35.274 52.427 1.00 111.52 323 PRO C CA 1
ATOM 8133 C C . PRO C 1 290 ? 64.407 35.257 51.046 1.00 113.53 323 PRO C C 1
ATOM 8134 O O . PRO C 1 290 ? 65.112 35.459 50.060 1.00 117.48 323 PRO C O 1
ATOM 8138 N N . LEU C 1 291 ? 63.097 35.014 50.983 1.00 112.59 324 LEU C N 1
ATOM 8139 C CA . LEU C 1 291 ? 62.377 34.980 49.713 1.00 114.61 324 LEU C CA 1
ATOM 8140 C C . LEU C 1 291 ? 61.588 36.258 49.466 1.00 114.85 324 LEU C C 1
ATOM 8141 O O . LEU C 1 291 ? 61.224 36.561 48.336 1.00 117.80 324 LEU C O 1
ATOM 8146 N N . PHE C 1 292 ? 61.331 37.008 50.527 1.00 113.52 325 PHE C N 1
ATOM 8147 C CA . PHE C 1 292 ? 60.526 38.216 50.424 1.00 115.20 325 PHE C CA 1
ATOM 8148 C C . PHE C 1 292 ? 61.399 39.435 50.132 1.00 114.57 325 PHE C C 1
ATOM 8149 O O . PHE C 1 292 ? 61.708 40.230 51.015 1.00 116.36 325 PHE C O 1
ATOM 8157 N N . ASN C 1 293 ? 61.794 39.558 48.872 1.00 118.00 326 ASN C N 1
ATOM 8158 C CA . ASN C 1 293 ? 62.555 40.699 48.381 1.00 122.55 326 ASN C CA 1
ATOM 8159 C C . ASN C 1 293 ? 62.178 40.936 46.924 1.00 123.22 326 ASN C C 1
ATOM 8160 O O . ASN C 1 293 ? 61.532 40.083 46.320 1.00 124.06 326 ASN C O 1
ATOM 8165 N N . TYR C 1 294 ? 62.581 42.072 46.357 1.00 126.79 327 TYR C N 1
ATOM 8166 C CA . TYR C 1 294 ? 62.154 42.461 45.007 1.00 127.19 327 TYR C CA 1
ATOM 8167 C C . TYR C 1 294 ? 62.402 41.367 43.971 1.00 124.80 327 TYR C C 1
ATOM 8168 O O . TYR C 1 294 ? 61.474 40.907 43.321 1.00 127.23 327 TYR C O 1
ATOM 8177 N N . HIS C 1 295 ? 63.649 40.935 43.839 1.00 125.04 328 HIS C N 1
ATOM 8178 C CA . HIS C 1 295 ? 64.024 39.993 42.785 1.00 124.92 328 HIS C CA 1
ATOM 8179 C C . HIS C 1 295 ? 63.410 38.602 42.922 1.00 124.70 328 HIS C C 1
ATOM 8180 O O . HIS C 1 295 ? 63.055 37.979 41.925 1.00 125.26 328 HIS C O 1
ATOM 8187 N N . ASP C 1 296 ? 63.293 38.106 44.146 1.00 126.95 329 ASP C N 1
ATOM 8188 C CA . ASP C 1 296 ? 62.741 36.773 44.345 1.00 125.46 329 ASP C CA 1
ATOM 8189 C C . ASP C 1 296 ? 61.242 36.759 44.118 1.00 122.38 329 ASP C C 1
ATOM 8190 O O . ASP C 1 296 ? 60.688 35.763 43.666 1.00 123.05 329 ASP C O 1
ATOM 8195 N N . CYS C 1 297 ? 60.584 37.868 44.425 1.00 123.56 330 CYS C N 1
ATOM 8196 C CA . CYS C 1 297 ? 59.138 37.935 44.278 1.00 123.59 330 CYS C CA 1
ATOM 8197 C C . CYS C 1 297 ? 58.734 38.202 42.841 1.00 122.43 330 CYS C C 1
ATOM 8198 O O . CYS C 1 297 ? 57.737 37.671 42.379 1.00 122.13 330 CYS C O 1
ATOM 8201 N N . LYS C 1 298 ? 59.519 39.007 42.132 1.00 126.05 331 LYS C N 1
ATOM 8202 C CA . LYS C 1 298 ? 59.308 39.207 40.705 1.00 126.16 331 LYS C CA 1
ATOM 8203 C C . LYS C 1 298 ? 59.384 37.855 40.006 1.00 122.82 331 LYS C C 1
ATOM 8204 O O . LYS C 1 298 ? 58.582 37.548 39.118 1.00 122.51 331 LYS C O 1
ATOM 8210 N N . ASN C 1 299 ? 60.331 37.034 40.448 1.00 124.88 332 ASN C N 1
ATOM 8211 C CA . ASN C 1 299 ? 60.525 35.699 39.894 1.00 122.36 332 ASN C CA 1
ATOM 8212 C C . ASN C 1 299 ? 59.359 34.744 40.164 1.00 120.39 332 ASN C C 1
ATOM 8213 O O . ASN C 1 299 ? 58.869 34.099 39.247 1.00 121.53 332 ASN C O 1
ATOM 8218 N N . ILE C 1 300 ? 58.903 34.644 41.409 1.00 121.83 333 ILE C N 1
ATOM 8219 C CA . ILE C 1 300 ? 57.850 33.675 41.736 1.00 120.29 333 ILE C CA 1
ATOM 8220 C C . ILE C 1 300 ? 56.460 34.177 41.355 1.00 118.26 333 ILE C C 1
ATOM 8221 O O . ILE C 1 300 ? 55.520 33.392 41.220 1.00 118.09 333 ILE C O 1
ATOM 8226 N N . LEU C 1 301 ? 56.332 35.488 41.195 1.00 120.14 334 LEU C N 1
ATOM 8227 C CA . LEU C 1 301 ? 55.091 36.078 40.714 1.00 120.37 334 LEU C CA 1
ATOM 8228 C C . LEU C 1 301 ? 54.854 35.609 39.279 1.00 118.55 334 LEU C C 1
ATOM 8229 O O . LEU C 1 301 ? 53.729 35.326 38.876 1.00 116.45 334 LEU C O 1
ATOM 8234 N N . LEU C 1 302 ? 55.946 35.522 38.527 1.00 120.03 335 LEU C N 1
ATOM 8235 C CA . LEU C 1 302 ? 55.936 35.090 37.137 1.00 118.57 335 LEU C CA 1
ATOM 8236 C C . LEU C 1 302 ? 55.555 33.621 37.016 1.00 114.47 335 LEU C C 1
ATOM 8237 O O . LEU C 1 302 ? 54.898 33.216 36.064 1.00 115.53 335 LEU C O 1
ATOM 8242 N N . LEU C 1 303 ? 55.994 32.831 37.987 1.00 115.35 336 LEU C N 1
ATOM 8243 C CA . LEU C 1 303 ? 55.616 31.435 38.074 1.00 114.78 336 LEU C CA 1
ATOM 8244 C C . LEU C 1 303 ? 54.131 31.366 38.383 1.00 113.75 336 LEU C C 1
ATOM 8245 O O . LEU C 1 303 ? 53.396 30.599 37.758 1.00 114.06 336 LEU C O 1
ATOM 8250 N N . PHE C 1 304 ? 53.686 32.173 39.344 1.00 115.10 337 PHE C N 1
ATOM 8251 C CA . PHE C 1 304 ? 52.276 32.164 39.746 1.00 116.98 337 PHE C CA 1
ATOM 8252 C C . PHE C 1 304 ? 51.369 32.600 38.588 1.00 114.92 337 PHE C C 1
ATOM 8253 O O . PHE C 1 304 ? 50.264 32.081 38.413 1.00 112.19 337 PHE C O 1
ATOM 8261 N N . GLN C 1 305 ? 51.852 33.570 37.817 1.00 116.23 338 GLN C N 1
ATOM 8262 C CA . GLN C 1 305 ? 51.118 34.116 36.688 1.00 118.19 338 GLN C CA 1
ATOM 8263 C C . GLN C 1 305 ? 50.962 33.067 35.605 1.00 114.96 338 GLN C C 1
ATOM 8264 O O . GLN C 1 305 ? 49.900 32.932 34.999 1.00 115.00 338 GLN C O 1
ATOM 8270 N N . SER C 1 306 ? 52.038 32.320 35.383 1.00 114.73 339 SER C N 1
ATOM 8271 C CA . SER C 1 306 ? 52.074 31.269 34.380 1.00 113.30 339 SER C CA 1
ATOM 8272 C C . SER C 1 306 ? 51.114 30.130 34.705 1.00 112.10 339 SER C C 1
ATOM 8273 O O . SER C 1 306 ? 50.467 29.593 33.815 1.00 115.79 339 SER C O 1
ATOM 8276 N N . VAL C 1 307 ? 51.028 29.751 35.975 1.00 112.34 340 VAL C N 1
ATOM 8277 C CA . VAL C 1 307 ? 50.135 28.669 36.382 1.00 111.96 340 VAL C CA 1
ATOM 8278 C C . VAL C 1 307 ? 48.688 29.105 36.251 1.00 113.69 340 VAL C C 1
ATOM 8279 O O . VAL C 1 307 ? 47.800 28.300 35.976 1.00 115.58 340 VAL C O 1
ATOM 8283 N N . SER C 1 308 ? 48.459 30.396 36.453 1.00 114.94 341 SER C N 1
ATOM 8284 C CA . SER C 1 308 ? 47.119 30.955 36.383 1.00 117.30 341 SER C CA 1
ATOM 8285 C C . SER C 1 308 ? 46.588 30.863 34.957 1.00 116.72 341 SER C C 1
ATOM 8286 O O . SER C 1 308 ? 45.437 30.492 34.734 1.00 115.21 341 SER C O 1
ATOM 8289 N N . TYR C 1 309 ? 47.456 31.174 34.001 1.00 115.86 342 TYR C N 1
ATOM 8290 C CA . TYR C 1 309 ? 47.100 31.215 32.594 1.00 118.20 342 TYR C CA 1
ATOM 8291 C C . TYR C 1 309 ? 47.763 30.089 31.801 1.00 117.81 342 TYR C C 1
ATOM 8292 O O . TYR C 1 309 ? 48.096 30.245 30.623 1.00 117.94 342 TYR C O 1
ATOM 8301 N N . LEU C 1 310 ? 47.939 28.952 32.468 1.00 117.33 343 LEU C N 1
ATOM 8302 C CA . LEU C 1 310 ? 48.527 27.755 31.873 1.00 118.10 343 LEU C CA 1
ATOM 8303 C C . LEU C 1 310 ? 47.575 27.191 30.837 1.00 114.96 343 LEU C C 1
ATOM 8304 O O . LEU C 1 310 ? 47.962 26.780 29.742 1.00 113.76 343 LEU C O 1
ATOM 8309 N N . THR C 1 311 ? 46.307 27.198 31.208 1.00 116.01 344 THR C N 1
ATOM 8310 C CA . THR C 1 311 ? 45.273 26.493 30.475 1.00 113.75 344 THR C CA 1
ATOM 8311 C C . THR C 1 311 ? 44.917 27.213 29.174 1.00 113.43 344 THR C C 1
ATOM 8312 O O . THR C 1 311 ? 44.309 26.642 28.271 1.00 114.21 344 THR C O 1
ATOM 8316 N N . THR C 1 312 ? 45.344 28.462 29.073 1.00 115.40 345 THR C N 1
ATOM 8317 C CA . THR C 1 312 ? 45.127 29.245 27.871 1.00 116.91 345 THR C CA 1
ATOM 8318 C C . THR C 1 312 ? 46.405 29.329 27.040 1.00 115.20 345 THR C C 1
ATOM 8319 O O . THR C 1 312 ? 46.783 30.401 26.584 1.00 118.24 345 THR C O 1
ATOM 8323 N N . CYS C 1 313 ? 47.068 28.197 26.831 1.00 114.70 346 CYS C N 1
ATOM 8324 C CA . CYS C 1 313 ? 48.342 28.205 26.108 1.00 118.34 346 CYS C CA 1
ATOM 8325 C C . CYS C 1 313 ? 48.150 28.120 24.599 1.00 115.98 346 CYS C C 1
ATOM 8326 O O . CYS C 1 313 ? 49.120 28.159 23.838 1.00 115.08 346 CYS C O 1
ATOM 8329 N N . TYR C 1 314 ? 46.891 28.005 24.180 1.00 117.86 347 TYR C N 1
ATOM 8330 C CA . TYR C 1 314 ? 46.547 27.857 22.767 1.00 119.11 347 TYR C CA 1
ATOM 8331 C C . TYR C 1 314 ? 46.510 29.207 22.061 1.00 121.02 347 TYR C C 1
ATOM 8332 O O . TYR C 1 314 ? 47.136 29.396 21.015 1.00 123.59 347 TYR C O 1
ATOM 8341 N N . SER C 1 315 ? 45.780 30.142 22.656 1.00 121.65 348 SER C N 1
ATOM 8342 C CA . SER C 1 315 ? 45.609 31.482 22.112 1.00 125.01 348 SER C CA 1
ATOM 8343 C C . SER C 1 315 ? 46.941 32.225 22.074 1.00 125.96 348 SER C C 1
ATOM 8344 O O . SER C 1 315 ? 47.704 32.182 23.037 1.00 126.90 348 SER C O 1
ATOM 8347 N N . LYS C 1 316 ? 47.225 32.913 20.971 1.00 126.77 349 LYS C N 1
ATOM 8348 C CA . LYS C 1 316 ? 48.475 33.654 20.842 1.00 129.06 349 LYS C CA 1
ATOM 8349 C C . LYS C 1 316 ? 48.356 35.014 21.534 1.00 129.55 349 LYS C C 1
ATOM 8350 O O . LYS C 1 316 ? 48.920 36.014 21.085 1.00 130.90 349 LYS C O 1
ATOM 8356 N N . SER C 1 317 ? 47.617 35.041 22.637 1.00 128.18 350 SER C N 1
ATOM 8357 C CA . SER C 1 317 ? 47.421 36.262 23.404 1.00 129.20 350 SER C CA 1
ATOM 8358 C C . SER C 1 317 ? 47.448 35.957 24.895 1.00 130.21 350 SER C C 1
ATOM 8359 O O . SER C 1 317 ? 47.956 36.740 25.701 1.00 130.91 350 SER C O 1
ATOM 8362 N N . SER C 1 318 ? 46.900 34.803 25.255 1.00 129.85 351 SER C N 1
ATOM 8363 C CA . SER C 1 318 ? 46.891 34.362 26.641 1.00 128.59 351 SER C CA 1
ATOM 8364 C C . SER C 1 318 ? 47.873 33.220 26.891 1.00 125.72 351 SER C C 1
ATOM 8365 O O . SER C 1 318 ? 47.735 32.500 27.879 1.00 123.58 351 SER C O 1
ATOM 8368 N N . ASN C 1 319 ? 48.864 33.051 26.017 1.00 125.99 352 ASN C N 1
ATOM 8369 C CA . ASN C 1 319 ? 49.855 32.007 26.238 1.00 126.85 352 ASN C CA 1
ATOM 8370 C C . ASN C 1 319 ? 50.966 32.500 27.194 1.00 127.83 352 ASN C C 1
ATOM 8371 O O . ASN C 1 319 ? 52.166 32.436 26.881 1.00 128.37 352 ASN C O 1
ATOM 8376 N N . PHE C 1 320 ? 50.534 32.983 28.362 1.00 127.49 353 PHE C N 1
ATOM 8377 C CA . PHE C 1 320 ? 51.411 33.437 29.442 1.00 127.68 353 PHE C CA 1
ATOM 8378 C C . PHE C 1 320 ? 52.560 32.460 29.670 1.00 125.27 353 PHE C C 1
ATOM 8379 O O . PHE C 1 320 ? 53.730 32.822 29.586 1.00 125.79 353 PHE C O 1
ATOM 8387 N N . SER C 1 321 ? 52.195 31.208 29.926 1.00 122.95 354 SER C N 1
ATOM 8388 C CA . SER C 1 321 ? 53.112 30.197 30.434 1.00 121.75 354 SER C CA 1
ATOM 8389 C C . SER C 1 321 ? 54.137 29.659 29.437 1.00 123.43 354 SER C C 1
ATOM 8390 O O . SER C 1 321 ? 55.034 28.923 29.816 1.00 126.77 354 SER C O 1
ATOM 8393 N N . THR C 1 322 ? 54.027 30.017 28.170 1.00 125.26 355 THR C N 1
ATOM 8394 C CA . THR C 1 322 ? 54.991 29.528 27.197 1.00 124.39 355 THR C CA 1
ATOM 8395 C C . THR C 1 322 ? 56.212 30.430 27.165 1.00 124.71 355 THR C C 1
ATOM 8396 O O . THR C 1 322 ? 57.337 29.959 27.056 1.00 126.43 355 THR C O 1
ATOM 8400 N N . LYS C 1 323 ? 55.990 31.734 27.270 1.00 126.84 356 LYS C N 1
ATOM 8401 C CA . LYS C 1 323 ? 57.079 32.697 27.142 1.00 129.88 356 LYS C CA 1
ATOM 8402 C C . LYS C 1 323 ? 57.867 32.871 28.437 1.00 132.34 356 LYS C C 1
ATOM 8403 O O . LYS C 1 323 ? 59.041 33.249 28.418 1.00 131.42 356 LYS C O 1
ATOM 8409 N N . PHE C 1 324 ? 57.227 32.581 29.565 1.00 132.78 357 PHE C N 1
ATOM 8410 C CA . PHE C 1 324 ? 57.774 32.989 30.864 1.00 128.80 357 PHE C CA 1
ATOM 8411 C C . PHE C 1 324 ? 58.296 31.856 31.743 1.00 125.83 357 PHE C C 1
ATOM 8412 O O . PHE C 1 324 ? 59.145 32.085 32.595 1.00 124.62 357 PHE C O 1
ATOM 8420 N N . LEU C 1 325 ? 57.810 30.638 31.531 1.00 127.07 358 LEU C N 1
ATOM 8421 C CA . LEU C 1 325 ? 58.333 29.476 32.258 1.00 124.77 358 LEU C CA 1
ATOM 8422 C C . LEU C 1 325 ? 59.821 29.185 31.980 1.00 123.03 358 LEU C C 1
ATOM 8423 O O . LEU C 1 325 ? 60.558 28.814 32.895 1.00 122.66 358 LEU C O 1
ATOM 8428 N N . PRO C 1 326 ? 60.273 29.337 30.718 1.00 125.48 359 PRO C N 1
ATOM 8429 C CA . PRO C 1 326 ? 61.726 29.211 30.563 1.00 123.00 359 PRO C CA 1
ATOM 8430 C C . PRO C 1 326 ? 62.498 30.355 31.214 1.00 120.62 359 PRO C C 1
ATOM 8431 O O . PRO C 1 326 ? 63.693 30.207 31.474 1.00 120.92 359 PRO C O 1
ATOM 8435 N N . LYS C 1 327 ? 61.840 31.481 31.466 1.00 121.50 360 LYS C N 1
ATOM 8436 C CA . LYS C 1 327 ? 62.521 32.609 32.084 1.00 123.23 360 LYS C CA 1
ATOM 8437 C C . LYS C 1 327 ? 62.740 32.358 33.572 1.00 120.03 360 LYS C C 1
ATOM 8438 O O . LYS C 1 327 ? 63.842 32.554 34.084 1.00 118.11 360 LYS C O 1
ATOM 8444 N N . VAL C 1 328 ? 61.697 31.913 34.267 1.00 121.03 361 VAL C N 1
ATOM 8445 C CA . VAL C 1 328 ? 61.801 31.642 35.697 1.00 118.72 361 VAL C CA 1
ATOM 8446 C C . VAL C 1 328 ? 62.656 30.417 35.985 1.00 115.17 361 VAL C C 1
ATOM 8447 O O . VAL C 1 328 ? 63.141 30.248 37.095 1.00 118.80 361 VAL C O 1
ATOM 8451 N N . LEU C 1 329 ? 62.835 29.565 34.982 1.00 116.81 362 LEU C N 1
ATOM 8452 C CA . LEU C 1 329 ? 63.702 28.401 35.116 1.00 116.01 362 LEU C CA 1
ATOM 8453 C C . LEU C 1 329 ? 65.162 28.852 35.074 1.00 115.88 362 LEU C C 1
ATOM 8454 O O . LEU C 1 329 ? 66.026 28.282 35.747 1.00 112.74 362 LEU C O 1
ATOM 8459 N N . LYS C 1 330 ? 65.423 29.893 34.289 1.00 118.15 363 LYS C N 1
ATOM 8460 C CA . LYS C 1 330 ? 66.771 30.431 34.143 1.00 117.11 363 LYS C CA 1
ATOM 8461 C C . LYS C 1 330 ? 67.127 31.293 35.334 1.00 115.43 363 LYS C C 1
ATOM 8462 O O . LYS C 1 330 ? 68.218 31.196 35.870 1.00 118.87 363 LYS C O 1
ATOM 8468 N N . THR C 1 331 ? 66.196 32.143 35.745 1.00 116.71 364 THR C N 1
ATOM 8469 C CA . THR C 1 331 ? 66.423 33.047 36.865 1.00 118.40 364 THR C CA 1
ATOM 8470 C C . THR C 1 331 ? 66.690 32.292 38.166 1.00 115.84 364 THR C C 1
ATOM 8471 O O . THR C 1 331 ? 67.555 32.674 38.949 1.00 109.97 364 THR C O 1
ATOM 8475 N N . SER C 1 332 ? 65.944 31.214 38.387 1.00 115.40 365 SER C N 1
ATOM 8476 C CA . SER C 1 332 ? 66.055 30.451 39.620 1.00 110.76 365 SER C CA 1
ATOM 8477 C C . SER C 1 332 ? 67.396 29.718 39.728 1.00 110.53 365 SER C C 1
ATOM 8478 O O . SER C 1 332 ? 67.929 29.536 40.824 1.00 108.38 365 SER C O 1
ATOM 8481 N N . GLN C 1 333 ? 67.947 29.304 38.590 1.00 114.21 366 GLN C N 1
ATOM 8482 C CA . GLN C 1 333 ? 69.248 28.643 38.577 1.00 111.93 366 GLN C CA 1
ATOM 8483 C C . GLN C 1 333 ? 70.379 29.660 38.682 1.00 110.06 366 GLN C C 1
ATOM 8484 O O . GLN C 1 333 ? 71.461 29.347 39.171 1.00 110.18 366 GLN C O 1
ATOM 8490 N N . GLU C 1 334 ? 70.120 30.882 38.230 1.00 113.30 367 GLU C N 1
ATOM 8491 C CA . GLU C 1 334 ? 71.072 31.978 38.406 1.00 114.26 367 GLU C CA 1
ATOM 8492 C C . GLU C 1 334 ? 71.133 32.387 39.872 1.00 109.84 367 GLU C C 1
ATOM 8493 O O . GLU C 1 334 ? 72.212 32.540 40.432 1.00 110.97 367 GLU C O 1
ATOM 8499 N N . LEU C 1 335 ? 69.965 32.569 40.483 1.00 111.73 368 LEU C N 1
ATOM 8500 C CA . LEU C 1 335 ? 69.870 32.968 41.885 1.00 109.86 368 LEU C CA 1
ATOM 8501 C C . LEU C 1 335 ? 70.512 31.931 42.800 1.00 107.30 368 LEU C C 1
ATOM 8502 O O . LEU C 1 335 ? 71.057 32.275 43.842 1.00 106.23 368 LEU C O 1
ATOM 8507 N N . LYS C 1 336 ? 70.442 30.665 42.396 1.00 108.13 369 LYS C N 1
ATOM 8508 C CA . LYS C 1 336 ? 70.978 29.556 43.180 1.00 107.44 369 LYS C CA 1
ATOM 8509 C C . LYS C 1 336 ? 72.507 29.541 43.174 1.00 110.21 369 LYS C C 1
ATOM 8510 O O . LYS C 1 336 ? 73.150 29.246 44.186 1.00 109.00 369 LYS C O 1
ATOM 8516 N N . GLU C 1 337 ? 73.084 29.867 42.024 1.00 113.09 370 GLU C N 1
ATOM 8517 C CA . GLU C 1 337 ? 74.535 29.927 41.871 1.00 114.65 370 GLU C CA 1
ATOM 8518 C C . GLU C 1 337 ? 75.143 31.202 42.453 1.00 112.59 370 GLU C C 1
ATOM 8519 O O . GLU C 1 337 ? 76.272 31.198 42.932 1.00 112.27 370 GLU C O 1
ATOM 8525 N N . THR C 1 338 ? 74.395 32.299 42.399 1.00 113.84 371 THR C N 1
ATOM 8526 C CA . THR C 1 338 ? 74.904 33.581 42.878 1.00 114.54 371 THR C CA 1
ATOM 8527 C C . THR C 1 338 ? 74.567 33.807 44.350 1.00 114.88 371 THR C C 1
ATOM 8528 O O . THR C 1 338 ? 74.866 34.860 44.906 1.00 119.46 371 THR C O 1
ATOM 8532 N N . LEU C 1 339 ? 73.937 32.812 44.968 1.00 113.14 372 LEU C N 1
ATOM 8533 C CA . LEU C 1 339 ? 73.618 32.854 46.394 1.00 114.91 372 LEU C CA 1
ATOM 8534 C C . LEU C 1 339 ? 74.879 33.103 47.215 1.00 117.00 372 LEU C C 1
ATOM 8535 O O . LEU C 1 339 ? 75.810 32.298 47.184 1.00 115.52 372 LEU C O 1
ATOM 8540 N N . GLN C 1 340 ? 74.913 34.218 47.938 1.00 116.85 373 GLN C N 1
ATOM 8541 C CA . GLN C 1 340 ? 76.114 34.599 48.677 1.00 119.80 373 GLN C CA 1
ATOM 8542 C C . GLN C 1 340 ? 75.833 35.066 50.109 1.00 117.43 373 GLN C C 1
ATOM 8543 O O . GLN C 1 340 ? 76.518 35.947 50.629 1.00 120.93 373 GLN C O 1
ATOM 8549 N N . LYS C 1 341 ? 74.859 34.431 50.752 1.00 113.26 374 LYS C N 1
ATOM 8550 C CA . LYS C 1 341 ? 74.392 34.815 52.086 1.00 112.39 374 LYS C CA 1
ATOM 8551 C C . LYS C 1 341 ? 75.324 34.326 53.213 1.00 106.68 374 LYS C C 1
ATOM 8552 O O . LYS C 1 341 ? 75.842 33.207 53.158 1.00 104.55 374 LYS C O 1
ATOM 8558 N N . ARG C 1 342 ? 75.543 35.160 54.231 1.00 107.53 375 ARG C N 1
ATOM 8559 C CA . ARG C 1 342 ? 76.419 34.783 55.357 1.00 106.67 375 ARG C CA 1
ATOM 8560 C C . ARG C 1 342 ? 75.619 34.260 56.554 1.00 97.91 375 ARG C C 1
ATOM 8561 O O . ARG C 1 342 ? 75.352 34.968 57.523 1.00 96.77 375 ARG C O 1
ATOM 8569 N N . THR C 1 343 ? 75.254 32.992 56.447 1.00 98.39 376 THR C N 1
ATOM 8570 C CA . THR C 1 343 ? 74.468 32.276 57.433 1.00 95.94 376 THR C CA 1
ATOM 8571 C C . THR C 1 343 ? 75.051 30.867 57.464 1.00 92.88 376 THR C C 1
ATOM 8572 O O . THR C 1 343 ? 76.088 30.613 56.858 1.00 93.87 376 THR C O 1
ATOM 8576 N N . SER C 1 344 ? 74.406 29.945 58.160 1.00 91.33 377 SER C N 1
ATOM 8577 C CA . SER C 1 344 ? 74.978 28.610 58.291 1.00 93.62 377 SER C CA 1
ATOM 8578 C C . SER C 1 344 ? 74.826 27.781 57.026 1.00 93.20 377 SER C C 1
ATOM 8579 O O . SER C 1 344 ? 74.049 28.125 56.137 1.00 95.61 377 SER C O 1
ATOM 8582 N N . LEU C 1 345 ? 75.561 26.678 56.954 1.00 90.84 378 LEU C N 1
ATOM 8583 C CA . LEU C 1 345 ? 75.496 25.814 55.787 1.00 94.35 378 LEU C CA 1
ATOM 8584 C C . LEU C 1 345 ? 74.085 25.261 55.557 1.00 91.65 378 LEU C C 1
ATOM 8585 O O . LEU C 1 345 ? 73.588 25.300 54.437 1.00 93.39 378 LEU C O 1
ATOM 8590 N N . VAL C 1 346 ? 73.435 24.763 56.603 1.00 92.24 379 VAL C N 1
ATOM 8591 C CA . VAL C 1 346 ? 72.092 24.210 56.451 1.00 91.69 379 VAL C CA 1
ATOM 8592 C C . VAL C 1 346 ? 71.089 25.243 55.931 1.00 94.77 379 VAL C C 1
ATOM 8593 O O . VAL C 1 346 ? 70.164 24.901 55.196 1.00 94.63 379 VAL C O 1
ATOM 8597 N N . HIS C 1 347 ? 71.271 26.503 56.308 1.00 94.86 380 HIS C N 1
ATOM 8598 C CA . HIS C 1 347 ? 70.378 27.556 55.843 1.00 95.95 380 HIS C CA 1
ATOM 8599 C C . HIS C 1 347 ? 70.712 27.981 54.426 1.00 96.68 380 HIS C C 1
ATOM 8600 O O . HIS C 1 347 ? 69.836 28.411 53.681 1.00 98.21 380 HIS C O 1
ATOM 8607 N N . VAL C 1 348 ? 71.978 27.874 54.047 1.00 95.21 381 VAL C N 1
ATOM 8608 C CA . VAL C 1 348 ? 72.346 28.214 52.686 1.00 95.06 381 VAL C CA 1
ATOM 8609 C C . VAL C 1 348 ? 71.771 27.172 51.738 1.00 97.05 381 VAL C C 1
ATOM 8610 O O . VAL C 1 348 ? 71.257 27.510 50.674 1.00 97.58 381 VAL C O 1
ATOM 8614 N N . GLN C 1 349 ? 71.829 25.904 52.134 1.00 98.23 382 GLN C N 1
ATOM 8615 C CA . GLN C 1 349 ? 71.286 24.833 51.299 1.00 103.29 382 GLN C CA 1
ATOM 8616 C C . GLN C 1 349 ? 69.761 24.833 51.263 1.00 100.97 382 GLN C C 1
ATOM 8617 O O . GLN C 1 349 ? 69.161 24.351 50.315 1.00 103.52 382 GLN C O 1
ATOM 8623 N N . SER C 1 350 ? 69.135 25.382 52.295 1.00 100.07 383 SER C N 1
ATOM 8624 C CA . SER C 1 350 ? 67.678 25.442 52.358 1.00 99.96 383 SER C CA 1
ATOM 8625 C C . SER C 1 350 ? 67.119 26.446 51.355 1.00 99.63 383 SER C C 1
ATOM 8626 O O . SER C 1 350 ? 66.068 26.226 50.760 1.00 97.24 383 SER C O 1
ATOM 8629 N N . ILE C 1 351 ? 67.827 27.556 51.186 1.00 101.27 384 ILE C N 1
ATOM 8630 C CA . ILE C 1 351 ? 67.490 28.536 50.159 1.00 100.50 384 ILE C CA 1
ATOM 8631 C C . ILE C 1 351 ? 67.704 27.960 48.751 1.00 98.69 384 ILE C C 1
ATOM 8632 O O . ILE C 1 351 ? 66.900 28.189 47.850 1.00 99.32 384 ILE C O 1
ATOM 8637 N N . ARG C 1 352 ? 68.787 27.211 48.567 1.00 101.25 385 ARG C N 1
ATOM 8638 C CA . ARG C 1 352 ? 69.064 26.578 47.284 1.00 100.63 385 ARG C CA 1
ATOM 8639 C C . ARG C 1 352 ? 67.981 25.547 46.977 1.00 100.67 385 ARG C C 1
ATOM 8640 O O . ARG C 1 352 ? 67.587 25.371 45.831 1.00 100.57 385 ARG C O 1
ATOM 8648 N N . ASN C 1 353 ? 67.499 24.863 48.010 1.00 102.00 386 ASN C N 1
ATOM 8649 C CA . ASN C 1 353 ? 66.495 23.824 47.822 1.00 100.98 386 ASN C CA 1
ATOM 8650 C C . ASN C 1 353 ? 65.145 24.403 47.386 1.00 100.08 386 ASN C C 1
ATOM 8651 O O . ASN C 1 353 ? 64.310 23.701 46.819 1.00 97.55 386 ASN C O 1
ATOM 8656 N N . ILE C 1 354 ? 64.933 25.686 47.656 1.00 97.93 387 ILE C N 1
ATOM 8657 C CA . ILE C 1 354 ? 63.698 26.334 47.256 1.00 97.90 387 ILE C CA 1
ATOM 8658 C C . ILE C 1 354 ? 63.776 26.612 45.766 1.00 98.55 387 ILE C C 1
ATOM 8659 O O . ILE C 1 354 ? 62.802 26.416 45.034 1.00 97.56 387 ILE C O 1
ATOM 8664 N N . TYR C 1 355 ? 64.950 27.062 45.330 1.00 98.00 388 TYR C N 1
ATOM 8665 C CA . TYR C 1 355 ? 65.211 27.316 43.920 1.00 100.07 388 TYR C CA 1
ATOM 8666 C C . TYR C 1 355 ? 65.135 26.037 43.084 1.00 98.38 388 TYR C C 1
ATOM 8667 O O . TYR C 1 355 ? 64.687 26.072 41.940 1.00 100.78 388 TYR C O 1
ATOM 8676 N N . ASP C 1 356 ? 65.554 24.915 43.668 1.00 98.81 389 ASP C N 1
ATOM 8677 C CA . ASP C 1 356 ? 65.456 23.605 43.022 1.00 100.86 389 ASP C CA 1
ATOM 8678 C C . ASP C 1 356 ? 64.007 23.149 42.843 1.00 99.65 389 ASP C C 1
ATOM 8679 O O . ASP C 1 356 ? 63.688 22.400 41.922 1.00 100.76 389 ASP C O 1
ATOM 8684 N N . LYS C 1 357 ? 63.143 23.568 43.760 1.00 99.91 390 LYS C N 1
ATOM 8685 C CA . LYS C 1 357 ? 61.736 23.196 43.716 1.00 100.75 390 LYS C CA 1
ATOM 8686 C C . LYS C 1 357 ? 60.968 24.048 42.700 1.00 100.77 390 LYS C C 1
ATOM 8687 O O . LYS C 1 357 ? 60.047 23.569 42.030 1.00 98.91 390 LYS C O 1
ATOM 8693 N N . VAL C 1 358 ? 61.337 25.324 42.612 1.00 100.68 391 VAL C N 1
ATOM 8694 C CA . VAL C 1 358 ? 60.773 26.213 41.610 1.00 101.07 391 VAL C CA 1
ATOM 8695 C C . VAL C 1 358 ? 61.046 25.608 40.235 1.00 99.44 391 VAL C C 1
ATOM 8696 O O . VAL C 1 358 ? 60.141 25.486 39.413 1.00 99.85 391 VAL C O 1
ATOM 8700 N N . VAL C 1 359 ? 62.290 25.186 40.012 1.00 101.58 392 VAL C N 1
ATOM 8701 C CA . VAL C 1 359 ? 62.721 24.612 38.735 1.00 100.69 392 VAL C CA 1
ATOM 8702 C C . VAL C 1 359 ? 61.985 23.314 38.394 1.00 98.38 392 VAL C C 1
ATOM 8703 O O . VAL C 1 359 ? 61.650 23.069 37.242 1.00 99.43 392 VAL C O 1
ATOM 8707 N N . ASP C 1 360 ? 61.734 22.484 39.399 1.00 98.76 393 ASP C N 1
ATOM 8708 C CA . ASP C 1 360 ? 61.018 21.233 39.182 1.00 100.25 393 ASP C CA 1
ATOM 8709 C C . ASP C 1 360 ? 59.523 21.465 38.958 1.00 99.64 393 ASP C C 1
ATOM 8710 O O . ASP C 1 360 ? 58.843 20.658 38.319 1.00 97.06 393 ASP C O 1
ATOM 8715 N N . LEU C 1 361 ? 59.011 22.565 39.498 1.00 100.20 394 LEU C N 1
ATOM 8716 C CA . LEU C 1 361 ? 57.623 22.946 39.269 1.00 98.79 394 LEU C CA 1
ATOM 8717 C C . LEU C 1 361 ? 57.470 23.555 37.883 1.00 95.88 394 LEU C C 1
ATOM 8718 O O . LEU C 1 361 ? 56.506 23.274 37.182 1.00 96.76 394 LEU C O 1
ATOM 8723 N N . CYS C 1 362 ? 58.431 24.389 37.504 1.00 97.79 395 CYS C N 1
ATOM 8724 C CA . CYS C 1 362 ? 58.503 24.920 36.153 1.00 98.69 395 CYS C CA 1
ATOM 8725 C C . CYS C 1 362 ? 58.440 23.792 35.129 1.00 98.10 395 CYS C C 1
ATOM 8726 O O . CYS C 1 362 ? 57.646 23.839 34.191 1.00 100.59 395 CYS C O 1
ATOM 8729 N N . ARG C 1 363 ? 59.268 22.771 35.319 1.00 98.27 396 ARG C N 1
ATOM 8730 C CA . ARG C 1 363 ? 59.322 21.660 34.378 1.00 98.24 396 ARG C CA 1
ATOM 8731 C C . ARG C 1 363 ? 58.035 20.840 34.403 1.00 94.37 396 ARG C C 1
ATOM 8732 O O . ARG C 1 363 ? 57.666 20.226 33.406 1.00 95.98 396 ARG C O 1
ATOM 8740 N N . PHE C 1 364 ? 57.346 20.848 35.537 1.00 94.30 397 PHE C N 1
ATOM 8741 C CA . PHE C 1 364 ? 56.062 20.165 35.661 1.00 95.94 397 PHE C CA 1
ATOM 8742 C C . PHE C 1 364 ? 54.995 20.849 34.802 1.00 95.02 397 PHE C C 1
ATOM 8743 O O . PHE C 1 364 ? 54.262 20.205 34.044 1.00 91.84 397 PHE C O 1
ATOM 8751 N N . TYR C 1 365 ? 54.919 22.167 34.918 1.00 97.07 398 TYR C N 1
ATOM 8752 C CA . TYR C 1 365 ? 53.908 22.927 34.199 1.00 99.15 398 TYR C CA 1
ATOM 8753 C C . TYR C 1 365 ? 54.249 23.077 32.716 1.00 97.43 398 TYR C C 1
ATOM 8754 O O . TYR C 1 365 ? 53.353 23.209 31.879 1.00 97.69 398 TYR C O 1
ATOM 8763 N N . GLN C 1 366 ? 55.538 23.031 32.386 1.00 96.82 399 GLN C N 1
ATOM 8764 C CA . GLN C 1 366 ? 55.940 23.024 30.987 1.00 97.63 399 GLN C CA 1
ATOM 8765 C C . GLN C 1 366 ? 55.405 21.782 30.308 1.00 96.19 399 GLN C C 1
ATOM 8766 O O . GLN C 1 366 ? 54.876 21.848 29.198 1.00 97.97 399 GLN C O 1
ATOM 8772 N N . THR C 1 367 ? 55.513 20.655 30.998 1.00 96.27 400 THR C N 1
ATOM 8773 C CA . THR C 1 367 ? 55.012 19.386 30.483 1.00 94.29 400 THR C CA 1
ATOM 8774 C C . THR C 1 367 ? 53.489 19.359 30.413 1.00 91.30 400 THR C C 1
ATOM 8775 O O . THR C 1 367 ? 52.920 18.719 29.534 1.00 96.63 400 THR C O 1
ATOM 8779 N N . TRP C 1 368 ? 52.826 20.050 31.334 1.00 94.00 401 TRP C N 1
ATOM 8780 C CA . TRP C 1 368 ? 51.363 20.036 31.398 1.00 92.20 401 TRP C CA 1
ATOM 8781 C C . TRP C 1 368 ? 50.786 20.767 30.193 1.00 94.17 401 TRP C C 1
ATOM 8782 O O . TRP C 1 368 ? 49.783 20.358 29.609 1.00 94.10 401 TRP C O 1
ATOM 8793 N N . GLU C 1 369 ? 51.454 21.854 29.834 1.00 96.71 402 GLU C N 1
ATOM 8794 C CA . GLU C 1 369 ? 51.121 22.656 28.669 1.00 97.68 402 GLU C CA 1
ATOM 8795 C C . GLU C 1 369 ? 51.398 21.899 27.368 1.00 98.06 402 GLU C C 1
ATOM 8796 O O . GLU C 1 369 ? 50.630 21.994 26.417 1.00 96.79 402 GLU C O 1
ATOM 8802 N N . SER C 1 370 ? 52.494 21.142 27.336 1.00 97.70 403 SER C N 1
ATOM 8803 C CA . SER C 1 370 ? 52.848 20.341 26.168 1.00 94.91 403 SER C CA 1
ATOM 8804 C C . SER C 1 370 ? 51.838 19.231 25.914 1.00 96.15 403 SER C C 1
ATOM 8805 O O . SER C 1 370 ? 51.487 18.954 24.767 1.00 96.17 403 SER C O 1
ATOM 8808 N N . LEU C 1 371 ? 51.368 18.600 26.983 1.00 95.63 404 LEU C N 1
ATOM 8809 C CA . LEU C 1 371 ? 50.393 17.516 26.860 1.00 98.36 404 LEU C CA 1
ATOM 8810 C C . LEU C 1 371 ? 48.979 18.008 26.533 1.00 97.85 404 LEU C C 1
ATOM 8811 O O . LEU C 1 371 ? 48.117 17.234 26.113 1.00 99.94 404 LEU C O 1
ATOM 8816 N N . ILE C 1 372 ? 48.738 19.294 26.760 1.00 99.88 405 ILE C N 1
ATOM 8817 C CA . ILE C 1 372 ? 47.480 19.914 26.371 1.00 102.78 405 ILE C CA 1
ATOM 8818 C C . ILE C 1 372 ? 47.491 20.076 24.864 1.00 100.45 405 ILE C C 1
ATOM 8819 O O . ILE C 1 372 ? 46.503 19.789 24.184 1.00 106.32 405 ILE C O 1
ATOM 8824 N N . LEU C 1 373 ? 48.639 20.507 24.354 1.00 98.62 406 LEU C N 1
ATOM 8825 C CA . LEU C 1 373 ? 48.806 20.834 22.948 1.00 100.67 406 LEU C CA 1
ATOM 8826 C C . LEU C 1 373 ? 49.156 19.622 22.056 1.00 101.49 406 LEU C C 1
ATOM 8827 O O . LEU C 1 373 ? 48.772 19.583 20.886 1.00 106.00 406 LEU C O 1
ATOM 8832 N N . SER C 1 374 ? 49.853 18.627 22.599 1.00 103.18 407 SER C N 1
ATOM 8833 C CA . SER C 1 374 ? 50.283 17.478 21.793 1.00 101.15 407 SER C CA 1
ATOM 8834 C C . SER C 1 374 ? 49.981 16.120 22.433 1.00 99.76 407 SER C C 1
ATOM 8835 O O . SER C 1 374 ? 49.531 16.043 23.573 1.00 99.02 407 SER C O 1
ATOM 8838 N N . GLU C 1 375 ? 50.211 15.049 21.679 1.00 103.88 408 GLU C N 1
ATOM 8839 C CA . GLU C 1 375 ? 50.004 13.700 22.191 1.00 104.28 408 GLU C CA 1
ATOM 8840 C C . GLU C 1 375 ? 51.158 13.322 23.109 1.00 102.13 408 GLU C C 1
ATOM 8841 O O . GLU C 1 375 ? 50.959 12.799 24.202 1.00 100.54 408 GLU C O 1
ATOM 8847 N N . ARG C 1 376 ? 52.371 13.599 22.651 1.00 103.00 409 ARG C N 1
ATOM 8848 C CA . ARG C 1 376 ? 53.565 13.265 23.409 1.00 105.01 409 ARG C CA 1
ATOM 8849 C C . ARG C 1 376 ? 54.348 14.520 23.711 1.00 103.42 409 ARG C C 1
ATOM 8850 O O . ARG C 1 376 ? 54.224 15.517 23.007 1.00 104.89 409 ARG C O 1
ATOM 8858 N N . VAL C 1 377 ? 55.156 14.482 24.760 1.00 102.68 410 VAL C N 1
ATOM 8859 C CA . VAL C 1 377 ? 56.029 15.610 25.025 1.00 105.71 410 VAL C CA 1
ATOM 8860 C C . VAL C 1 377 ? 57.394 15.326 24.416 1.00 106.43 410 VAL C C 1
ATOM 8861 O O . VAL C 1 377 ? 57.986 14.273 24.642 1.00 106.56 410 VAL C O 1
ATOM 8865 N N . GLU C 1 378 ? 57.861 16.268 23.603 1.00 111.04 411 GLU C N 1
ATOM 8866 C CA . GLU C 1 378 ? 59.182 16.194 22.988 1.00 115.73 411 GLU C CA 1
ATOM 8867 C C . GLU C 1 378 ? 60.272 16.091 24.052 1.00 112.45 411 GLU C C 1
ATOM 8868 O O . GLU C 1 378 ? 60.541 17.057 24.763 1.00 113.41 411 GLU C O 1
ATOM 8874 N N . GLY C 1 379 ? 60.874 14.911 24.169 1.00 110.91 412 GLY C N 1
ATOM 8875 C CA . GLY C 1 379 ? 61.972 14.709 25.098 1.00 112.38 412 GLY C CA 1
ATOM 8876 C C . GLY C 1 379 ? 61.619 13.926 26.352 1.00 111.10 412 GLY C C 1
ATOM 8877 O O . GLY C 1 379 ? 62.395 13.885 27.310 1.00 113.56 412 GLY C O 1
ATOM 8878 N N . GLY C 1 380 ? 60.447 13.300 26.347 1.00 110.83 413 GLY C N 1
ATOM 8879 C CA . GLY C 1 380 ? 60.005 12.503 27.473 1.00 107.69 413 GLY C CA 1
ATOM 8880 C C . GLY C 1 380 ? 59.531 13.349 28.635 1.00 105.77 413 GLY C C 1
ATOM 8881 O O . GLY C 1 380 ? 59.712 14.564 28.657 1.00 107.09 413 GLY C O 1
ATOM 8882 N N . ILE C 1 381 ? 58.906 12.698 29.605 1.00 104.31 414 ILE C N 1
ATOM 8883 C CA . ILE C 1 381 ? 58.466 13.372 30.820 1.00 106.42 414 ILE C CA 1
ATOM 8884 C C . ILE C 1 381 ? 59.617 13.396 31.851 1.00 106.30 414 ILE C C 1
ATOM 8885 O O . ILE C 1 381 ? 60.170 12.358 32.206 1.00 104.98 414 ILE C O 1
ATOM 8890 N N . PRO C 1 382 ? 60.005 14.600 32.306 1.00 105.68 415 PRO C N 1
ATOM 8891 C CA . PRO C 1 382 ? 61.137 14.776 33.225 1.00 105.63 415 PRO C CA 1
ATOM 8892 C C . PRO C 1 382 ? 60.877 14.276 34.652 1.00 106.43 415 PRO C C 1
ATOM 8893 O O . PRO C 1 382 ? 59.738 14.335 35.129 1.00 107.08 415 PRO C O 1
ATOM 8897 N N . ARG C 1 383 ? 61.929 13.787 35.313 1.00 110.50 416 ARG C N 1
ATOM 8898 C CA . ARG C 1 383 ? 61.830 13.284 36.686 1.00 113.30 416 ARG C CA 1
ATOM 8899 C C . ARG C 1 383 ? 62.004 14.397 37.704 1.00 110.61 416 ARG C C 1
ATOM 8900 O O . ARG C 1 383 ? 63.081 14.978 37.839 1.00 108.87 416 ARG C O 1
ATOM 8908 N N . LEU C 1 384 ? 60.926 14.668 38.428 1.00 111.30 417 LEU C N 1
ATOM 8909 C CA . LEU C 1 384 ? 60.878 15.756 39.389 1.00 108.98 417 LEU C CA 1
ATOM 8910 C C . LEU C 1 384 ? 61.124 15.240 40.804 1.00 106.30 417 LEU C C 1
ATOM 8911 O O . LEU C 1 384 ? 61.125 14.029 41.051 1.00 107.29 417 LEU C O 1
ATOM 8916 N N . GLN C 1 385 ? 61.321 16.153 41.745 1.00 106.30 418 GLN C N 1
ATOM 8917 C CA . GLN C 1 385 ? 61.514 15.736 43.126 1.00 107.06 418 GLN C CA 1
ATOM 8918 C C . GLN C 1 385 ? 60.162 15.502 43.800 1.00 103.62 418 GLN C C 1
ATOM 8919 O O . GLN C 1 385 ? 60.092 14.996 44.916 1.00 105.23 418 GLN C O 1
ATOM 8925 N N . TYR C 1 386 ? 59.094 15.882 43.104 1.00 104.74 419 TYR C N 1
ATOM 8926 C CA . TYR C 1 386 ? 57.728 15.602 43.542 1.00 102.72 419 TYR C CA 1
ATOM 8927 C C . TYR C 1 386 ? 57.238 14.277 42.973 1.00 101.42 419 TYR C C 1
ATOM 8928 O O . TYR C 1 386 ? 56.741 14.233 41.854 1.00 101.28 419 TYR C O 1
ATOM 8937 N N . SER C 1 387 ? 57.356 13.201 43.738 1.00 103.53 420 SER C N 1
ATOM 8938 C CA . SER C 1 387 ? 57.108 11.860 43.203 1.00 105.21 420 SER C CA 1
ATOM 8939 C C . SER C 1 387 ? 55.663 11.583 42.775 1.00 102.85 420 SER C C 1
ATOM 8940 O O . SER C 1 387 ? 55.423 10.747 41.898 1.00 100.91 420 SER C O 1
ATOM 8943 N N . GLU C 1 388 ? 54.704 12.275 43.383 1.00 104.37 421 GLU C N 1
ATOM 8944 C CA . GLU C 1 388 ? 53.297 12.033 43.060 1.00 105.37 421 GLU C CA 1
ATOM 8945 C C . GLU C 1 388 ? 52.849 12.848 41.837 1.00 101.12 421 GLU C C 1
ATOM 8946 O O . GLU C 1 388 ? 51.991 12.406 41.083 1.00 99.03 421 GLU C O 1
ATOM 8952 N N . TYR C 1 389 ? 53.455 14.020 41.640 1.00 101.19 422 TYR C N 1
ATOM 8953 C CA . TYR C 1 389 ? 53.336 14.757 40.383 1.00 97.56 422 TYR C CA 1
ATOM 8954 C C . TYR C 1 389 ? 53.960 13.989 39.206 1.00 98.73 422 TYR C C 1
ATOM 8955 O O . TYR C 1 389 ? 53.538 14.156 38.058 1.00 100.91 422 TYR C O 1
ATOM 8964 N N . ASN C 1 390 ? 54.973 13.170 39.481 1.00 101.07 423 ASN C N 1
ATOM 8965 C CA . ASN C 1 390 ? 55.530 12.265 38.472 1.00 102.19 423 ASN C CA 1
ATOM 8966 C C . ASN C 1 390 ? 54.496 11.252 38.016 1.00 98.60 423 ASN C C 1
ATOM 8967 O O . ASN C 1 390 ? 54.369 10.968 36.832 1.00 98.21 423 ASN C O 1
ATOM 8972 N N . ILE C 1 391 ? 53.783 10.681 38.978 1.00 98.90 424 ILE C N 1
ATOM 8973 C CA . ILE C 1 391 ? 52.777 9.661 38.693 1.00 101.09 424 ILE C CA 1
ATOM 8974 C C . ILE C 1 391 ? 51.605 10.276 37.934 1.00 98.53 424 ILE C C 1
ATOM 8975 O O . ILE C 1 391 ? 51.034 9.651 37.050 1.00 97.56 424 ILE C O 1
ATOM 8980 N N . LEU C 1 392 ? 51.277 11.518 38.277 1.00 100.12 425 LEU C N 1
ATOM 8981 C CA . LEU C 1 392 ? 50.214 12.260 37.622 1.00 99.12 425 LEU C CA 1
ATOM 8982 C C . LEU C 1 392 ? 50.562 12.531 36.159 1.00 98.64 425 LEU C C 1
ATOM 8983 O O . LEU C 1 392 ? 49.723 12.336 35.265 1.00 96.42 425 LEU C O 1
ATOM 8988 N N . LEU C 1 393 ? 51.795 12.970 35.919 1.00 97.21 426 LEU C N 1
ATOM 8989 C CA . LEU C 1 393 ? 52.256 13.243 34.559 1.00 95.21 426 LEU C CA 1
ATOM 8990 C C . LEU C 1 393 ? 52.375 11.964 33.757 1.00 96.69 426 LEU C C 1
ATOM 8991 O O . LEU C 1 393 ? 52.203 11.965 32.542 1.00 99.71 426 LEU C O 1
ATOM 8996 N N . GLU C 1 394 ? 52.683 10.871 34.442 1.00 100.85 427 GLU C N 1
ATOM 8997 C CA . GLU C 1 394 ? 52.770 9.578 33.786 1.00 104.86 427 GLU C CA 1
ATOM 8998 C C . GLU C 1 394 ? 51.384 9.102 33.360 1.00 101.03 427 GLU C C 1
ATOM 8999 O O . GLU C 1 394 ? 51.222 8.487 32.309 1.00 101.60 427 GLU C O 1
ATOM 9005 N N . ALA C 1 395 ? 50.387 9.407 34.180 1.00 99.27 428 ALA C N 1
ATOM 9006 C CA . ALA C 1 395 ? 49.021 8.937 33.962 1.00 101.15 428 ALA C CA 1
ATOM 9007 C C . ALA C 1 395 ? 48.332 9.687 32.820 1.00 99.25 428 ALA C C 1
ATOM 9008 O O . ALA C 1 395 ? 47.603 9.107 32.015 1.00 95.48 428 ALA C O 1
ATOM 9010 N N . ILE C 1 396 ? 48.586 10.987 32.763 1.00 99.63 429 ILE C N 1
ATOM 9011 C CA . ILE C 1 396 ? 47.994 11.846 31.759 1.00 98.14 429 ILE C CA 1
ATOM 9012 C C . ILE C 1 396 ? 48.506 11.511 30.370 1.00 97.96 429 ILE C C 1
ATOM 9013 O O . ILE C 1 396 ? 47.713 11.271 29.467 1.00 101.01 429 ILE C O 1
ATOM 9018 N N . SER C 1 397 ? 49.825 11.485 30.202 1.00 98.29 430 SER C N 1
ATOM 9019 C CA . SER C 1 397 ? 50.421 11.167 28.909 1.00 99.66 430 SER C CA 1
ATOM 9020 C C . SER C 1 397 ? 50.007 9.774 28.437 1.00 100.89 430 SER C C 1
ATOM 9021 O O . SER C 1 397 ? 49.757 9.565 27.248 1.00 102.65 430 SER C O 1
ATOM 9024 N N . SER C 1 398 ? 49.913 8.828 29.369 1.00 100.23 431 SER C N 1
ATOM 9025 C CA . SER C 1 398 ? 49.500 7.469 29.023 1.00 102.59 431 SER C CA 1
ATOM 9026 C C . SER C 1 398 ? 48.048 7.398 28.573 1.00 100.13 431 SER C C 1
ATOM 9027 O O . SER C 1 398 ? 47.680 6.530 27.785 1.00 104.41 431 SER C O 1
ATOM 9030 N N . GLN C 1 399 ? 47.226 8.305 29.094 1.00 103.76 432 GLN C N 1
ATOM 9031 C CA . GLN C 1 399 ? 45.786 8.292 28.835 1.00 104.09 432 GLN C CA 1
ATOM 9032 C C . GLN C 1 399 ? 45.469 8.801 27.441 1.00 101.56 432 GLN C C 1
ATOM 9033 O O . GLN C 1 399 ? 44.587 8.270 26.771 1.00 103.91 432 GLN C O 1
ATOM 9039 N N . GLN C 1 400 ? 46.200 9.815 26.993 1.00 102.19 433 GLN C N 1
ATOM 9040 C CA . GLN C 1 400 ? 45.963 10.383 25.669 1.00 104.07 433 GLN C CA 1
ATOM 9041 C C . GLN C 1 400 ? 46.855 9.787 24.564 1.00 105.55 433 GLN C C 1
ATOM 9042 O O . GLN C 1 400 ? 46.902 10.313 23.457 1.00 106.87 433 GLN C O 1
ATOM 9048 N N . ALA C 1 401 ? 47.529 8.676 24.863 1.00 109.19 434 ALA C N 1
ATOM 9049 C CA . ALA C 1 401 ? 48.324 7.946 23.868 1.00 111.53 434 ALA C CA 1
ATOM 9050 C C . ALA C 1 401 ? 47.436 7.331 22.788 1.00 112.58 434 ALA C C 1
ATOM 9051 O O . ALA C 1 401 ? 46.276 7.018 23.048 1.00 112.37 434 ALA C O 1
ATOM 9053 N N . GLN C 1 402 ? 47.993 7.165 21.587 1.00 116.27 435 GLN C N 1
ATOM 9054 C CA . GLN C 1 402 ? 47.255 6.657 20.421 1.00 121.74 435 GLN C CA 1
ATOM 9055 C C . GLN C 1 402 ? 46.528 5.347 20.703 1.00 121.18 435 GLN C C 1
ATOM 9056 O O . GLN C 1 402 ? 45.323 5.229 20.468 1.00 121.24 435 GLN C O 1
ATOM 9062 N N . GLN C 1 403 ? 47.272 4.360 21.190 1.00 119.20 436 GLN C N 1
ATOM 9063 C CA . GLN C 1 403 ? 46.672 3.122 21.669 1.00 121.41 436 GLN C CA 1
ATOM 9064 C C . GLN C 1 403 ? 46.956 3.001 23.160 1.00 119.01 436 GLN C C 1
ATOM 9065 O O . GLN C 1 403 ? 47.999 2.493 23.567 1.00 119.41 436 GLN C O 1
ATOM 9071 N N . ALA C 1 404 ? 46.024 3.484 23.971 1.00 118.20 437 ALA C N 1
ATOM 9072 C CA . ALA C 1 404 ? 46.249 3.596 25.402 1.00 118.17 437 ALA C CA 1
ATOM 9073 C C . ALA C 1 404 ? 45.935 2.304 26.135 1.00 120.18 437 ALA C C 1
ATOM 9074 O O . ALA C 1 404 ? 45.010 1.577 25.787 1.00 119.12 437 ALA C O 1
ATOM 9076 N N . ASP C 1 405 ? 46.735 2.027 27.153 1.00 121.66 438 ASP C N 1
ATOM 9077 C CA . ASP C 1 405 ? 46.493 0.908 28.039 1.00 123.35 438 ASP C CA 1
ATOM 9078 C C . ASP C 1 405 ? 45.741 1.431 29.254 1.00 123.40 438 ASP C C 1
ATOM 9079 O O . ASP C 1 405 ? 46.322 2.063 30.129 1.00 124.25 438 ASP C O 1
ATOM 9084 N N . LEU C 1 406 ? 44.438 1.181 29.301 1.00 125.33 439 LEU C N 1
ATOM 9085 C CA . LEU C 1 406 ? 43.592 1.790 30.326 1.00 125.48 439 LEU C CA 1
ATOM 9086 C C . LEU C 1 406 ? 43.633 1.069 31.678 1.00 124.28 439 LEU C C 1
ATOM 9087 O O . LEU C 1 406 ? 43.175 1.604 32.687 1.00 122.83 439 LEU C O 1
ATOM 9092 N N . SER C 1 407 ? 44.195 -0.136 31.696 1.00 127.98 440 SER C N 1
ATOM 9093 C CA . SER C 1 407 ? 44.430 -0.859 32.946 1.00 129.75 440 SER C CA 1
ATOM 9094 C C . SER C 1 407 ? 45.630 -0.273 33.697 1.00 126.87 440 SER C C 1
ATOM 9095 O O . SER C 1 407 ? 45.654 -0.227 34.931 1.00 125.40 440 SER C O 1
ATOM 9098 N N . HIS C 1 408 ? 46.625 0.165 32.933 1.00 127.92 441 HIS C N 1
ATOM 9099 C CA . HIS C 1 408 ? 47.793 0.847 33.480 1.00 127.86 441 HIS C CA 1
ATOM 9100 C C . HIS C 1 408 ? 47.412 2.245 33.979 1.00 122.10 441 HIS C C 1
ATOM 9101 O O . HIS C 1 408 ? 47.792 2.649 35.074 1.00 121.24 441 HIS C O 1
ATOM 9108 N N . VAL C 1 409 ? 46.647 2.969 33.167 1.00 124.07 442 VAL C N 1
ATOM 9109 C CA . VAL C 1 409 ? 46.174 4.315 33.507 1.00 122.80 442 VAL C CA 1
ATOM 9110 C C . VAL C 1 409 ? 45.302 4.302 34.769 1.00 119.05 442 VAL C C 1
ATOM 9111 O O . VAL C 1 409 ? 45.286 5.255 35.551 1.00 115.54 442 VAL C O 1
ATOM 9115 N N . GLY C 1 410 ? 44.585 3.201 34.960 1.00 121.82 443 GLY C N 1
ATOM 9116 C CA . GLY C 1 410 ? 43.713 3.043 36.107 1.00 121.22 443 GLY C CA 1
ATOM 9117 C C . GLY C 1 410 ? 44.506 2.843 37.381 1.00 119.06 443 GLY C C 1
ATOM 9118 O O . GLY C 1 410 ? 44.204 3.439 38.414 1.00 117.54 443 GLY C O 1
ATOM 9119 N N . ARG C 1 411 ? 45.534 2.001 37.302 1.00 122.34 444 ARG C N 1
ATOM 9120 C CA . ARG C 1 411 ? 46.404 1.742 38.448 1.00 119.37 444 ARG C CA 1
ATOM 9121 C C . ARG C 1 411 ? 47.112 3.020 38.905 1.00 116.12 444 ARG C C 1
ATOM 9122 O O . ARG C 1 411 ? 47.270 3.254 40.100 1.00 116.77 444 ARG C O 1
ATOM 9130 N N . LEU C 1 412 ? 47.518 3.855 37.952 1.00 116.73 445 LEU C N 1
ATOM 9131 C CA . LEU C 1 412 ? 48.196 5.107 38.269 1.00 113.67 445 LEU C CA 1
ATOM 9132 C C . LEU C 1 412 ? 47.268 6.094 38.961 1.00 114.01 445 LEU C C 1
ATOM 9133 O O . LEU C 1 412 ? 47.674 6.779 39.896 1.00 117.45 445 LEU C O 1
ATOM 9138 N N . TYR C 1 413 ? 46.021 6.169 38.500 1.00 116.76 446 TYR C N 1
ATOM 9139 C CA . TYR C 1 413 ? 45.030 7.073 39.090 1.00 116.64 446 TYR C CA 1
ATOM 9140 C C . TYR C 1 413 ? 44.551 6.587 40.456 1.00 116.19 446 TYR C C 1
ATOM 9141 O O . TYR C 1 413 ? 44.141 7.385 41.300 1.00 115.39 446 TYR C O 1
ATOM 9150 N N . SER C 1 414 ? 44.620 5.273 40.656 1.00 119.00 447 SER C N 1
ATOM 9151 C CA . SER C 1 414 ? 44.283 4.630 41.927 1.00 121.94 447 SER C CA 1
ATOM 9152 C C . SER C 1 414 ? 45.305 4.960 43.005 1.00 122.17 447 SER C C 1
ATOM 9153 O O . SER C 1 414 ? 44.944 5.291 44.132 1.00 124.20 447 SER C O 1
ATOM 9156 N N . THR C 1 415 ? 46.583 4.845 42.651 1.00 120.85 448 THR C N 1
ATOM 9157 C CA . THR C 1 415 ? 47.672 5.221 43.545 1.00 122.83 448 THR C CA 1
ATOM 9158 C C . THR C 1 415 ? 47.468 6.632 44.075 1.00 122.38 448 THR C C 1
ATOM 9159 O O . THR C 1 415 ? 47.757 6.921 45.234 1.00 123.71 448 THR C O 1
ATOM 9163 N N . LEU C 1 416 ? 46.947 7.504 43.221 1.00 120.50 449 LEU C N 1
ATOM 9164 C CA . LEU C 1 416 ? 46.741 8.901 43.581 1.00 122.36 449 LEU C CA 1
ATOM 9165 C C . LEU C 1 416 ? 45.518 9.104 44.473 1.00 122.59 449 LEU C C 1
ATOM 9166 O O . LEU C 1 416 ? 45.371 10.150 45.111 1.00 122.17 449 LEU C O 1
ATOM 9171 N N . THR C 1 417 ? 44.638 8.107 44.518 1.00 122.77 450 THR C N 1
ATOM 9172 C CA . THR C 1 417 ? 43.474 8.184 45.401 1.00 124.18 450 THR C CA 1
ATOM 9173 C C . THR C 1 417 ? 43.878 7.904 46.843 1.00 124.48 450 THR C C 1
ATOM 9174 O O . THR C 1 417 ? 43.101 8.133 47.770 1.00 124.55 450 THR C O 1
ATOM 9178 N N . LYS C 1 418 ? 45.099 7.408 47.024 1.00 126.83 451 LYS C N 1
ATOM 9179 C CA . LYS C 1 418 ? 45.629 7.118 48.349 1.00 125.46 451 LYS C CA 1
ATOM 9180 C C . LYS C 1 418 ? 46.591 8.207 48.817 1.00 122.70 451 LYS C C 1
ATOM 9181 O O . LYS C 1 418 ? 47.292 8.033 49.803 1.00 125.71 451 LYS C O 1
ATOM 9187 N N . SER C 1 419 ? 46.618 9.330 48.108 1.00 122.61 452 SER C N 1
ATOM 9188 C CA . SER C 1 419 ? 47.585 10.394 48.374 1.00 123.80 452 SER C CA 1
ATOM 9189 C C . SER C 1 419 ? 47.209 11.265 49.568 1.00 125.55 452 SER C C 1
ATOM 9190 O O . SER C 1 419 ? 46.031 11.514 49.826 1.00 125.42 452 SER C O 1
ATOM 9193 N N . LYS C 1 420 ? 48.228 11.728 50.292 1.00 128.94 453 LYS C N 1
ATOM 9194 C CA . LYS C 1 420 ? 48.028 12.623 51.432 1.00 130.19 453 LYS C CA 1
ATOM 9195 C C . LYS C 1 420 ? 47.682 14.031 50.962 1.00 129.71 453 LYS C C 1
ATOM 9196 O O . LYS C 1 420 ? 47.239 14.867 51.750 1.00 131.36 453 LYS C O 1
ATOM 9202 N N . ASP C 1 421 ? 47.903 14.295 49.680 1.00 130.01 454 ASP C N 1
ATOM 9203 C CA . ASP C 1 421 ? 47.468 15.550 49.084 1.00 132.20 454 ASP C CA 1
ATOM 9204 C C . ASP C 1 421 ? 45.980 15.430 48.820 1.00 126.73 454 ASP C C 1
ATOM 9205 O O . ASP C 1 421 ? 45.550 14.461 48.201 1.00 125.51 454 ASP C O 1
ATOM 9210 N N . PRO C 1 422 ? 45.184 16.397 49.308 1.00 128.77 455 PRO C N 1
ATOM 9211 C CA . PRO C 1 422 ? 43.743 16.282 49.071 1.00 127.84 455 PRO C CA 1
ATOM 9212 C C . PRO C 1 422 ? 43.397 16.652 47.630 1.00 124.80 455 PRO C C 1
ATOM 9213 O O . PRO C 1 422 ? 42.510 16.046 47.030 1.00 122.25 455 PRO C O 1
ATOM 9217 N N . GLU C 1 423 ? 44.117 17.632 47.092 1.00 126.30 456 GLU C N 1
ATOM 9218 C CA . GLU C 1 423 ? 43.940 18.080 45.718 1.00 123.60 456 GLU C CA 1
ATOM 9219 C C . GLU C 1 423 ? 44.253 16.974 44.705 1.00 121.48 456 GLU C C 1
ATOM 9220 O O . GLU C 1 423 ? 43.588 16.858 43.680 1.00 120.20 456 GLU C O 1
ATOM 9226 N N . LEU C 1 424 ? 45.263 16.162 44.994 1.00 122.58 457 LEU C N 1
ATOM 9227 C CA . LEU C 1 424 ? 45.622 15.043 44.123 1.00 121.39 457 LEU C CA 1
ATOM 9228 C C . LEU C 1 424 ? 44.783 13.809 44.401 1.00 118.31 457 LEU C C 1
ATOM 9229 O O . LEU C 1 424 ? 44.949 12.775 43.760 1.00 117.96 457 LEU C O 1
ATOM 9234 N N . ARG C 1 425 ? 43.910 13.900 45.390 1.00 120.52 458 ARG C N 1
ATOM 9235 C CA . ARG C 1 425 ? 43.049 12.778 45.699 1.00 120.43 458 ARG C CA 1
ATOM 9236 C C . ARG C 1 425 ? 41.738 12.929 44.926 1.00 118.68 458 ARG C C 1
ATOM 9237 O O . ARG C 1 425 ? 41.122 11.943 44.507 1.00 117.28 458 ARG C O 1
ATOM 9245 N N . LEU C 1 426 ? 41.329 14.183 44.747 1.00 117.55 459 LEU C N 1
ATOM 9246 C CA . LEU C 1 426 ? 40.158 14.530 43.954 1.00 119.67 459 LEU C CA 1
ATOM 9247 C C . LEU C 1 426 ? 40.334 14.028 42.541 1.00 116.53 459 LEU C C 1
ATOM 9248 O O . LEU C 1 426 ? 39.535 13.245 42.028 1.00 112.95 459 LEU C O 1
ATOM 9253 N N . ILE C 1 427 ? 41.414 14.511 41.938 1.00 117.05 460 ILE C N 1
ATOM 9254 C CA . ILE C 1 427 ? 41.802 14.187 40.581 1.00 113.59 460 ILE C CA 1
ATOM 9255 C C . ILE C 1 427 ? 41.887 12.680 40.362 1.00 113.91 460 ILE C C 1
ATOM 9256 O O . ILE C 1 427 ? 41.412 12.168 39.347 1.00 114.83 460 ILE C O 1
ATOM 9261 N N . GLY C 1 428 ? 42.455 11.969 41.330 1.00 114.25 461 GLY C N 1
ATOM 9262 C CA . GLY C 1 428 ? 42.554 10.522 41.259 1.00 115.95 461 GLY C CA 1
ATOM 9263 C C . GLY C 1 428 ? 41.216 9.810 41.165 1.00 114.27 461 GLY C C 1
ATOM 9264 O O . GLY C 1 428 ? 41.058 8.866 40.393 1.00 112.60 461 GLY C O 1
ATOM 9265 N N . ILE C 1 429 ? 40.246 10.258 41.954 1.00 116.98 462 ILE C N 1
ATOM 9266 C CA . ILE C 1 429 ? 38.910 9.650 41.946 1.00 117.76 462 ILE C CA 1
ATOM 9267 C C . ILE C 1 429 ? 38.084 10.102 40.724 1.00 115.92 462 ILE C C 1
ATOM 9268 O O . ILE C 1 429 ? 37.397 9.294 40.094 1.00 115.74 462 ILE C O 1
ATOM 9273 N N . ALA C 1 430 ? 38.168 11.392 40.399 1.00 115.85 463 ALA C N 1
ATOM 9274 C CA . ALA C 1 430 ? 37.467 11.965 39.251 1.00 114.10 463 ALA C CA 1
ATOM 9275 C C . ALA C 1 430 ? 37.840 11.272 37.943 1.00 114.37 463 ALA C C 1
ATOM 9276 O O . ALA C 1 430 ? 36.968 10.837 37.194 1.00 118.44 463 ALA C O 1
ATOM 9278 N N . HIS C 1 431 ? 39.138 11.172 37.672 1.00 115.35 464 HIS C N 1
ATOM 9279 C CA . HIS C 1 431 ? 39.627 10.467 36.490 1.00 113.62 464 HIS C CA 1
ATOM 9280 C C . HIS C 1 431 ? 39.283 8.987 36.536 1.00 113.64 464 HIS C C 1
ATOM 9281 O O . HIS C 1 431 ? 39.108 8.357 35.507 1.00 118.96 464 HIS C O 1
ATOM 9288 N N . LEU C 1 432 ? 39.198 8.431 37.735 1.00 114.72 465 LEU C N 1
ATOM 9289 C CA . LEU C 1 432 ? 38.968 6.999 37.891 1.00 118.87 465 LEU C CA 1
ATOM 9290 C C . LEU C 1 432 ? 37.505 6.711 37.651 1.00 120.60 465 LEU C C 1
ATOM 9291 O O . LEU C 1 432 ? 37.136 5.637 37.178 1.00 123.32 465 LEU C O 1
ATOM 9296 N N . TYR C 1 433 ? 36.685 7.701 37.987 1.00 121.46 466 TYR C N 1
ATOM 9297 C CA . TYR C 1 433 ? 35.241 7.677 37.766 1.00 122.89 466 TYR C CA 1
ATOM 9298 C C . TYR C 1 433 ? 34.884 7.643 36.275 1.00 122.60 466 TYR C C 1
ATOM 9299 O O . TYR C 1 433 ? 34.119 6.783 35.826 1.00 124.16 466 TYR C O 1
ATOM 9308 N N . THR C 1 434 ? 35.467 8.571 35.515 1.00 122.55 467 THR C N 1
ATOM 9309 C CA . THR C 1 434 ? 35.278 8.637 34.063 1.00 122.75 467 THR C CA 1
ATOM 9310 C C . THR C 1 434 ? 35.614 7.306 33.380 1.00 122.84 467 THR C C 1
ATOM 9311 O O . THR C 1 434 ? 34.975 6.920 32.401 1.00 124.05 467 THR C O 1
ATOM 9315 N N . LEU C 1 435 ? 36.610 6.602 33.908 1.00 122.24 468 LEU C N 1
ATOM 9316 C CA . LEU C 1 435 ? 36.955 5.279 33.404 1.00 123.19 468 LEU C CA 1
ATOM 9317 C C . LEU C 1 435 ? 35.862 4.282 33.711 1.00 126.46 468 LEU C C 1
ATOM 9318 O O . LEU C 1 435 ? 35.562 3.415 32.898 1.00 130.26 468 LEU C O 1
ATOM 9323 N N . ILE C 1 436 ? 35.276 4.388 34.900 1.00 127.71 469 ILE C N 1
ATOM 9324 C CA . ILE C 1 436 ? 34.251 3.431 35.312 1.00 131.17 469 ILE C CA 1
ATOM 9325 C C . ILE C 1 436 ? 32.973 3.696 34.543 1.00 129.44 469 ILE C C 1
ATOM 9326 O O . ILE C 1 436 ? 32.258 2.767 34.177 1.00 131.31 469 ILE C O 1
ATOM 9331 N N . VAL C 1 437 ? 32.687 4.973 34.308 1.00 128.13 470 VAL C N 1
ATOM 9332 C CA . VAL C 1 437 ? 31.506 5.357 33.546 1.00 129.73 470 VAL C CA 1
ATOM 9333 C C . VAL C 1 437 ? 31.586 4.773 32.147 1.00 127.55 470 VAL C C 1
ATOM 9334 O O . VAL C 1 437 ? 30.607 4.243 31.628 1.00 129.64 470 VAL C O 1
ATOM 9338 N N . ALA C 1 438 ? 32.768 4.861 31.548 1.00 125.77 471 ALA C N 1
ATOM 9339 C CA . ALA C 1 438 ? 32.982 4.333 30.210 1.00 124.42 471 ALA C CA 1
ATOM 9340 C C . ALA C 1 438 ? 32.785 2.822 30.182 1.00 128.08 471 ALA C C 1
ATOM 9341 O O . ALA C 1 438 ? 32.342 2.266 29.183 1.00 129.09 471 ALA C O 1
ATOM 9343 N N . GLU C 1 439 ? 33.102 2.157 31.287 1.00 131.14 472 GLU C N 1
ATOM 9344 C CA . GLU C 1 439 ? 32.936 0.708 31.364 1.00 135.23 472 GLU C CA 1
ATOM 9345 C C . GLU C 1 439 ? 31.458 0.335 31.389 1.00 131.86 472 GLU C C 1
ATOM 9346 O O . GLU C 1 439 ? 31.030 -0.600 30.709 1.00 131.64 472 GLU C O 1
ATOM 9352 N N . LEU C 1 440 ? 30.686 1.071 32.181 1.00 132.08 473 LEU C N 1
ATOM 9353 C CA . LEU C 1 440 ? 29.252 0.837 32.296 1.00 133.70 473 LEU C CA 1
ATOM 9354 C C . LEU C 1 440 ? 28.559 1.091 30.969 1.00 130.33 473 LEU C C 1
ATOM 9355 O O . LEU C 1 440 ? 27.668 0.348 30.568 1.00 129.47 473 LEU C O 1
ATOM 9360 N N . SER C 1 441 ? 28.997 2.151 30.297 1.00 130.29 474 SER C N 1
ATOM 9361 C CA . SER C 1 441 ? 28.436 2.588 29.025 1.00 128.60 474 SER C CA 1
ATOM 9362 C C . SER C 1 441 ? 28.543 1.514 27.943 1.00 128.03 474 SER C C 1
ATOM 9363 O O . SER C 1 441 ? 27.697 1.448 27.055 1.00 129.78 474 SER C O 1
ATOM 9366 N N . SER C 1 442 ? 29.577 0.679 28.011 1.00 128.45 475 SER C N 1
ATOM 9367 C CA . SER C 1 442 ? 29.675 -0.472 27.119 1.00 126.64 475 SER C CA 1
ATOM 9368 C C . SER C 1 442 ? 29.147 -1.695 27.848 1.00 129.19 475 SER C C 1
ATOM 9369 O O . SER C 1 442 ? 28.967 -1.657 29.059 1.00 131.46 475 SER C O 1
ATOM 9372 N N . CYS C 1 443 ? 28.882 -2.775 27.124 1.00 132.19 476 CYS C N 1
ATOM 9373 C CA . CYS C 1 443 ? 28.332 -3.955 27.774 1.00 139.96 476 CYS C CA 1
ATOM 9374 C C . CYS C 1 443 ? 29.420 -4.721 28.506 1.00 174.54 476 CYS C C 1
ATOM 9375 O O . CYS C 1 443 ? 29.159 -5.306 29.553 1.00 150.31 476 CYS C O 1
ATOM 9378 N N . GLY C 1 446 ? 25.071 -8.292 30.183 1.00 163.57 479 GLY C N 1
ATOM 9379 C CA . GLY C 1 446 ? 23.751 -8.739 30.598 1.00 165.33 479 GLY C CA 1
ATOM 9380 C C . GLY C 1 446 ? 23.281 -8.035 31.856 1.00 166.13 479 GLY C C 1
ATOM 9381 O O . GLY C 1 446 ? 24.037 -7.263 32.443 1.00 166.54 479 GLY C O 1
ATOM 9382 N N . PRO C 1 447 ? 22.031 -8.302 32.276 1.00 166.38 480 PRO C N 1
ATOM 9383 C CA . PRO C 1 447 ? 21.400 -7.705 33.461 1.00 166.63 480 PRO C CA 1
ATOM 9384 C C . PRO C 1 447 ? 22.252 -7.738 34.734 1.00 166.75 480 PRO C C 1
ATOM 9385 O O . PRO C 1 447 ? 22.332 -6.726 35.435 1.00 165.96 480 PRO C O 1
ATOM 9389 N N . GLU C 1 448 ? 22.874 -8.875 35.034 1.00 168.22 481 GLU C N 1
ATOM 9390 C CA . GLU C 1 448 ? 23.632 -9.001 36.277 1.00 167.54 481 GLU C CA 1
ATOM 9391 C C . GLU C 1 448 ? 24.965 -8.261 36.202 1.00 167.48 481 GLU C C 1
ATOM 9392 O O . GLU C 1 448 ? 25.457 -7.759 37.210 1.00 167.60 481 GLU C O 1
ATOM 9398 N N . GLY C 1 449 ? 25.532 -8.188 35.001 1.00 167.42 482 GLY C N 1
ATOM 9399 C CA . GLY C 1 449 ? 26.784 -7.490 34.786 1.00 167.04 482 GLY C CA 1
ATOM 9400 C C . GLY C 1 449 ? 26.597 -5.987 34.764 1.00 164.85 482 GLY C C 1
ATOM 9401 O O . GLY C 1 449 ? 27.366 -5.237 35.364 1.00 166.14 482 GLY C O 1
ATOM 9402 N N . ILE C 1 450 ? 25.560 -5.546 34.064 1.00 163.91 483 ILE C N 1
ATOM 9403 C CA . ILE C 1 450 ? 25.226 -4.128 33.979 1.00 163.08 483 ILE C CA 1
ATOM 9404 C C . ILE C 1 450 ? 24.907 -3.571 35.361 1.00 161.79 483 ILE C C 1
ATOM 9405 O O . ILE C 1 450 ? 25.198 -2.414 35.664 1.00 160.60 483 ILE C O 1
ATOM 9410 N N . SER C 1 451 ? 24.334 -4.418 36.208 1.00 163.16 484 SER C N 1
ATOM 9411 C CA . SER C 1 451 ? 23.910 -4.002 37.539 1.00 163.60 484 SER C CA 1
ATOM 9412 C C . SER C 1 451 ? 25.090 -3.747 38.474 1.00 162.86 484 SER C C 1
ATOM 9413 O O . SER C 1 451 ? 25.077 -2.791 39.249 1.00 162.45 484 SER C O 1
ATOM 9416 N N . GLU C 1 452 ? 26.110 -4.596 38.399 1.00 164.80 485 GLU C N 1
ATOM 9417 C CA . GLU C 1 452 ? 27.266 -4.470 39.288 1.00 164.25 485 GLU C CA 1
ATOM 9418 C C . GLU C 1 452 ? 28.181 -3.323 38.858 1.00 162.48 485 GLU C C 1
ATOM 9419 O O . GLU C 1 452 ? 28.805 -2.680 39.703 1.00 162.61 485 GLU C O 1
ATOM 9425 N N . LEU C 1 453 ? 28.248 -3.062 37.553 1.00 162.54 486 LEU C N 1
ATOM 9426 C CA . LEU C 1 453 ? 28.997 -1.920 37.034 1.00 160.88 486 LEU C CA 1
ATOM 9427 C C . LEU C 1 453 ? 28.273 -0.629 37.376 1.00 158.69 486 LEU C C 1
ATOM 9428 O O . LEU C 1 453 ? 28.895 0.417 37.568 1.00 157.92 486 LEU C O 1
ATOM 9433 N N . THR C 1 454 ? 26.948 -0.712 37.429 1.00 160.87 487 THR C N 1
ATOM 9434 C CA . THR C 1 454 ? 26.120 0.409 37.852 1.00 161.04 487 THR C CA 1
ATOM 9435 C C . THR C 1 454 ? 26.454 0.783 39.288 1.00 159.90 487 THR C C 1
ATOM 9436 O O . THR C 1 454 ? 26.607 1.960 39.622 1.00 158.84 487 THR C O 1
ATOM 9440 N N . GLN C 1 455 ? 26.570 -0.235 40.132 1.00 160.48 488 GLN C N 1
ATOM 9441 C CA . GLN C 1 455 ? 26.847 -0.033 41.547 1.00 160.84 488 GLN C CA 1
ATOM 9442 C C . GLN C 1 455 ? 28.237 0.548 41.771 1.00 156.65 488 GLN C C 1
ATOM 9443 O O . GLN C 1 455 ? 28.431 1.356 42.674 1.00 155.21 488 GLN C O 1
ATOM 9449 N N . LYS C 1 456 ? 29.195 0.140 40.939 1.00 158.43 489 LYS C N 1
ATOM 9450 C CA . LYS C 1 456 ? 30.566 0.646 41.020 1.00 157.97 489 LYS C CA 1
ATOM 9451 C C . LYS C 1 456 ? 30.641 2.106 40.591 1.00 154.46 489 LYS C C 1
ATOM 9452 O O . LYS C 1 456 ? 31.430 2.886 41.127 1.00 153.40 489 LYS C O 1
ATOM 9458 N N . THR C 1 457 ? 29.814 2.472 39.618 1.00 153.97 490 THR C N 1
ATOM 9459 C CA . THR C 1 457 ? 29.780 3.841 39.116 1.00 151.03 490 THR C CA 1
ATOM 9460 C C . THR C 1 457 ? 29.168 4.776 40.155 1.00 146.86 490 THR C C 1
ATOM 9461 O O . THR C 1 457 ? 29.571 5.933 40.290 1.00 145.28 490 THR C O 1
ATOM 9465 N N . THR C 1 458 ? 28.188 4.260 40.890 1.00 149.77 491 THR C N 1
ATOM 9466 C CA . THR C 1 458 ? 27.552 5.026 41.954 1.00 147.84 491 THR C CA 1
ATOM 9467 C C . THR C 1 458 ? 28.493 5.157 43.148 1.00 144.42 491 THR C C 1
ATOM 9468 O O . THR C 1 458 ? 28.573 6.214 43.774 1.00 140.60 491 THR C O 1
ATOM 9472 N N . ASP C 1 459 ? 29.203 4.073 43.456 1.00 146.26 492 ASP C N 1
ATOM 9473 C CA . ASP C 1 459 ? 30.200 4.084 44.521 1.00 144.48 492 ASP C CA 1
ATOM 9474 C C . ASP C 1 459 ? 31.245 5.148 44.258 1.00 139.44 492 ASP C C 1
ATOM 9475 O O . ASP C 1 459 ? 31.558 5.957 45.127 1.00 136.88 492 ASP C O 1
ATOM 9480 N N . ALA C 1 460 ? 31.790 5.128 43.048 1.00 140.66 493 ALA C N 1
ATOM 9481 C CA . ALA C 1 460 ? 32.853 6.051 42.666 1.00 136.48 493 ALA C CA 1
ATOM 9482 C C . ALA C 1 460 ? 32.371 7.494 42.689 1.00 132.49 493 ALA C C 1
ATOM 9483 O O . ALA C 1 460 ? 33.119 8.402 43.037 1.00 129.81 493 ALA C O 1
ATOM 9485 N N . TRP C 1 461 ? 31.114 7.707 42.325 1.00 136.54 494 TRP C N 1
ATOM 9486 C CA . TRP C 1 461 ? 30.554 9.051 42.345 1.00 133.64 494 TRP C CA 1
ATOM 9487 C C . TRP C 1 461 ? 30.368 9.510 43.786 1.00 131.31 494 TRP C C 1
ATOM 9488 O O . TRP C 1 461 ? 30.606 10.672 44.121 1.00 129.92 494 TRP C O 1
ATOM 9499 N N . GLU C 1 462 ? 29.951 8.583 44.641 1.00 135.80 495 GLU C N 1
ATOM 9500 C CA . GLU C 1 462 ? 29.720 8.901 46.044 1.00 136.85 495 GLU C CA 1
ATOM 9501 C C . GLU C 1 462 ? 31.041 9.063 46.775 1.00 134.49 495 GLU C C 1
ATOM 9502 O O . GLU C 1 462 ? 31.121 9.767 47.778 1.00 135.43 495 GLU C O 1
ATOM 9508 N N . GLN C 1 463 ? 32.081 8.417 46.264 1.00 133.25 496 GLN C N 1
ATOM 9509 C CA . GLN C 1 463 ? 33.415 8.589 46.817 1.00 131.09 496 GLN C CA 1
ATOM 9510 C C . GLN C 1 463 ? 34.078 9.826 46.221 1.00 128.89 496 GLN C C 1
ATOM 9511 O O . GLN C 1 463 ? 35.131 10.262 46.680 1.00 130.11 496 GLN C O 1
ATOM 9517 N N . LEU C 1 464 ? 33.446 10.386 45.195 1.00 130.47 497 LEU C N 1
ATOM 9518 C CA . LEU C 1 464 ? 33.878 11.648 44.604 1.00 129.72 497 LEU C CA 1
ATOM 9519 C C . LEU C 1 464 ? 33.158 12.794 45.291 1.00 128.48 497 LEU C C 1
ATOM 9520 O O . LEU C 1 464 ? 33.715 13.879 45.500 1.00 126.14 497 LEU C O 1
ATOM 9525 N N . GLN C 1 465 ? 31.903 12.527 45.636 1.00 130.70 498 GLN C N 1
ATOM 9526 C CA . GLN C 1 465 ? 31.048 13.492 46.307 1.00 131.47 498 GLN C CA 1
ATOM 9527 C C . GLN C 1 465 ? 31.600 13.868 47.675 1.00 130.10 498 GLN C C 1
ATOM 9528 O O . GLN C 1 465 ? 31.747 15.050 47.973 1.00 128.78 498 GLN C O 1
ATOM 9534 N N . HIS C 1 466 ? 31.923 12.869 48.495 1.00 132.79 499 HIS C N 1
ATOM 9535 C CA . HIS C 1 466 ? 32.368 13.137 49.863 1.00 131.36 499 HIS C CA 1
ATOM 9536 C C . HIS C 1 466 ? 33.805 13.655 49.898 1.00 129.54 499 HIS C C 1
ATOM 9537 O O . HIS C 1 466 ? 34.203 14.324 50.850 1.00 130.44 499 HIS C O 1
ATOM 9544 N N . ALA C 1 467 ? 34.567 13.380 48.841 1.00 129.59 500 ALA C N 1
ATOM 9545 C CA . ALA C 1 467 ? 35.916 13.922 48.707 1.00 127.09 500 ALA C CA 1
ATOM 9546 C C . ALA C 1 467 ? 35.832 15.372 48.238 1.00 126.96 500 ALA C C 1
ATOM 9547 O O . ALA C 1 467 ? 36.691 16.191 48.556 1.00 125.83 500 ALA C O 1
ATOM 9549 N N . TYR C 1 468 ? 34.778 15.686 47.488 1.00 128.05 501 TYR C N 1
ATOM 9550 C CA . TYR C 1 468 ? 34.560 17.048 47.015 1.00 127.10 501 TYR C CA 1
ATOM 9551 C C . TYR C 1 468 ? 33.853 17.864 48.094 1.00 127.38 501 TYR C C 1
ATOM 9552 O O . TYR C 1 468 ? 33.884 19.095 48.081 1.00 128.75 501 TYR C O 1
ATOM 9561 N N . LEU C 1 469 ? 33.217 17.161 49.028 1.00 129.18 502 LEU C N 1
ATOM 9562 C CA . LEU C 1 469 ? 32.591 17.795 50.185 1.00 131.74 502 LEU C CA 1
ATOM 9563 C C . LEU C 1 469 ? 33.661 18.434 51.048 1.00 129.11 502 LEU C C 1
ATOM 9564 O O . LEU C 1 469 ? 33.549 19.588 51.458 1.00 130.04 502 LEU C O 1
ATOM 9569 N N . SER C 1 470 ? 34.704 17.659 51.318 1.00 131.94 503 SER C N 1
ATOM 9570 C CA . SER C 1 470 ? 35.865 18.144 52.058 1.00 132.57 503 SER C CA 1
ATOM 9571 C C . SER C 1 470 ? 36.843 18.856 51.127 1.00 130.82 503 SER C C 1
ATOM 9572 O O . SER C 1 470 ? 37.928 18.344 50.862 1.00 131.43 503 SER C O 1
ATOM 9575 N N . SER C 1 471 ? 36.458 20.022 50.617 1.00 130.57 504 SER C N 1
ATOM 9576 C CA . SER C 1 471 ? 37.328 20.749 49.699 1.00 129.27 504 SER C CA 1
ATOM 9577 C C . SER C 1 471 ? 37.071 22.248 49.714 1.00 126.99 504 SER C C 1
ATOM 9578 O O . SER C 1 471 ? 35.957 22.705 49.960 1.00 127.46 504 SER C O 1
ATOM 9581 N N . SER C 1 472 ? 38.128 23.005 49.457 1.00 127.87 505 SER C N 1
ATOM 9582 C CA . SER C 1 472 ? 38.034 24.444 49.321 1.00 127.97 505 SER C CA 1
ATOM 9583 C C . SER C 1 472 ? 37.616 24.791 47.913 1.00 125.72 505 SER C C 1
ATOM 9584 O O . SER C 1 472 ? 37.319 25.948 47.608 1.00 126.33 505 SER C O 1
ATOM 9587 N N . LEU C 1 473 ? 37.612 23.778 47.054 1.00 126.55 506 LEU C N 1
ATOM 9588 C CA . LEU C 1 473 ? 37.361 23.959 45.630 1.00 127.63 506 LEU C CA 1
ATOM 9589 C C . LEU C 1 473 ? 35.860 24.027 45.333 1.00 126.95 506 LEU C C 1
ATOM 9590 O O . LEU C 1 473 ? 35.434 24.143 44.183 1.00 125.78 506 LEU C O 1
ATOM 9595 N N . VAL C 1 474 ? 35.070 23.955 46.398 1.00 127.80 507 VAL C N 1
ATOM 9596 C CA . VAL C 1 474 ? 33.644 24.219 46.332 1.00 124.94 507 VAL C CA 1
ATOM 9597 C C . VAL C 1 474 ? 33.410 25.656 45.843 1.00 125.04 507 VAL C C 1
ATOM 9598 O O . VAL C 1 474 ? 32.426 25.934 45.162 1.00 128.73 507 VAL C O 1
ATOM 9602 N N . GLN C 1 475 ? 34.330 26.561 46.157 1.00 125.69 508 GLN C N 1
ATOM 9603 C CA . GLN C 1 475 ? 34.249 27.940 45.674 1.00 128.19 508 GLN C CA 1
ATOM 9604 C C . GLN C 1 475 ? 34.944 28.120 44.330 1.00 124.76 508 GLN C C 1
ATOM 9605 O O . GLN C 1 475 ? 34.992 29.224 43.785 1.00 123.08 508 GLN C O 1
ATOM 9611 N N . ASN C 1 476 ? 35.509 27.034 43.813 1.00 126.32 509 ASN C N 1
ATOM 9612 C CA . ASN C 1 476 ? 36.126 27.031 42.486 1.00 129.36 509 ASN C CA 1
ATOM 9613 C C . ASN C 1 476 ? 35.078 26.637 41.436 1.00 127.69 509 ASN C C 1
ATOM 9614 O O . ASN C 1 476 ? 34.539 25.525 41.469 1.00 126.56 509 ASN C O 1
ATOM 9619 N N . ASN C 1 477 ? 34.779 27.550 40.514 1.00 127.33 510 ASN C N 1
ATOM 9620 C CA . ASN C 1 477 ? 33.716 27.330 39.532 1.00 126.47 510 ASN C CA 1
ATOM 9621 C C . ASN C 1 477 ? 34.088 26.347 38.430 1.00 123.77 510 ASN C C 1
ATOM 9622 O O . ASN C 1 477 ? 33.222 25.693 37.860 1.00 125.01 510 ASN C O 1
ATOM 9627 N N . VAL C 1 478 ? 35.379 26.247 38.136 1.00 123.88 511 VAL C N 1
ATOM 9628 C CA . VAL C 1 478 ? 35.872 25.288 37.156 1.00 122.04 511 VAL C CA 1
ATOM 9629 C C . VAL C 1 478 ? 35.611 23.871 37.641 1.00 118.53 511 VAL C C 1
ATOM 9630 O O . VAL C 1 478 ? 35.239 22.987 36.871 1.00 119.06 511 VAL C O 1
ATOM 9634 N N . TRP C 1 479 ? 35.802 23.673 38.936 1.00 121.57 512 TRP C N 1
ATOM 9635 C CA . TRP C 1 479 ? 35.588 22.377 39.567 1.00 123.19 512 TRP C CA 1
ATOM 9636 C C . TRP C 1 479 ? 34.095 22.136 39.802 1.00 121.33 512 TRP C C 1
ATOM 9637 O O . TRP C 1 479 ? 33.600 21.017 39.672 1.00 120.46 512 TRP C O 1
ATOM 9648 N N . LYS C 1 480 ? 33.387 23.205 40.145 1.00 124.72 513 LYS C N 1
ATOM 9649 C CA . LYS C 1 480 ? 31.957 23.147 40.435 1.00 127.56 513 LYS C CA 1
ATOM 9650 C C . LYS C 1 480 ? 31.181 22.734 39.190 1.00 126.79 513 LYS C C 1
ATOM 9651 O O . LYS C 1 480 ? 30.262 21.909 39.244 1.00 126.63 513 LYS C O 1
ATOM 9657 N N . CYS C 1 481 ? 31.570 23.319 38.065 1.00 125.91 514 CYS C N 1
ATOM 9658 C CA . CYS C 1 481 ? 30.938 23.033 36.793 1.00 127.25 514 CYS C CA 1
ATOM 9659 C C . CYS C 1 481 ? 31.178 21.593 36.369 1.00 123.55 514 CYS C C 1
ATOM 9660 O O . CYS C 1 481 ? 30.241 20.876 36.011 1.00 122.76 514 CYS C O 1
ATOM 9663 N N . SER C 1 482 ? 32.439 21.174 36.422 1.00 122.36 515 SER C N 1
ATOM 9664 C CA . SER C 1 482 ? 32.836 19.865 35.923 1.00 121.21 515 SER C CA 1
ATOM 9665 C C . SER C 1 482 ? 32.340 18.724 36.804 1.00 120.33 515 SER C C 1
ATOM 9666 O O . SER C 1 482 ? 32.157 17.604 36.332 1.00 119.99 515 SER C O 1
ATOM 9669 N N . VAL C 1 483 ? 32.105 19.002 38.079 1.00 123.65 516 VAL C N 1
ATOM 9670 C CA . VAL C 1 483 ? 31.538 17.985 38.964 1.00 122.81 516 VAL C CA 1
ATOM 9671 C C . VAL C 1 483 ? 30.076 17.742 38.595 1.00 123.41 516 VAL C C 1
ATOM 9672 O O . VAL C 1 483 ? 29.582 16.615 38.677 1.00 122.86 516 VAL C O 1
ATOM 9676 N N . ALA C 1 484 ? 29.382 18.801 38.181 1.00 125.37 517 ALA C N 1
ATOM 9677 C CA . ALA C 1 484 ? 27.996 18.663 37.749 1.00 125.45 517 ALA C CA 1
ATOM 9678 C C . ALA C 1 484 ? 27.956 17.846 36.465 1.00 119.98 517 ALA C C 1
ATOM 9679 O O . ALA C 1 484 ? 27.190 16.892 36.336 1.00 119.26 517 ALA C O 1
ATOM 9681 N N . ILE C 1 485 ? 28.824 18.227 35.533 1.00 120.39 518 ILE C N 1
ATOM 9682 C CA . ILE C 1 485 ? 28.953 17.573 34.237 1.00 116.96 518 ILE C CA 1
ATOM 9683 C C . ILE C 1 485 ? 29.168 16.068 34.341 1.00 115.36 518 ILE C C 1
ATOM 9684 O O . ILE C 1 485 ? 28.564 15.298 33.598 1.00 117.18 518 ILE C O 1
ATOM 9689 N N . LEU C 1 486 ? 30.020 15.658 35.275 1.00 118.12 519 LEU C N 1
ATOM 9690 C CA . LEU C 1 486 ? 30.349 14.244 35.483 1.00 120.61 519 LEU C CA 1
ATOM 9691 C C . LEU C 1 486 ? 29.192 13.439 36.049 1.00 119.88 519 LEU C C 1
ATOM 9692 O O . LEU C 1 486 ? 29.183 12.208 35.981 1.00 120.34 519 LEU C O 1
ATOM 9697 N N . TRP C 1 487 ? 28.234 14.139 36.641 1.00 120.91 520 TRP C N 1
ATOM 9698 C CA . TRP C 1 487 ? 27.077 13.487 37.227 1.00 122.62 520 TRP C CA 1
ATOM 9699 C C . TRP C 1 487 ? 26.120 13.049 36.125 1.00 122.43 520 TRP C C 1
ATOM 9700 O O . TRP C 1 487 ? 25.604 11.929 36.143 1.00 124.86 520 TRP C O 1
ATOM 9711 N N . ALA C 1 488 ? 25.919 13.930 35.149 1.00 119.53 521 ALA C N 1
ATOM 9712 C CA . ALA C 1 488 ? 24.941 13.712 34.092 1.00 122.11 521 ALA C CA 1
ATOM 9713 C C . ALA C 1 488 ? 25.395 12.691 33.055 1.00 122.07 521 ALA C C 1
ATOM 9714 O O . ALA C 1 488 ? 24.585 11.929 32.535 1.00 121.85 521 ALA C O 1
ATOM 9716 N N . ILE C 1 489 ? 26.689 12.660 32.758 1.00 118.78 522 ILE C N 1
ATOM 9717 C CA . ILE C 1 489 ? 27.187 11.786 31.704 1.00 119.62 522 ILE C CA 1
ATOM 9718 C C . ILE C 1 489 ? 27.179 10.312 32.114 1.00 119.55 522 ILE C C 1
ATOM 9719 O O . ILE C 1 489 ? 27.783 9.469 31.453 1.00 119.84 522 ILE C O 1
ATOM 9724 N N . SER C 1 490 ? 26.485 10.007 33.204 1.00 121.91 523 SER C N 1
ATOM 9725 C CA . SER C 1 490 ? 26.306 8.631 33.649 1.00 123.70 523 SER C CA 1
ATOM 9726 C C . SER C 1 490 ? 24.823 8.259 33.755 1.00 125.47 523 SER C C 1
ATOM 9727 O O . SER C 1 490 ? 24.464 7.080 33.775 1.00 126.37 523 SER C O 1
ATOM 9730 N N . ARG C 1 491 ? 23.958 9.265 33.808 1.00 126.96 524 ARG C N 1
ATOM 9731 C CA . ARG C 1 491 ? 22.533 9.027 34.047 1.00 130.11 524 ARG C CA 1
ATOM 9732 C C . ARG C 1 491 ? 21.640 9.405 32.861 1.00 129.63 524 ARG C C 1
ATOM 9733 O O . ARG C 1 491 ? 20.451 9.648 33.039 1.00 133.25 524 ARG C O 1
ATOM 9741 N N . PHE C 1 492 ? 22.216 9.454 31.659 1.00 129.91 525 PHE C N 1
ATOM 9742 C CA . PHE C 1 492 ? 21.484 9.840 30.442 1.00 129.78 525 PHE C CA 1
ATOM 9743 C C . PHE C 1 492 ? 21.994 9.096 29.204 1.00 129.45 525 PHE C C 1
ATOM 9744 O O . PHE C 1 492 ? 23.170 8.733 29.122 1.00 127.88 525 PHE C O 1
ATOM 9752 N N . GLU C 1 493 ? 21.095 8.892 28.242 1.00 134.05 526 GLU C N 1
ATOM 9753 C CA . GLU C 1 493 ? 21.308 7.981 27.115 1.00 133.13 526 GLU C CA 1
ATOM 9754 C C . GLU C 1 493 ? 22.200 8.455 25.945 1.00 132.08 526 GLU C C 1
ATOM 9755 O O . GLU C 1 493 ? 22.913 7.633 25.364 1.00 131.82 526 GLU C O 1
ATOM 9761 N N . PRO C 1 494 ? 22.167 9.759 25.573 1.00 129.12 527 PRO C N 1
ATOM 9762 C CA . PRO C 1 494 ? 23.113 10.101 24.499 1.00 125.60 527 PRO C CA 1
ATOM 9763 C C . PRO C 1 494 ? 24.574 9.992 24.951 1.00 126.07 527 PRO C C 1
ATOM 9764 O O . PRO C 1 494 ? 25.488 9.857 24.131 1.00 123.80 527 PRO C O 1
ATOM 9768 N N . PHE C 1 495 ? 24.787 10.037 26.260 1.00 127.51 528 PHE C N 1
ATOM 9769 C CA . PHE C 1 495 ? 26.133 10.028 26.801 1.00 125.01 528 PHE C CA 1
ATOM 9770 C C . PHE C 1 495 ? 26.561 8.657 27.297 1.00 124.30 528 PHE C C 1
ATOM 9771 O O . PHE C 1 495 ? 27.662 8.202 27.018 1.00 123.86 528 PHE C O 1
ATOM 9779 N N . SER C 1 496 ? 25.693 8.000 28.048 1.00 126.01 529 SER C N 1
ATOM 9780 C CA . SER C 1 496 ? 26.040 6.702 28.605 1.00 128.04 529 SER C CA 1
ATOM 9781 C C . SER C 1 496 ? 25.079 5.621 28.131 1.00 129.07 529 SER C C 1
ATOM 9782 O O . SER C 1 496 ? 23.864 5.728 28.304 1.00 129.57 529 SER C O 1
ATOM 9785 N N . GLY C 1 497 ? 25.644 4.577 27.536 1.00 128.71 530 GLY C N 1
ATOM 9786 C CA . GLY C 1 497 ? 24.871 3.475 26.996 1.00 130.60 530 GLY C CA 1
ATOM 9787 C C . GLY C 1 497 ? 23.934 2.808 27.983 1.00 133.40 530 GLY C C 1
ATOM 9788 O O . GLY C 1 497 ? 22.919 2.247 27.590 1.00 135.51 530 GLY C O 1
ATOM 9789 N N . HIS C 1 498 ? 24.266 2.858 29.268 1.00 136.29 531 HIS C N 1
ATOM 9790 C CA . HIS C 1 498 ? 23.379 2.304 30.281 1.00 138.99 531 HIS C CA 1
ATOM 9791 C C . HIS C 1 498 ? 23.132 3.300 31.419 1.00 161.61 531 HIS C C 1
ATOM 9792 O O . HIS C 1 498 ? 23.954 3.459 32.316 1.00 137.51 531 HIS C O 1
ATOM 9799 N N . ASP C 1 506 ? 14.988 16.002 43.397 1.00 160.30 539 ASP C N 1
ATOM 9800 C CA . ASP C 1 506 ? 15.784 16.198 44.605 1.00 161.14 539 ASP C CA 1
ATOM 9801 C C . ASP C 1 506 ? 17.277 16.165 44.307 1.00 160.97 539 ASP C C 1
ATOM 9802 O O . ASP C 1 506 ? 17.944 17.201 44.274 1.00 159.70 539 ASP C O 1
ATOM 9807 N N . GLN C 1 507 ? 17.799 14.961 44.104 1.00 162.38 540 GLN C N 1
ATOM 9808 C CA . GLN C 1 507 ? 19.212 14.782 43.815 1.00 161.64 540 GLN C CA 1
ATOM 9809 C C . GLN C 1 507 ? 19.565 15.349 42.448 1.00 160.14 540 GLN C C 1
ATOM 9810 O O . GLN C 1 507 ? 20.662 15.868 42.242 1.00 157.50 540 GLN C O 1
ATOM 9816 N N . GLN C 1 508 ? 18.624 15.259 41.515 1.00 161.04 541 GLN C N 1
ATOM 9817 C CA . GLN C 1 508 ? 18.872 15.689 40.144 1.00 158.89 541 GLN C CA 1
ATOM 9818 C C . GLN C 1 508 ? 18.737 17.197 39.999 1.00 157.44 541 GLN C C 1
ATOM 9819 O O . GLN C 1 508 ? 19.508 17.841 39.290 1.00 155.07 541 GLN C O 1
ATOM 9825 N N . THR C 1 509 ? 17.749 17.751 40.693 1.00 159.67 542 THR C N 1
ATOM 9826 C CA . THR C 1 509 ? 17.436 19.173 40.612 1.00 159.17 542 THR C CA 1
ATOM 9827 C C . THR C 1 509 ? 18.627 20.063 40.974 1.00 157.31 542 THR C C 1
ATOM 9828 O O . THR C 1 509 ? 18.756 21.179 40.464 1.00 156.34 542 THR C O 1
ATOM 9832 N N . LEU C 1 510 ? 19.492 19.558 41.850 1.00 157.84 543 LEU C N 1
ATOM 9833 C CA . LEU C 1 510 ? 20.645 20.312 42.330 1.00 156.98 543 LEU C CA 1
ATOM 9834 C C . LEU C 1 510 ? 21.615 20.632 41.196 1.00 154.46 543 LEU C C 1
ATOM 9835 O O . LEU C 1 510 ? 21.880 21.800 40.899 1.00 152.49 543 LEU C O 1
ATOM 9840 N N . TYR C 1 511 ? 22.127 19.588 40.551 1.00 155.35 544 TYR C N 1
ATOM 9841 C CA . TYR C 1 511 ? 23.159 19.749 39.525 1.00 152.24 544 TYR C CA 1
ATOM 9842 C C . TYR C 1 511 ? 22.586 20.182 38.182 1.00 151.15 544 TYR C C 1
ATOM 9843 O O . TYR C 1 511 ? 23.313 20.668 37.317 1.00 150.48 544 TYR C O 1
ATOM 9852 N N . MET C 1 512 ? 21.279 20.005 38.019 1.00 151.88 545 MET C N 1
ATOM 9853 C CA . MET C 1 512 ? 20.581 20.478 36.831 1.00 150.64 545 MET C CA 1
ATOM 9854 C C . MET C 1 512 ? 20.469 21.996 36.856 1.00 147.50 545 MET C C 1
ATOM 9855 O O . MET C 1 512 ? 20.657 22.660 35.840 1.00 145.90 545 MET C O 1
ATOM 9860 N N . GLN C 1 513 ? 20.163 22.539 38.030 1.00 150.64 546 GLN C N 1
ATOM 9861 C CA . GLN C 1 513 ? 20.173 23.984 38.220 1.00 149.55 546 GLN C CA 1
ATOM 9862 C C . GLN C 1 513 ? 21.569 24.521 37.950 1.00 146.59 546 GLN C C 1
ATOM 9863 O O . GLN C 1 513 ? 21.729 25.521 37.246 1.00 144.09 546 GLN C O 1
ATOM 9869 N N . GLN C 1 514 ? 22.576 23.840 38.494 1.00 146.80 547 GLN C N 1
ATOM 9870 C CA . GLN C 1 514 ? 23.967 24.209 38.258 1.00 144.44 547 GLN C CA 1
ATOM 9871 C C . GLN C 1 514 ? 24.310 24.206 36.780 1.00 139.24 547 GLN C C 1
ATOM 9872 O O . GLN C 1 514 ? 24.831 25.190 36.254 1.00 137.30 547 GLN C O 1
ATOM 9878 N N . LEU C 1 515 ? 24.018 23.090 36.119 1.00 139.93 548 LEU C N 1
ATOM 9879 C CA . LEU C 1 515 ? 24.380 22.914 34.718 1.00 138.22 548 LEU C CA 1
ATOM 9880 C C . LEU C 1 515 ? 23.754 23.999 33.855 1.00 137.19 548 LEU C C 1
ATOM 9881 O O . LEU C 1 515 ? 24.419 24.568 32.987 1.00 135.20 548 LEU C O 1
ATOM 9886 N N . ASN C 1 516 ? 22.483 24.298 34.123 1.00 139.27 549 ASN C N 1
ATOM 9887 C CA . ASN C 1 516 ? 21.756 25.335 33.394 1.00 138.43 549 ASN C CA 1
ATOM 9888 C C . ASN C 1 516 ? 22.333 26.727 33.659 1.00 138.66 549 ASN C C 1
ATOM 9889 O O . ASN C 1 516 ? 22.502 27.530 32.737 1.00 137.64 549 ASN C O 1
ATOM 9894 N N . GLU C 1 517 ? 22.633 26.997 34.928 1.00 139.48 550 GLU C N 1
ATOM 9895 C CA . GLU C 1 517 ? 23.239 28.258 35.345 1.00 141.42 550 GLU C CA 1
ATOM 9896 C C . GLU C 1 517 ? 24.561 28.507 34.629 1.00 141.73 550 GLU C C 1
ATOM 9897 O O . GLU C 1 517 ? 24.812 29.608 34.135 1.00 143.78 550 GLU C O 1
ATOM 9903 N N . PHE C 1 518 ? 25.403 27.479 34.569 1.00 138.38 551 PHE C N 1
ATOM 9904 C CA . PHE C 1 518 ? 26.707 27.604 33.927 1.00 139.19 551 PHE C CA 1
ATOM 9905 C C . PHE C 1 518 ? 26.587 27.722 32.412 1.00 141.01 551 PHE C C 1
ATOM 9906 O O . PHE C 1 518 ? 27.251 28.555 31.797 1.00 144.11 551 PHE C O 1
ATOM 9914 N N . PHE C 1 519 ? 25.730 26.896 31.819 1.00 138.91 552 PHE C N 1
ATOM 9915 C CA . PHE C 1 519 ? 25.565 26.876 30.367 1.00 141.55 552 PHE C CA 1
ATOM 9916 C C . PHE C 1 519 ? 25.028 28.194 29.832 1.00 147.09 552 PHE C C 1
ATOM 9917 O O . PHE C 1 519 ? 25.522 28.719 28.834 1.00 150.95 552 PHE C O 1
ATOM 9925 N N . THR C 1 520 ? 24.017 28.732 30.500 1.00 145.95 553 THR C N 1
ATOM 9926 C CA . THR C 1 520 ? 23.389 29.953 30.025 1.00 150.15 553 THR C CA 1
ATOM 9927 C C . THR C 1 520 ? 24.354 31.129 30.121 1.00 151.75 553 THR C C 1
ATOM 9928 O O . THR C 1 520 ? 24.487 31.914 29.186 1.00 154.65 553 THR C O 1
ATOM 9932 N N . ASP C 1 521 ? 25.052 31.231 31.243 1.00 152.88 554 ASP C N 1
ATOM 9933 C CA . ASP C 1 521 ? 25.940 32.365 31.473 1.00 155.83 554 ASP C CA 1
ATOM 9934 C C . ASP C 1 521 ? 27.216 32.311 30.656 1.00 158.02 554 ASP C C 1
ATOM 9935 O O . ASP C 1 521 ? 27.812 33.341 30.359 1.00 161.51 554 ASP C O 1
ATOM 9940 N N . ASN C 1 522 ? 27.632 31.111 30.284 1.00 157.00 555 ASN C N 1
ATOM 9941 C CA . ASN C 1 522 ? 28.876 30.954 29.548 1.00 160.10 555 ASN C CA 1
ATOM 9942 C C . ASN C 1 522 ? 28.670 30.719 28.054 1.00 160.86 555 ASN C C 1
ATOM 9943 O O . ASN C 1 522 ? 29.631 30.590 27.299 1.00 162.08 555 ASN C O 1
ATOM 9948 N N . ALA C 1 523 ? 27.415 30.679 27.622 1.00 159.27 556 ALA C N 1
ATOM 9949 C CA . ALA C 1 523 ? 27.124 30.621 26.195 1.00 161.06 556 ALA C CA 1
ATOM 9950 C C . ALA C 1 523 ? 27.248 32.014 25.592 1.00 164.93 556 ALA C C 1
ATOM 9951 O O . ALA C 1 523 ? 27.949 32.216 24.601 1.00 166.02 556 ALA C O 1
ATOM 9953 N N . LEU C 1 524 ? 26.572 32.971 26.221 1.00 165.82 557 LEU C N 1
ATOM 9954 C CA . LEU C 1 524 ? 26.550 34.362 25.769 1.00 167.89 557 LEU C CA 1
ATOM 9955 C C . LEU C 1 524 ? 27.832 35.077 26.186 1.00 170.35 557 LEU C C 1
ATOM 9956 O O . LEU C 1 524 ? 28.446 35.794 25.392 1.00 170.84 557 LEU C O 1
ATOM 9961 N N . VAL C 1 525 ? 28.229 34.874 27.440 1.00 171.49 558 VAL C N 1
ATOM 9962 C CA . VAL C 1 525 ? 29.442 35.478 27.983 1.00 180.55 558 VAL C CA 1
ATOM 9963 C C . VAL C 1 525 ? 30.547 34.443 28.188 1.00 186.51 558 VAL C C 1
ATOM 9964 O O . VAL C 1 525 ? 30.760 33.566 27.352 1.00 163.15 558 VAL C O 1
ATOM 9968 N N . SER C 1 541 ? 39.870 25.836 30.607 1.00 101.50 574 SER C N 1
ATOM 9969 C CA . SER C 1 541 ? 39.143 26.538 29.553 1.00 104.37 574 SER C CA 1
ATOM 9970 C C . SER C 1 541 ? 38.490 25.571 28.575 1.00 104.64 574 SER C C 1
ATOM 9971 O O . SER C 1 541 ? 37.282 25.348 28.634 1.00 106.41 574 SER C O 1
ATOM 9974 N N . LEU C 1 542 ? 39.297 24.987 27.691 1.00 103.26 575 LEU C N 1
ATOM 9975 C CA . LEU C 1 542 ? 38.784 24.316 26.497 1.00 100.80 575 LEU C CA 1
ATOM 9976 C C . LEU C 1 542 ? 38.082 22.989 26.772 1.00 100.96 575 LEU C C 1
ATOM 9977 O O . LEU C 1 542 ? 36.937 22.818 26.389 1.00 106.82 575 LEU C O 1
ATOM 9982 N N . LEU C 1 543 ? 38.742 22.053 27.442 1.00 103.92 576 LEU C N 1
ATOM 9983 C CA . LEU C 1 543 ? 38.094 20.778 27.751 1.00 104.62 576 LEU C CA 1
ATOM 9984 C C . LEU C 1 543 ? 36.907 20.993 28.703 1.00 103.62 576 LEU C C 1
ATOM 9985 O O . LEU C 1 543 ? 36.101 20.091 28.925 1.00 103.28 576 LEU C O 1
ATOM 9990 N N . LEU C 1 544 ? 36.803 22.206 29.246 1.00 105.09 577 LEU C N 1
ATOM 9991 C CA . LEU C 1 544 ? 35.736 22.585 30.177 1.00 108.63 577 LEU C CA 1
ATOM 9992 C C . LEU C 1 544 ? 34.494 23.153 29.463 1.00 108.12 577 LEU C C 1
ATOM 9993 O O . LEU C 1 544 ? 33.370 22.711 29.708 1.00 106.77 577 LEU C O 1
ATOM 9998 N N . HIS C 1 545 ? 34.712 24.140 28.592 1.00 108.06 578 HIS C N 1
ATOM 9999 C CA . HIS C 1 545 ? 33.638 24.795 27.845 1.00 112.26 578 HIS C CA 1
ATOM 10000 C C . HIS C 1 545 ? 32.949 23.822 26.893 1.00 111.18 578 HIS C C 1
ATOM 10001 O O . HIS C 1 545 ? 31.725 23.722 26.852 1.00 108.26 578 HIS C O 1
ATOM 10008 N N . PHE C 1 546 ? 33.777 23.130 26.122 1.00 112.08 579 PHE C N 1
ATOM 10009 C CA . PHE C 1 546 ? 33.378 22.002 25.300 1.00 111.53 579 PHE C CA 1
ATOM 10010 C C . PHE C 1 546 ? 32.366 21.098 25.999 1.00 109.34 579 PHE C C 1
ATOM 10011 O O . PHE C 1 546 ? 31.214 21.015 25.575 1.00 111.38 579 PHE C O 1
ATOM 10019 N N . LEU C 1 547 ? 32.802 20.418 27.059 1.00 109.76 580 LEU C N 1
ATOM 10020 C CA . LEU C 1 547 ? 31.953 19.468 27.798 1.00 111.61 580 LEU C CA 1
ATOM 10021 C C . LEU C 1 547 ? 30.645 20.070 28.335 1.00 111.25 580 LEU C C 1
ATOM 10022 O O . LEU C 1 547 ? 29.635 19.369 28.473 1.00 109.81 580 LEU C O 1
ATOM 10027 N N . LEU C 1 548 ? 30.689 21.357 28.669 1.00 112.21 581 LEU C N 1
ATOM 10028 C CA . LEU C 1 548 ? 29.520 22.079 29.152 1.00 111.53 581 LEU C CA 1
ATOM 10029 C C . LEU C 1 548 ? 28.528 22.297 28.006 1.00 112.61 581 LEU C C 1
ATOM 10030 O O . LEU C 1 548 ? 27.348 21.928 28.094 1.00 111.74 581 LEU C O 1
ATOM 10035 N N . ASN C 1 549 ? 29.029 22.889 26.925 1.00 113.48 582 ASN C N 1
ATOM 10036 C CA . ASN C 1 549 ? 28.243 23.140 25.731 1.00 113.05 582 ASN C CA 1
ATOM 10037 C C . ASN C 1 549 ? 27.568 21.878 25.209 1.00 112.12 582 ASN C C 1
ATOM 10038 O O . ASN C 1 549 ? 26.437 21.925 24.728 1.00 113.81 582 ASN C O 1
ATOM 10043 N N . TYR C 1 550 ? 28.256 20.748 25.335 1.00 110.98 583 TYR C N 1
ATOM 10044 C CA . TYR C 1 550 ? 27.728 19.477 24.857 1.00 112.31 583 TYR C CA 1
ATOM 10045 C C . TYR C 1 550 ? 26.528 18.976 25.678 1.00 111.93 583 TYR C C 1
ATOM 10046 O O . TYR C 1 550 ? 25.604 18.385 25.122 1.00 113.50 583 TYR C O 1
ATOM 10055 N N . LEU C 1 551 ? 26.522 19.201 26.988 1.00 111.39 584 LEU C N 1
ATOM 10056 C CA . LEU C 1 551 ? 25.366 18.777 27.784 1.00 115.25 584 LEU C CA 1
ATOM 10057 C C . LEU C 1 551 ? 24.182 19.759 27.610 1.00 113.18 584 LEU C C 1
ATOM 10058 O O . LEU C 1 551 ? 23.022 19.418 27.882 1.00 110.08 584 LEU C O 1
ATOM 10063 N N . GLY C 1 552 ? 24.485 20.964 27.128 1.00 115.56 585 GLY C N 1
ATOM 10064 C CA . GLY C 1 552 ? 23.492 22.013 26.982 1.00 119.59 585 GLY C CA 1
ATOM 10065 C C . GLY C 1 552 ? 22.673 21.878 25.715 1.00 119.52 585 GLY C C 1
ATOM 10066 O O . GLY C 1 552 ? 21.439 21.911 25.744 1.00 116.46 585 GLY C O 1
ATOM 10067 N N . GLY C 1 553 ? 23.371 21.727 24.595 1.00 119.45 586 GLY C N 1
ATOM 10068 C CA . GLY C 1 553 ? 22.719 21.515 23.321 1.00 119.40 586 GLY C CA 1
ATOM 10069 C C . GLY C 1 553 ? 21.886 20.252 23.299 1.00 113.27 586 GLY C C 1
ATOM 10070 O O . GLY C 1 553 ? 20.951 20.143 22.519 1.00 119.36 586 GLY C O 1
ATOM 10071 N N . THR C 1 554 ? 22.205 19.302 24.167 1.00 112.47 587 THR C N 1
ATOM 10072 C CA . THR C 1 554 ? 21.568 17.986 24.124 1.00 116.16 587 THR C CA 1
ATOM 10073 C C . THR C 1 554 ? 20.444 17.801 25.158 1.00 113.25 587 THR C C 1
ATOM 10074 O O . THR C 1 554 ? 19.502 17.037 24.929 1.00 111.19 587 THR C O 1
ATOM 10078 N N . MET C 1 555 ? 20.531 18.508 26.284 1.00 114.77 588 MET C N 1
ATOM 10079 C CA . MET C 1 555 ? 19.531 18.377 27.349 1.00 113.47 588 MET C CA 1
ATOM 10080 C C . MET C 1 555 ? 18.671 19.637 27.502 1.00 111.41 588 MET C C 1
ATOM 10081 O O . MET C 1 555 ? 17.544 19.579 28.008 1.00 109.51 588 MET C O 1
ATOM 10086 N N . LEU C 1 556 ? 19.184 20.773 27.040 1.00 115.56 589 LEU C N 1
ATOM 10087 C CA . LEU C 1 556 ? 18.568 22.056 27.381 1.00 114.98 589 LEU C CA 1
ATOM 10088 C C . LEU C 1 556 ? 18.157 22.933 26.195 1.00 113.48 589 LEU C C 1
ATOM 10089 O O . LEU C 1 556 ? 17.299 23.802 26.346 1.00 116.68 589 LEU C O 1
ATOM 10094 N N . VAL C 1 557 ? 18.743 22.716 25.021 1.00 113.70 590 VAL C N 1
ATOM 10095 C CA . VAL C 1 557 ? 18.389 23.524 23.845 1.00 119.01 590 VAL C CA 1
ATOM 10096 C C . VAL C 1 557 ? 17.338 22.843 22.925 1.00 117.30 590 VAL C C 1
ATOM 10097 O O . VAL C 1 557 ? 17.492 21.689 22.520 1.00 116.69 590 VAL C O 1
ATOM 10101 N N . SER C 1 558 ? 16.271 23.574 22.600 1.00 117.40 591 SER C N 1
ATOM 10102 C CA . SER C 1 558 ? 15.193 23.082 21.723 1.00 115.91 591 SER C CA 1
ATOM 10103 C C . SER C 1 558 ? 15.354 23.535 20.263 1.00 115.98 591 SER C C 1
ATOM 10104 O O . SER C 1 558 ? 15.090 22.775 19.331 1.00 114.62 591 SER C O 1
ATOM 10107 N N . ASP C 1 559 ? 15.773 24.786 20.086 1.00 117.36 592 ASP C N 1
ATOM 10108 C CA . ASP C 1 559 ? 15.991 25.395 18.773 1.00 117.32 592 ASP C CA 1
ATOM 10109 C C . ASP C 1 559 ? 17.097 24.690 17.991 1.00 119.10 592 ASP C C 1
ATOM 10110 O O . ASP C 1 559 ? 18.196 24.478 18.517 1.00 124.02 592 ASP C O 1
ATOM 10115 N N . VAL C 1 560 ? 16.822 24.341 16.738 1.00 117.88 593 VAL C N 1
ATOM 10116 C CA . VAL C 1 560 ? 17.824 23.674 15.909 1.00 119.21 593 VAL C CA 1
ATOM 10117 C C . VAL C 1 560 ? 18.726 24.629 15.144 1.00 116.44 593 VAL C C 1
ATOM 10118 O O . VAL C 1 560 ? 19.795 24.244 14.687 1.00 114.77 593 VAL C O 1
ATOM 10122 N N . GLN C 1 561 ? 18.282 25.866 14.978 1.00 119.38 594 GLN C N 1
ATOM 10123 C CA . GLN C 1 561 ? 19.036 26.817 14.184 1.00 118.08 594 GLN C CA 1
ATOM 10124 C C . GLN C 1 561 ? 20.242 27.274 14.967 1.00 120.16 594 GLN C C 1
ATOM 10125 O O . GLN C 1 561 ? 21.263 27.648 14.387 1.00 122.64 594 GLN C O 1
ATOM 10131 N N . LYS C 1 562 ? 20.114 27.222 16.293 1.00 123.27 595 LYS C N 1
ATOM 10132 C CA . LYS C 1 562 ? 21.171 27.635 17.226 1.00 123.35 595 LYS C CA 1
ATOM 10133 C C . LYS C 1 562 ? 21.959 26.440 17.765 1.00 122.49 595 LYS C C 1
ATOM 10134 O O . LYS C 1 562 ? 23.110 26.579 18.182 1.00 122.35 595 LYS C O 1
ATOM 10140 N N . ARG C 1 563 ? 21.314 25.272 17.766 1.00 121.87 596 ARG C N 1
ATOM 10141 C CA . ARG C 1 563 ? 21.946 24.008 18.135 1.00 123.03 596 ARG C CA 1
ATOM 10142 C C . ARG C 1 563 ? 23.136 23.739 17.216 1.00 119.78 596 ARG C C 1
ATOM 10143 O O . ARG C 1 563 ? 24.121 23.138 17.634 1.00 125.29 596 ARG C O 1
ATOM 10151 N N . CYS C 1 564 ? 23.047 24.197 15.969 1.00 118.54 597 CYS C N 1
ATOM 10152 C CA . CYS C 1 564 ? 24.137 24.052 15.008 1.00 118.24 597 CYS C CA 1
ATOM 10153 C C . CYS C 1 564 ? 25.341 24.923 15.349 1.00 115.85 597 CYS C C 1
ATOM 10154 O O . CYS C 1 564 ? 26.469 24.586 14.997 1.00 116.76 597 CYS C O 1
ATOM 10157 N N . ASP C 1 565 ? 25.104 26.040 16.029 1.00 117.83 598 ASP C N 1
ATOM 10158 C CA . ASP C 1 565 ? 26.189 26.949 16.399 1.00 121.33 598 ASP C CA 1
ATOM 10159 C C . ASP C 1 565 ? 27.059 26.403 17.541 1.00 118.42 598 ASP C C 1
ATOM 10160 O O . ASP C 1 565 ? 28.280 26.557 17.527 1.00 116.59 598 ASP C O 1
ATOM 10165 N N . ILE C 1 566 ? 26.424 25.761 18.521 1.00 121.86 599 ILE C N 1
ATOM 10166 C CA . ILE C 1 566 ? 27.142 25.085 19.606 1.00 121.60 599 ILE C CA 1
ATOM 10167 C C . ILE C 1 566 ? 28.094 24.019 19.078 1.00 120.59 599 ILE C C 1
ATOM 10168 O O . ILE C 1 566 ? 29.304 24.095 19.281 1.00 120.66 599 ILE C O 1
ATOM 10173 N N . SER C 1 567 ? 27.527 23.021 18.406 1.00 123.02 600 SER C N 1
ATOM 10174 C CA . SER C 1 567 ? 28.277 21.884 17.884 1.00 120.45 600 SER C CA 1
ATOM 10175 C C . SER C 1 567 ? 29.340 22.276 16.857 1.00 115.03 600 SER C C 1
ATOM 10176 O O . SER C 1 567 ? 30.300 21.541 16.657 1.00 114.61 600 SER C O 1
ATOM 10179 N N . SER C 1 568 ? 29.172 23.422 16.201 1.00 116.27 601 SER C N 1
ATOM 10180 C CA . SER C 1 568 ? 30.173 23.888 15.247 1.00 116.61 601 SER C CA 1
ATOM 10181 C C . SER C 1 568 ? 31.352 24.463 15.997 1.00 119.27 601 SER C C 1
ATOM 10182 O O . SER C 1 568 ? 32.503 24.309 15.587 1.00 120.50 601 SER C O 1
ATOM 10185 N N . SER C 1 569 ? 31.039 25.149 17.091 1.00 119.52 602 SER C N 1
ATOM 10186 C CA . SER C 1 569 ? 32.045 25.734 17.962 1.00 122.52 602 SER C CA 1
ATOM 10187 C C . SER C 1 569 ? 32.837 24.638 18.686 1.00 121.39 602 SER C C 1
ATOM 10188 O O . SER C 1 569 ? 34.067 24.686 18.733 1.00 120.87 602 SER C O 1
ATOM 10191 N N . CYS C 1 570 ? 32.124 23.660 19.245 1.00 120.03 603 CYS C N 1
ATOM 10192 C CA . CYS C 1 570 ? 32.745 22.504 19.876 1.00 117.47 603 CYS C CA 1
ATOM 10193 C C . CYS C 1 570 ? 33.718 21.814 18.907 1.00 119.08 603 CYS C C 1
ATOM 10194 O O . CYS C 1 570 ? 34.836 21.461 19.286 1.00 122.13 603 CYS C O 1
ATOM 10197 N N . PHE C 1 571 ? 33.293 21.652 17.654 1.00 119.78 604 PHE C N 1
ATOM 10198 C CA . PHE C 1 571 ? 34.069 20.948 16.627 1.00 120.80 604 PHE C CA 1
ATOM 10199 C C . PHE C 1 571 ? 35.359 21.683 16.250 1.00 120.75 604 PHE C C 1
ATOM 10200 O O . PHE C 1 571 ? 36.368 21.062 15.910 1.00 119.83 604 PHE C O 1
ATOM 10208 N N . GLN C 1 572 ? 35.332 23.008 16.325 1.00 122.90 605 GLN C N 1
ATOM 10209 C CA . GLN C 1 572 ? 36.520 23.798 16.029 1.00 126.09 605 GLN C CA 1
ATOM 10210 C C . GLN C 1 572 ? 37.453 23.887 17.236 1.00 124.34 605 GLN C C 1
ATOM 10211 O O . GLN C 1 572 ? 38.658 24.088 17.082 1.00 123.10 605 GLN C O 1
ATOM 10217 N N . MET C 1 573 ? 36.895 23.733 18.435 1.00 121.71 606 MET C N 1
ATOM 10218 C CA . MET C 1 573 ? 37.701 23.758 19.656 1.00 122.60 606 MET C CA 1
ATOM 10219 C C . MET C 1 573 ? 38.737 22.639 19.623 1.00 118.48 606 MET C C 1
ATOM 10220 O O . MET C 1 573 ? 39.896 22.842 19.988 1.00 116.52 606 MET C O 1
ATOM 10225 N N . GLY C 1 574 ? 38.309 21.462 19.166 1.00 118.00 607 GLY C N 1
ATOM 10226 C CA . GLY C 1 574 ? 39.154 20.281 19.108 1.00 109.27 607 GLY C CA 1
ATOM 10227 C C . GLY C 1 574 ? 40.315 20.378 18.138 1.00 109.94 607 GLY C C 1
ATOM 10228 O O . GLY C 1 574 ? 41.098 19.450 18.010 1.00 109.11 607 GLY C O 1
ATOM 10229 N N . LYS C 1 575 ? 40.423 21.506 17.450 1.00 113.46 608 LYS C N 1
ATOM 10230 C CA . LYS C 1 575 ? 41.517 21.744 16.520 1.00 114.94 608 LYS C CA 1
ATOM 10231 C C . LYS C 1 575 ? 42.516 22.695 17.158 1.00 112.74 608 LYS C C 1
ATOM 10232 O O . LYS C 1 575 ? 43.638 22.860 16.680 1.00 112.48 608 LYS C O 1
ATOM 10238 N N . GLN C 1 576 ? 42.101 23.313 18.260 1.00 114.23 609 GLN C N 1
ATOM 10239 C CA . GLN C 1 576 ? 42.912 24.324 18.937 1.00 112.92 609 GLN C CA 1
ATOM 10240 C C . GLN C 1 576 ? 43.902 23.718 19.939 1.00 110.56 609 GLN C C 1
ATOM 10241 O O . GLN C 1 576 ? 44.961 24.293 20.217 1.00 109.58 609 GLN C O 1
ATOM 10247 N N . GLN C 1 577 ? 43.559 22.551 20.471 1.00 109.19 610 GLN C N 1
ATOM 10248 C CA . GLN C 1 577 ? 44.488 21.789 21.297 1.00 107.74 610 GLN C CA 1
ATOM 10249 C C . GLN C 1 577 ? 44.241 20.302 21.064 1.00 106.03 610 GLN C C 1
ATOM 10250 O O . GLN C 1 577 ? 43.243 19.924 20.453 1.00 101.51 610 GLN C O 1
ATOM 10256 N N . TYR C 1 578 ? 45.144 19.461 21.555 1.00 102.83 611 TYR C N 1
ATOM 10257 C CA . TYR C 1 578 ? 45.069 18.039 21.269 1.00 100.14 611 TYR C CA 1
ATOM 10258 C C . TYR C 1 578 ? 43.946 17.357 22.034 1.00 101.76 611 TYR C C 1
ATOM 10259 O O . TYR C 1 578 ? 44.050 17.131 23.240 1.00 105.28 611 TYR C O 1
ATOM 10268 N N . MET C 1 579 ? 42.870 17.038 21.319 1.00 103.28 612 MET C N 1
ATOM 10269 C CA . MET C 1 579 ? 41.801 16.195 21.836 1.00 101.51 612 MET C CA 1
ATOM 10270 C C . MET C 1 579 ? 40.986 15.623 20.665 1.00 99.70 612 MET C C 1
ATOM 10271 O O . MET C 1 579 ? 39.874 16.073 20.385 1.00 99.35 612 MET C O 1
ATOM 10276 N N . PRO C 1 580 ? 41.541 14.617 19.974 1.00 101.73 613 PRO C N 1
ATOM 10277 C CA . PRO C 1 580 ? 40.882 14.065 18.786 1.00 99.12 613 PRO C CA 1
ATOM 10278 C C . PRO C 1 580 ? 39.610 13.281 19.108 1.00 97.86 613 PRO C C 1
ATOM 10279 O O . PRO C 1 580 ? 38.662 13.317 18.321 1.00 96.22 613 PRO C O 1
ATOM 10283 N N . GLY C 1 581 ? 39.592 12.590 20.244 1.00 97.78 614 GLY C N 1
ATOM 10284 C CA . GLY C 1 581 ? 38.420 11.842 20.662 1.00 95.66 614 GLY C CA 1
ATOM 10285 C C . GLY C 1 581 ? 37.240 12.767 20.876 1.00 96.77 614 GLY C C 1
ATOM 10286 O O . GLY C 1 581 ? 36.105 12.470 20.502 1.00 99.46 614 GLY C O 1
ATOM 10287 N N . MET C 1 582 ? 37.525 13.910 21.484 1.00 100.32 615 MET C N 1
ATOM 10288 C CA . MET C 1 582 ? 36.521 14.939 21.702 1.00 100.84 615 MET C CA 1
ATOM 10289 C C . MET C 1 582 ? 36.078 15.547 20.376 1.00 99.44 615 MET C C 1
ATOM 10290 O O . MET C 1 582 ? 34.885 15.597 20.102 1.00 101.36 615 MET C O 1
ATOM 10295 N N . ARG C 1 583 ? 37.030 15.996 19.552 1.00 98.30 616 ARG C N 1
ATOM 10296 C CA . ARG C 1 583 ? 36.686 16.586 18.259 1.00 98.82 616 ARG C CA 1
ATOM 10297 C C . ARG C 1 583 ? 35.813 15.660 17.416 1.00 100.75 616 ARG C C 1
ATOM 10298 O O . ARG C 1 583 ? 34.900 16.107 16.736 1.00 103.11 616 ARG C O 1
ATOM 10306 N N . TYR C 1 584 ? 36.097 14.366 17.472 1.00 100.76 617 TYR C N 1
ATOM 10307 C CA . TYR C 1 584 ? 35.297 13.388 16.767 1.00 96.80 617 TYR C CA 1
ATOM 10308 C C . TYR C 1 584 ? 33.850 13.428 17.243 1.00 98.78 617 TYR C C 1
ATOM 10309 O O . TYR C 1 584 ? 32.941 13.545 16.420 1.00 104.37 617 TYR C O 1
ATOM 10318 N N . VAL C 1 585 ? 33.603 13.347 18.546 1.00 98.12 618 VAL C N 1
ATOM 10319 C CA . VAL C 1 585 ? 32.210 13.260 18.997 1.00 104.59 618 VAL C CA 1
ATOM 10320 C C . VAL C 1 585 ? 31.480 14.602 18.912 1.00 106.42 618 VAL C C 1
ATOM 10321 O O . VAL C 1 585 ? 30.250 14.666 19.001 1.00 105.56 618 VAL C O 1
ATOM 10325 N N . ALA C 1 586 ? 32.237 15.673 18.720 1.00 106.04 619 ALA C N 1
ATOM 10326 C CA . ALA C 1 586 ? 31.625 16.955 18.409 1.00 108.72 619 ALA C CA 1
ATOM 10327 C C . ALA C 1 586 ? 31.202 16.990 16.935 1.00 106.80 619 ALA C C 1
ATOM 10328 O O . ALA C 1 586 ? 30.100 17.423 16.607 1.00 105.60 619 ALA C O 1
ATOM 10330 N N . GLY C 1 587 ? 32.089 16.520 16.060 1.00 107.76 620 GLY C N 1
ATOM 10331 C CA . GLY C 1 587 ? 31.854 16.478 14.627 1.00 108.17 620 GLY C CA 1
ATOM 10332 C C . GLY C 1 587 ? 30.648 15.666 14.190 1.00 103.53 620 GLY C C 1
ATOM 10333 O O . GLY C 1 587 ? 29.894 16.092 13.327 1.00 103.07 620 GLY C O 1
ATOM 10334 N N . ILE C 1 588 ? 30.448 14.501 14.786 1.00 104.34 621 ILE C N 1
ATOM 10335 C CA . ILE C 1 588 ? 29.323 13.668 14.404 1.00 104.33 621 ILE C CA 1
ATOM 10336 C C . ILE C 1 588 ? 28.001 14.170 15.008 1.00 105.45 621 ILE C C 1
ATOM 10337 O O . ILE C 1 588 ? 26.926 13.839 14.508 1.00 106.50 621 ILE C O 1
ATOM 10342 N N . TRP C 1 589 ? 28.072 14.982 16.059 1.00 104.92 622 TRP C N 1
ATOM 10343 C CA . TRP C 1 589 ? 26.880 15.665 16.584 1.00 106.75 622 TRP C CA 1
ATOM 10344 C C . TRP C 1 589 ? 26.556 16.848 15.679 1.00 104.52 622 TRP C C 1
ATOM 10345 O O . TRP C 1 589 ? 25.400 17.225 15.497 1.00 102.76 622 TRP C O 1
ATOM 10356 N N . HIS C 1 590 ? 27.604 17.432 15.114 1.00 105.65 623 HIS C N 1
ATOM 10357 C CA . HIS C 1 590 ? 27.470 18.552 14.192 1.00 103.92 623 HIS C CA 1
ATOM 10358 C C . HIS C 1 590 ? 26.876 18.120 12.866 1.00 101.19 623 HIS C C 1
ATOM 10359 O O . HIS C 1 590 ? 26.126 18.864 12.241 1.00 99.55 623 HIS C O 1
ATOM 10366 N N . LEU C 1 591 ? 27.234 16.913 12.436 1.00 102.44 624 LEU C N 1
ATOM 10367 C CA . LEU C 1 591 ? 26.758 16.381 11.169 1.00 99.41 624 LEU C CA 1
ATOM 10368 C C . LEU C 1 591 ? 25.248 16.237 11.226 1.00 96.72 624 LEU C C 1
ATOM 10369 O O . LEU C 1 591 ? 24.544 16.746 10.367 1.00 93.61 624 LEU C O 1
ATOM 10374 N N . MET C 1 592 ? 24.759 15.580 12.275 1.00 98.16 625 MET C N 1
ATOM 10375 C CA . MET C 1 592 ? 23.329 15.349 12.451 1.00 97.24 625 MET C CA 1
ATOM 10376 C C . MET C 1 592 ? 22.523 16.651 12.561 1.00 98.95 625 MET C C 1
ATOM 10377 O O . MET C 1 592 ? 21.410 16.757 12.031 1.00 95.91 625 MET C O 1
ATOM 10382 N N . ASN C 1 593 ? 23.082 17.636 13.259 1.00 102.69 626 ASN C N 1
ATOM 10383 C CA . ASN C 1 593 ? 22.416 18.932 13.410 1.00 100.90 626 ASN C CA 1
ATOM 10384 C C . ASN C 1 593 ? 22.337 19.673 12.079 1.00 99.37 626 ASN C C 1
ATOM 10385 O O . ASN C 1 593 ? 21.331 20.306 11.781 1.00 100.71 626 ASN C O 1
ATOM 10390 N N . SER C 1 594 ? 23.404 19.593 11.286 1.00 98.60 627 SER C N 1
ATOM 10391 C CA . SER C 1 594 ? 23.446 20.240 9.977 1.00 102.05 627 SER C CA 1
ATOM 10392 C C . SER C 1 594 ? 22.564 19.508 8.952 1.00 101.75 627 SER C C 1
ATOM 10393 O O . SER C 1 594 ? 22.034 20.115 8.025 1.00 103.49 627 SER C O 1
ATOM 10396 N N . THR C 1 595 ? 22.417 18.200 9.122 1.00 98.53 628 THR C N 1
ATOM 10397 C CA . THR C 1 595 ? 21.504 17.421 8.298 1.00 99.08 628 THR C CA 1
ATOM 10398 C C . THR C 1 595 ? 20.050 17.806 8.581 1.00 99.81 628 THR C C 1
ATOM 10399 O O . THR C 1 595 ? 19.266 17.996 7.656 1.00 102.26 628 THR C O 1
ATOM 10403 N N . VAL C 1 596 ? 19.699 17.926 9.860 1.00 99.51 629 VAL C N 1
ATOM 10404 C CA . VAL C 1 596 ? 18.355 18.331 10.263 1.00 100.69 629 VAL C CA 1
ATOM 10405 C C . VAL C 1 596 ? 18.055 19.768 9.829 1.00 102.47 629 VAL C C 1
ATOM 10406 O O . VAL C 1 596 ? 16.967 20.058 9.321 1.00 104.40 629 VAL C O 1
ATOM 10410 N N . ALA C 1 597 ? 19.023 20.662 10.009 1.00 103.27 630 ALA C N 1
ATOM 10411 C CA . ALA C 1 597 ? 18.862 22.055 9.589 1.00 104.92 630 ALA C CA 1
ATOM 10412 C C . ALA C 1 597 ? 18.930 22.200 8.068 1.00 105.48 630 ALA C C 1
ATOM 10413 O O . ALA C 1 597 ? 18.588 23.257 7.519 1.00 104.76 630 ALA C O 1
ATOM 10415 N N . MET C 1 598 ? 19.365 21.129 7.404 1.00 105.04 631 MET C N 1
ATOM 10416 C CA . MET C 1 598 ? 19.406 21.048 5.935 1.00 107.12 631 MET C CA 1
ATOM 10417 C C . MET C 1 598 ? 20.418 22.029 5.348 1.00 108.92 631 MET C C 1
ATOM 10418 O O . MET C 1 598 ? 20.186 22.635 4.305 1.00 110.39 631 MET C O 1
ATOM 10423 N N . LYS C 1 599 ? 21.541 22.189 6.031 1.00 109.44 632 LYS C N 1
ATOM 10424 C CA . LYS C 1 599 ? 22.620 23.027 5.530 1.00 114.05 632 LYS C CA 1
ATOM 10425 C C . LYS C 1 599 ? 23.629 22.145 4.786 1.00 114.45 632 LYS C C 1
ATOM 10426 O O . LYS C 1 599 ? 24.667 21.763 5.330 1.00 113.61 632 LYS C O 1
ATOM 10432 N N . THR C 1 600 ? 23.311 21.841 3.529 1.00 112.64 633 THR C N 1
ATOM 10433 C CA . THR C 1 600 ? 23.968 20.762 2.776 1.00 113.55 633 THR C CA 1
ATOM 10434 C C . THR C 1 600 ? 25.457 20.917 2.448 1.00 112.04 633 THR C C 1
ATOM 10435 O O . THR C 1 600 ? 26.165 19.927 2.381 1.00 111.73 633 THR C O 1
ATOM 10439 N N . LYS C 1 601 ? 25.930 22.131 2.209 1.00 115.40 634 LYS C N 1
ATOM 10440 C CA . LYS C 1 601 ? 27.345 22.305 1.909 1.00 116.19 634 LYS C CA 1
ATOM 10441 C C . LYS C 1 601 ? 28.179 21.999 3.142 1.00 112.47 634 LYS C C 1
ATOM 10442 O O . LYS C 1 601 ? 29.286 21.469 3.042 1.00 111.51 634 LYS C O 1
ATOM 10448 N N . GLU C 1 602 ? 27.627 22.338 4.304 1.00 113.90 635 GLU C N 1
ATOM 10449 C CA . GLU C 1 602 ? 28.260 22.070 5.588 1.00 112.96 635 GLU C CA 1
ATOM 10450 C C . GLU C 1 602 ? 28.324 20.576 5.863 1.00 109.97 635 GLU C C 1
ATOM 10451 O O . GLU C 1 602 ? 29.322 20.084 6.391 1.00 110.84 635 GLU C O 1
ATOM 10457 N N . VAL C 1 603 ? 27.261 19.855 5.513 1.00 110.68 636 VAL C N 1
ATOM 10458 C CA . VAL C 1 603 ? 27.221 18.413 5.727 1.00 107.84 636 VAL C CA 1
ATOM 10459 C C . VAL C 1 603 ? 28.321 17.736 4.896 1.00 105.66 636 VAL C C 1
ATOM 10460 O O . VAL C 1 603 ? 28.863 16.696 5.276 1.00 105.92 636 VAL C O 1
ATOM 10464 N N . ALA C 1 604 ? 28.688 18.363 3.786 1.00 107.36 637 ALA C N 1
ATOM 10465 C CA . ALA C 1 604 ? 29.744 17.840 2.926 1.00 104.61 637 ALA C CA 1
ATOM 10466 C C . ALA C 1 604 ? 31.130 17.966 3.550 1.00 102.08 637 ALA C C 1
ATOM 10467 O O . ALA C 1 604 ? 31.907 17.017 3.539 1.00 101.87 637 ALA C O 1
ATOM 10469 N N . ILE C 1 605 ? 31.439 19.133 4.102 1.00 104.71 638 ILE C N 1
ATOM 10470 C CA . ILE C 1 605 ? 32.783 19.383 4.612 1.00 104.48 638 ILE C CA 1
ATOM 10471 C C . ILE C 1 605 ? 32.998 18.772 6.005 1.00 102.78 638 ILE C C 1
ATOM 10472 O O . ILE C 1 605 ? 34.093 18.310 6.325 1.00 99.84 638 ILE C O 1
ATOM 10477 N N . THR C 1 606 ? 31.943 18.753 6.814 1.00 103.75 639 THR C N 1
ATOM 10478 C CA . THR C 1 606 ? 31.963 18.048 8.090 1.00 103.73 639 THR C CA 1
ATOM 10479 C C . THR C 1 606 ? 32.364 16.590 7.893 1.00 100.85 639 THR C C 1
ATOM 10480 O O . THR C 1 606 ? 33.235 16.074 8.602 1.00 101.05 639 THR C O 1
ATOM 10484 N N . ARG C 1 607 ? 31.720 15.938 6.924 1.00 103.55 640 ARG C N 1
ATOM 10485 C CA . ARG C 1 607 ? 31.990 14.539 6.595 1.00 103.87 640 ARG C CA 1
ATOM 10486 C C . ARG C 1 607 ? 33.434 14.365 6.110 1.00 101.44 640 ARG C C 1
ATOM 10487 O O . ARG C 1 607 ? 34.082 13.364 6.426 1.00 99.53 640 ARG C O 1
ATOM 10495 N N . ALA C 1 608 ? 33.939 15.353 5.373 1.00 100.18 641 ALA C N 1
ATOM 10496 C CA . ALA C 1 608 ? 35.310 15.314 4.854 1.00 97.87 641 ALA C CA 1
ATOM 10497 C C . ALA C 1 608 ? 36.372 15.419 5.957 1.00 98.47 641 ALA C C 1
ATOM 10498 O O . ALA C 1 608 ? 37.374 14.707 5.928 1.00 97.06 641 ALA C O 1
ATOM 10500 N N . LYS C 1 609 ? 36.156 16.321 6.912 1.00 100.74 642 LYS C N 1
ATOM 10501 C CA . LYS C 1 609 ? 37.042 16.460 8.064 1.00 98.01 642 LYS C CA 1
ATOM 10502 C C . LYS C 1 609 ? 37.010 15.179 8.888 1.00 94.47 642 LYS C C 1
ATOM 10503 O O . LYS C 1 609 ? 38.032 14.533 9.098 1.00 93.54 642 LYS C O 1
ATOM 10509 N N . LEU C 1 610 ? 35.812 14.838 9.353 1.00 98.07 643 LEU C N 1
ATOM 10510 C CA . LEU C 1 610 ? 35.514 13.573 10.024 1.00 96.15 643 LEU C CA 1
ATOM 10511 C C . LEU C 1 610 ? 36.192 12.339 9.408 1.00 95.70 643 LEU C C 1
ATOM 10512 O O . LEU C 1 610 ? 36.503 11.377 10.110 1.00 93.52 643 LEU C O 1
ATOM 10517 N N . GLU C 1 611 ? 36.402 12.366 8.095 1.00 101.32 644 GLU C N 1
ATOM 10518 C CA . GLU C 1 611 ? 36.960 11.224 7.370 1.00 102.10 644 GLU C CA 1
ATOM 10519 C C . GLU C 1 611 ? 38.484 11.146 7.540 1.00 98.76 644 GLU C C 1
ATOM 10520 O O . GLU C 1 611 ? 39.054 10.070 7.734 1.00 97.38 644 GLU C O 1
ATOM 10526 N N . GLY C 1 612 ? 39.136 12.298 7.469 1.00 96.19 645 GLY C N 1
ATOM 10527 C CA . GLY C 1 612 ? 40.548 12.388 7.784 1.00 96.74 645 GLY C CA 1
ATOM 10528 C C . GLY C 1 612 ? 40.824 12.203 9.264 1.00 95.24 645 GLY C C 1
ATOM 10529 O O . GLY C 1 612 ? 41.913 11.797 9.652 1.00 99.55 645 GLY C O 1
ATOM 10530 N N . LEU C 1 613 ? 39.818 12.501 10.084 1.00 95.43 646 LEU C N 1
ATOM 10531 C CA . LEU C 1 613 ? 39.892 12.366 11.539 1.00 95.43 646 LEU C CA 1
ATOM 10532 C C . LEU C 1 613 ? 39.936 10.904 11.970 1.00 96.91 646 LEU C C 1
ATOM 10533 O O . LEU C 1 613 ? 40.777 10.517 12.769 1.00 94.16 646 LEU C O 1
ATOM 10538 N N . VAL C 1 614 ? 39.030 10.085 11.442 1.00 99.17 647 VAL C N 1
ATOM 10539 C CA . VAL C 1 614 ? 39.046 8.658 11.763 1.00 100.32 647 VAL C CA 1
ATOM 10540 C C . VAL C 1 614 ? 40.306 7.991 11.201 1.00 101.01 647 VAL C C 1
ATOM 10541 O O . VAL C 1 614 ? 40.771 6.981 11.732 1.00 102.15 647 VAL C O 1
ATOM 10545 N N . ASP C 1 615 ? 40.860 8.581 10.142 1.00 100.34 648 ASP C N 1
ATOM 10546 C CA . ASP C 1 615 ? 42.078 8.080 9.518 1.00 102.71 648 ASP C CA 1
ATOM 10547 C C . ASP C 1 615 ? 43.251 8.177 10.472 1.00 102.25 648 ASP C C 1
ATOM 10548 O O . ASP C 1 615 ? 43.952 7.200 10.701 1.00 105.02 648 ASP C O 1
ATOM 10553 N N . LYS C 1 616 ? 43.462 9.376 11.005 1.00 103.64 649 LYS C N 1
ATOM 10554 C CA . LYS C 1 616 ? 44.556 9.651 11.932 1.00 103.60 649 LYS C CA 1
ATOM 10555 C C . LYS C 1 616 ? 44.440 8.851 13.219 1.00 104.55 649 LYS C C 1
ATOM 10556 O O . LYS C 1 616 ? 45.437 8.345 13.737 1.00 110.56 649 LYS C O 1
ATOM 10562 N N . MET C 1 617 ? 43.220 8.736 13.729 1.00 102.90 650 MET C N 1
ATOM 10563 C CA . MET C 1 617 ? 42.970 8.022 14.981 1.00 106.11 650 MET C CA 1
ATOM 10564 C C . MET C 1 617 ? 43.221 6.515 14.866 1.00 104.10 650 MET C C 1
ATOM 10565 O O . MET C 1 617 ? 43.835 5.917 15.744 1.00 108.36 650 MET C O 1
ATOM 10570 N N . LEU C 1 618 ? 42.758 5.917 13.772 1.00 106.03 651 LEU C N 1
ATOM 10571 C CA . LEU C 1 618 ? 42.881 4.473 13.544 1.00 108.46 651 LEU C CA 1
ATOM 10572 C C . LEU C 1 618 ? 44.222 4.041 12.925 1.00 109.51 651 LEU C C 1
ATOM 10573 O O . LEU C 1 618 ? 44.641 2.898 13.096 1.00 109.82 651 LEU C O 1
ATOM 10578 N N . ASN C 1 619 ? 44.863 4.967 12.206 1.00 115.05 652 ASN C N 1
ATOM 10579 C CA . ASN C 1 619 ? 46.042 4.715 11.369 1.00 116.17 652 ASN C CA 1
ATOM 10580 C C . ASN C 1 619 ? 45.714 3.800 10.196 1.00 140.53 652 ASN C C 1
ATOM 10581 O O . ASN C 1 619 ? 45.196 4.256 9.169 1.00 110.36 652 ASN C O 1
ATOM 10586 N N . THR D 2 3 ? 25.127 6.370 6.297 1.00 94.29 3 THR D N 1
ATOM 10587 C CA . THR D 2 3 ? 25.909 6.102 7.500 1.00 104.01 3 THR D CA 1
ATOM 10588 C C . THR D 2 3 ? 26.359 7.405 8.164 1.00 101.57 3 THR D C 1
ATOM 10589 O O . THR D 2 3 ? 25.660 8.421 8.127 1.00 98.83 3 THR D O 1
ATOM 10593 N N . PHE D 2 4 ? 27.524 7.348 8.795 1.00 107.34 4 PHE D N 1
ATOM 10594 C CA . PHE D 2 4 ? 28.229 8.533 9.278 1.00 102.63 4 PHE D CA 1
ATOM 10595 C C . PHE D 2 4 ? 29.668 8.106 9.462 1.00 101.23 4 PHE D C 1
ATOM 10596 O O . PHE D 2 4 ? 29.922 6.983 9.905 1.00 104.65 4 PHE D O 1
ATOM 10604 N N . PRO D 2 5 ? 30.616 8.985 9.097 1.00 102.54 5 PRO D N 1
ATOM 10605 C CA . PRO D 2 5 ? 32.036 8.607 9.114 1.00 101.43 5 PRO D CA 1
ATOM 10606 C C . PRO D 2 5 ? 32.461 8.049 10.471 1.00 100.66 5 PRO D C 1
ATOM 10607 O O . PRO D 2 5 ? 32.246 8.697 11.497 1.00 101.64 5 PRO D O 1
ATOM 10611 N N . GLY D 2 6 ? 33.026 6.845 10.473 1.00 103.56 6 GLY D N 1
ATOM 10612 C CA . GLY D 2 6 ? 33.518 6.227 11.693 1.00 103.94 6 GLY D CA 1
ATOM 10613 C C . GLY D 2 6 ? 32.626 5.129 12.240 1.00 104.35 6 GLY D C 1
ATOM 10614 O O . GLY D 2 6 ? 33.040 4.339 13.084 1.00 107.55 6 GLY D O 1
ATOM 10615 N N . GLU D 2 7 ? 31.387 5.091 11.766 1.00 107.63 7 GLU D N 1
ATOM 10616 C CA . GLU D 2 7 ? 30.468 4.013 12.101 1.00 112.37 7 GLU D CA 1
ATOM 10617 C C . GLU D 2 7 ? 31.121 2.707 11.683 1.00 113.22 7 GLU D C 1
ATOM 10618 O O . GLU D 2 7 ? 31.721 2.651 10.617 1.00 115.54 7 GLU D O 1
ATOM 10624 N N . ASP D 2 8 ? 31.025 1.699 12.551 1.00 111.26 8 ASP D N 1
ATOM 10625 C CA . ASP D 2 8 ? 31.563 0.337 12.371 1.00 114.43 8 ASP D CA 1
ATOM 10626 C C . ASP D 2 8 ? 32.975 0.180 12.910 1.00 114.41 8 ASP D C 1
ATOM 10627 O O . ASP D 2 8 ? 33.520 -0.923 12.937 1.00 113.79 8 ASP D O 1
ATOM 10632 N N . THR D 2 9 ? 33.554 1.275 13.375 1.00 114.19 9 THR D N 1
ATOM 10633 C CA . THR D 2 9 ? 34.888 1.209 13.937 1.00 109.05 9 THR D CA 1
ATOM 10634 C C . THR D 2 9 ? 34.832 1.134 15.452 1.00 108.00 9 THR D C 1
ATOM 10635 O O . THR D 2 9 ? 33.759 1.081 16.053 1.00 106.46 9 THR D O 1
ATOM 10639 N N . ARG D 2 10 ? 36.014 1.119 16.055 1.00 112.38 10 ARG D N 1
ATOM 10640 C CA . ARG D 2 10 ? 36.172 0.924 17.489 1.00 111.44 10 ARG D CA 1
ATOM 10641 C C . ARG D 2 10 ? 36.089 2.254 18.218 1.00 107.38 10 ARG D C 1
ATOM 10642 O O . ARG D 2 10 ? 35.810 2.302 19.417 1.00 106.61 10 ARG D O 1
ATOM 10650 N N . ILE D 2 11 ? 36.335 3.328 17.471 1.00 107.54 11 ILE D N 1
ATOM 10651 C CA . ILE D 2 11 ? 36.309 4.698 17.987 1.00 108.57 11 ILE D CA 1
ATOM 10652 C C . ILE D 2 11 ? 35.063 4.992 18.825 1.00 108.06 11 ILE D C 1
ATOM 10653 O O . ILE D 2 11 ? 33.936 4.807 18.356 1.00 105.47 11 ILE D O 1
ATOM 10658 N N . PRO D 2 12 ? 35.269 5.438 20.078 1.00 108.50 12 PRO D N 1
ATOM 10659 C CA . PRO D 2 12 ? 34.186 5.795 21.001 1.00 106.07 12 PRO D CA 1
ATOM 10660 C C . PRO D 2 12 ? 33.239 6.844 20.410 1.00 104.33 12 PRO D C 1
ATOM 10661 O O . PRO D 2 12 ? 33.695 7.885 19.933 1.00 103.41 12 PRO D O 1
ATOM 10665 N N . LYS D 2 13 ? 31.939 6.572 20.436 1.00 105.01 13 LYS D N 1
ATOM 10666 C CA . LYS D 2 13 ? 30.965 7.485 19.845 1.00 105.45 13 LYS D CA 1
ATOM 10667 C C . LYS D 2 13 ? 30.175 8.306 20.868 1.00 104.88 13 LYS D C 1
ATOM 10668 O O . LYS D 2 13 ? 29.601 9.336 20.530 1.00 104.37 13 LYS D O 1
ATOM 10674 N N . ARG D 2 14 ? 30.134 7.841 22.113 1.00 105.28 14 ARG D N 1
ATOM 10675 C CA . ARG D 2 14 ? 29.486 8.597 23.178 1.00 106.87 14 ARG D CA 1
ATOM 10676 C C . ARG D 2 14 ? 30.534 9.415 23.911 1.00 102.72 14 ARG D C 1
ATOM 10677 O O . ARG D 2 14 ? 31.690 9.018 23.969 1.00 102.87 14 ARG D O 1
ATOM 10685 N N . ILE D 2 15 ? 30.133 10.552 24.474 1.00 105.24 15 ILE D N 1
ATOM 10686 C CA . ILE D 2 15 ? 31.085 11.463 25.118 1.00 101.46 15 ILE D CA 1
ATOM 10687 C C . ILE D 2 15 ? 31.648 10.906 26.431 1.00 101.27 15 ILE D C 1
ATOM 10688 O O . ILE D 2 15 ? 32.742 11.272 26.837 1.00 103.25 15 ILE D O 1
ATOM 10693 N N . SER D 2 16 ? 30.915 10.011 27.084 1.00 105.14 16 SER D N 1
ATOM 10694 C CA . SER D 2 16 ? 31.417 9.380 28.292 1.00 103.37 16 SER D CA 1
ATOM 10695 C C . SER D 2 16 ? 32.500 8.368 27.932 1.00 103.93 16 SER D C 1
ATOM 10696 O O . SER D 2 16 ? 33.527 8.264 28.608 1.00 106.28 16 SER D O 1
ATOM 10699 N N . GLU D 2 17 ? 32.268 7.619 26.861 1.00 106.70 17 GLU D N 1
ATOM 10700 C CA . GLU D 2 17 ? 33.243 6.642 26.399 1.00 107.21 17 GLU D CA 1
ATOM 10701 C C . GLU D 2 17 ? 34.485 7.310 25.831 1.00 102.03 17 GLU D C 1
ATOM 10702 O O . GLU D 2 17 ? 35.557 6.706 25.807 1.00 102.69 17 GLU D O 1
ATOM 10708 N N . ALA D 2 18 ? 34.340 8.543 25.355 1.00 99.94 18 ALA D N 1
ATOM 10709 C CA . ALA D 2 18 ? 35.470 9.255 24.776 1.00 100.51 18 ALA D CA 1
ATOM 10710 C C . ALA D 2 18 ? 36.304 9.892 25.875 1.00 102.14 18 ALA D C 1
ATOM 10711 O O . ALA D 2 18 ? 37.497 10.146 25.696 1.00 98.29 18 ALA D O 1
ATOM 10713 N N . LEU D 2 19 ? 35.671 10.137 27.018 1.00 104.35 19 LEU D N 1
ATOM 10714 C CA . LEU D 2 19 ? 36.323 10.838 28.121 1.00 104.18 19 LEU D CA 1
ATOM 10715 C C . LEU D 2 19 ? 37.336 9.961 28.832 1.00 102.95 19 LEU D C 1
ATOM 10716 O O . LEU D 2 19 ? 38.269 10.466 29.449 1.00 102.06 19 LEU D O 1
ATOM 10721 N N . SER D 2 20 ? 37.156 8.646 28.731 1.00 105.30 20 SER D N 1
ATOM 10722 C CA . SER D 2 20 ? 38.091 7.705 29.345 1.00 106.95 20 SER D CA 1
ATOM 10723 C C . SER D 2 20 ? 39.447 7.718 28.643 1.00 102.74 20 SER D C 1
ATOM 10724 O O . SER D 2 20 ? 40.422 7.173 29.162 1.00 108.65 20 SER D O 1
ATOM 10727 N N . HIS D 2 21 ? 39.496 8.343 27.468 1.00 102.09 21 HIS D N 1
ATOM 10728 C CA . HIS D 2 21 ? 40.740 8.565 26.732 1.00 100.75 21 HIS D CA 1
ATOM 10729 C C . HIS D 2 21 ? 41.114 10.036 26.705 1.00 98.43 21 HIS D C 1
ATOM 10730 O O . HIS D 2 21 ? 41.984 10.445 25.941 1.00 98.63 21 HIS D O 1
ATOM 10737 N N . GLN D 2 22 ? 40.446 10.835 27.528 1.00 99.54 22 GLN D N 1
ATOM 10738 C CA . GLN D 2 22 ? 40.742 12.266 27.596 1.00 103.26 22 GLN D CA 1
ATOM 10739 C C . GLN D 2 22 ? 41.040 12.697 29.021 1.00 103.94 22 GLN D C 1
ATOM 10740 O O . GLN D 2 22 ? 40.158 12.663 29.884 1.00 103.66 22 GLN D O 1
ATOM 10746 N N . PRO D 2 23 ? 42.298 13.085 29.282 1.00 106.47 23 PRO D N 1
ATOM 10747 C CA . PRO D 2 23 ? 42.678 13.606 30.598 1.00 108.28 23 PRO D CA 1
ATOM 10748 C C . PRO D 2 23 ? 41.976 14.922 30.882 1.00 106.50 23 PRO D C 1
ATOM 10749 O O . PRO D 2 23 ? 41.930 15.780 29.995 1.00 106.40 23 PRO D O 1
ATOM 10753 N N . LEU D 2 24 ? 41.437 15.072 32.088 1.00 104.93 24 LEU D N 1
ATOM 10754 C CA . LEU D 2 24 ? 40.803 16.322 32.485 1.00 105.29 24 LEU D CA 1
ATOM 10755 C C . LEU D 2 24 ? 41.859 17.412 32.684 1.00 103.88 24 LEU D C 1
ATOM 10756 O O . LEU D 2 24 ? 42.111 17.844 33.805 1.00 105.68 24 LEU D O 1
ATOM 10761 N N . ASN D 2 25 ? 42.468 17.864 31.593 1.00 105.48 25 ASN D N 1
ATOM 10762 C CA . ASN D 2 25 ? 43.616 18.766 31.679 1.00 104.34 25 ASN D CA 1
ATOM 10763 C C . ASN D 2 25 ? 43.286 20.215 31.999 1.00 102.40 25 ASN D C 1
ATOM 10764 O O . ASN D 2 25 ? 44.125 21.090 31.818 1.00 101.56 25 ASN D O 1
ATOM 10769 N N . HIS D 2 26 ? 42.067 20.483 32.448 1.00 106.15 26 HIS D N 1
ATOM 10770 C CA . HIS D 2 26 ? 41.705 21.845 32.842 1.00 108.71 26 HIS D CA 1
ATOM 10771 C C . HIS D 2 26 ? 41.754 21.921 34.373 1.00 102.76 26 HIS D C 1
ATOM 10772 O O . HIS D 2 26 ? 41.902 22.998 34.945 1.00 102.28 26 HIS D O 1
ATOM 10779 N N . LEU D 2 27 ? 41.670 20.755 35.014 1.00 100.51 27 LEU D N 1
ATOM 10780 C CA . LEU D 2 27 ? 41.852 20.627 36.464 1.00 107.04 27 LEU D CA 1
ATOM 10781 C C . LEU D 2 27 ? 43.341 20.544 36.831 1.00 103.17 27 LEU D C 1
ATOM 10782 O O . LEU D 2 27 ? 43.897 19.460 36.979 1.00 102.10 27 LEU D O 1
ATOM 10787 N N . VAL D 2 28 ? 43.964 21.708 36.977 1.00 103.92 28 VAL D N 1
ATOM 10788 C CA . VAL D 2 28 ? 45.400 21.828 37.214 1.00 111.11 28 VAL D CA 1
ATOM 10789 C C . VAL D 2 28 ? 45.769 21.891 38.708 1.00 113.93 28 VAL D C 1
ATOM 10790 O O . VAL D 2 28 ? 45.209 22.711 39.442 1.00 114.52 28 VAL D O 1
ATOM 10794 N N . PRO D 2 29 ? 46.715 21.033 39.158 1.00 113.58 29 PRO D N 1
ATOM 10795 C CA . PRO D 2 29 ? 47.123 21.040 40.573 1.00 114.55 29 PRO D CA 1
ATOM 10796 C C . PRO D 2 29 ? 47.940 22.273 40.956 1.00 111.24 29 PRO D C 1
ATOM 10797 O O . PRO D 2 29 ? 48.854 22.683 40.234 1.00 108.85 29 PRO D O 1
ATOM 10801 N N . LYS D 2 30 ? 47.595 22.863 42.094 1.00 114.95 30 LYS D N 1
ATOM 10802 C CA . LYS D 2 30 ? 48.170 24.146 42.493 1.00 118.43 30 LYS D CA 1
ATOM 10803 C C . LYS D 2 30 ? 48.710 24.180 43.941 1.00 114.23 30 LYS D C 1
ATOM 10804 O O . LYS D 2 30 ? 49.277 25.183 44.378 1.00 110.17 30 LYS D O 1
ATOM 10810 N N . ARG D 2 31 ? 48.545 23.075 44.665 1.00 115.11 31 ARG D N 1
ATOM 10811 C CA . ARG D 2 31 ? 48.781 23.038 46.115 1.00 118.07 31 ARG D CA 1
ATOM 10812 C C . ARG D 2 31 ? 50.233 23.247 46.527 1.00 115.73 31 ARG D C 1
ATOM 10813 O O . ARG D 2 31 ? 50.516 23.934 47.505 1.00 115.25 31 ARG D O 1
ATOM 10821 N N . GLU D 2 32 ? 51.147 22.644 45.778 1.00 116.71 32 GLU D N 1
ATOM 10822 C CA . GLU D 2 32 ? 52.579 22.745 46.042 1.00 116.34 32 GLU D CA 1
ATOM 10823 C C . GLU D 2 32 ? 53.157 24.114 45.690 1.00 112.07 32 GLU D C 1
ATOM 10824 O O . GLU D 2 32 ? 54.345 24.362 45.857 1.00 113.80 32 GLU D O 1
ATOM 10830 N N . LEU D 2 33 ? 52.302 24.995 45.197 1.00 110.36 33 LEU D N 1
ATOM 10831 C CA . LEU D 2 33 ? 52.697 26.359 44.902 1.00 113.02 33 LEU D CA 1
ATOM 10832 C C . LEU D 2 33 ? 52.771 27.173 46.188 1.00 113.93 33 LEU D C 1
ATOM 10833 O O . LEU D 2 33 ? 53.686 27.974 46.387 1.00 115.42 33 LEU D O 1
ATOM 10838 N N . SER D 2 34 ? 51.791 26.963 47.060 1.00 113.26 34 SER D N 1
ATOM 10839 C CA . SER D 2 34 ? 51.732 27.662 48.338 1.00 115.50 34 SER D CA 1
ATOM 10840 C C . SER D 2 34 ? 52.820 27.146 49.284 1.00 114.46 34 SER D C 1
ATOM 10841 O O . SER D 2 34 ? 53.418 27.905 50.056 1.00 111.98 34 SER D O 1
ATOM 10844 N N . ARG D 2 35 ? 53.077 25.848 49.197 1.00 113.64 35 ARG D N 1
ATOM 10845 C CA . ARG D 2 35 ? 53.999 25.183 50.091 1.00 112.64 35 ARG D CA 1
ATOM 10846 C C . ARG D 2 35 ? 55.417 25.693 49.971 1.00 114.05 35 ARG D C 1
ATOM 10847 O O . ARG D 2 35 ? 56.194 25.579 50.914 1.00 116.74 35 ARG D O 1
ATOM 10855 N N . LEU D 2 36 ? 55.770 26.265 48.827 1.00 114.97 36 LEU D N 1
ATOM 10856 C CA . LEU D 2 36 ? 57.132 26.771 48.690 1.00 115.99 36 LEU D CA 1
ATOM 10857 C C . LEU D 2 36 ? 57.269 28.200 49.198 1.00 117.16 36 LEU D C 1
ATOM 10858 O O . LEU D 2 36 ? 58.363 28.753 49.209 1.00 121.13 36 LEU D O 1
ATOM 10863 N N . LEU D 2 37 ? 56.164 28.796 49.627 1.00 118.97 37 LEU D N 1
ATOM 10864 C CA . LEU D 2 37 ? 56.231 30.103 50.273 1.00 121.41 37 LEU D CA 1
ATOM 10865 C C . LEU D 2 37 ? 56.057 30.008 51.789 1.00 123.50 37 LEU D C 1
ATOM 10866 O O . LEU D 2 37 ? 56.599 30.818 52.543 1.00 123.99 37 LEU D O 1
ATOM 10871 N N . SER D 2 38 ? 55.305 29.008 52.232 1.00 122.64 38 SER D N 1
ATOM 10872 C CA . SER D 2 38 ? 54.936 28.880 53.639 1.00 124.11 38 SER D CA 1
ATOM 10873 C C . SER D 2 38 ? 56.137 28.605 54.556 1.00 127.50 38 SER D C 1
ATOM 10874 O O . SER D 2 38 ? 56.032 28.730 55.778 1.00 127.04 38 SER D O 1
ATOM 10877 N N . LYS D 2 39 ? 57.274 28.239 53.968 1.00 130.48 39 LYS D N 1
ATOM 10878 C CA . LYS D 2 39 ? 58.466 27.892 54.739 1.00 135.07 39 LYS D CA 1
ATOM 10879 C C . LYS D 2 39 ? 59.070 29.077 55.492 1.00 164.84 39 LYS D C 1
ATOM 10880 O O . LYS D 2 39 ? 58.549 30.190 55.461 1.00 133.74 39 LYS D O 1
ATOM 10886 N N . ILE D 2 43 ? 61.753 31.803 62.286 1.00 107.20 43 ILE D N 1
ATOM 10887 C CA . ILE D 2 43 ? 61.265 32.179 63.613 1.00 106.86 43 ILE D CA 1
ATOM 10888 C C . ILE D 2 43 ? 62.185 31.765 64.764 1.00 105.24 43 ILE D C 1
ATOM 10889 O O . ILE D 2 43 ? 62.498 30.579 64.934 1.00 103.91 43 ILE D O 1
ATOM 10894 N N . SER D 2 44 ? 62.588 32.747 65.567 1.00 103.65 44 SER D N 1
ATOM 10895 C CA . SER D 2 44 ? 63.390 32.498 66.760 1.00 104.76 44 SER D CA 1
ATOM 10896 C C . SER D 2 44 ? 63.228 33.627 67.778 1.00 99.51 44 SER D C 1
ATOM 10897 O O . SER D 2 44 ? 63.001 34.777 67.401 1.00 97.55 44 SER D O 1
ATOM 10900 N N . VAL D 2 45 ? 63.344 33.291 69.064 1.00 100.67 45 VAL D N 1
ATOM 10901 C CA . VAL D 2 45 ? 63.268 34.290 70.132 1.00 96.18 45 VAL D CA 1
ATOM 10902 C C . VAL D 2 45 ? 64.653 34.695 70.630 1.00 96.33 45 VAL D C 1
ATOM 10903 O O . VAL D 2 45 ? 65.490 33.858 70.977 1.00 97.98 45 VAL D O 1
ATOM 10907 N N . GLN D 2 46 ? 64.898 35.994 70.662 1.00 94.31 46 GLN D N 1
ATOM 10908 C CA . GLN D 2 46 ? 66.164 36.476 71.166 1.00 95.26 46 GLN D CA 1
ATOM 10909 C C . GLN D 2 46 ? 65.955 37.470 72.314 1.00 96.91 46 GLN D C 1
ATOM 10910 O O . GLN D 2 46 ? 65.052 38.315 72.266 1.00 95.03 46 GLN D O 1
ATOM 10916 N N . LEU D 2 47 ? 66.773 37.328 73.359 1.00 95.19 47 LEU D N 1
ATOM 10917 C CA . LEU D 2 47 ? 66.813 38.283 74.456 1.00 92.62 47 LEU D CA 1
ATOM 10918 C C . LEU D 2 47 ? 67.678 39.477 74.074 1.00 93.76 47 LEU D C 1
ATOM 10919 O O . LEU D 2 47 ? 68.765 39.317 73.534 1.00 96.88 47 LEU D O 1
ATOM 10924 N N . GLU D 2 48 ? 67.199 40.677 74.353 1.00 96.11 48 GLU D N 1
ATOM 10925 C CA . GLU D 2 48 ? 68.023 41.855 74.151 1.00 101.95 48 GLU D CA 1
ATOM 10926 C C . GLU D 2 48 ? 68.610 42.248 75.509 1.00 100.69 48 GLU D C 1
ATOM 10927 O O . GLU D 2 48 ? 67.895 42.732 76.377 1.00 100.63 48 GLU D O 1
ATOM 10933 N N . SER D 2 49 ? 69.911 42.029 75.699 1.00 104.34 49 SER D N 1
ATOM 10934 C CA . SER D 2 49 ? 70.503 42.076 77.038 1.00 100.65 49 SER D CA 1
ATOM 10935 C C . SER D 2 49 ? 71.777 42.908 77.221 1.00 103.64 49 SER D C 1
ATOM 10936 O O . SER D 2 49 ? 72.133 43.228 78.360 1.00 105.55 49 SER D O 1
ATOM 10939 N N . GLU D 2 50 ? 72.453 43.247 76.123 1.00 104.89 50 GLU D N 1
ATOM 10940 C CA . GLU D 2 50 ? 73.695 44.054 76.146 1.00 107.72 50 GLU D CA 1
ATOM 10941 C C . GLU D 2 50 ? 74.895 43.306 76.737 1.00 102.87 50 GLU D C 1
ATOM 10942 O O . GLU D 2 50 ? 75.509 43.754 77.701 1.00 102.23 50 GLU D O 1
ATOM 10948 N N . ASP D 2 51 ? 75.217 42.175 76.116 1.00 101.52 51 ASP D N 1
ATOM 10949 C CA . ASP D 2 51 ? 76.308 41.287 76.503 1.00 97.03 51 ASP D CA 1
ATOM 10950 C C . ASP D 2 51 ? 76.270 40.910 77.986 1.00 96.05 51 ASP D C 1
ATOM 10951 O O . ASP D 2 51 ? 75.301 41.223 78.696 1.00 97.43 51 ASP D O 1
ATOM 10956 N N . ALA D 2 52 ? 77.322 40.210 78.420 1.00 90.49 52 ALA D N 1
ATOM 10957 C CA . ALA D 2 52 ? 77.510 39.772 79.809 1.00 86.26 52 ALA D CA 1
ATOM 10958 C C . ALA D 2 52 ? 78.968 39.356 80.079 1.00 80.75 52 ALA D C 1
ATOM 10959 O O . ALA D 2 52 ? 79.350 39.123 81.213 1.00 81.76 52 ALA D O 1
ATOM 10961 N N . PHE D 2 53 ? 79.767 39.252 79.023 1.00 85.24 53 PHE D N 1
ATOM 10962 C CA . PHE D 2 53 ? 81.181 38.903 79.130 1.00 84.63 53 PHE D CA 1
ATOM 10963 C C . PHE D 2 53 ? 82.047 40.132 78.848 1.00 83.95 53 PHE D C 1
ATOM 10964 O O . PHE D 2 53 ? 81.977 40.693 77.757 1.00 88.75 53 PHE D O 1
ATOM 10972 N N . GLU D 2 54 ? 82.859 40.542 79.819 1.00 82.82 54 GLU D N 1
ATOM 10973 C CA . GLU D 2 54 ? 83.724 41.715 79.662 1.00 93.03 54 GLU D CA 1
ATOM 10974 C C . GLU D 2 54 ? 84.764 41.523 78.561 1.00 86.90 54 GLU D C 1
ATOM 10975 O O . GLU D 2 54 ? 85.133 40.395 78.240 1.00 85.28 54 GLU D O 1
ATOM 10981 N N . GLU D 2 55 ? 85.233 42.631 77.991 1.00 90.04 55 GLU D N 1
ATOM 10982 C CA . GLU D 2 55 ? 86.290 42.579 76.993 1.00 93.00 55 GLU D CA 1
ATOM 10983 C C . GLU D 2 55 ? 87.578 42.188 77.662 1.00 88.39 55 GLU D C 1
ATOM 10984 O O . GLU D 2 55 ? 87.754 42.412 78.853 1.00 89.12 55 GLU D O 1
ATOM 10990 N N . VAL D 2 56 ? 88.475 41.596 76.887 1.00 87.05 56 VAL D N 1
ATOM 10991 C CA . VAL D 2 56 ? 89.814 41.277 77.348 1.00 85.72 56 VAL D CA 1
ATOM 10992 C C . VAL D 2 56 ? 90.760 42.399 76.930 1.00 85.66 56 VAL D C 1
ATOM 10993 O O . VAL D 2 56 ? 90.426 43.171 76.029 1.00 85.43 56 VAL D O 1
ATOM 10997 N N . PRO D 2 57 ? 91.922 42.525 77.604 1.00 85.60 57 PRO D N 1
ATOM 10998 C CA . PRO D 2 57 ? 92.885 43.536 77.147 1.00 86.07 57 PRO D CA 1
ATOM 10999 C C . PRO D 2 57 ? 93.255 43.297 75.686 1.00 84.50 57 PRO D C 1
ATOM 11000 O O . PRO D 2 57 ? 93.385 42.143 75.282 1.00 82.15 57 PRO D O 1
ATOM 11004 N N . GLU D 2 58 ? 93.403 44.359 74.904 1.00 88.68 58 GLU D N 1
ATOM 11005 C CA . GLU D 2 58 ? 93.643 44.207 73.471 1.00 88.69 58 GLU D CA 1
ATOM 11006 C C . GLU D 2 58 ? 95.006 43.595 73.197 1.00 82.79 58 GLU D C 1
ATOM 11007 O O . GLU D 2 58 ? 95.257 43.086 72.110 1.00 81.89 58 GLU D O 1
ATOM 11013 N N . GLU D 2 59 ? 95.874 43.648 74.203 1.00 88.04 59 GLU D N 1
ATOM 11014 C CA . GLU D 2 59 ? 97.252 43.156 74.118 1.00 84.27 59 GLU D CA 1
ATOM 11015 C C . GLU D 2 59 ? 97.292 41.641 74.134 1.00 77.68 59 GLU D C 1
ATOM 11016 O O . GLU D 2 59 ? 98.169 41.009 73.544 1.00 76.18 59 GLU D O 1
ATOM 11022 N N . LEU D 2 60 ? 96.324 41.069 74.833 1.00 78.08 60 LEU D N 1
ATOM 11023 C CA . LEU D 2 60 ? 96.208 39.641 74.957 1.00 72.75 60 LEU D CA 1
ATOM 11024 C C . LEU D 2 60 ? 95.842 39.001 73.615 1.00 76.88 60 LEU D C 1
ATOM 11025 O O . LEU D 2 60 ? 96.099 37.806 73.407 1.00 76.51 60 LEU D O 1
ATOM 11030 N N . TRP D 2 61 ? 95.257 39.788 72.697 1.00 75.22 61 TRP D N 1
ATOM 11031 C CA . TRP D 2 61 ? 94.987 39.294 71.336 1.00 74.44 61 TRP D CA 1
ATOM 11032 C C . TRP D 2 61 ? 96.286 38.998 70.578 1.00 74.00 61 TRP D C 1
ATOM 11033 O O . TRP D 2 61 ? 96.264 38.331 69.554 1.00 75.72 61 TRP D O 1
ATOM 11044 N N . GLN D 2 62 ? 97.420 39.450 71.110 1.00 79.34 62 GLN D N 1
ATOM 11045 C CA . GLN D 2 62 ? 98.723 39.177 70.509 1.00 76.66 62 GLN D CA 1
ATOM 11046 C C . GLN D 2 62 ? 99.412 37.935 71.078 1.00 75.11 62 GLN D C 1
ATOM 11047 O O . GLN D 2 62 ? 100.535 37.613 70.699 1.00 76.47 62 GLN D O 1
ATOM 11053 N N . TYR D 2 63 ? 98.730 37.222 71.966 1.00 74.23 63 TYR D N 1
ATOM 11054 C CA . TYR D 2 63 ? 99.260 35.965 72.483 1.00 76.62 63 TYR D CA 1
ATOM 11055 C C . TYR D 2 63 ? 99.616 35.027 71.324 1.00 76.62 63 TYR D C 1
ATOM 11056 O O . TYR D 2 63 ? 98.739 34.602 70.577 1.00 79.93 63 TYR D O 1
ATOM 11065 N N . PRO D 2 64 ? 100.914 34.709 71.176 1.00 79.69 64 PRO D N 1
ATOM 11066 C CA . PRO D 2 64 ? 101.442 33.986 70.012 1.00 81.61 64 PRO D CA 1
ATOM 11067 C C . PRO D 2 64 ? 101.370 32.462 70.055 1.00 78.93 64 PRO D C 1
ATOM 11068 O O . PRO D 2 64 ? 101.856 31.840 69.123 1.00 84.39 64 PRO D O 1
ATOM 11072 N N . HIS D 2 65 ? 100.804 31.861 71.089 1.00 78.71 65 HIS D N 1
ATOM 11073 C CA . HIS D 2 65 ? 100.857 30.400 71.187 1.00 82.60 65 HIS D CA 1
ATOM 11074 C C . HIS D 2 65 ? 99.452 29.781 71.178 1.00 75.46 65 HIS D C 1
ATOM 11075 O O . HIS D 2 65 ? 98.498 30.429 71.567 1.00 73.02 65 HIS D O 1
ATOM 11082 N N . PRO D 2 66 ? 99.333 28.522 70.715 1.00 78.73 66 PRO D N 1
ATOM 11083 C CA . PRO D 2 66 ? 98.029 27.843 70.697 1.00 79.60 66 PRO D CA 1
ATOM 11084 C C . PRO D 2 66 ? 97.446 27.664 72.092 1.00 75.81 66 PRO D C 1
ATOM 11085 O O . PRO D 2 66 ? 98.178 27.297 72.999 1.00 77.21 66 PRO D O 1
ATOM 11089 N N . ILE D 2 67 ? 96.156 27.936 72.261 1.00 75.01 67 ILE D N 1
ATOM 11090 C CA . ILE D 2 67 ? 95.452 27.601 73.494 1.00 74.44 67 ILE D CA 1
ATOM 11091 C C . ILE D 2 67 ? 94.631 26.345 73.264 1.00 74.28 67 ILE D C 1
ATOM 11092 O O . ILE D 2 67 ? 94.074 26.132 72.190 1.00 77.99 67 ILE D O 1
ATOM 11097 N N . ASP D 2 68 ? 94.573 25.497 74.276 1.00 79.35 68 ASP D N 1
ATOM 11098 C CA . ASP D 2 68 ? 93.833 24.263 74.170 1.00 81.99 68 ASP D CA 1
ATOM 11099 C C . ASP D 2 68 ? 92.367 24.469 74.579 1.00 80.26 68 ASP D C 1
ATOM 11100 O O . ASP D 2 68 ? 92.039 24.594 75.762 1.00 78.79 68 ASP D O 1
ATOM 11105 N N . LEU D 2 69 ? 91.489 24.539 73.583 1.00 82.15 69 LEU D N 1
ATOM 11106 C CA . LEU D 2 69 ? 90.059 24.479 73.837 1.00 82.16 69 LEU D CA 1
ATOM 11107 C C . LEU D 2 69 ? 89.826 22.997 73.865 1.00 85.23 69 LEU D C 1
ATOM 11108 O O . LEU D 2 69 ? 90.605 22.264 73.257 1.00 90.14 69 LEU D O 1
ATOM 11113 N N . ASP D 2 70 ? 88.803 22.545 74.580 1.00 86.56 70 ASP D N 1
ATOM 11114 C CA . ASP D 2 70 ? 88.620 21.109 74.827 1.00 87.63 70 ASP D CA 1
ATOM 11115 C C . ASP D 2 70 ? 89.869 20.443 75.413 1.00 86.16 70 ASP D C 1
ATOM 11116 O O . ASP D 2 70 ? 90.651 19.836 74.677 1.00 88.15 70 ASP D O 1
ATOM 11121 N N . PRO D 2 71 ? 90.068 20.555 76.739 1.00 89.65 71 PRO D N 1
ATOM 11122 C CA . PRO D 2 71 ? 91.116 19.726 77.344 1.00 85.84 71 PRO D CA 1
ATOM 11123 C C . PRO D 2 71 ? 90.612 18.346 77.771 1.00 86.05 71 PRO D C 1
ATOM 11124 O O . PRO D 2 71 ? 90.993 17.935 78.869 1.00 78.91 71 PRO D O 1
ATOM 11128 N N . LEU D 2 72 ? 89.783 17.688 76.932 1.00 86.87 72 LEU D N 1
ATOM 11129 C CA . LEU D 2 72 ? 89.381 16.265 77.047 1.00 83.62 72 LEU D CA 1
ATOM 11130 C C . LEU D 2 72 ? 88.379 15.738 75.966 1.00 92.59 72 LEU D C 1
ATOM 11131 O O . LEU D 2 72 ? 88.674 14.794 75.235 1.00 94.70 72 LEU D O 1
ATOM 11136 N N . ARG D 2 73 ? 87.220 16.385 75.845 1.00 97.83 73 ARG D N 1
ATOM 11137 C CA . ARG D 2 73 ? 85.948 15.749 75.435 1.00 97.20 73 ARG D CA 1
ATOM 11138 C C . ARG D 2 73 ? 85.734 15.158 74.021 1.00 100.32 73 ARG D C 1
ATOM 11139 O O . ARG D 2 73 ? 84.737 14.480 73.786 1.00 100.02 73 ARG D O 1
ATOM 11147 N N . LEU D 2 74 ? 86.631 15.375 73.074 1.00 101.81 74 LEU D N 1
ATOM 11148 C CA . LEU D 2 74 ? 86.307 14.985 71.693 1.00 104.02 74 LEU D CA 1
ATOM 11149 C C . LEU D 2 74 ? 86.503 13.494 71.369 1.00 107.96 74 LEU D C 1
ATOM 11150 O O . LEU D 2 74 ? 86.247 13.066 70.242 1.00 105.64 74 LEU D O 1
ATOM 11155 N N . GLU D 2 75 ? 86.940 12.708 72.352 1.00 110.74 75 GLU D N 1
ATOM 11156 C CA . GLU D 2 75 ? 86.991 11.251 72.217 1.00 109.93 75 GLU D CA 1
ATOM 11157 C C . GLU D 2 75 ? 86.843 10.553 73.568 1.00 117.44 75 GLU D C 1
ATOM 11158 O O . GLU D 2 75 ? 85.737 10.222 73.993 1.00 101.31 75 GLU D O 1
ATOM 11164 N N . GLN D 2 78 ? 83.212 11.299 73.435 1.00 107.99 78 GLN D N 1
ATOM 11165 C CA . GLN D 2 78 ? 82.392 11.106 72.241 1.00 111.16 78 GLN D CA 1
ATOM 11166 C C . GLN D 2 78 ? 82.444 12.313 71.298 1.00 107.37 78 GLN D C 1
ATOM 11167 O O . GLN D 2 78 ? 82.087 13.430 71.672 1.00 107.54 78 GLN D O 1
ATOM 11173 N N . PRO D 2 79 ? 82.893 12.084 70.059 1.00 106.40 79 PRO D N 1
ATOM 11174 C CA . PRO D 2 79 ? 83.045 13.141 69.053 1.00 103.24 79 PRO D CA 1
ATOM 11175 C C . PRO D 2 79 ? 81.713 13.671 68.529 1.00 103.65 79 PRO D C 1
ATOM 11176 O O . PRO D 2 79 ? 80.691 12.980 68.570 1.00 104.16 79 PRO D O 1
ATOM 11180 N N . LEU D 2 80 ? 81.740 14.907 68.044 1.00 104.55 80 LEU D N 1
ATOM 11181 C CA . LEU D 2 80 ? 80.552 15.574 67.534 1.00 99.66 80 LEU D CA 1
ATOM 11182 C C . LEU D 2 80 ? 80.236 15.139 66.116 1.00 97.06 80 LEU D C 1
ATOM 11183 O O . LEU D 2 80 ? 81.121 15.100 65.265 1.00 98.27 80 LEU D O 1
ATOM 11188 N N . ARG D 2 81 ? 78.966 14.827 65.870 1.00 101.76 81 ARG D N 1
ATOM 11189 C CA . ARG D 2 81 ? 78.473 14.492 64.535 1.00 98.00 81 ARG D CA 1
ATOM 11190 C C . ARG D 2 81 ? 77.799 15.716 63.926 1.00 92.16 81 ARG D C 1
ATOM 11191 O O . ARG D 2 81 ? 76.968 16.348 64.566 1.00 90.83 81 ARG D O 1
ATOM 11199 N N . PHE D 2 82 ? 78.168 16.067 62.701 1.00 95.87 82 PHE D N 1
ATOM 11200 C CA . PHE D 2 82 ? 77.632 17.277 62.072 1.00 96.41 82 PHE D CA 1
ATOM 11201 C C . PHE D 2 82 ? 76.613 16.960 60.977 1.00 94.72 82 PHE D C 1
ATOM 11202 O O . PHE D 2 82 ? 76.531 15.821 60.515 1.00 97.59 82 PHE D O 1
ATOM 11210 N N . ARG D 2 83 ? 75.832 17.971 60.589 1.00 94.25 83 ARG D N 1
ATOM 11211 C CA . ARG D 2 83 ? 74.770 17.809 59.588 1.00 97.07 83 ARG D CA 1
ATOM 11212 C C . ARG D 2 83 ? 75.266 18.012 58.163 1.00 94.97 83 ARG D C 1
ATOM 11213 O O . ARG D 2 83 ? 75.616 19.123 57.776 1.00 94.60 83 ARG D O 1
ATOM 11221 N N . ARG D 2 84 ? 75.305 16.927 57.391 1.00 98.28 84 ARG D N 1
ATOM 11222 C CA . ARG D 2 84 ? 75.569 17.006 55.954 1.00 103.62 84 ARG D CA 1
ATOM 11223 C C . ARG D 2 84 ? 74.280 17.409 55.232 1.00 101.26 84 ARG D C 1
ATOM 11224 O O . ARG D 2 84 ? 73.290 16.678 55.295 1.00 105.27 84 ARG D O 1
ATOM 11232 N N . PRO D 2 85 ? 74.277 18.582 54.572 1.00 101.80 85 PRO D N 1
ATOM 11233 C CA . PRO D 2 85 ? 73.060 19.113 53.935 1.00 105.96 85 PRO D CA 1
ATOM 11234 C C . PRO D 2 85 ? 72.558 18.244 52.780 1.00 109.09 85 PRO D C 1
ATOM 11235 O O . PRO D 2 85 ? 73.303 17.985 51.834 1.00 111.17 85 PRO D O 1
ATOM 11239 N N . ARG D 2 86 ? 71.305 17.802 52.868 1.00 114.65 86 ARG D N 1
ATOM 11240 C CA . ARG D 2 86 ? 70.677 17.016 51.809 1.00 117.18 86 ARG D CA 1
ATOM 11241 C C . ARG D 2 86 ? 70.500 17.859 50.554 1.00 115.66 86 ARG D C 1
ATOM 11242 O O . ARG D 2 86 ? 69.950 18.954 50.606 1.00 115.43 86 ARG D O 1
ATOM 11250 N N . GLY D 2 87 ? 70.997 17.345 49.434 1.00 119.76 87 GLY D N 1
ATOM 11251 C CA . GLY D 2 87 ? 70.844 17.998 48.148 1.00 122.70 87 GLY D CA 1
ATOM 11252 C C . GLY D 2 87 ? 72.003 18.896 47.769 1.00 127.67 87 GLY D C 1
ATOM 11253 O O . GLY D 2 87 ? 71.856 19.785 46.934 1.00 130.75 87 GLY D O 1
ATOM 11254 N N . ALA D 2 88 ? 73.162 18.656 48.371 1.00 127.31 88 ALA D N 1
ATOM 11255 C CA . ALA D 2 88 ? 74.322 19.519 48.168 1.00 132.28 88 ALA D CA 1
ATOM 11256 C C . ALA D 2 88 ? 75.275 18.981 47.100 1.00 137.69 88 ALA D C 1
ATOM 11257 O O . ALA D 2 88 ? 75.179 17.828 46.691 1.00 138.29 88 ALA D O 1
ATOM 11259 N N . ARG D 2 89 ? 76.194 19.835 46.656 1.00 140.23 89 ARG D N 1
ATOM 11260 C CA . ARG D 2 89 ? 77.131 19.511 45.580 1.00 142.17 89 ARG D CA 1
ATOM 11261 C C . ARG D 2 89 ? 78.497 19.036 46.110 1.00 142.62 89 ARG D C 1
ATOM 11262 O O . ARG D 2 89 ? 78.932 19.439 47.193 1.00 140.44 89 ARG D O 1
ATOM 11270 N N . LEU D 2 90 ? 79.166 18.176 45.341 1.00 145.03 90 LEU D N 1
ATOM 11271 C CA . LEU D 2 90 ? 80.492 17.654 45.695 1.00 145.21 90 LEU D CA 1
ATOM 11272 C C . LEU D 2 90 ? 81.425 17.626 44.474 1.00 147.54 90 LEU D C 1
ATOM 11273 O O . LEU D 2 90 ? 81.165 16.920 43.500 1.00 150.50 90 LEU D O 1
ATOM 11278 N N . ASP D 2 91 ? 82.516 18.385 44.532 1.00 144.96 91 ASP D N 1
ATOM 11279 C CA . ASP D 2 91 ? 83.428 18.513 43.391 1.00 150.87 91 ASP D CA 1
ATOM 11280 C C . ASP D 2 91 ? 84.800 17.880 43.601 1.00 152.67 91 ASP D C 1
ATOM 11281 O O . ASP D 2 91 ? 85.436 17.437 42.640 1.00 154.75 91 ASP D O 1
ATOM 11286 N N . TYR D 2 92 ? 85.250 17.849 44.853 1.00 150.42 92 TYR D N 1
ATOM 11287 C CA . TYR D 2 92 ? 86.573 17.327 45.211 1.00 153.16 92 TYR D CA 1
ATOM 11288 C C . TYR D 2 92 ? 87.691 18.025 44.442 1.00 156.04 92 TYR D C 1
ATOM 11289 O O . TYR D 2 92 ? 88.461 17.372 43.742 1.00 158.08 92 TYR D O 1
ATOM 11298 N N . ARG D 2 93 ? 87.787 19.343 44.576 1.00 154.52 93 ARG D N 1
ATOM 11299 C CA . ARG D 2 93 ? 88.756 20.109 43.795 1.00 155.50 93 ARG D CA 1
ATOM 11300 C C . ARG D 2 93 ? 90.103 20.278 44.491 1.00 156.50 93 ARG D C 1
ATOM 11301 O O . ARG D 2 93 ? 91.149 20.117 43.862 1.00 157.49 93 ARG D O 1
ATOM 11309 N N . GLU D 2 94 ? 90.057 20.622 45.780 1.00 153.95 94 GLU D N 1
ATOM 11310 C CA . GLU D 2 94 ? 91.238 20.973 46.588 1.00 151.38 94 GLU D CA 1
ATOM 11311 C C . GLU D 2 94 ? 91.865 22.296 46.141 1.00 149.06 94 GLU D C 1
ATOM 11312 O O . GLU D 2 94 ? 92.902 22.715 46.658 1.00 149.00 94 GLU D O 1
ATOM 11318 N N . ASP D 2 95 ? 91.222 22.957 45.187 1.00 149.92 95 ASP D N 1
ATOM 11319 C CA . ASP D 2 95 ? 91.729 24.210 44.640 1.00 149.76 95 ASP D CA 1
ATOM 11320 C C . ASP D 2 95 ? 91.651 25.344 45.660 1.00 147.63 95 ASP D C 1
ATOM 11321 O O . ASP D 2 95 ? 92.354 26.345 45.545 1.00 147.81 95 ASP D O 1
ATOM 11326 N N . SER D 2 96 ? 90.796 25.169 46.663 1.00 146.54 96 SER D N 1
ATOM 11327 C CA . SER D 2 96 ? 90.547 26.184 47.683 1.00 142.76 96 SER D CA 1
ATOM 11328 C C . SER D 2 96 ? 91.691 26.285 48.682 1.00 140.83 96 SER D C 1
ATOM 11329 O O . SER D 2 96 ? 92.529 25.387 48.775 1.00 140.06 96 SER D O 1
ATOM 11332 N N . SER D 2 97 ? 91.711 27.382 49.434 1.00 138.67 97 SER D N 1
ATOM 11333 C CA . SER D 2 97 ? 92.787 27.651 50.384 1.00 136.09 97 SER D CA 1
ATOM 11334 C C . SER D 2 97 ? 92.654 26.831 51.670 1.00 134.27 97 SER D C 1
ATOM 11335 O O . SER D 2 97 ? 91.586 26.285 51.965 1.00 132.28 97 SER D O 1
ATOM 11338 N N . GLU D 2 98 ? 93.759 26.742 52.413 1.00 133.89 98 GLU D N 1
ATOM 11339 C CA . GLU D 2 98 ? 93.819 25.992 53.663 1.00 131.77 98 GLU D CA 1
ATOM 11340 C C . GLU D 2 98 ? 93.089 26.717 54.784 1.00 126.97 98 GLU D C 1
ATOM 11341 O O . GLU D 2 98 ? 92.873 27.923 54.714 1.00 123.50 98 GLU D O 1
ATOM 11347 N N . ILE D 2 99 ? 92.720 25.974 55.824 1.00 125.49 99 ILE D N 1
ATOM 11348 C CA . ILE D 2 99 ? 91.844 26.500 56.865 1.00 122.62 99 ILE D CA 1
ATOM 11349 C C . ILE D 2 99 ? 92.481 27.632 57.682 1.00 121.70 99 ILE D C 1
ATOM 11350 O O . ILE D 2 99 ? 91.790 28.552 58.107 1.00 119.19 99 ILE D O 1
ATOM 11355 N N . ALA D 2 100 ? 93.795 27.594 57.877 1.00 123.02 100 ALA D N 1
ATOM 11356 C CA . ALA D 2 100 ? 94.458 28.652 58.635 1.00 121.86 100 ALA D CA 1
ATOM 11357 C C . ALA D 2 100 ? 94.732 29.876 57.754 1.00 121.48 100 ALA D C 1
ATOM 11358 O O . ALA D 2 100 ? 95.255 30.885 58.228 1.00 120.04 100 ALA D O 1
ATOM 11360 N N . ASP D 2 101 ? 94.353 29.792 56.480 1.00 124.48 101 ASP D N 1
ATOM 11361 C CA . ASP D 2 101 ? 94.488 30.917 55.546 1.00 122.95 101 ASP D CA 1
ATOM 11362 C C . ASP D 2 101 ? 93.132 31.570 55.261 1.00 120.53 101 ASP D C 1
ATOM 11363 O O . ASP D 2 101 ? 93.046 32.556 54.534 1.00 118.71 101 ASP D O 1
ATOM 11368 N N . LEU D 2 102 ? 92.077 31.006 55.837 1.00 120.08 102 LEU D N 1
ATOM 11369 C CA . LEU D 2 102 ? 90.718 31.508 55.647 1.00 115.80 102 LEU D CA 1
ATOM 11370 C C . LEU D 2 102 ? 90.450 32.792 56.432 1.00 113.92 102 LEU D C 1
ATOM 11371 O O . LEU D 2 102 ? 90.975 32.978 57.530 1.00 114.70 102 LEU D O 1
ATOM 11376 N N . PRO D 2 103 ? 89.629 33.689 55.868 1.00 113.05 103 PRO D N 1
ATOM 11377 C CA . PRO D 2 103 ? 89.155 34.826 56.652 1.00 109.74 103 PRO D CA 1
ATOM 11378 C C . PRO D 2 103 ? 87.892 34.428 57.405 1.00 106.91 103 PRO D C 1
ATOM 11379 O O . PRO D 2 103 ? 87.188 33.539 56.935 1.00 106.16 103 PRO D O 1
ATOM 11383 N N . GLY D 2 104 ? 87.619 35.026 58.560 1.00 106.14 104 GLY D N 1
ATOM 11384 C CA . GLY D 2 104 ? 88.529 35.920 59.254 1.00 106.03 104 GLY D CA 1
ATOM 11385 C C . GLY D 2 104 ? 87.823 36.243 60.573 1.00 101.86 104 GLY D C 1
ATOM 11386 O O . GLY D 2 104 ? 86.740 36.830 60.477 1.00 100.83 104 GLY D O 1
ATOM 11387 N N . MET D 2 105 ? 88.297 35.887 61.787 1.00 94.80 105 MET D N 1
ATOM 11388 C CA . MET D 2 105 ? 89.425 35.011 62.216 1.00 97.72 105 MET D CA 1
ATOM 11389 C C . MET D 2 105 ? 90.768 35.759 62.396 1.00 97.76 105 MET D C 1
ATOM 11390 O O . MET D 2 105 ? 91.429 36.152 61.428 1.00 99.35 105 MET D O 1
ATOM 11395 N N . GLY D 2 106 ? 91.152 35.947 63.658 1.00 91.08 106 GLY D N 1
ATOM 11396 C CA . GLY D 2 106 ? 92.377 36.635 64.010 1.00 92.14 106 GLY D CA 1
ATOM 11397 C C . GLY D 2 106 ? 93.554 35.687 64.181 1.00 88.16 106 GLY D C 1
ATOM 11398 O O . GLY D 2 106 ? 93.418 34.472 64.008 1.00 85.77 106 GLY D O 1
ATOM 11399 N N . GLN D 2 107 ? 94.712 36.234 64.535 1.00 88.86 107 GLN D N 1
ATOM 11400 C CA . GLN D 2 107 ? 95.941 35.442 64.583 1.00 91.64 107 GLN D CA 1
ATOM 11401 C C . GLN D 2 107 ? 95.926 34.359 65.657 1.00 83.36 107 GLN D C 1
ATOM 11402 O O . GLN D 2 107 ? 96.363 33.240 65.417 1.00 82.49 107 GLN D O 1
ATOM 11408 N N . LEU D 2 108 ? 95.409 34.684 66.832 1.00 82.31 108 LEU D N 1
ATOM 11409 C CA . LEU D 2 108 ? 95.257 33.687 67.884 1.00 78.02 108 LEU D CA 1
ATOM 11410 C C . LEU D 2 108 ? 94.277 32.574 67.483 1.00 76.18 108 LEU D C 1
ATOM 11411 O O . LEU D 2 108 ? 94.521 31.406 67.772 1.00 71.33 108 LEU D O 1
ATOM 11416 N N . ALA D 2 109 ? 93.176 32.932 66.817 1.00 79.44 109 ALA D N 1
ATOM 11417 C CA . ALA D 2 109 ? 92.247 31.918 66.289 1.00 81.70 109 ALA D CA 1
ATOM 11418 C C . ALA D 2 109 ? 92.957 31.002 65.290 1.00 80.36 109 ALA D C 1
ATOM 11419 O O . ALA D 2 109 ? 92.740 29.784 65.261 1.00 78.50 109 ALA D O 1
ATOM 11421 N N . ARG D 2 110 ? 93.818 31.607 64.478 1.00 82.16 110 ARG D N 1
ATOM 11422 C CA . ARG D 2 110 ? 94.618 30.871 63.516 1.00 82.01 110 ARG D CA 1
ATOM 11423 C C . ARG D 2 110 ? 95.574 29.929 64.200 1.00 82.49 110 ARG D C 1
ATOM 11424 O O . ARG D 2 110 ? 95.726 28.785 63.757 1.00 88.31 110 ARG D O 1
ATOM 11432 N N . ALA D 2 111 ? 96.195 30.397 65.288 1.00 81.44 111 ALA D N 1
ATOM 11433 C CA . ALA D 2 111 ? 97.156 29.587 66.045 1.00 80.94 111 ALA D CA 1
ATOM 11434 C C . ALA D 2 111 ? 96.522 28.392 66.756 1.00 81.54 111 ALA D C 1
ATOM 11435 O O . ALA D 2 111 ? 97.126 27.324 66.830 1.00 84.97 111 ALA D O 1
ATOM 11437 N N . CYS D 2 112 ? 95.309 28.562 67.279 1.00 80.40 112 CYS D N 1
ATOM 11438 C CA . CYS D 2 112 ? 94.664 27.485 68.025 1.00 78.22 112 CYS D CA 1
ATOM 11439 C C . CYS D 2 112 ? 94.190 26.384 67.091 1.00 80.48 112 CYS D C 1
ATOM 11440 O O . CYS D 2 112 ? 93.813 25.302 67.537 1.00 83.48 112 CYS D O 1
ATOM 11443 N N . LEU D 2 113 ? 94.216 26.672 65.792 1.00 85.77 113 LEU D N 1
ATOM 11444 C CA . LEU D 2 113 ? 93.840 25.706 64.761 1.00 92.49 113 LEU D CA 1
ATOM 11445 C C . LEU D 2 113 ? 95.021 24.812 64.361 1.00 97.74 113 LEU D C 1
ATOM 11446 O O . LEU D 2 113 ? 94.829 23.691 63.877 1.00 102.49 113 LEU D O 1
ATOM 11451 N N . SER D 2 114 ? 96.235 25.321 64.573 1.00 95.94 114 SER D N 1
ATOM 11452 C CA . SER D 2 114 ? 97.464 24.731 64.030 1.00 101.87 114 SER D CA 1
ATOM 11453 C C . SER D 2 114 ? 97.558 23.199 64.088 1.00 108.25 114 SER D C 1
ATOM 11454 O O . SER D 2 114 ? 97.592 22.535 63.052 1.00 109.47 114 SER D O 1
ATOM 11457 N N . GLY D 2 115 ? 97.603 22.652 65.303 1.00 107.74 115 GLY D N 1
ATOM 11458 C CA . GLY D 2 115 ? 97.836 21.230 65.498 1.00 110.67 115 GLY D CA 1
ATOM 11459 C C . GLY D 2 115 ? 96.634 20.328 65.303 1.00 116.17 115 GLY D C 1
ATOM 11460 O O . GLY D 2 115 ? 96.775 19.109 65.189 1.00 118.02 115 GLY D O 1
ATOM 11461 N N . THR D 2 116 ? 95.449 20.927 65.274 1.00 116.18 116 THR D N 1
ATOM 11462 C CA . THR D 2 116 ? 94.215 20.170 65.092 1.00 118.83 116 THR D CA 1
ATOM 11463 C C . THR D 2 116 ? 94.044 19.729 63.639 1.00 118.68 116 THR D C 1
ATOM 11464 O O . THR D 2 116 ? 94.385 20.461 62.714 1.00 117.97 116 THR D O 1
ATOM 11468 N N . GLN D 2 117 ? 93.521 18.522 63.449 1.00 120.54 117 GLN D N 1
ATOM 11469 C CA . GLN D 2 117 ? 93.211 18.027 62.111 1.00 123.86 117 GLN D CA 1
ATOM 11470 C C . GLN D 2 117 ? 91.726 18.228 61.803 1.00 119.19 117 GLN D C 1
ATOM 11471 O O . GLN D 2 117 ? 90.924 18.430 62.713 1.00 115.76 117 GLN D O 1
ATOM 11477 N N . LEU D 2 118 ? 91.368 18.168 60.521 1.00 116.55 118 LEU D N 1
ATOM 11478 C CA . LEU D 2 118 ? 90.005 18.449 60.083 1.00 111.46 118 LEU D CA 1
ATOM 11479 C C . LEU D 2 118 ? 89.003 17.429 60.613 1.00 111.85 118 LEU D C 1
ATOM 11480 O O . LEU D 2 118 ? 89.374 16.341 61.067 1.00 112.58 118 LEU D O 1
ATOM 11485 N N . VAL D 2 119 ? 87.728 17.805 60.563 1.00 108.90 119 VAL D N 1
ATOM 11486 C CA . VAL D 2 119 ? 86.638 16.902 60.900 1.00 112.01 119 VAL D CA 1
ATOM 11487 C C . VAL D 2 119 ? 86.511 15.864 59.800 1.00 113.67 119 VAL D C 1
ATOM 11488 O O . VAL D 2 119 ? 86.430 16.215 58.628 1.00 113.78 119 VAL D O 1
ATOM 11492 N N . ASP D 2 120 ? 86.511 14.591 60.178 1.00 115.32 120 ASP D N 1
ATOM 11493 C CA . ASP D 2 120 ? 86.426 13.509 59.208 1.00 117.33 120 ASP D CA 1
ATOM 11494 C C . ASP D 2 120 ? 85.101 13.554 58.465 1.00 114.59 120 ASP D C 1
ATOM 11495 O O . ASP D 2 120 ? 84.076 13.946 59.025 1.00 113.63 120 ASP D O 1
ATOM 11500 N N . SER D 2 121 ? 85.131 13.165 57.196 1.00 115.48 121 SER D N 1
ATOM 11501 C CA . SER D 2 121 ? 83.916 13.106 56.398 1.00 113.13 121 SER D CA 1
ATOM 11502 C C . SER D 2 121 ? 82.909 12.155 57.025 1.00 109.62 121 SER D C 1
ATOM 11503 O O . SER D 2 121 ? 81.706 12.331 56.883 1.00 110.03 121 SER D O 1
ATOM 11506 N N . ALA D 2 122 ? 83.411 11.155 57.735 1.00 111.68 122 ALA D N 1
ATOM 11507 C CA . ALA D 2 122 ? 82.554 10.191 58.401 1.00 109.07 122 ALA D CA 1
ATOM 11508 C C . ALA D 2 122 ? 81.726 10.823 59.517 1.00 106.76 122 ALA D C 1
ATOM 11509 O O . ALA D 2 122 ? 80.733 10.257 59.947 1.00 109.68 122 ALA D O 1
ATOM 11511 N N . ALA D 2 123 ? 82.134 11.994 59.991 1.00 108.57 123 ALA D N 1
ATOM 11512 C CA . ALA D 2 123 ? 81.486 12.613 61.147 1.00 107.74 123 ALA D CA 1
ATOM 11513 C C . ALA D 2 123 ? 80.493 13.686 60.719 1.00 105.14 123 ALA D C 1
ATOM 11514 O O . ALA D 2 123 ? 79.736 14.217 61.529 1.00 103.37 123 ALA D O 1
ATOM 11516 N N . ILE D 2 124 ? 80.521 13.997 59.429 1.00 107.39 124 ILE D N 1
ATOM 11517 C CA . ILE D 2 124 ? 79.525 14.847 58.794 1.00 105.36 124 ILE D CA 1
ATOM 11518 C C . ILE D 2 124 ? 78.565 13.962 58.001 1.00 106.06 124 ILE D C 1
ATOM 11519 O O . ILE D 2 124 ? 78.885 13.497 56.905 1.00 106.51 124 ILE D O 1
ATOM 11524 N N . VAL D 2 125 ? 77.387 13.721 58.567 1.00 105.77 125 VAL D N 1
ATOM 11525 C CA . VAL D 2 125 ? 76.468 12.734 58.017 1.00 106.89 125 VAL D CA 1
ATOM 11526 C C . VAL D 2 125 ? 75.047 13.292 57.880 1.00 107.03 125 VAL D C 1
ATOM 11527 O O . VAL D 2 125 ? 74.670 14.245 58.569 1.00 106.62 125 VAL D O 1
ATOM 11531 N N . GLU D 2 126 ? 74.270 12.704 56.972 1.00 110.86 126 GLU D N 1
ATOM 11532 C CA . GLU D 2 126 ? 72.906 13.152 56.713 1.00 109.98 126 GLU D CA 1
ATOM 11533 C C . GLU D 2 126 ? 71.932 12.756 57.816 1.00 109.27 126 GLU D C 1
ATOM 11534 O O . GLU D 2 126 ? 71.009 13.504 58.121 1.00 108.83 126 GLU D O 1
ATOM 11540 N N . SER D 2 127 ? 72.131 11.592 58.425 1.00 110.73 127 SER D N 1
ATOM 11541 C CA . SER D 2 127 ? 71.255 11.185 59.518 1.00 114.38 127 SER D CA 1
ATOM 11542 C C . SER D 2 127 ? 71.867 10.185 60.499 1.00 115.51 127 SER D C 1
ATOM 11543 O O . SER D 2 127 ? 72.983 9.711 60.307 1.00 117.26 127 SER D O 1
ATOM 11546 N N . ILE D 2 128 ? 71.090 9.869 61.537 1.00 121.42 128 ILE D N 1
ATOM 11547 C CA . ILE D 2 128 ? 71.523 9.049 62.675 1.00 124.36 128 ILE D CA 1
ATOM 11548 C C . ILE D 2 128 ? 72.815 9.595 63.255 1.00 142.37 128 ILE D C 1
ATOM 11549 O O . ILE D 2 128 ? 72.788 10.443 64.146 1.00 117.57 128 ILE D O 1
#